Protein 6V47 (pdb70)

Solvent-accessible surface area: 60155 Å² total; per-residue (Å²): 43,53,0,4,0,0,25,22,8,60,162,25,108,81,90,2,54,5,4,21,55,51,107,10,57,0,9,40,22,61,52,7,3,13,62,138,103,86,26,13,0,0,12,26,137,65,92,53,7,15,21,0,18,65,1,22,0,2,0,16,0,0,10,4,0,90,8,47,90,7,109,64,67,47,34,1,10,0,0,4,3,64,58,131,31,134,24,20,36,12,0,7,26,70,8,70,54,43,45,7,0,17,10,56,1,31,28,0,43,61,9,59,69,30,76,18,5,65,16,119,40,9,50,69,8,51,31,61,47,14,77,14,57,11,0,70,104,49,110,65,77,14,13,2,71,1,4,14,14,0,21,36,86,115,39,81,4,44,83,6,134,56,69,18,92,1,117,79,56,105,46,0,0,0,0,0,0,0,0,10,0,11,66,84,127,48,0,56,59,36,0,91,60,83,101,5,30,0,1,0,0,3,59,84,34,29,80,91,13,70,12,59,39,15,63,5,23,141,39,81,46,33,18,1,9,1,22,0,21,32,23,32,2,96,52,153,20,15,0,14,0,21,0,18,0,0,0,0,0,0,66,53,0,4,12,8,37,38,111,31,143,12,37,20,0,92,14,97,60,99,61,90,123,46,69,13,133,3,0,0,47,56,0,54,2,122,22,168,100,27,4,0,2,16,51,59,28,13,18,26,100,19,17,10,40,0,70,24,127,45,3,103,0,0,18,0,5,73,14,65,146,94,2,9,60,133,8,7,16,100,38,7,154,131,12,34,0,0,3,46,16,119,8,122,100,33,105,21,71,31,33,11,156,133,24,11,75,62,0,66,85,27,7,68,22,2,31,68,6,3,28,93,144,6,22,35,84,14,78,15,29,82,29,61,31,36,129,91,42,58,12,20,47,80,5,3,110,28,4,2,44,3,3,2,33,0,1,4,8,10,5,48,29,10,3,13,15,0,0,19,54,0,5,75,32,2,54,58,26,1,102,93,8,15,70,86,1,93,78,32,1,61,56,1,13,70,56,40,26,51,0,5,4,46,11,39,8,118,0,59,68,128,2,1,78,58,1,50,87,34,84,11,78,35,138,105,28,84,102,78,0,99,93,71,80,99,146,158,44,44,0,2,0,0,26,24,6,58,161,26,107,86,88,2,52,6,5,18,56,57,106,10,54,0,10,42,22,57,54,8,3,11,62,139,103,87,27,7,0,0,11,23,126,64,96,51,8,15,26,0,19,64,1,21,0,2,0,15,0,0,10,4,0,91,7,48,92,5,104,62,64,48,34,2,11,0,0,3,5,65,60,131,32,133,24,21,34,15,1,8,26,75,7,64,47,46,41,5,0,19,16,58,1,34,28,0,44,61,9,61,64,27,74,18,4,63,18,124,38,8,51,69,7,52,39,60,49,14,79,16,56,11,1,71,104,49,110,66,76,15,13,2,70,1,4,14,16,0,23,39,85,116,39,79,4,44,85,6,134,54,70,19,97,1,114,73,57,100,42,0,0,0,0,0,0,1,0,7,0,10,66,86,130,49,0,62,58,37,0,92,62,84,100,4,30,0,5,3,5,3,65,72,38,44,87,81,14,68,11,49,30,11,51,3,21,141,44,81,46,37,19,2,7,0,22,0,23,26,21,33,1,97,54,155,18,13,0,11,0,16,0,20,0,0,0,0,0,0,65,54,0,4,11,6,38,41,109,32,144,11,40,18,0,96,14,97,60,106,60,90,123,46,66,10,129,3,0,0,45,57,0,52,1,122,25,164,97,29,6,0,3,16,49,62,31,11,19,27,100,18,17,9,39,0,69,30,127,44,4,102,0,0,18,0,5,76,14,69,141,87,2,10,66,131,8,8,14,99,38,6,148,130,14,36,0,0,3,43,17,119,8,126,104,33,107,21,68,30,34,10,156,125,22,10,71,67,0,66,82,28,7,69,19,2,31,67,4,4,28,91,135,6,20,36,84,14,80,13,37,88,24,63,31,39,132,94,39,60,9,18,48,79,2,2,111,26,3,1,42,5,3,1,36,0,0,4,8,9,6,47,27,10,4,14,14,0,0,22,50,0,4,80,32,2,61,58,23,1,100,94,6,15,71,80,1,92,80,35,1,68,57,1,13,72,55,39,25,53,1,5,3,48,10,38,8,118,0,54,71,130,2,1,76,57,1,58,86,37,84,12,77,35,140,107,27,80,103,75,0,106,97,70,79,112,143,154,44,55,0,4,0,0,26,25,8,57,163,23,108,82,89,1,60,6,3,18,55,60,107,11,54,0,10,41,23,62,56,8,3,15,65,140,98,86,24,12,0,0,12,23,138,66,93,53,8,14,29,0,18,63,2,22,0,2,0,16,0,0,9,4,0,89,8,51,92,6,104,62,65,50,34,2,9,0,0,3,4,75,68,124,33,129,25,22,34,15,1,9,28,78,7,76,46,42,38,5,0,14,18,60,0,34,27,0,42,60,8,63,69,27,77,18,3,65,15,126,39,7,53,68,8,49,33,60,47,15,72,15,56,15,0,75,103,49,107,68,80,15,12,2,69,0,4,12,15,0,20,38,85,115,40,80,4,44,84,4,130,53,67,20,98,1,117,76,55,100,43,0,0,0,0,0,0,1,0,12,0,10,66,84,129,49,0,58,59,36,0,93,61,84,110,5,30,0,2,2,4,3,68,71,42,40,89,76,14,74,14,48,34,6,60,6,26,137,46,90,46,37,21,2,15,1,25,0,23,28,22,33,1,87,55,156,17,14,0,10,0,13,0,19,0,0,0,0,0,0,67,54,0,3,12,6,38,40,107,33,143,11,43,19,0,97,14,113,54,102,60,94,124,44,70,12,138,2,0,0,48,56,0,53,2,125,27,164,99,29,3,0,3,18,51,64,35,15,16,27,101,21,20,8,39,0,64,27,129,50,3,104,0,0,20,0,6,73,13,67,146,94,2,9,64,127,7,8,16,101,38,5,153,133,12,36,0,0,3,43,18,110,7,128,100,34,104,21,71,31,35,11,155,132,26,10,72,68,0,64,83,24,7,68,20,2,31,69,8,4,30,94,147,7,22,36,88,15,87,18,27,88,21,65,33,39,140,96,42,63,9,22,44,71,7,1,108,29,2,1,41,4,3,1,38,0,1,4,7,8,5,43,29,9,3,14,14,0,0,20,52,0,5,75,32,1,56,59,24,1,104,91,6,16,72,81,0,94,83,34,1,70,59,1,14,66,56,39,23,49,0,5,3,46,11,39,7,114,0,55,69,132,3,1,76,54,1,54,87,37,86,11,74,40,140,106,28,88,102,76,0,106,92,69,79,99,140,143

Secondary structure (DSSP, 8-state):
-EEEEEEB--S---EE--SS-SSEE-S-EEE-EE-----SEEEETTB--EE-TTB-HHHHHHT-TT-GGGTT--B-S-EEE-SS-SBSSSSSEEETTHHHHHHHHHSEEEEEEEESS-TT-SSSSBSS---EEEEESSS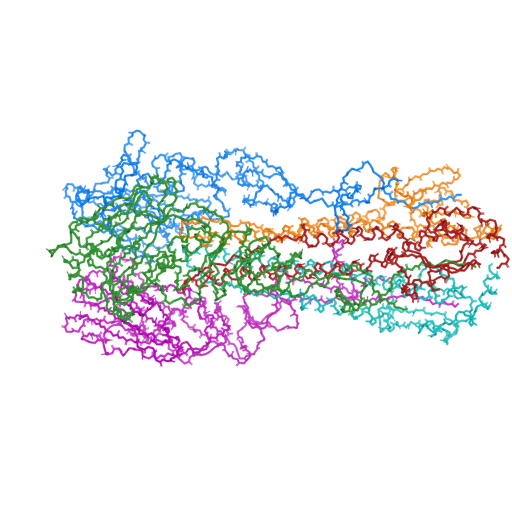SEE--TTEEE-B-BTTB---EEEEEE--SSS-EEEEEEEEE-SSHHHHHHHHSSS---EEEE-SS-EEEE------PPPBTTBS-EEEEEEEEE-TT-EEEEEESSSEEEE-EEEEEEEE----EEE-SPPEEEEEESEEETTEEE--S-SEE-S-S-EEES-PEE-S-S--EEE-S-----/--STT--BTT--S-SEEEEEE-SS-EEEEE-HHHHHHHHHHHHHHHHHHTTTSS-----------TT-HHHHHHHHHHHHHHHHHHHHHHHHHHHHHHHHHHHHHHHHHHHHHHHHHHHHGGGEEE-SSSEEEESS---HHHHHHHHTT---TTTTHHHHHHHHHT-/-EEEEEEB--S---EE--SS-SSEE-S-EEE-EE-----SEEEETTB--EE-TTB-HHHHHHT-TT-GGGTT--B-S-EEE-SS-SBSSSSSEEETTHHHHHHHHHSEEEEEEEESS-TT-SSSSBSS---EEEEESSSSEE--TTEEE-B-BTTB---EEEEEE--SSS-EEEEEEEEE-SSHHHHHHHHSSS---EEEEESS-EEEE------PPPBTTBS-EEEEEEEEE-TT-EEEEEESSSEEEE-EEEEEEEE-S--EEE-SPPEEEEEESEEETTEEE--S-SEE-S-S-EEES-PEE-S-S--EEE-S-----/--STT--BTT--S-SEEEEEE-SS-EEEEE-HHHHHHHHHHHHHHHHHHHTTS------------TT-HHHHHHHHHHHHHHHHHHHHHHHHHHHHHHHHHHHHHHHHHHHHHHHHHHHHGGGEEE-SSSEEEESS---HHHHHHHHTT---TTTTHHHHHHHHHT-/-EEEEEEB--S---EE--SS-SSEE-S-EEE-EE----SSEEEBTTB--EE-TTB-HHHHHHT-TT-GGGTT--B-S-EEE-SS-SBSSSSSEEETTHHHHHHHHHSEEEEEEEESS-TT-SSSSBSS---EEEEESSSSEE--TTEEE-B-BTTB---EEEEEE--SSS-EEEEEEEEE-SSHHHHHHHHSSS---EEEEESS-EEEE------PPPBTTBS-EEEEEEEEE-TT-EEEEEESSSEEEE-EEEEEEEESS--EEE-SPPEEEEE-SEEETTEEE--S-SEE-S-S-EEES-PEE-S-S--EEE-S-----/--STT--BTT--S-SEEEEEE-SS-EEEEE-HHHHHHHHHHHHHHHHHHHTTSS-----------TT-HHHHHHHHHHHHHHHHHHHHHHHHHHHHHHHHHHHHHHHHHHHHHHHHHHHHGGGEEE-SSSEEEESS---HHHHHHHHTT---TTTTHHHHHHHHHT-

Radius of gyration: 41.86 Å; Cα contacts (8 Å, |Δi|>4): 3440; chains: 6; bounding box: 70×100×125 Å

B-factor: mean 62.56, std 17.76, range [34.95, 169.98]

Nearest PDB structures (foldseek):
  6v47-assembly1_F  TM=1.006E+00  e=5.117E-29  Influenza A virus (A/duck/Memphis/546/1974(H11N9))
  3s11-assembly1_D  TM=9.609E-01  e=9.438E-19  Influenza A virus
  3ku3-assembly1_B  TM=9.686E-01  e=4.917E-18  Influenza A virus (A/Japan/305-/1957(H2N2))
  7a9d-assembly2_D  TM=9.488E-01  e=1.062E-18  Influenza A virus (A/duck/Alberta/60/1976(H12N5))
  3znk-assembly1_F  TM=9.563E-01  e=3.884E-18  Influenza A virus (A/Vietnam/1194/2004(H5N1))

Foldseek 3Di:
DDDDDDFDFAPFCDAADDPVDGRQTFRDWDWQAAADFDFFAEAAVQFFAEEQQQEDLQCLQLALLQSVVCVPVFFHQAYEYAQHRPGYQLQAEEEPPSVVVQVVVLFFGGKDKDWQDDLPPQPQWCQPPQWDLSRANDNHTHHRPQFTAIFHHPLAQDWTKDKGFQQVQFKKKWKKKFKQAQDQVVFCVGLVDRWKWKFKDKPPDTDIDIHHYHQCPDDSHGRIYMYMYIDIQHHRIMMMIIMSHRIRGGTMIIGRDDTDRYYYAHHPHYGDHDYAQKAASRGGDHDPRQEYQHHCRMDHNDHHYDPDHTHIGDDGGSRDD/DAPLVHDDPQADPFLEWDWDQAPVGTDTYHQPPLRVVLVVVVVVLVCVLVDVVLDDDDQDQDDDDPVCVVVNVVSVVVRVVVVVVSVCVNVVSCVVVVVVSVVSSVVSNVVLLVLLCVQQPQQWDPPVRSDTHGQDRQPPVNVVCSSVVVRHNVVCVVSRCVSVVVD/DDDDDDFDFAPFCDAADDPVGGRQTFRDWDWQAFADFDFFAEAAVQFFAEEQQQEDPQCLQQALLQSVVCPPVFFGQAYEYAQHRPGYQLQAAEEPPSVVVQVVVLFFGGKDKDWQDDLPPFPQWPQDPQWALSRANDNHTHHRPQFTAIFHHPLAQDWTKDKGFQQVQFKKKWKKKFKQAQAQVVFCVGLVDRWKWKWKDKPPDTDIDIHHHHQCDDDSHGRIHMYMYIDIQGHRIMMMIIMSHRIRGGTMIIGRDDTDRYYYAHHPHYRDHDYAQKAASRGGDHDPRQEYQHHCRMDHDDHHYDPDHTHTGDDGGSRDD/DAPLVHDDPQAPPFLAWDWDQAPVGIDTYHQPPLRVVLVVVVVCLVCVLVDVVLDDDDQDQDDDDPVCVVVNVVSVVVRVVVVVVSVCVNVVSCVVVVVVNVVSSVVSNVVLLVLLCVLQPQQWDPPVSSDTHGQDRQPPVNVVCSSNVVRHNVVCVVSRCVSVVVD/DDDDDDFDFAPFCDAADDPVGGRQTFRDWDWQAAADFDFFAEAAVQFFAEEQQQEDPQCLQQALLQSVVCPPVFFGQAYEYAQHRPGYQLQAEEEVPSVVVQVVVLFFGGKDKDFQDDLPPFPQWCQDPQWACSRANDNHTHHRPQFTATFHHPLAQDWTKDKGFQQVQFKKKWKKKFKQAQDQVVFCVGLVDRWKWKWKDKPPDTDIDTHHYHQDDDDSRGRIYMYMYIDIQHHRIMMMIIMSHRIRGGTMIIGRDGTDRYHYAHHPHYGDHDYAQKAASRGGDHDPRQEYQHHCRMDHDDHHYDPDHTHTGDDGGSHDD/DAPLVHDDPQLPPFLEWDWDQAPVGIDTYHQPPLRVVLVVVVVCLVCVLVDVVLDDDDQDQDDDDPVCVVVNVVSVVVRVVVVVVSVCVSVVSCVVVVVVSVVVSVVSNVVLLVLLCVQQPQQWDPPVRSDTHGLDRQPPVNVVCSSVVVRHNVVCVVSRCVSVVVD

Structure (mmCIF, N/CA/C/O backbone):
data_6V47
#
_entry.id   6V47
#
_cell.length_a   80.120
_cell.length_b   121.149
_cell.length_c   217.733
_cell.angle_alpha   90.000
_cell.angle_beta   90.000
_cell.angle_gamma   90.000
#
_symmetry.space_group_name_H-M   'P 21 21 21'
#
loop_
_entity.id
_entity.type
_entity.pdbx_description
1 polymer 'Hemagglutinin HA1 chain'
2 polymer 'Hemagglutinin HA2 chain'
3 branched 2-acetamido-2-deoxy-beta-D-glucopyranose-(1-4)-2-acetamido-2-deoxy-beta-D-glucopyranose
#
loop_
_atom_site.group_PDB
_atom_site.id
_atom_site.type_symbol
_atom_site.label_atom_id
_atom_site.label_alt_id
_atom_site.label_comp_id
_atom_site.label_asym_id
_atom_site.label_entity_id
_atom_site.label_seq_id
_atom_site.pdbx_PDB_ins_code
_atom_site.Cartn_x
_atom_site.Cartn_y
_atom_site.Cartn_z
_atom_site.occupancy
_atom_site.B_iso_or_equiv
_atom_site.auth_seq_id
_atom_site.auth_comp_id
_atom_site.auth_asym_id
_atom_site.auth_atom_id
_atom_site.pdbx_PDB_model_num
ATOM 1 N N . ASP A 1 1 ? -18.726 -15.605 24.043 1.00 58.81 1 ASP A N 1
ATOM 2 C CA . ASP A 1 1 ? -18.493 -15.947 22.580 1.00 60.51 1 ASP A CA 1
ATOM 3 C C . ASP A 1 1 ? -19.588 -15.216 21.790 1.00 61.35 1 ASP A C 1
ATOM 4 O O . ASP A 1 1 ? -20.748 -15.367 22.182 1.00 62.12 1 ASP A O 1
ATOM 9 N N . GLU A 1 2 ? -19.258 -14.425 20.763 1.00 62.90 2 GLU A N 1
ATOM 10 C CA . GLU A 1 2 ? -20.262 -13.567 20.074 1.00 65.54 2 GLU A CA 1
ATOM 11 C C . GLU A 1 2 ? -19.934 -13.345 18.594 1.00 63.21 2 GLU A C 1
ATOM 12 O O . GLU A 1 2 ? -18.763 -13.453 18.230 1.00 62.73 2 GLU A O 1
ATOM 18 N N . ILE A 1 3 ? -20.975 -13.079 17.793 1.00 62.24 3 ILE A N 1
ATOM 19 C CA . ILE A 1 3 ? -20.910 -12.725 16.338 1.00 61.72 3 ILE A CA 1
ATOM 20 C C . ILE A 1 3 ? -21.808 -11.518 16.038 1.00 59.76 3 ILE A C 1
ATOM 21 O O . ILE A 1 3 ? -22.970 -11.498 16.443 1.00 57.60 3 ILE A O 1
ATOM 26 N N . CYS A 1 4 ? -21.260 -10.535 15.343 1.00 60.48 4 CYS A N 1
ATOM 27 C CA . CYS A 1 4 ? -21.977 -9.305 14.923 1.00 62.46 4 CYS A CA 1
ATOM 28 C C . CYS A 1 4 ? -22.221 -9.319 13.415 1.00 59.80 4 CYS A C 1
ATOM 29 O O . CYS A 1 4 ? -21.500 -10.035 12.705 1.00 58.18 4 CYS A O 1
ATOM 32 N N . ILE A 1 5 ? -23.217 -8.572 12.950 1.00 58.84 5 ILE A N 1
ATOM 33 C CA . ILE A 1 5 ? -23.462 -8.362 11.493 1.00 57.06 5 ILE A CA 1
ATOM 34 C C . ILE A 1 5 ? -23.145 -6.909 11.172 1.00 56.55 5 ILE A C 1
ATOM 35 O O . ILE A 1 5 ? -23.496 -6.038 11.986 1.00 54.99 5 ILE A O 1
ATOM 40 N N . GLY A 1 6 ? -22.481 -6.666 10.047 1.00 57.81 6 GLY A N 1
ATOM 41 C CA . GLY A 1 6 ? -21.904 -5.336 9.751 1.00 59.56 6 GLY A CA 1
ATOM 42 C C . GLY A 1 6 ? -21.852 -5.031 8.273 1.00 58.72 6 GLY A C 1
ATOM 43 O O . GLY A 1 6 ? -22.226 -5.896 7.476 1.00 55.90 6 GLY A O 1
ATOM 44 N N . TYR A 1 7 ? -21.392 -3.823 7.948 1.00 62.08 7 TYR A N 1
ATOM 45 C CA . TYR A 1 7 ? -21.306 -3.292 6.568 1.00 63.43 7 TYR A CA 1
ATOM 46 C C . TYR A 1 7 ? -19.960 -2.595 6.370 1.00 65.19 7 TYR A C 1
ATOM 47 O O . TYR A 1 7 ? -19.143 -2.625 7.296 1.00 64.56 7 TYR A O 1
ATOM 56 N N . LEU A 1 8 ? -19.730 -2.030 5.182 1.00 68.14 8 LEU A N 1
ATOM 57 C CA . LEU A 1 8 ? -18.449 -1.375 4.819 1.00 69.24 8 LEU A CA 1
ATOM 58 C C . LEU A 1 8 ? -18.414 0.075 5.312 1.00 69.31 8 LEU A C 1
ATOM 59 O O . LEU A 1 8 ? -19.451 0.784 5.286 1.00 68.74 8 LEU A O 1
ATOM 64 N N . SER A 1 9 ? -17.245 0.445 5.823 1.00 70.51 9 SER A N 1
ATOM 65 C CA . SER A 1 9 ? -16.783 1.827 6.085 1.00 71.22 9 SER A CA 1
ATOM 66 C C . SER A 1 9 ? -15.534 1.984 5.215 1.00 73.11 9 SER A C 1
ATOM 67 O O . SER A 1 9 ? -14.980 0.940 4.779 1.00 71.10 9 SER A O 1
ATOM 70 N N . ASN A 1 10 ? -15.120 3.221 4.950 1.00 74.75 10 ASN A N 1
ATOM 71 C CA . ASN A 1 10 ? -14.304 3.510 3.754 1.00 73.38 10 ASN A CA 1
ATOM 72 C C . ASN A 1 10 ? -13.488 4.781 3.910 1.00 72.15 10 ASN A C 1
ATOM 73 O O . ASN A 1 10 ? -13.930 5.674 4.605 1.00 69.74 10 ASN A O 1
ATOM 78 N N . ASN A 1 11 ? -12.361 4.823 3.208 1.00 73.76 11 ASN A N 1
ATOM 79 C CA . ASN A 1 11 ? -11.552 6.036 2.922 1.00 76.28 11 ASN A CA 1
ATOM 80 C C . ASN A 1 11 ? -12.398 7.065 2.159 1.00 74.31 11 ASN A C 1
ATOM 81 O O . ASN A 1 11 ? -12.044 8.239 2.194 1.00 71.30 11 ASN A O 1
ATOM 86 N N . SER A 1 12 ? -13.463 6.626 1.483 1.00 74.90 12 SER A N 1
ATOM 87 C CA . SER A 1 12 ? -14.160 7.375 0.402 1.00 74.29 12 SER A CA 1
ATOM 88 C C . SER A 1 12 ? -14.706 8.717 0.897 1.00 72.99 12 SER A C 1
ATOM 89 O O . SER A 1 12 ? -15.337 8.783 1.962 1.00 71.43 12 SER A O 1
ATOM 92 N N . THR A 1 13 ? -14.507 9.723 0.059 1.00 71.87 13 THR A N 1
ATOM 93 C CA . THR A 1 13 ? -14.735 11.157 0.331 1.00 71.78 13 THR A CA 1
ATOM 94 C C . THR A 1 13 ? -15.864 11.643 -0.601 1.00 73.32 13 THR A C 1
ATOM 95 O O . THR A 1 13 ? -16.283 12.823 -0.514 1.00 73.13 13 THR A O 1
ATOM 99 N N . GLU A 1 14 ? -16.366 10.724 -1.432 1.00 74.16 14 GLU A N 1
ATOM 100 C CA . GLU A 1 14 ? -17.265 10.978 -2.587 1.00 72.61 14 GLU A CA 1
ATOM 101 C C . GLU A 1 14 ? -18.684 11.177 -2.074 1.00 69.27 14 GLU A C 1
ATOM 102 O O . GLU A 1 14 ? -19.151 10.336 -1.269 1.00 67.14 14 GLU A O 1
ATOM 108 N N . LYS A 1 15 ? -19.340 12.221 -2.566 1.00 68.27 15 LYS A N 1
ATOM 109 C CA . LYS A 1 15 ? -20.685 12.629 -2.106 1.00 68.30 15 LYS A CA 1
ATOM 110 C C . LYS A 1 15 ? -21.671 12.497 -3.270 1.00 64.01 15 LYS A C 1
ATOM 111 O O . LYS A 1 15 ? -21.271 12.534 -4.434 1.00 62.45 15 LYS A O 1
ATOM 117 N N . VAL A 1 16 ? -22.926 12.242 -2.932 1.00 64.14 16 VAL A N 1
ATOM 118 C CA . VAL A 1 16 ? -24.080 12.130 -3.870 1.00 63.73 16 VAL A CA 1
ATOM 119 C C . VAL A 1 16 ? -25.285 12.804 -3.217 1.00 64.91 16 VAL A C 1
ATOM 120 O O . VAL A 1 16 ? -25.233 13.074 -1.996 1.00 63.58 16 VAL A O 1
ATOM 124 N N . ASP A 1 17 ? -26.341 13.032 -3.991 1.00 66.72 17 ASP A N 1
ATOM 125 C CA . ASP A 1 17 ? -27.559 13.712 -3.488 1.00 68.68 17 ASP A CA 1
ATOM 126 C C . ASP A 1 17 ? -28.762 12.795 -3.678 1.00 67.22 17 ASP A C 1
ATOM 127 O O . ASP A 1 17 ? -28.715 11.881 -4.529 1.00 65.04 17 ASP A O 1
ATOM 132 N N . THR A 1 18 ? -29.757 13.035 -2.832 1.00 67.10 18 THR A N 1
ATOM 133 C CA . THR A 1 18 ? -31.123 12.477 -2.886 1.00 67.34 18 THR A CA 1
ATOM 134 C C . THR A 1 18 ? -32.087 13.650 -2.688 1.00 69.19 18 THR A C 1
ATOM 135 O O . THR A 1 18 ? -31.589 14.769 -2.564 1.00 72.66 18 THR A O 1
ATOM 139 N N . ILE A 1 19 ? -33.394 13.405 -2.597 1.00 69.95 19 ILE A N 1
ATOM 140 C CA . ILE A 1 19 ? -34.424 14.475 -2.548 1.00 70.44 19 ILE A CA 1
ATOM 141 C C . ILE A 1 19 ? -34.444 15.077 -1.143 1.00 70.12 19 ILE A C 1
ATOM 142 O O . ILE A 1 19 ? -34.941 16.212 -1.004 1.00 70.47 19 ILE A O 1
ATOM 147 N N . ILE A 1 20 ? -33.935 14.342 -0.149 1.00 68.89 20 ILE A N 1
ATOM 148 C CA . ILE A 1 20 ? -34.135 14.622 1.307 1.00 68.19 20 ILE A CA 1
ATOM 149 C C . ILE A 1 20 ? -32.788 14.978 1.951 1.00 66.89 20 ILE A C 1
ATOM 150 O O . ILE A 1 20 ? -32.772 15.327 3.133 1.00 69.11 20 ILE A O 1
ATOM 155 N N . GLU A 1 21 ? -31.707 14.958 1.186 1.00 66.88 21 GLU A N 1
ATOM 156 C CA . GLU A 1 21 ? -30.334 15.030 1.736 1.00 69.53 21 GLU A CA 1
ATOM 157 C C . GLU A 1 21 ? -29.397 15.354 0.576 1.00 70.15 21 GLU A C 1
ATOM 158 O O . GLU A 1 21 ? -29.510 14.709 -0.476 1.00 70.07 21 GLU A O 1
ATOM 164 N N . SER A 1 22 ? -28.502 16.318 0.768 1.00 70.96 22 SER A N 1
ATOM 165 C CA . SER A 1 22 ? -27.427 16.679 -0.182 1.00 70.44 22 SER A CA 1
ATOM 166 C C . SER A 1 22 ? -26.090 16.155 0.354 1.00 69.79 22 SER A C 1
ATOM 167 O O . SER A 1 22 ? -26.042 15.746 1.499 1.00 70.47 22 SER A O 1
ATOM 170 N N . ASN A 1 23 ? -25.057 16.134 -0.477 1.00 69.74 23 ASN A N 1
ATOM 171 C CA . ASN A 1 23 ? -23.645 15.926 -0.059 1.00 69.16 23 ASN A CA 1
ATOM 172 C C . ASN A 1 23 ? -23.581 14.814 0.997 1.00 66.64 23 ASN A C 1
ATOM 173 O O . ASN A 1 23 ? -23.026 15.056 2.069 1.00 67.75 23 ASN A O 1
ATOM 178 N N . VAL A 1 24 ? -24.148 13.647 0.687 1.00 63.94 24 VAL A N 1
ATOM 179 C CA . VAL A 1 24 ? -24.096 12.391 1.499 1.00 60.96 24 VAL A CA 1
ATOM 180 C C . VAL A 1 24 ? -22.862 11.582 1.077 1.00 61.23 24 VAL A C 1
ATOM 181 O O . VAL A 1 24 ? -22.933 10.989 0.001 1.00 61.97 24 VAL A O 1
ATOM 185 N N . THR A 1 25 ? -21.789 11.527 1.874 1.00 62.12 25 THR A N 1
ATOM 186 C CA . THR A 1 25 ? -20.568 10.706 1.595 1.00 61.46 25 THR A CA 1
ATOM 187 C C . THR A 1 25 ? -21.000 9.234 1.495 1.00 59.56 25 THR A C 1
ATOM 188 O O . THR A 1 25 ? -21.888 8.847 2.265 1.00 59.22 25 THR A O 1
ATOM 192 N N . VAL A 1 26 ? -20.468 8.470 0.535 1.00 58.26 26 VAL A N 1
ATOM 193 C CA . VAL A 1 26 ? -20.832 7.031 0.298 1.00 57.23 26 VAL A CA 1
ATOM 194 C C . VAL A 1 26 ? -19.557 6.256 -0.016 1.00 57.60 26 VAL A C 1
ATOM 195 O O . VAL A 1 26 ? -18.565 6.905 -0.393 1.00 60.00 26 VAL A O 1
ATOM 199 N N . THR A 1 27 ? -19.601 4.923 0.075 1.00 57.23 27 THR A N 1
ATOM 200 C CA . THR A 1 27 ? -18.406 4.048 -0.059 1.00 56.08 27 THR A CA 1
ATOM 201 C C . THR A 1 27 ? -17.941 3.994 -1.509 1.00 55.46 27 THR A C 1
ATOM 202 O O . THR A 1 27 ? -16.819 3.609 -1.744 1.00 55.53 27 THR A O 1
ATOM 206 N N . SER A 1 28 ? -18.782 4.352 -2.456 1.00 55.73 28 SER A N 1
ATOM 207 C CA . SER A 1 28 ? -18.407 4.367 -3.892 1.00 56.41 28 SER A CA 1
ATOM 208 C C . SER A 1 28 ? -19.566 4.962 -4.688 1.00 57.67 28 SER A C 1
ATOM 209 O O . SER A 1 28 ? -20.727 4.862 -4.244 1.00 58.53 28 SER A O 1
ATOM 212 N N . SER A 1 29 ? -19.234 5.591 -5.806 1.00 58.49 29 SER A N 1
ATOM 213 C CA . SER A 1 29 ? -20.183 6.300 -6.694 1.00 58.07 29 SER A CA 1
ATOM 214 C C . SER A 1 29 ? -19.514 6.432 -8.060 1.00 56.41 29 SER A C 1
ATOM 215 O O . SER A 1 29 ? -18.292 6.519 -8.107 1.00 54.77 29 SER A O 1
ATOM 218 N N . VAL A 1 30 ? -20.300 6.357 -9.124 1.00 56.09 30 VAL A N 1
ATOM 219 C CA . VAL A 1 30 ? -19.810 6.522 -10.527 1.00 55.40 30 VAL A CA 1
ATOM 220 C C . VAL A 1 30 ? -20.308 7.870 -11.021 1.00 55.88 30 VAL A C 1
ATOM 221 O O . VAL A 1 30 ? -21.437 8.284 -10.590 1.00 55.43 30 VAL A O 1
ATOM 225 N N . GLU A 1 31 ? -19.492 8.511 -11.861 1.00 56.38 31 GLU A N 1
ATOM 226 C CA . GLU A 1 31 ? -19.882 9.733 -12.602 1.00 57.41 31 GLU A CA 1
ATOM 227 C C . GLU A 1 31 ? -20.419 9.275 -13.967 1.00 56.60 31 GLU A C 1
ATOM 228 O O . GLU A 1 31 ? -19.724 8.540 -14.674 1.00 54.74 31 GLU A O 1
ATOM 234 N N . LEU A 1 32 ? -21.666 9.622 -14.281 1.00 57.37 32 LEU A N 1
ATOM 235 C CA . LEU A 1 32 ? -22.374 9.093 -15.474 1.00 57.31 32 LEU A CA 1
ATOM 236 C C . LEU A 1 32 ? -22.085 9.956 -16.705 1.00 58.30 32 LEU A C 1
ATOM 237 O O . LEU A 1 32 ? -22.152 9.417 -17.845 1.00 59.82 32 LEU A O 1
ATOM 242 N N . VAL A 1 33 ? -21.770 11.231 -16.465 1.00 58.23 33 VAL A N 1
ATOM 243 C CA . VAL A 1 33 ? -21.633 12.302 -17.491 1.00 58.17 33 VAL A CA 1
ATOM 244 C C . VAL A 1 33 ? -20.149 12.485 -17.846 1.00 58.06 33 VAL A C 1
ATOM 245 O O . VAL A 1 33 ? -19.275 12.372 -16.968 1.00 57.47 33 VAL A O 1
ATOM 249 N N . GLU A 1 34 ? -19.891 12.771 -19.114 1.00 56.91 34 GLU A N 1
ATOM 250 C CA . GLU A 1 34 ? -18.542 12.941 -19.676 1.00 55.92 34 GLU A CA 1
ATOM 251 C C . GLU A 1 34 ? -18.373 14.406 -20.071 1.00 57.89 34 GLU A C 1
ATOM 252 O O . GLU A 1 34 ? -19.297 14.964 -20.693 1.00 57.60 34 GLU A O 1
ATOM 258 N N . ASN A 1 35 ? -17.242 15.014 -19.725 1.00 61.05 35 ASN A N 1
ATOM 259 C CA . ASN A 1 35 ? -17.023 16.459 -19.985 1.00 62.72 35 ASN A CA 1
ATOM 260 C C . ASN A 1 35 ? -15.677 16.715 -20.649 1.00 64.52 35 ASN A C 1
ATOM 261 O O . ASN A 1 35 ? -15.443 17.880 -20.994 1.00 65.93 35 ASN A O 1
ATOM 266 N N . GLU A 1 36 ? -14.826 15.712 -20.849 1.00 65.46 36 GLU A N 1
ATOM 267 C CA . GLU A 1 36 ? -13.539 15.990 -21.522 1.00 69.04 36 GLU A CA 1
ATOM 268 C C . GLU A 1 36 ? -13.683 15.672 -23.021 1.00 68.19 36 GLU A C 1
ATOM 269 O O . GLU A 1 36 ? -14.376 14.713 -23.399 1.00 67.78 36 GLU A O 1
ATOM 275 N N . TYR A 1 37 ? -13.084 16.536 -23.838 1.00 67.17 37 TYR A N 1
ATOM 276 C CA . TYR A 1 37 ? -13.130 16.540 -25.316 1.00 66.73 37 TYR A CA 1
ATOM 277 C C . TYR A 1 37 ? -11.822 17.147 -25.786 1.00 67.02 37 TYR A C 1
ATOM 278 O O . TYR A 1 37 ? -11.184 17.824 -24.963 1.00 68.42 37 TYR A O 1
ATOM 287 N N . THR A 1 38 ? -11.459 16.972 -27.052 1.00 67.93 38 THR A N 1
ATOM 288 C CA . THR A 1 38 ? -10.070 17.248 -27.472 1.00 68.29 38 THR A CA 1
ATOM 289 C C . THR A 1 38 ? -9.998 18.517 -28.311 1.00 67.38 38 THR A C 1
ATOM 290 O O . THR A 1 38 ? -9.197 19.392 -27.953 1.00 71.38 38 THR A O 1
ATOM 294 N N . GLY A 1 39 ? -10.792 18.691 -29.349 1.00 64.60 39 GLY A N 1
ATOM 295 C CA . GLY A 1 39 ? -10.804 20.029 -29.980 1.00 63.10 39 GLY A CA 1
ATOM 296 C C . GLY A 1 39 ? -10.065 20.018 -31.293 1.00 61.32 39 GLY A C 1
ATOM 297 O O . GLY A 1 39 ? -9.241 20.908 -31.542 1.00 60.35 39 GLY A O 1
ATOM 298 N N . SER A 1 40 ? -10.387 19.007 -32.093 1.00 60.30 40 SER A N 1
ATOM 299 C CA . SER A 1 40 ? -10.113 18.920 -33.544 1.00 58.98 40 SER A CA 1
ATOM 300 C C . SER A 1 40 ? -11.193 18.037 -34.158 1.00 57.40 40 SER A C 1
ATOM 301 O O . SER A 1 40 ? -12.049 17.537 -33.402 1.00 55.87 40 SER A O 1
ATOM 304 N N . PHE A 1 41 ? -11.185 17.909 -35.478 1.00 56.24 41 PHE A N 1
ATOM 305 C CA . PHE A 1 41 ? -12.122 17.036 -36.203 1.00 56.24 41 PHE A CA 1
ATOM 306 C C . PHE A 1 41 ? -11.346 15.785 -36.577 1.00 57.85 41 PHE A C 1
ATOM 307 O O . PHE A 1 41 ? -10.268 15.926 -37.156 1.00 59.49 41 PHE A O 1
ATOM 315 N N . CYS A 1 42 ? -11.827 14.632 -36.131 1.00 59.67 42 CYS A N 1
ATOM 316 C CA . CYS A 1 42 ? -11.246 13.314 -36.467 1.00 62.99 42 CYS A CA 1
ATOM 317 C C . CYS A 1 42 ? -12.156 12.664 -37.505 1.00 61.63 42 CYS A C 1
ATOM 318 O O . CYS A 1 42 ? -13.153 13.289 -37.846 1.00 58.73 42 CYS A O 1
ATOM 321 N N . SER A 1 43 ? -11.799 11.466 -37.959 1.00 63.92 43 SER A N 1
ATOM 322 C CA . SER A 1 43 ? -12.586 10.628 -38.892 1.00 67.84 43 SER A CA 1
ATOM 323 C C . SER A 1 43 ? -13.550 9.771 -38.075 1.00 68.42 43 SER A C 1
ATOM 324 O O . SER A 1 43 ? -13.255 9.532 -36.914 1.00 71.85 43 SER A O 1
ATOM 327 N N . ILE A 1 44 ? -14.680 9.407 -38.663 1.00 69.03 44 ILE A N 1
ATOM 328 C CA . ILE A 1 44 ? -15.730 8.543 -38.073 1.00 71.60 44 ILE A CA 1
ATOM 329 C C . ILE A 1 44 ? -15.642 7.192 -38.799 1.00 76.00 44 ILE A C 1
ATOM 330 O O . ILE A 1 44 ? -16.052 7.115 -39.983 1.00 75.62 44 ILE A O 1
ATOM 335 N N . ASP A 1 45 ? -15.056 6.189 -38.125 1.00 78.17 45 ASP A N 1
ATOM 336 C CA . ASP A 1 45 ? -14.847 4.812 -38.647 1.00 77.64 45 ASP A CA 1
ATOM 337 C C . ASP A 1 45 ? -13.850 4.881 -39.798 1.00 75.58 45 ASP A C 1
ATOM 338 O O . ASP A 1 45 ? -14.103 4.235 -40.827 1.00 71.90 45 ASP A O 1
ATOM 343 N N . GLY A 1 46 ? -12.793 5.685 -39.636 1.00 76.60 46 GLY A N 1
ATOM 344 C CA . GLY A 1 46 ? -11.702 5.824 -40.622 1.00 75.01 46 GLY A CA 1
ATOM 345 C C . GLY A 1 46 ? -12.088 6.572 -41.902 1.00 70.31 46 GLY A C 1
ATOM 346 O O . GLY A 1 46 ? -11.230 6.641 -42.802 1.00 69.10 46 GLY A O 1
ATOM 347 N N . LYS A 1 47 ? -13.304 7.119 -42.011 1.00 65.70 47 LYS A N 1
ATOM 348 C CA . LYS A 1 47 ? -13.699 7.993 -43.149 1.00 62.67 47 LYS A CA 1
ATOM 349 C C . LYS A 1 47 ? -13.452 9.469 -42.757 1.00 57.63 47 LYS A C 1
ATOM 350 O O . LYS A 1 47 ? -14.079 9.974 -41.838 1.00 55.10 47 LYS A O 1
ATOM 356 N N . ALA A 1 48 ? -12.504 10.134 -43.408 1.00 53.69 48 ALA A N 1
ATOM 357 C CA . ALA A 1 48 ? -12.101 11.510 -43.057 1.00 51.21 48 ALA A CA 1
ATOM 358 C C . ALA A 1 48 ? -13.221 12.469 -43.416 1.00 49.09 48 ALA A C 1
ATOM 359 O O . ALA A 1 48 ? -13.976 12.214 -44.328 1.00 47.94 48 ALA A O 1
ATOM 361 N N . PRO A 1 49 ? -13.355 13.605 -42.713 1.00 48.34 49 PRO A N 1
ATOM 362 C CA . PRO A 1 49 ? -14.220 14.684 -43.159 1.00 48.16 49 PRO A CA 1
ATOM 363 C C . PRO A 1 49 ? -13.393 15.595 -44.067 1.00 49.10 49 PRO A C 1
ATOM 364 O O . PRO A 1 49 ? -12.167 15.355 -44.204 1.00 50.91 49 PRO A O 1
ATOM 368 N N . ILE A 1 50 ? -14.029 16.611 -44.650 1.00 48.50 50 ILE A N 1
ATOM 369 C CA . ILE A 1 50 ? -13.339 17.605 -45.522 1.00 47.89 50 ILE A CA 1
ATOM 370 C C . ILE A 1 50 ? -13.527 18.988 -44.902 1.00 46.26 50 ILE A C 1
ATOM 371 O O . ILE A 1 50 ? -14.527 19.219 -44.212 1.00 44.43 50 ILE A O 1
ATOM 376 N N . SER A 1 51 ? -12.515 19.814 -45.092 1.00 46.10 51 SER A N 1
ATOM 377 C CA . SER A 1 51 ? -12.549 21.267 -44.899 1.00 46.49 51 SER A CA 1
ATOM 378 C C . SER A 1 51 ? -12.978 21.896 -46.209 1.00 45.68 51 SER A C 1
ATOM 379 O O . SER A 1 51 ? -12.392 21.500 -47.236 1.00 44.63 51 SER A O 1
ATOM 382 N N . LEU A 1 52 ? -13.857 22.892 -46.152 1.00 45.35 52 LEU A N 1
ATOM 383 C CA . LEU A 1 52 ? -14.097 23.805 -47.299 1.00 45.74 52 LEU A CA 1
ATOM 384 C C . LEU A 1 52 ? -12.957 24.830 -47.419 1.00 46.99 52 LEU A C 1
ATOM 385 O O . LEU A 1 52 ? -13.015 25.702 -48.285 1.00 47.98 52 LEU A O 1
ATOM 390 N N . GLY A 1 53 ? -11.920 24.727 -46.591 1.00 49.38 53 GLY A N 1
ATOM 391 C CA . GLY A 1 53 ? -10.771 25.652 -46.621 1.00 50.68 53 GLY A CA 1
ATOM 392 C C . GLY A 1 53 ? -11.270 27.054 -46.358 1.00 52.09 53 GLY A C 1
ATOM 393 O O . GLY A 1 53 ? -11.863 27.265 -45.329 1.00 50.64 53 GLY A O 1
ATOM 394 N N . ASP A 1 54 ? -11.141 27.963 -47.313 1.00 56.19 54 ASP A N 1
ATOM 395 C CA . ASP A 1 54 ? -11.580 29.373 -47.150 1.00 58.24 54 ASP A CA 1
ATOM 396 C C . ASP A 1 54 ? -12.802 29.671 -48.017 1.00 57.16 54 ASP A C 1
ATOM 397 O O . ASP A 1 54 ? -12.912 30.843 -48.464 1.00 58.04 54 ASP A O 1
ATOM 402 N N . CYS A 1 55 ? -13.713 28.707 -48.210 1.00 55.90 55 CYS A N 1
ATOM 403 C CA . CYS A 1 55 ? -14.930 28.923 -49.038 1.00 58.22 55 CYS A CA 1
ATOM 404 C C . CYS A 1 55 ? -16.187 28.757 -48.226 1.00 53.68 55 CYS A C 1
ATOM 405 O O . CYS A 1 55 ? -16.180 27.892 -47.375 1.00 54.07 55 CYS A O 1
ATOM 408 N N . SER A 1 56 ? -17.202 29.543 -48.567 1.00 51.33 56 SER A N 1
ATOM 409 C CA . SER A 1 56 ? -18.589 29.302 -48.145 1.00 50.24 56 SER A CA 1
ATOM 410 C C . SER A 1 56 ? -19.072 28.071 -48.913 1.00 48.54 56 SER A C 1
ATOM 411 O O . SER A 1 56 ? -18.500 27.758 -49.984 1.00 45.21 56 SER A O 1
ATOM 414 N N . PHE A 1 57 ? -20.028 27.359 -48.306 1.00 47.34 57 PHE A N 1
ATOM 415 C CA . PHE A 1 57 ? -20.887 26.361 -48.963 1.00 46.63 57 PHE A CA 1
ATOM 416 C C . PHE A 1 57 ? -21.138 26.850 -50.397 1.00 47.30 57 PHE A C 1
ATOM 417 O O . PHE A 1 57 ? -20.686 26.204 -51.356 1.00 46.30 57 PHE A O 1
ATOM 425 N N . ALA A 1 58 ? -21.729 28.031 -50.535 1.00 47.37 58 ALA A N 1
ATOM 426 C CA . ALA A 1 58 ? -22.066 28.648 -51.843 1.00 47.46 58 ALA A CA 1
ATOM 427 C C . ALA A 1 58 ? -20.844 28.679 -52.766 1.00 47.61 58 ALA A C 1
ATOM 428 O O . ALA A 1 58 ? -20.958 28.234 -53.939 1.00 46.91 58 ALA A O 1
ATOM 430 N N . GLY A 1 59 ? -19.708 29.189 -52.269 1.00 47.55 59 GLY A N 1
ATOM 431 C CA . GLY A 1 59 ? -18.472 29.288 -53.076 1.00 46.67 59 GLY A CA 1
ATOM 432 C C . GLY A 1 59 ? -18.046 27.928 -53.586 1.00 45.71 59 GLY A C 1
ATOM 433 O O . GLY A 1 59 ? -17.656 27.798 -54.743 1.00 45.90 59 GLY A O 1
ATOM 434 N N . TRP A 1 60 ? -18.119 26.931 -52.723 1.00 45.47 60 TRP A N 1
ATOM 435 C CA . TRP A 1 60 ? -17.796 25.528 -53.066 1.00 45.05 60 TRP A CA 1
ATOM 436 C C . TRP A 1 60 ? -18.745 25.001 -54.149 1.00 45.42 60 TRP A C 1
ATOM 437 O O . TRP A 1 60 ? -18.238 24.455 -55.101 1.00 48.80 60 TRP A O 1
ATOM 448 N N . ILE A 1 61 ? -20.063 25.172 -54.020 1.00 43.71 61 ILE A N 1
ATOM 449 C CA . ILE A 1 61 ? -21.063 24.592 -54.951 1.00 42.82 61 ILE A CA 1
ATOM 450 C C . ILE A 1 61 ? -20.937 25.276 -56.314 1.00 42.35 61 ILE A C 1
ATOM 451 O O . ILE A 1 61 ? -21.054 24.583 -57.346 1.00 41.98 61 ILE A O 1
ATOM 456 N N . LEU A 1 62 ? -20.749 26.589 -56.332 1.00 41.97 62 LEU A N 1
ATOM 457 C CA . LEU A 1 62 ? -20.661 27.377 -57.591 1.00 41.87 62 LEU A CA 1
ATOM 458 C C . LEU A 1 62 ? -19.251 27.312 -58.180 1.00 41.52 62 LEU A C 1
ATOM 459 O O . LEU A 1 62 ? -19.097 27.707 -59.336 1.00 41.08 62 LEU A O 1
ATOM 464 N N . GLY A 1 63 ? -18.252 26.871 -57.413 1.00 41.58 63 GLY A N 1
ATOM 465 C CA . GLY A 1 63 ? -16.844 26.822 -57.866 1.00 42.13 63 GLY A CA 1
ATOM 466 C C . GLY A 1 63 ? -16.179 28.190 -57.915 1.00 42.04 63 GLY A C 1
ATOM 467 O O . GLY A 1 63 ? -15.523 28.496 -58.914 1.00 40.60 63 GLY A O 1
ATOM 468 N N . ASN A 1 64 ? -16.298 28.983 -56.848 1.00 42.70 64 ASN A N 1
ATOM 469 C CA . ASN A 1 64 ? -15.440 30.180 -56.655 1.00 43.51 64 ASN A CA 1
ATOM 470 C C . ASN A 1 64 ? -14.043 29.781 -57.094 1.00 44.76 64 ASN A C 1
ATOM 471 O O . ASN A 1 64 ? -13.539 28.763 -56.645 1.00 45.07 64 ASN A O 1
ATOM 476 N N . PRO A 1 65 ? -13.390 30.549 -57.986 1.00 46.48 65 PRO A N 1
ATOM 477 C CA . PRO A 1 65 ? -12.122 30.161 -58.592 1.00 47.85 65 PRO A CA 1
ATOM 478 C C . PRO A 1 65 ? -10.921 30.083 -57.642 1.00 48.80 65 PRO A C 1
ATOM 479 O O . PRO A 1 65 ? -9.884 29.574 -58.039 1.00 48.14 65 PRO A O 1
ATOM 483 N N . MET A 1 66 ? -11.070 30.587 -56.421 1.00 51.04 66 MET A N 1
ATOM 484 C CA . MET A 1 66 ? -9.993 30.496 -55.401 1.00 54.21 66 MET A CA 1
ATOM 485 C C . MET A 1 66 ? -10.158 29.270 -54.521 1.00 56.08 66 MET A C 1
ATOM 486 O O . MET A 1 66 ? -9.333 29.118 -53.629 1.00 59.72 66 MET A O 1
ATOM 491 N N . CYS A 1 67 ? -11.122 28.411 -54.852 1.00 56.86 67 CYS A N 1
ATOM 492 C CA . CYS A 1 67 ? -11.544 27.219 -54.088 1.00 59.48 67 CYS A CA 1
ATOM 493 C C . CYS A 1 67 ? -11.129 25.981 -54.879 1.00 59.95 67 CYS A C 1
ATOM 494 O O . CYS A 1 67 ? -11.889 25.013 -54.912 1.00 60.17 67 CYS A O 1
ATOM 497 N N . ASP A 1 68 ? -9.943 26.015 -55.483 1.00 60.28 68 ASP A N 1
ATOM 498 C CA . ASP A 1 68 ? -9.418 24.901 -56.310 1.00 61.28 68 ASP A CA 1
ATOM 499 C C . ASP A 1 68 ? -8.803 23.809 -55.427 1.00 62.17 68 ASP A C 1
ATOM 500 O O . ASP A 1 68 ? -8.776 22.652 -55.863 1.00 64.74 68 ASP A O 1
ATOM 505 N N . ASP A 1 69 ? -8.342 24.131 -54.220 1.00 62.76 69 ASP A N 1
ATOM 506 C CA . ASP A 1 69 ? -7.881 23.102 -53.248 1.00 62.54 69 ASP A CA 1
ATOM 507 C C . ASP A 1 69 ? -9.011 22.089 -53.050 1.00 60.29 69 ASP A C 1
ATOM 508 O O . ASP A 1 69 ? -8.713 20.981 -52.587 1.00 60.84 69 ASP A O 1
ATOM 513 N N . LEU A 1 70 ? -10.241 22.436 -53.423 1.00 59.97 70 LEU A N 1
ATOM 514 C CA . LEU A 1 70 ? -11.453 21.646 -53.077 1.00 60.07 70 LEU A CA 1
ATOM 515 C C . LEU A 1 70 ? -11.746 20.609 -54.162 1.00 58.56 70 LEU A C 1
ATOM 516 O O . LEU A 1 70 ? -12.515 19.717 -53.867 1.00 57.22 70 LEU A O 1
ATOM 521 N N . ILE A 1 71 ? -11.176 20.728 -55.363 1.00 60.42 71 ILE A N 1
ATOM 522 C CA . ILE A 1 71 ? -11.431 19.775 -56.491 1.00 61.09 71 ILE A CA 1
ATOM 523 C C . ILE A 1 71 ? -10.891 18.406 -56.096 1.00 59.04 71 ILE A C 1
ATOM 524 O O . ILE A 1 71 ? -9.747 18.354 -55.693 1.00 64.43 71 ILE A O 1
ATOM 529 N N . GLY A 1 72 ? -11.671 17.349 -56.161 1.00 56.20 72 GLY A N 1
ATOM 530 C CA . GLY A 1 72 ? -11.165 16.030 -55.721 1.00 57.75 72 GLY A CA 1
ATOM 531 C C . GLY A 1 72 ? -11.307 15.750 -54.224 1.00 56.10 72 GLY A C 1
ATOM 532 O O . GLY A 1 72 ? -10.905 14.656 -53.805 1.00 56.50 72 GLY A O 1
ATOM 533 N N . LYS A 1 73 ? -11.840 16.687 -53.444 1.00 55.43 73 LYS A N 1
ATOM 534 C CA . LYS A 1 73 ? -12.546 16.418 -52.162 1.00 55.64 73 LYS A CA 1
ATOM 535 C C . LYS A 1 73 ? -14.012 16.084 -52.475 1.00 54.81 73 LYS A C 1
ATOM 536 O O . LYS A 1 73 ? -14.854 17.020 -52.487 1.00 53.47 73 LYS A O 1
ATOM 542 N N . THR A 1 74 ? -14.290 14.795 -52.720 1.00 54.21 74 THR A N 1
ATOM 543 C CA . THR A 1 74 ? -15.556 14.292 -53.324 1.00 54.19 74 THR A CA 1
ATOM 544 C C . THR A 1 74 ? -16.286 13.314 -52.391 1.00 51.61 74 THR A C 1
ATOM 545 O O . THR A 1 74 ? -17.423 12.933 -52.727 1.00 49.69 74 THR A O 1
ATOM 549 N N . SER A 1 75 ? -15.682 12.886 -51.281 1.00 48.93 75 SER A N 1
ATOM 550 C CA . SER A 1 75 ? -16.371 12.054 -50.254 1.00 46.81 75 SER A CA 1
ATOM 551 C C . SER A 1 75 ? -15.868 12.411 -48.847 1.00 46.20 75 SER A C 1
ATOM 552 O O . SER A 1 75 ? -14.764 12.941 -48.688 1.00 46.44 75 SER A O 1
ATOM 555 N N . TRP A 1 76 ? -16.708 12.171 -47.851 1.00 46.27 76 TRP A N 1
ATOM 556 C CA . TRP A 1 76 ? -16.552 12.672 -46.465 1.00 45.48 76 TRP A CA 1
ATOM 557 C C . TRP A 1 76 ? -17.510 11.948 -45.512 1.00 46.35 76 TRP A C 1
ATOM 558 O O . TRP A 1 76 ? -18.573 11.463 -45.922 1.00 46.39 76 TRP A O 1
ATOM 569 N N . SER A 1 77 ? -17.123 11.898 -44.254 1.00 47.76 77 SER A N 1
ATOM 570 C CA . SER A 1 77 ? -17.996 11.582 -43.110 1.00 48.92 77 SER A CA 1
ATOM 571 C C . SER A 1 77 ? -18.819 12.833 -42.747 1.00 49.20 77 SER A C 1
ATOM 572 O O . SER A 1 77 ? -20.031 12.717 -42.452 1.00 49.55 77 SER A O 1
ATOM 575 N N . TYR A 1 78 ? -18.213 14.011 -42.821 1.00 49.58 78 TYR A N 1
ATOM 576 C CA . TYR A 1 78 ? -18.933 15.296 -42.606 1.00 49.71 78 TYR A CA 1
ATOM 577 C C . TYR A 1 78 ? -18.106 16.450 -43.160 1.00 48.38 78 TYR A C 1
ATOM 578 O O . TYR A 1 78 ? -17.006 16.224 -43.691 1.00 48.67 78 TYR A O 1
ATOM 587 N N . ILE A 1 79 ? -18.633 17.660 -43.061 1.00 47.80 79 ILE A N 1
ATOM 588 C CA . ILE A 1 79 ? -18.008 18.837 -43.716 1.00 48.43 79 ILE A CA 1
ATOM 589 C C . ILE A 1 79 ? -17.761 19.901 -42.662 1.00 49.30 79 ILE A C 1
ATOM 590 O O . ILE A 1 79 ? -18.674 20.164 -41.860 1.00 48.42 79 ILE A O 1
ATOM 595 N N . VAL A 1 80 ? -16.582 20.513 -42.701 1.00 51.12 80 VAL A N 1
ATOM 596 C CA . VAL A 1 80 ? -16.230 21.663 -41.833 1.00 51.96 80 VAL A CA 1
ATOM 597 C C . VAL A 1 80 ? -16.042 22.914 -42.685 1.00 53.39 80 VAL A C 1
ATOM 598 O O . VAL A 1 80 ? -15.173 22.919 -43.588 1.00 53.48 80 VAL A O 1
ATOM 602 N N . GLU A 1 81 ? -16.851 23.923 -42.391 1.00 55.47 81 GLU A N 1
ATOM 603 C CA . GLU A 1 81 ? -16.765 25.286 -42.953 1.00 57.34 81 GLU A CA 1
ATOM 604 C C . GLU A 1 81 ? -16.262 26.209 -41.849 1.00 58.86 81 GLU A C 1
ATOM 605 O O . GLU A 1 81 ? -16.617 25.956 -40.693 1.00 60.49 81 GLU A O 1
ATOM 611 N N . LYS A 1 82 ? -15.491 27.235 -42.200 1.00 61.00 82 LYS A N 1
ATOM 612 C CA . LYS A 1 82 ? -15.083 28.297 -41.257 1.00 62.50 82 LYS A CA 1
ATOM 613 C C . LYS A 1 82 ? -16.222 29.291 -41.121 1.00 64.51 82 LYS A C 1
ATOM 614 O O . LYS A 1 82 ? -17.016 29.419 -42.040 1.00 67.81 82 LYS A O 1
ATOM 620 N N . PRO A 1 83 ? -16.367 29.993 -39.968 1.00 68.13 83 PRO A N 1
ATOM 621 C CA . PRO A 1 83 ? -17.596 30.742 -39.671 1.00 67.60 83 PRO A CA 1
ATOM 622 C C . PRO A 1 83 ? -17.739 31.969 -40.576 1.00 67.15 83 PRO A C 1
ATOM 623 O O . PRO A 1 83 ? -18.880 32.337 -40.865 1.00 66.30 83 PRO A O 1
ATOM 627 N N . ASN A 1 84 ? -16.598 32.540 -40.995 1.00 65.79 84 ASN A N 1
ATOM 628 C CA . ASN A 1 84 ? -16.526 33.702 -41.924 1.00 65.75 84 ASN A CA 1
ATOM 629 C C . ASN A 1 84 ? -15.479 33.408 -42.989 1.00 63.54 84 ASN A C 1
ATOM 630 O O . ASN A 1 84 ? -14.395 33.984 -42.997 1.00 61.67 84 ASN A O 1
ATOM 635 N N . PRO A 1 85 ? -15.806 32.540 -43.972 1.00 61.33 85 PRO A N 1
ATOM 636 C CA . PRO A 1 85 ? -14.890 32.225 -45.060 1.00 60.53 85 PRO A CA 1
ATOM 637 C C . PRO A 1 85 ? -14.731 33.478 -45.926 1.00 60.10 85 PRO A C 1
ATOM 638 O O . PRO A 1 85 ? -15.634 34.269 -45.983 1.00 60.85 85 PRO A O 1
ATOM 642 N N . ILE A 1 86 ? -13.619 33.589 -46.631 1.00 58.63 86 ILE A N 1
ATOM 643 C CA . ILE A 1 86 ? -13.215 34.828 -47.353 1.00 57.62 86 ILE A CA 1
ATOM 644 C C . ILE A 1 86 ? -13.766 34.754 -48.796 1.00 55.36 86 ILE A C 1
ATOM 645 O O . ILE A 1 86 ? -14.009 35.818 -49.397 1.00 53.24 86 ILE A O 1
ATOM 650 N N . ASN A 1 87 ? -13.980 33.543 -49.318 1.00 51.01 87 ASN A N 1
ATOM 651 C CA . ASN A 1 87 ? -14.298 33.299 -50.742 1.00 48.61 87 ASN A CA 1
ATOM 652 C C . ASN A 1 87 ? -15.720 32.755 -50.847 1.00 48.62 87 ASN A C 1
ATOM 653 O O . ASN A 1 87 ? -15.898 31.538 -50.662 1.00 48.82 87 ASN A O 1
ATOM 658 N N . GLY A 1 88 ? -16.683 33.628 -51.127 1.00 47.65 88 GLY A N 1
ATOM 659 C CA . GLY A 1 88 ? -18.107 33.266 -51.200 1.00 46.48 88 GLY A CA 1
ATOM 660 C C . GLY A 1 88 ? -18.627 33.356 -52.619 1.00 45.58 88 GLY A C 1
ATOM 661 O O . GLY A 1 88 ? -18.010 32.761 -53.522 1.00 44.04 88 GLY A O 1
ATOM 662 N N . ILE A 1 89 ? -19.748 34.043 -52.779 1.00 44.64 89 ILE A N 1
ATOM 663 C CA . ILE A 1 89 ? -20.315 34.427 -54.090 1.00 44.52 89 ILE A CA 1
ATOM 664 C C . ILE A 1 89 ? -19.588 35.731 -54.464 1.00 46.76 89 ILE A C 1
ATOM 665 O O . ILE A 1 89 ? -20.126 36.840 -54.181 1.00 46.45 89 ILE A O 1
ATOM 670 N N . CYS A 1 90 ? -18.351 35.595 -54.953 1.00 49.48 90 CYS A N 1
ATOM 671 C CA . CYS A 1 90 ? -17.392 36.705 -55.251 1.00 51.18 90 CYS A CA 1
ATOM 672 C C . CYS A 1 90 ? -18.108 37.788 -56.090 1.00 48.08 90 CYS A C 1
ATOM 673 O O . CYS A 1 90 ? -18.144 38.941 -55.635 1.00 49.32 90 CYS A O 1
ATOM 676 N N . TYR A 1 91 ? -18.692 37.452 -57.239 1.00 44.44 91 TYR A N 1
ATOM 677 C CA . TYR A 1 91 ? -19.586 38.395 -57.948 1.00 43.91 91 TYR A CA 1
ATOM 678 C C . TYR A 1 91 ? -20.875 38.452 -57.129 1.00 43.70 91 TYR A C 1
ATOM 679 O O . TYR A 1 91 ? -21.497 37.424 -56.895 1.00 43.15 91 TYR A O 1
ATOM 688 N N . PRO A 1 92 ? -21.256 39.638 -56.610 1.00 42.59 92 PRO A N 1
ATOM 689 C CA . PRO A 1 92 ? -22.185 39.718 -55.504 1.00 42.92 92 PRO A CA 1
ATOM 690 C C . PRO A 1 92 ? -23.574 39.274 -55.969 1.00 42.51 92 PRO A C 1
ATOM 691 O O . PRO A 1 92 ? -23.999 39.598 -57.058 1.00 42.77 92 PRO A O 1
ATOM 695 N N . GLY A 1 93 ? -24.227 38.493 -55.128 1.00 41.89 93 GLY A N 1
ATOM 696 C CA . GLY A 1 93 ? -25.471 37.822 -55.506 1.00 41.88 93 GLY A CA 1
ATOM 697 C C . GLY A 1 93 ? -25.988 36.993 -54.375 1.00 41.94 93 GLY A C 1
ATOM 698 O O . GLY A 1 93 ? -25.661 37.308 -53.225 1.00 42.38 93 GLY A O 1
ATOM 699 N N . THR A 1 94 ? -26.786 35.998 -54.718 1.00 42.27 94 THR A N 1
ATOM 700 C CA . THR A 1 94 ? -27.468 35.072 -53.783 1.00 42.55 94 THR A CA 1
ATOM 701 C C . THR A 1 94 ? -27.555 33.738 -54.496 1.00 42.92 94 THR A C 1
ATOM 702 O O . THR A 1 94 ? -27.661 33.766 -55.742 1.00 43.27 94 THR A O 1
ATOM 706 N N . LEU A 1 95 ? -27.523 32.653 -53.745 1.00 43.54 95 LEU A N 1
ATOM 707 C CA . LEU A 1 95 ? -27.920 31.332 -54.269 1.00 45.17 95 LEU A CA 1
ATOM 708 C C . LEU A 1 95 ? -29.313 31.017 -53.707 1.00 47.18 95 LEU A C 1
ATOM 709 O O . LEU A 1 95 ? -29.369 30.773 -52.502 1.00 49.95 95 LEU A O 1
ATOM 714 N N . GLU A 1 96 ? -30.379 31.072 -54.520 1.00 50.02 96 GLU A N 1
ATOM 715 C CA . GLU A 1 96 ? -31.784 30.759 -54.118 1.00 52.74 96 GLU A CA 1
ATOM 716 C C . GLU A 1 96 ? -31.786 29.453 -53.302 1.00 50.68 96 GLU A C 1
ATOM 717 O O . GLU A 1 96 ? -31.141 28.494 -53.737 1.00 48.93 96 GLU A O 1
ATOM 723 N N . ASN A 1 97 ? -32.483 29.430 -52.169 1.00 50.32 97 ASN A N 1
ATOM 724 C CA . ASN A 1 97 ? -32.709 28.212 -51.351 1.00 50.06 97 ASN A CA 1
ATOM 725 C C . ASN A 1 97 ? -31.371 27.632 -50.911 1.00 50.41 97 ASN A C 1
ATOM 726 O O . ASN A 1 97 ? -31.267 26.404 -50.798 1.00 50.22 97 ASN A O 1
ATOM 731 N N . GLU A 1 98 ? -30.376 28.474 -50.646 1.00 50.81 98 GLU A N 1
ATOM 732 C CA . GLU A 1 98 ? -29.043 27.982 -50.223 1.00 50.48 98 GLU A CA 1
ATOM 733 C C . GLU A 1 98 ? -29.213 27.135 -48.964 1.00 51.33 98 GLU A C 1
ATOM 734 O O . GLU A 1 98 ? -28.435 26.198 -48.790 1.00 52.72 98 GLU A O 1
ATOM 740 N N . GLU A 1 99 ? -30.203 27.442 -48.131 1.00 52.22 99 GLU A N 1
ATOM 741 C CA . GLU A 1 99 ? -30.385 26.758 -46.828 1.00 53.26 99 GLU A CA 1
ATOM 742 C C . GLU A 1 99 ? -30.976 25.375 -47.087 1.00 51.36 99 GLU A C 1
ATOM 743 O O . GLU A 1 99 ? -30.538 24.418 -46.471 1.00 51.07 99 GLU A O 1
ATOM 749 N N . GLU A 1 100 ? -31.933 25.252 -47.988 1.00 51.03 100 GLU A N 1
ATOM 750 C CA . GLU A 1 100 ? -32.468 23.908 -48.298 1.00 50.58 100 GLU A CA 1
ATOM 751 C C . GLU A 1 100 ? -31.358 23.088 -48.949 1.00 49.69 100 GLU A C 1
ATOM 752 O O . GLU A 1 100 ? -31.295 21.897 -48.699 1.00 50.66 100 GLU A O 1
ATOM 758 N N . LEU A 1 101 ? -30.474 23.692 -49.725 1.00 49.89 101 LEU A N 1
ATOM 759 C CA . LEU A 1 101 ? -29.373 22.917 -50.358 1.00 51.88 101 LEU A CA 1
ATOM 760 C C . LEU A 1 101 ? -28.351 22.517 -49.293 1.00 51.95 101 LEU A C 1
ATOM 761 O O . LEU A 1 101 ? -27.684 21.501 -49.450 1.00 52.99 101 LEU A O 1
ATOM 766 N N . ARG A 1 102 ? -28.224 23.311 -48.249 1.00 52.47 102 ARG A N 1
ATOM 767 C CA . ARG A 1 102 ? -27.320 23.009 -47.121 1.00 53.08 102 ARG A CA 1
ATOM 768 C C . ARG A 1 102 ? -27.807 21.750 -46.409 1.00 52.57 102 ARG A C 1
ATOM 769 O O . ARG A 1 102 ? -26.974 20.933 -45.990 1.00 51.37 102 ARG A O 1
ATOM 777 N N . LEU A 1 103 ? -29.121 21.638 -46.231 1.00 54.06 103 LEU A N 1
ATOM 778 C CA . LEU A 1 103 ? -29.755 20.459 -45.598 1.00 55.01 103 LEU A CA 1
ATOM 779 C C . LEU A 1 103 ? -29.508 19.227 -46.471 1.00 54.91 103 LEU A C 1
ATOM 780 O O . LEU A 1 103 ? -29.185 18.188 -45.888 1.00 51.94 103 LEU A O 1
ATOM 785 N N . LYS A 1 104 ? -29.681 19.337 -47.802 1.00 56.70 104 LYS A N 1
ATOM 786 C CA . LYS A 1 104 ? -29.438 18.223 -48.774 1.00 56.69 104 LYS A CA 1
ATOM 787 C C . LYS A 1 104 ? -28.055 17.634 -48.456 1.00 55.00 104 LYS A C 1
ATOM 788 O O . LYS A 1 104 ? -27.923 16.390 -48.357 1.00 55.12 104 LYS A O 1
ATOM 794 N N . PHE A 1 105 ? -27.075 18.513 -48.246 1.00 52.60 105 PHE A N 1
ATOM 795 C CA . PHE A 1 105 ? -25.633 18.164 -48.154 1.00 51.36 105 PHE A CA 1
ATOM 796 C C . PHE A 1 105 ? -25.279 17.613 -46.767 1.00 52.17 105 PHE A C 1
ATOM 797 O O . PHE A 1 105 ? -24.242 16.942 -46.681 1.00 54.41 105 PHE A O 1
ATOM 805 N N . SER A 1 106 ? -26.118 17.874 -45.751 1.00 52.50 106 SER A N 1
ATOM 806 C CA . SER A 1 106 ? -26.170 17.126 -44.463 1.00 52.71 106 SER A CA 1
ATOM 807 C C . SER A 1 106 ? -26.464 15.649 -44.727 1.00 50.49 106 SER A C 1
ATOM 808 O O . SER A 1 106 ? -26.052 14.828 -43.884 1.00 52.36 106 SER A O 1
ATOM 811 N N . GLY A 1 107 ? -27.191 15.352 -45.814 1.00 47.92 107 GLY A N 1
ATOM 812 C CA . GLY A 1 107 ? -27.592 13.986 -46.200 1.00 47.58 107 GLY A CA 1
ATOM 813 C C . GLY A 1 107 ? -26.676 13.391 -47.268 1.00 46.69 107 GLY A C 1
ATOM 814 O O . GLY A 1 107 ? -26.797 12.190 -47.512 1.00 47.33 107 GLY A O 1
ATOM 815 N N . VAL A 1 108 ? -25.804 14.191 -47.892 1.00 44.80 108 VAL A N 1
ATOM 816 C CA . VAL A 1 108 ? -24.888 13.731 -48.972 1.00 44.80 108 VAL A CA 1
ATOM 817 C C . VAL A 1 108 ? -23.540 13.412 -48.352 1.00 44.49 108 VAL A C 1
ATOM 818 O O . VAL A 1 108 ? -23.054 14.219 -47.621 1.00 44.16 108 VAL A O 1
ATOM 822 N N . LEU A 1 109 ? -22.954 12.279 -48.721 1.00 45.94 109 LEU A N 1
ATOM 823 C CA . LEU A 1 109 ? -21.627 11.796 -48.259 1.00 45.45 109 LEU A CA 1
ATOM 824 C C . LEU A 1 109 ? -20.648 11.668 -49.415 1.00 45.25 109 LEU A C 1
ATOM 825 O O . LEU A 1 109 ? -19.447 11.518 -49.115 1.00 45.81 109 LEU A O 1
ATOM 830 N N . GLU A 1 110 ? -21.114 11.635 -50.660 1.00 44.82 110 GLU A N 1
ATOM 831 C CA . GLU A 1 110 ? -20.189 11.587 -51.814 1.00 45.43 110 GLU A CA 1
ATOM 832 C C . GLU A 1 110 ? -20.892 12.111 -53.061 1.00 45.02 110 GLU A C 1
ATOM 833 O O . GLU A 1 110 ? -22.031 11.699 -53.363 1.00 44.69 110 GLU A O 1
ATOM 839 N N . PHE A 1 111 ? -20.222 13.009 -53.763 1.00 44.82 111 PHE A N 1
ATOM 840 C CA . PHE A 1 111 ? -20.667 13.481 -55.086 1.00 44.24 111 PHE A CA 1
ATOM 841 C C . PHE A 1 111 ? -19.529 13.259 -56.075 1.00 43.84 111 PHE A C 1
ATOM 842 O O . PHE A 1 111 ? -18.392 12.901 -55.755 1.00 42.83 111 PHE A O 1
ATOM 850 N N . ASN A 1 112 ? -19.907 13.436 -57.311 1.00 44.24 112 ASN A N 1
ATOM 851 C CA . ASN A 1 112 ? -19.036 13.207 -58.465 1.00 45.65 112 ASN A CA 1
ATOM 852 C C . ASN A 1 112 ? -19.311 14.384 -59.396 1.00 46.06 112 ASN A C 1
ATOM 853 O O . ASN A 1 112 ? -20.471 14.495 -59.864 1.00 46.80 112 ASN A O 1
ATOM 858 N N . LYS A 1 113 ? -18.320 15.257 -59.576 1.00 45.88 113 LYS A N 1
ATOM 859 C CA . LYS A 1 113 ? -18.475 16.450 -60.434 1.00 46.90 113 LYS A CA 1
ATOM 860 C C . LYS A 1 113 ? -18.209 16.073 -61.902 1.00 46.39 113 LYS A C 1
ATOM 861 O O . LYS A 1 113 ? -17.182 15.474 -62.149 1.00 46.28 113 LYS A O 1
ATOM 867 N N . PHE A 1 114 ? -19.077 16.430 -62.845 1.00 45.36 114 PHE A N 1
ATOM 868 C CA . PHE A 1 114 ? -18.872 16.128 -64.285 1.00 45.51 114 PHE A CA 1
ATOM 869 C C . PHE A 1 114 ? -19.346 17.311 -65.131 1.00 46.80 114 PHE A C 1
ATOM 870 O O . PHE A 1 114 ? -20.115 18.171 -64.649 1.00 46.31 114 PHE A O 1
ATOM 878 N N . GLU A 1 115 ? -18.841 17.358 -66.367 1.00 49.36 115 GLU A N 1
ATOM 879 C CA . GLU A 1 115 ? -19.155 18.400 -67.382 1.00 50.85 115 GLU A CA 1
ATOM 880 C C . GLU A 1 115 ? -20.460 17.974 -68.074 1.00 50.95 115 GLU A C 1
ATOM 881 O O . GLU A 1 115 ? -20.453 16.951 -68.806 1.00 53.99 115 GLU A O 1
ATOM 887 N N . ALA A 1 116 ? -21.539 18.705 -67.804 1.00 49.08 116 ALA A N 1
ATOM 888 C CA . ALA A 1 116 ? -22.907 18.411 -68.273 1.00 48.26 116 ALA A CA 1
ATOM 889 C C . ALA A 1 116 ? -23.132 19.149 -69.580 1.00 48.10 116 ALA A C 1
ATOM 890 O O . ALA A 1 116 ? -23.943 18.649 -70.399 1.00 49.28 116 ALA A O 1
ATOM 892 N N . PHE A 1 117 ? -22.449 20.290 -69.733 1.00 47.30 117 PHE A N 1
ATOM 893 C CA . PHE A 1 117 ? -22.437 21.115 -70.963 1.00 47.17 117 PHE A CA 1
ATOM 894 C C . PHE A 1 117 ? -21.042 21.681 -71.197 1.00 47.19 117 PHE A C 1
ATOM 895 O O . PHE A 1 117 ? -20.558 22.485 -70.376 1.00 48.27 117 PHE A O 1
ATOM 903 N N . THR A 1 118 ? -20.449 21.326 -72.328 1.00 47.04 118 THR A N 1
ATOM 904 C CA . THR A 1 118 ? -19.136 21.863 -72.751 1.00 47.09 118 THR A CA 1
ATOM 905 C C . THR A 1 118 ? -19.261 23.391 -72.822 1.00 47.12 118 THR A C 1
ATOM 906 O O . THR A 1 118 ? -20.264 23.864 -73.312 1.00 45.08 118 THR A O 1
ATOM 910 N N . SER A 1 119 ? -18.277 24.120 -72.292 1.00 49.46 119 SER A N 1
ATOM 911 C CA . SER A 1 119 ? -18.217 25.603 -72.318 1.00 50.03 119 SER A CA 1
ATOM 912 C C . SER A 1 119 ? -18.332 26.102 -73.767 1.00 50.72 119 SER A C 1
ATOM 913 O O . SER A 1 119 ? -18.922 27.185 -73.997 1.00 51.55 119 SER A O 1
ATOM 916 N N . ASN A 1 120 ? -17.844 25.316 -74.738 1.00 51.32 120 ASN A N 1
ATOM 917 C CA . ASN A 1 120 ? -17.659 25.757 -76.158 1.00 50.46 120 ASN A CA 1
ATOM 918 C C . ASN A 1 120 ? -18.804 25.346 -77.055 1.00 48.53 120 ASN A C 1
ATOM 919 O O . ASN A 1 120 ? -18.788 25.751 -78.200 1.00 48.61 120 ASN A O 1
ATOM 924 N N . GLY A 1 121 ? -19.760 24.588 -76.545 1.00 47.76 121 GLY A N 1
ATOM 925 C CA . GLY A 1 121 ? -20.808 23.967 -77.372 1.00 47.04 121 GLY A CA 1
ATOM 926 C C . GLY A 1 121 ? -22.117 24.735 -77.382 1.00 46.38 121 GLY A C 1
ATOM 927 O O . GLY A 1 121 ? -23.109 24.124 -77.766 1.00 47.09 121 GLY A O 1
ATOM 928 N N . TRP A 1 122 ? -22.144 26.022 -77.009 1.00 45.53 122 TRP A N 1
ATOM 929 C CA . TRP A 1 122 ? -23.425 26.771 -76.837 1.00 44.94 122 TRP A CA 1
ATOM 930 C C . TRP A 1 122 ? -23.830 27.516 -78.125 1.00 45.62 122 TRP A C 1
ATOM 931 O O . TRP A 1 122 ? -24.990 27.988 -78.213 1.00 44.97 122 TRP A O 1
ATOM 942 N N . GLY A 1 123 ? -22.949 27.573 -79.123 1.00 47.06 123 GLY A N 1
ATOM 943 C CA . GLY A 1 123 ? -23.272 28.135 -80.443 1.00 47.84 123 GLY A CA 1
ATOM 944 C C . GLY A 1 123 ? -22.478 29.399 -80.679 1.00 49.11 123 GLY A C 1
ATOM 945 O O . GLY A 1 123 ? -21.354 29.531 -80.122 1.00 50.65 123 GLY A O 1
ATOM 946 N N . SER A 1 124 ? -23.009 30.302 -81.503 1.00 48.97 124 SER A N 1
ATOM 947 C CA . SER A 1 124 ? -22.306 31.552 -81.873 1.00 48.60 124 SER A CA 1
ATOM 948 C C . SER A 1 124 ? -22.358 32.523 -80.711 1.00 47.12 124 SER A C 1
ATOM 949 O O . SER A 1 124 ? -23.199 33.411 -80.716 1.00 46.62 124 SER A O 1
ATOM 952 N N . VAL A 1 125 ? -21.404 32.386 -79.809 1.00 46.63 125 VAL A N 1
ATOM 953 C CA . VAL A 1 125 ? -21.413 33.099 -78.510 1.00 45.68 125 VAL A CA 1
ATOM 954 C C . VAL A 1 125 ? -20.014 32.943 -77.934 1.00 44.13 125 VAL A C 1
ATOM 955 O O . VAL A 1 125 ? -19.419 31.944 -78.224 1.00 44.15 125 VAL A O 1
ATOM 959 N N . ASN A 1 126 ? -19.494 33.923 -77.218 1.00 43.83 126 ASN A N 1
ATOM 960 C CA . ASN A 1 126 ? -18.095 33.915 -76.704 1.00 43.85 126 ASN A CA 1
ATOM 961 C C . ASN A 1 126 ? -18.053 33.208 -75.336 1.00 45.34 126 ASN A C 1
ATOM 962 O O . ASN A 1 126 ? -18.475 33.807 -74.313 1.00 46.35 126 ASN A O 1
ATOM 967 N N . SER A 1 127 ? -17.503 31.997 -75.278 1.00 46.61 127 SER A N 1
ATOM 968 C CA . SER A 1 127 ? -17.361 31.217 -74.013 1.00 46.98 127 SER A CA 1
ATOM 969 C C . SER A 1 127 ? -16.124 31.682 -73.236 1.00 47.22 127 SER A C 1
ATOM 970 O O . SER A 1 127 ? -15.962 31.238 -72.066 1.00 48.65 127 SER A O 1
ATOM 973 N N . GLY A 1 128 ? -15.349 32.595 -73.830 1.00 46.82 128 GLY A N 1
ATOM 974 C CA . GLY A 1 128 ? -13.903 32.767 -73.601 1.00 47.22 128 GLY A CA 1
ATOM 975 C C . GLY A 1 128 ? -13.605 33.984 -72.751 1.00 47.86 128 GLY A C 1
ATOM 976 O O . GLY A 1 128 ? -12.791 33.853 -71.880 1.00 47.89 128 GLY A O 1
ATOM 977 N N . ALA A 1 129 ? -14.177 35.153 -73.047 1.00 49.94 129 ALA A N 1
ATOM 978 C CA . ALA A 1 129 ? -14.320 36.256 -72.072 1.00 51.78 129 ALA A CA 1
ATOM 979 C C . ALA A 1 129 ? -15.538 35.875 -71.245 1.00 55.62 129 ALA A C 1
ATOM 980 O O . ALA A 1 129 ? -16.403 35.070 -71.790 1.00 61.66 129 ALA A O 1
ATOM 982 N N . GLY A 1 130 ? -15.648 36.454 -70.054 1.00 52.43 130 GLY A N 1
ATOM 983 C CA . GLY A 1 130 ? -16.640 36.007 -69.064 1.00 51.50 130 GLY A CA 1
ATOM 984 C C . GLY A 1 130 ? -15.999 35.917 -67.692 1.00 50.31 130 GLY A C 1
ATOM 985 O O . GLY A 1 130 ? -16.247 34.946 -66.955 1.00 47.99 130 GLY A O 1
ATOM 986 N N . VAL A 1 131 ? -15.235 36.951 -67.392 1.00 50.26 131 VAL A N 1
ATOM 987 C CA . VAL A 1 131 ? -14.256 37.058 -66.287 1.00 50.58 131 VAL A CA 1
ATOM 988 C C . VAL A 1 131 ? -14.414 38.469 -65.713 1.00 50.09 131 VAL A C 1
ATOM 989 O O . VAL A 1 131 ? -14.815 39.378 -66.473 1.00 48.24 131 VAL A O 1
ATOM 993 N N . THR A 1 132 ? -14.113 38.643 -64.426 1.00 49.45 132 THR A N 1
ATOM 994 C CA . THR A 1 132 ? -14.335 39.921 -63.712 1.00 48.43 132 THR A CA 1
ATOM 995 C C . THR A 1 132 ? -13.401 40.048 -62.520 1.00 47.92 132 THR A C 1
ATOM 996 O O . THR A 1 132 ? -13.079 39.010 -61.926 1.00 46.91 132 THR A O 1
ATOM 1000 N N . ALA A 1 133 ? -13.049 41.292 -62.169 1.00 48.37 133 ALA A N 1
ATOM 1001 C CA . ALA A 1 133 ? -12.151 41.621 -61.042 1.00 48.07 133 ALA A CA 1
ATOM 1002 C C . ALA A 1 133 ? -12.757 41.132 -59.726 1.00 48.45 133 ALA A C 1
ATOM 1003 O O . ALA A 1 133 ? -12.008 40.899 -58.794 1.00 48.99 133 ALA A O 1
ATOM 1005 N N . ALA A 1 134 ? -14.070 40.951 -59.655 1.00 50.00 134 ALA A N 1
ATOM 1006 C CA . ALA A 1 134 ? -14.759 40.432 -58.449 1.00 50.92 134 ALA A CA 1
ATOM 1007 C C . ALA A 1 134 ? -14.293 39.024 -58.097 1.00 51.41 134 ALA A C 1
ATOM 1008 O O . ALA A 1 134 ? -14.150 38.719 -56.876 1.00 53.19 134 ALA A O 1
ATOM 1010 N N . CYS A 1 135 ? -14.093 38.200 -59.122 1.00 52.65 135 CYS A N 1
ATOM 1011 C CA . CYS A 1 135 ? -13.852 36.745 -59.003 1.00 55.46 135 CYS A CA 1
ATOM 1012 C C . CYS A 1 135 ? -12.438 36.400 -59.447 1.00 56.21 135 CYS A C 1
ATOM 1013 O O . CYS A 1 135 ? -12.310 35.740 -60.486 1.00 54.49 135 CYS A O 1
ATOM 1016 N N . LYS A 1 136 ? -11.435 36.839 -58.677 1.00 57.70 136 LYS A N 1
ATOM 1017 C CA . LYS A 1 136 ? -10.006 36.735 -59.053 1.00 58.40 136 LYS A CA 1
ATOM 1018 C C . LYS A 1 136 ? -9.617 35.273 -58.911 1.00 58.25 136 LYS A C 1
ATOM 1019 O O . LYS A 1 136 ? -10.274 34.580 -58.100 1.00 53.80 136 LYS A O 1
ATOM 1025 N N . PHE A 1 137 ? -8.680 34.823 -59.759 1.00 62.23 137 PHE A N 1
ATOM 1026 C CA . PHE A 1 137 ? -8.040 33.483 -59.659 1.00 65.38 137 PHE A CA 1
ATOM 1027 C C . PHE A 1 137 ? -6.765 33.648 -58.842 1.00 68.89 137 PHE A C 1
ATOM 1028 O O . PHE A 1 137 ? -6.769 33.326 -57.629 1.00 72.30 137 PHE A O 1
ATOM 1036 N N . GLY A 1 138 ? -5.712 34.158 -59.454 1.00 69.36 138 GLY A N 1
ATOM 1037 C CA . GLY A 1 138 ? -4.589 34.606 -58.630 1.00 70.97 138 GLY A CA 1
ATOM 1038 C C . GLY A 1 138 ? -4.768 36.074 -58.378 1.00 71.18 138 GLY A C 1
ATOM 1039 O O . GLY A 1 138 ? -5.689 36.456 -57.632 1.00 66.93 138 GLY A O 1
ATOM 1040 N N . SER A 1 139 ? -3.922 36.847 -59.046 1.00 74.82 139 SER A N 1
ATOM 1041 C CA . SER A 1 139 ? -4.039 38.308 -59.223 1.00 76.71 139 SER A CA 1
ATOM 1042 C C . SER A 1 139 ? -4.716 38.550 -60.579 1.00 77.30 139 SER A C 1
ATOM 1043 O O . SER A 1 139 ? -4.778 39.722 -61.011 1.00 82.39 139 SER A O 1
ATOM 1046 N N . SER A 1 140 ? -5.278 37.510 -61.209 1.00 69.41 140 SER A N 1
ATOM 1047 C CA . SER A 1 140 ? -5.902 37.681 -62.545 1.00 65.42 140 SER A CA 1
ATOM 1048 C C . SER A 1 140 ? -7.414 37.392 -62.517 1.00 60.47 140 SER A C 1
ATOM 1049 O O . SER A 1 140 ? -7.863 36.517 -61.721 1.00 59.98 140 SER A O 1
ATOM 1052 N N . ASN A 1 141 ? -8.148 38.109 -63.383 1.00 54.74 141 ASN A N 1
ATOM 1053 C CA . ASN A 1 141 ? -9.632 38.142 -63.481 1.00 50.83 141 ASN A CA 1
ATOM 1054 C C . ASN A 1 141 ? -10.161 36.759 -63.871 1.00 49.35 141 ASN A C 1
ATOM 1055 O O . ASN A 1 141 ? -9.707 36.222 -64.891 1.00 49.28 141 ASN A O 1
ATOM 1060 N N . SER A 1 142 ? -11.125 36.229 -63.132 1.00 47.22 142 SER A N 1
ATOM 1061 C CA . SER A 1 142 ? -11.708 34.893 -63.396 1.00 46.10 142 SER A CA 1
ATOM 1062 C C . SER A 1 142 ? -13.225 34.910 -63.196 1.00 45.49 142 SER A C 1
ATOM 1063 O O . SER A 1 142 ? -13.854 35.989 -63.318 1.00 45.24 142 SER A O 1
ATOM 1066 N N . PHE A 1 143 ? -13.786 33.730 -62.936 1.00 44.20 143 PHE A N 1
ATOM 1067 C CA . PHE A 1 143 ? -15.224 33.522 -62.685 1.00 42.65 143 PHE A CA 1
ATOM 1068 C C . PHE A 1 143 ? -15.464 32.121 -62.144 1.00 42.19 143 PHE A C 1
ATOM 1069 O O . PHE A 1 143 ? -14.604 31.267 -62.326 1.00 41.44 143 PHE A O 1
ATOM 1077 N N . PHE A 1 144 ? -16.621 31.917 -61.520 1.00 41.68 144 PHE A N 1
ATOM 1078 C CA . PHE A 1 144 ? -17.047 30.615 -60.986 1.00 41.88 144 PHE A CA 1
ATOM 1079 C C . PHE A 1 144 ? -16.810 29.553 -62.052 1.00 42.07 144 PHE A C 1
ATOM 1080 O O . PHE A 1 144 ? -17.303 29.705 -63.158 1.00 42.69 144 PHE A O 1
ATOM 1088 N N . ARG A 1 145 ? -16.113 28.481 -61.693 1.00 42.63 145 ARG A N 1
ATOM 1089 C CA . ARG A 1 145 ? -15.669 27.405 -62.616 1.00 42.97 145 ARG A CA 1
ATOM 1090 C C . ARG A 1 145 ? -16.809 26.477 -63.066 1.00 42.91 145 ARG A C 1
ATOM 1091 O O . ARG A 1 145 ? -16.653 25.870 -64.156 1.00 42.12 145 ARG A O 1
ATOM 1099 N N . ASN A 1 146 ? -17.884 26.367 -62.263 1.00 43.20 146 ASN A N 1
ATOM 1100 C CA . ASN A 1 146 ? -19.043 25.447 -62.481 1.00 42.43 146 ASN A CA 1
ATOM 1101 C C . ASN A 1 146 ? -20.066 26.075 -63.433 1.00 42.44 146 ASN A C 1
ATOM 1102 O O . ASN A 1 146 ? -20.998 25.351 -63.896 1.00 44.54 146 ASN A O 1
ATOM 1107 N N . MET A 1 147 ? -19.924 27.353 -63.755 1.00 41.88 147 MET A N 1
ATOM 1108 C CA . MET A 1 147 ? -20.783 27.984 -64.790 1.00 41.25 147 MET A CA 1
ATOM 1109 C C . MET A 1 147 ? -19.902 28.745 -65.770 1.00 40.62 147 MET A C 1
ATOM 1110 O O . MET A 1 147 ? -18.780 29.117 -65.416 1.00 40.69 147 MET A O 1
ATOM 1115 N N . VAL A 1 148 ? -20.424 29.072 -66.930 1.00 41.14 148 VAL A N 1
ATOM 1116 C CA . VAL A 1 148 ? -19.671 29.951 -67.877 1.00 41.80 148 VAL A CA 1
ATOM 1117 C C . VAL A 1 148 ? -20.540 31.155 -68.249 1.00 41.29 148 VAL A C 1
ATOM 1118 O O . VAL A 1 148 ? -21.748 30.993 -68.517 1.00 41.76 148 VAL A O 1
ATOM 1122 N N . TRP A 1 149 ? -19.922 32.327 -68.207 1.00 40.67 149 TRP A N 1
ATOM 1123 C CA . TRP A 1 149 ? -20.579 33.622 -68.466 1.00 40.86 149 TRP A CA 1
ATOM 1124 C C . TRP A 1 149 ? -20.481 33.902 -69.968 1.00 40.85 149 TRP A C 1
ATOM 1125 O O . TRP A 1 149 ? -19.469 34.421 -70.435 1.00 40.34 149 TRP A O 1
ATOM 1136 N N . LEU A 1 150 ? -21.505 33.535 -70.704 1.00 41.93 150 LEU A N 1
ATOM 1137 C CA . LEU A 1 150 ? -21.546 33.658 -72.185 1.00 43.09 150 LEU A CA 1
ATOM 1138 C C . LEU A 1 150 ? -21.820 35.115 -72.549 1.00 43.20 150 LEU A C 1
ATOM 1139 O O . LEU A 1 150 ? -22.670 35.721 -71.886 1.00 43.63 150 LEU A O 1
ATOM 1144 N N . ILE A 1 151 ? -21.127 35.621 -73.569 1.00 43.93 151 ILE A N 1
ATOM 1145 C CA . ILE A 1 151 ? -21.352 36.973 -74.150 1.00 45.00 151 ILE A CA 1
ATOM 1146 C C . ILE A 1 151 ? -21.456 36.872 -75.681 1.00 45.36 151 ILE A C 1
ATOM 1147 O O . ILE A 1 151 ? -21.249 35.780 -76.233 1.00 46.25 151 ILE A O 1
ATOM 1152 N N . HIS A 1 152 ? -21.819 37.968 -76.345 1.00 45.59 152 HIS A N 1
ATOM 1153 C CA . HIS A 1 152 ? -21.900 38.069 -77.830 1.00 46.08 152 HIS A CA 1
ATOM 1154 C C . HIS A 1 152 ? -20.608 37.518 -78.458 1.00 46.97 152 HIS A C 1
ATOM 1155 O O . HIS A 1 152 ? -19.529 37.573 -77.804 1.00 44.16 152 HIS A O 1
ATOM 1162 N N . GLN A 1 153 ? -20.748 36.951 -79.663 1.00 49.75 153 GLN A N 1
ATOM 1163 C CA . GLN A 1 153 ? -19.654 36.755 -80.635 1.00 52.35 153 GLN A CA 1
ATOM 1164 C C . GLN A 1 153 ? -19.911 37.777 -81.736 1.00 52.33 153 GLN A C 1
ATOM 1165 O O . GLN A 1 153 ? -21.063 37.840 -82.145 1.00 51.95 153 GLN A O 1
ATOM 1171 N N . SER A 1 154 ? -18.894 38.557 -82.126 1.00 51.90 154 SER A N 1
ATOM 1172 C CA . SER A 1 154 ? -18.923 39.487 -83.297 1.00 51.94 154 SER A CA 1
ATOM 1173 C C . SER A 1 154 ? -20.235 40.295 -83.302 1.00 51.64 154 SER A C 1
ATOM 1174 O O . SER A 1 154 ? -20.916 40.358 -84.341 1.00 51.28 154 SER A O 1
ATOM 1177 N N . GLY A 1 155 ? -20.630 40.825 -82.150 1.00 50.68 155 GLY A N 1
ATOM 1178 C CA . GLY A 1 155 ? -21.714 41.824 -82.065 1.00 51.07 155 GLY A CA 1
ATOM 1179 C C . GLY A 1 155 ? -23.128 41.229 -82.066 1.00 49.72 155 GLY A C 1
ATOM 1180 O O . GLY A 1 155 ? -24.100 41.989 -82.282 1.00 47.41 155 GLY A O 1
ATOM 1181 N N . THR A 1 156 ? -23.269 39.927 -81.813 1.00 49.30 156 THR A N 1
ATOM 1182 C CA . THR A 1 156 ? -24.577 39.212 -81.797 1.00 48.72 156 THR A CA 1
ATOM 1183 C C . THR A 1 156 ? -24.556 38.082 -80.774 1.00 48.38 156 THR A C 1
ATOM 1184 O O . THR A 1 156 ? -23.581 37.294 -80.747 1.00 50.00 156 THR A O 1
ATOM 1188 N N . TYR A 1 157 ? -25.617 37.997 -79.985 1.00 46.95 157 TYR A N 1
ATOM 1189 C CA . TYR A 1 157 ? -25.859 36.886 -79.037 1.00 46.66 157 TYR A CA 1
ATOM 1190 C C . TYR A 1 157 ? -27.138 36.194 -79.494 1.00 45.22 157 TYR A C 1
ATOM 1191 O O . TYR A 1 157 ? -28.239 36.680 -79.264 1.00 45.68 157 TYR A O 1
ATOM 1200 N N . PRO A 1 158 ? -27.047 35.041 -80.180 1.00 44.35 158 PRO A N 1
ATOM 1201 C CA . PRO A 1 158 ? -28.240 34.391 -80.703 1.00 43.79 158 PRO A CA 1
ATOM 1202 C C . PRO A 1 158 ? -29.040 33.782 -79.540 1.00 43.09 158 PRO A C 1
ATOM 1203 O O . PRO A 1 158 ? -28.577 33.760 -78.420 1.00 42.97 158 PRO A O 1
ATOM 1207 N N . VAL A 1 159 ? -30.232 33.288 -79.827 1.00 42.30 159 VAL A N 1
ATOM 1208 C CA . VAL A 1 159 ? -30.994 32.410 -78.902 1.00 41.72 159 VAL A CA 1
ATOM 1209 C C . VAL A 1 159 ? -30.287 31.039 -78.844 1.00 41.59 159 VAL A C 1
ATOM 1210 O O . VAL A 1 159 ? -30.313 30.298 -79.846 1.00 42.12 159 VAL A O 1
ATOM 1214 N N . ILE A 1 160 ? -29.693 30.697 -77.708 1.00 40.22 160 ILE A N 1
ATOM 1215 C CA . ILE A 1 160 ? -28.956 29.424 -77.521 1.00 39.50 160 ILE A CA 1
ATOM 1216 C C . ILE A 1 160 ? -29.885 28.487 -76.761 1.00 39.23 160 ILE A C 1
ATOM 1217 O O . ILE A 1 160 ? -30.699 28.963 -75.997 1.00 39.50 160 ILE A O 1
ATOM 1222 N N . ARG A 1 161 ? -29.753 27.196 -76.990 1.00 39.19 161 ARG A N 1
ATOM 1223 C CA . ARG A 1 161 ? -30.574 26.169 -76.350 1.00 39.29 161 ARG A CA 1
ATOM 1224 C C . ARG A 1 161 ? -29.791 24.867 -76.309 1.00 39.77 161 ARG A C 1
ATOM 1225 O O . ARG A 1 161 ? -29.372 24.444 -77.381 1.00 39.98 161 ARG A O 1
ATOM 1233 N N . ARG A 1 162 ? -29.665 24.243 -75.140 1.00 39.98 162 ARG A N 1
ATOM 1234 C CA . ARG A 1 162 ? -29.070 22.891 -75.001 1.00 40.64 162 ARG A CA 1
ATOM 1235 C C . ARG A 1 162 ? -29.867 22.133 -73.957 1.00 41.01 162 ARG A C 1
ATOM 1236 O O . ARG A 1 162 ? -30.457 22.777 -73.048 1.00 40.81 162 ARG A O 1
ATOM 1244 N N . THR A 1 163 ? -29.841 20.812 -74.070 1.00 41.02 163 THR A N 1
ATOM 1245 C CA . THR A 1 163 ? -30.527 19.934 -73.108 1.00 41.61 163 THR A CA 1
ATOM 1246 C C . THR A 1 163 ? -29.524 19.011 -72.431 1.00 41.99 163 THR A C 1
ATOM 1247 O O . THR A 1 163 ? -28.662 18.492 -73.134 1.00 41.82 163 THR A O 1
ATOM 1251 N N . PHE A 1 164 ? -29.693 18.805 -71.121 1.00 42.54 164 PHE A N 1
ATOM 1252 C CA . PHE A 1 164 ? -29.042 17.723 -70.356 1.00 43.17 164 PHE A CA 1
ATOM 1253 C C . PHE A 1 164 ? -30.055 16.620 -70.054 1.00 43.62 164 PHE A C 1
ATOM 1254 O O . PHE A 1 164 ? -30.998 16.845 -69.349 1.00 42.68 164 PHE A O 1
ATOM 1262 N N . ASN A 1 165 ? -29.802 15.452 -70.616 1.00 46.13 165 ASN A N 1
ATOM 1263 C CA . ASN A 1 165 ? -30.520 14.173 -70.410 1.00 48.75 165 ASN A CA 1
ATOM 1264 C C . ASN A 1 165 ? -29.777 13.463 -69.259 1.00 47.15 165 ASN A C 1
ATOM 1265 O O . ASN A 1 165 ? -28.653 13.022 -69.452 1.00 46.59 165 ASN A O 1
ATOM 1270 N N . ASN A 1 166 ? -30.353 13.432 -68.062 1.00 46.42 166 ASN A N 1
ATOM 1271 C CA . ASN A 1 166 ? -29.734 12.752 -66.895 1.00 46.73 166 ASN A CA 1
ATOM 1272 C C . ASN A 1 166 ? -29.859 11.233 -67.059 1.00 48.20 166 ASN A C 1
ATOM 1273 O O . ASN A 1 166 ? -30.919 10.663 -66.687 1.00 50.08 166 ASN A O 1
ATOM 1278 N N . THR A 1 167 ? -28.798 10.591 -67.541 1.00 48.78 167 THR A N 1
ATOM 1279 C CA . THR A 1 167 ? -28.763 9.138 -67.841 1.00 49.72 167 THR A CA 1
ATOM 1280 C C . THR A 1 167 ? -27.901 8.413 -66.811 1.00 48.83 167 THR A C 1
ATOM 1281 O O . THR A 1 167 ? -27.530 7.265 -67.082 1.00 48.21 167 THR A O 1
ATOM 1285 N N . LYS A 1 168 ? -27.619 9.071 -65.681 1.00 48.72 168 LYS A N 1
ATOM 1286 C CA . LYS A 1 168 ? -26.724 8.575 -64.608 1.00 48.32 168 LYS A CA 1
ATOM 1287 C C . LYS A 1 168 ? -27.494 7.632 -63.681 1.00 47.79 168 LYS A C 1
ATOM 1288 O O . LYS A 1 168 ? -26.862 7.042 -62.805 1.00 48.80 168 LYS A O 1
ATOM 1294 N N . GLY A 1 169 ? -28.812 7.532 -63.807 1.00 47.16 169 GLY A N 1
ATOM 1295 C CA . GLY A 1 169 ? -29.608 6.755 -62.842 1.00 47.13 169 GLY A CA 1
ATOM 1296 C C . GLY A 1 169 ? -29.464 7.277 -61.411 1.00 47.12 169 GLY A C 1
ATOM 1297 O O . GLY A 1 169 ? -29.842 6.533 -60.521 1.00 45.88 169 GLY A O 1
ATOM 1298 N N . ARG A 1 170 ? -29.050 8.543 -61.196 1.00 47.08 170 ARG A N 1
ATOM 1299 C CA . ARG A 1 170 ? -28.995 9.168 -59.840 1.00 46.40 170 ARG A CA 1
ATOM 1300 C C . ARG A 1 170 ? -29.197 10.690 -59.914 1.00 46.51 170 ARG A C 1
ATOM 1301 O O . ARG A 1 170 ? -29.080 11.275 -60.980 1.00 46.76 170 ARG A O 1
ATOM 1309 N N . ASP A 1 171 ? -29.562 11.292 -58.791 1.00 47.04 171 ASP A N 1
ATOM 1310 C CA . ASP A 1 171 ? -29.930 12.725 -58.712 1.00 47.35 171 ASP A CA 1
ATOM 1311 C C . ASP A 1 171 ? -28.675 13.512 -59.122 1.00 46.24 171 ASP A C 1
ATOM 1312 O O . ASP A 1 171 ? -27.572 13.173 -58.624 1.00 43.74 171 ASP A O 1
ATOM 1317 N N . VAL A 1 172 ? -28.831 14.449 -60.070 1.00 46.02 172 VAL A N 1
ATOM 1318 C CA . VAL A 1 172 ? -27.756 15.397 -60.481 1.00 46.49 172 VAL A CA 1
ATOM 1319 C C . VAL A 1 172 ? -28.108 16.796 -60.008 1.00 46.32 172 VAL A C 1
ATOM 1320 O O . VAL A 1 172 ? -29.201 17.274 -60.371 1.00 47.92 172 VAL A O 1
ATOM 1324 N N . LEU A 1 173 ? -27.207 17.439 -59.261 1.00 44.80 173 LEU A N 1
ATOM 1325 C CA . LEU A 1 173 ? -27.375 18.822 -58.761 1.00 42.91 173 LEU A CA 1
ATOM 1326 C C . LEU A 1 173 ? -26.890 19.761 -59.844 1.00 42.10 173 LEU A C 1
ATOM 1327 O O . LEU A 1 173 ? -25.723 19.727 -60.164 1.00 42.27 173 LEU A O 1
ATOM 1332 N N . MET A 1 174 ? -27.752 20.581 -60.391 1.00 42.32 174 MET A N 1
ATOM 1333 C CA . MET A 1 174 ? -27.294 21.507 -61.435 1.00 43.30 174 MET A CA 1
ATOM 1334 C C . MET A 1 174 ? -27.373 22.958 -60.943 1.00 43.87 174 MET A C 1
ATOM 1335 O O . MET A 1 174 ? -28.338 23.313 -60.229 1.00 43.91 174 MET A O 1
ATOM 1340 N N . VAL A 1 175 ? -26.375 23.755 -61.286 1.00 43.34 175 VAL A N 1
ATOM 1341 C CA . VAL A 1 175 ? -26.411 25.192 -60.941 1.00 43.57 175 VAL A CA 1
ATOM 1342 C C . VAL A 1 175 ? -26.190 25.997 -62.216 1.00 43.69 175 VAL A C 1
ATOM 1343 O O . VAL A 1 175 ? -25.514 25.451 -63.148 1.00 46.57 175 VAL A O 1
ATOM 1347 N N . TRP A 1 176 ? -26.735 27.211 -62.205 1.00 41.38 176 TRP A N 1
ATOM 1348 C CA . TRP A 1 176 ? -26.676 28.242 -63.253 1.00 40.68 176 TRP A CA 1
ATOM 1349 C C . TRP A 1 176 ? -27.026 29.564 -62.596 1.00 40.25 176 TRP A C 1
ATOM 1350 O O . TRP A 1 176 ? -27.376 29.549 -61.388 1.00 40.10 176 TRP A O 1
ATOM 1361 N N . GLY A 1 177 ? -26.989 30.643 -63.370 1.00 39.70 177 GLY A N 1
ATOM 1362 C CA . GLY A 1 177 ? -27.356 31.956 -62.841 1.00 39.82 177 GLY A CA 1
ATOM 1363 C C . GLY A 1 177 ? -27.976 32.843 -63.897 1.00 39.89 177 GLY A C 1
ATOM 1364 O O . GLY A 1 177 ? -27.971 32.461 -65.086 1.00 39.34 177 GLY A O 1
ATOM 1365 N N . VAL A 1 178 ? -28.458 33.994 -63.427 1.00 39.74 178 VAL A N 1
ATOM 1366 C CA . VAL A 1 178 ? -28.958 35.129 -64.241 1.00 40.22 178 VAL A CA 1
ATOM 1367 C C . VAL A 1 178 ? -28.172 36.365 -63.850 1.00 39.92 178 VAL A C 1
ATOM 1368 O O . VAL A 1 178 ? -27.989 36.616 -62.663 1.00 39.25 178 VAL A O 1
ATOM 1372 N N . HIS A 1 179 ? -27.741 37.121 -64.838 1.00 40.37 179 HIS A N 1
ATOM 1373 C CA . HIS A 1 179 ? -26.966 38.361 -64.615 1.00 40.75 179 HIS A CA 1
ATOM 1374 C C . HIS A 1 179 ? -27.970 39.475 -64.521 1.00 40.59 179 HIS A C 1
ATOM 1375 O O . HIS A 1 179 ? -28.847 39.501 -65.378 1.00 39.94 179 HIS A O 1
ATOM 1382 N N . HIS A 1 180 ? -27.850 40.288 -63.467 1.00 41.07 180 HIS A N 1
ATOM 1383 C CA . HIS A 1 180 ? -28.625 41.519 -63.215 1.00 40.76 180 HIS A CA 1
ATOM 1384 C C . HIS A 1 180 ? -27.718 42.720 -63.434 1.00 40.74 180 HIS A C 1
ATOM 1385 O O . HIS A 1 180 ? -27.229 43.307 -62.480 1.00 41.50 180 HIS A O 1
ATOM 1392 N N . PRO A 1 181 ? -27.443 43.133 -64.690 1.00 40.88 181 PRO A N 1
ATOM 1393 C CA . PRO A 1 181 ? -26.465 44.185 -64.949 1.00 41.62 181 PRO A CA 1
ATOM 1394 C C . PRO A 1 181 ? -26.828 45.494 -64.238 1.00 42.77 181 PRO A C 1
ATOM 1395 O O . PRO A 1 181 ? -27.973 45.690 -63.902 1.00 42.50 181 PRO A O 1
ATOM 1399 N N . ALA A 1 182 ? -25.851 46.379 -64.063 1.00 44.23 182 ALA A N 1
ATOM 1400 C CA . ALA A 1 182 ? -26.046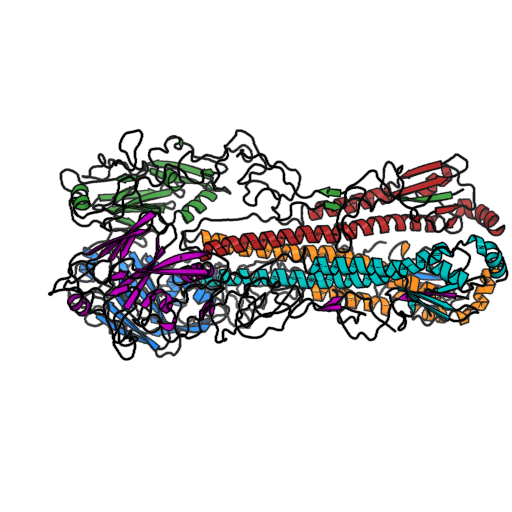 47.648 -63.346 1.00 45.50 182 ALA A CA 1
ATOM 1401 C C . ALA A 1 182 ? -26.694 48.671 -64.289 1.00 47.22 182 ALA A C 1
ATOM 1402 O O . ALA A 1 182 ? -27.434 49.542 -63.795 1.00 50.64 182 ALA A O 1
ATOM 1404 N N . THR A 1 183 ? -26.410 48.617 -65.589 1.00 47.26 183 THR A N 1
ATOM 1405 C CA . THR A 1 183 ? -26.938 49.595 -66.572 1.00 48.03 183 THR A CA 1
ATOM 1406 C C . THR A 1 183 ? -27.349 48.848 -67.832 1.00 48.35 183 THR A C 1
ATOM 1407 O O . THR A 1 183 ? -26.820 47.766 -68.090 1.00 49.39 183 THR A O 1
ATOM 1411 N N . LEU A 1 184 ? -28.265 49.432 -68.583 1.00 48.85 184 LEU A N 1
ATOM 1412 C CA . LEU A 1 184 ? -28.629 48.971 -69.941 1.00 48.35 184 LEU A CA 1
ATOM 1413 C C . LEU A 1 184 ? -27.353 48.773 -70.770 1.00 48.40 184 LEU A C 1
ATOM 1414 O O . LEU A 1 184 ? -27.272 47.781 -71.473 1.00 46.96 184 LEU A O 1
ATOM 1419 N N . LYS A 1 185 ? -26.386 49.683 -70.670 1.00 50.04 185 LYS A N 1
ATOM 1420 C CA . LYS A 1 185 ? -25.148 49.623 -71.466 1.00 52.59 185 LYS A CA 1
ATOM 1421 C C . LYS A 1 185 ? -24.377 48.340 -71.181 1.00 52.96 185 LYS A C 1
ATOM 1422 O O . LYS A 1 185 ? -23.959 47.717 -72.159 1.00 53.12 185 LYS A O 1
ATOM 1428 N N . GLU A 1 186 ? -24.181 47.974 -69.913 1.00 54.98 186 GLU A N 1
ATOM 1429 C CA . GLU A 1 186 ? -23.466 46.726 -69.516 1.00 55.66 186 GLU A CA 1
ATOM 1430 C C . GLU A 1 186 ? -24.222 45.566 -70.191 1.00 53.22 186 GLU A C 1
ATOM 1431 O O . GLU A 1 186 ? -23.558 44.621 -70.671 1.00 58.27 186 GLU A O 1
ATOM 1437 N N . HIS A 1 187 ? -25.545 45.672 -70.323 1.00 48.11 187 HIS A N 1
ATOM 1438 C CA . HIS A 1 187 ? -26.400 44.642 -70.953 1.00 45.63 187 HIS A CA 1
ATOM 1439 C C . HIS A 1 187 ? -26.107 44.600 -72.451 1.00 45.27 187 HIS A C 1
ATOM 1440 O O . HIS A 1 187 ? -25.729 43.518 -72.954 1.00 45.28 187 HIS A O 1
ATOM 1447 N N . GLN A 1 188 ? -26.258 45.747 -73.115 1.00 44.97 188 GLN A N 1
ATOM 1448 C CA . GLN A 1 188 ? -25.862 46.001 -74.528 1.00 44.47 188 GLN A CA 1
ATOM 1449 C C . GLN A 1 188 ? -24.438 45.509 -74.836 1.00 44.45 188 GLN A C 1
ATOM 1450 O O . GLN A 1 188 ? -24.304 44.787 -75.834 1.00 45.17 188 GLN A O 1
ATOM 1456 N N . ASP A 1 189 ? -23.415 45.875 -74.054 1.00 44.23 189 ASP A N 1
ATOM 1457 C CA . ASP A 1 189 ? -22.001 45.550 -74.394 1.00 45.12 189 ASP A CA 1
ATOM 1458 C C . ASP A 1 189 ? -21.796 44.037 -74.364 1.00 44.75 189 ASP A C 1
ATOM 1459 O O . ASP A 1 189 ? -20.978 43.555 -75.139 1.00 45.33 189 ASP A O 1
ATOM 1464 N N . LEU A 1 190 ? -22.507 43.330 -73.489 1.00 44.60 190 LEU A N 1
ATOM 1465 C CA . LEU A 1 190 ? -22.299 41.878 -73.233 1.00 45.09 190 LEU A CA 1
ATOM 1466 C C . LEU A 1 190 ? -23.275 41.036 -74.065 1.00 44.58 190 LEU A C 1
ATOM 1467 O O . LEU A 1 190 ? -22.859 39.969 -74.544 1.00 44.20 190 LEU A O 1
ATOM 1472 N N . TYR A 1 191 ? -24.523 41.467 -74.226 1.00 44.29 191 TYR A N 1
ATOM 1473 C CA . TYR A 1 191 ? -25.578 40.625 -74.850 1.00 44.55 191 TYR A CA 1
ATOM 1474 C C . TYR A 1 191 ? -26.143 41.297 -76.117 1.00 45.85 191 TYR A C 1
ATOM 1475 O O . TYR A 1 191 ? -27.141 40.807 -76.624 1.00 45.55 191 TYR A O 1
ATOM 1484 N N . LYS A 1 192 ? -25.460 42.314 -76.653 1.00 47.44 192 LYS A N 1
ATOM 1485 C CA . LYS A 1 192 ? -25.794 43.061 -77.906 1.00 48.71 192 LYS A CA 1
ATOM 1486 C C . LYS A 1 192 ? -27.303 42.971 -78.176 1.00 48.50 192 LYS A C 1
ATOM 1487 O O . LYS A 1 192 ? -27.720 42.443 -79.227 1.00 48.10 192 LYS A O 1
ATOM 1493 N N . LYS A 1 193 ? -28.069 43.495 -77.220 1.00 47.89 193 LYS A N 1
ATOM 1494 C CA . LYS A 1 193 ? -29.545 43.698 -77.282 1.00 48.73 193 LYS A CA 1
ATOM 1495 C C . LYS A 1 193 ? -29.950 44.317 -75.945 1.00 49.58 193 LYS A C 1
ATOM 1496 O O . LYS A 1 193 ? -29.079 44.370 -75.070 1.00 50.92 193 LYS A O 1
ATOM 1502 N N . ASP A 1 194 ? -31.194 44.783 -75.790 1.00 50.76 194 ASP A N 1
ATOM 1503 C CA . ASP A 1 194 ? -31.610 45.687 -74.660 1.00 51.06 194 ASP A CA 1
ATOM 1504 C C . ASP A 1 194 ? -32.164 44.905 -73.464 1.00 50.36 194 ASP A C 1
ATOM 1505 O O . ASP A 1 194 ? -32.223 45.419 -72.354 1.00 50.25 194 ASP A O 1
ATOM 1510 N N . ASN A 1 195 ? -32.583 43.685 -73.696 1.00 50.63 195 ASN A N 1
ATOM 1511 C CA . ASN A 1 195 ? -33.374 42.909 -72.722 1.00 50.75 195 ASN A CA 1
ATOM 1512 C C . ASN A 1 195 ? -33.294 41.437 -73.134 1.00 49.93 195 ASN A C 1
ATOM 1513 O O . ASN A 1 195 ? -33.440 41.138 -74.352 1.00 51.41 195 ASN A O 1
ATOM 1518 N N . SER A 1 196 ? -33.017 40.552 -72.180 1.00 47.22 196 SER A N 1
ATOM 1519 C CA . SER A 1 196 ? -32.789 39.111 -72.443 1.00 45.22 196 SER A CA 1
ATOM 1520 C C . SER A 1 196 ? -33.743 38.274 -71.613 1.00 43.39 196 SER A C 1
ATOM 1521 O O . SER A 1 196 ? -34.510 38.832 -70.845 1.00 42.31 196 SER A O 1
ATOM 1524 N N . TYR A 1 197 ? -33.689 36.965 -71.808 1.00 43.31 197 TYR A N 1
ATOM 1525 C CA . TYR A 1 197 ? -34.368 35.963 -70.947 1.00 42.84 197 TYR A CA 1
ATOM 1526 C C . TYR A 1 197 ? -33.452 34.753 -70.718 1.00 41.68 197 TYR A C 1
ATOM 1527 O O . TYR A 1 197 ? -32.566 34.431 -71.520 1.00 40.07 197 TYR A O 1
ATOM 1536 N N . VAL A 1 198 ? -33.686 34.089 -69.596 1.00 41.59 198 VAL A N 1
ATOM 1537 C CA . VAL A 1 198 ? -33.132 32.738 -69.310 1.00 41.57 198 VAL A CA 1
ATOM 1538 C C . VAL A 1 198 ? -34.314 31.825 -69.019 1.00 41.92 198 VAL A C 1
ATOM 1539 O O . VAL A 1 198 ? -35.066 32.116 -68.122 1.00 42.22 198 VAL A O 1
ATOM 1543 N N . ALA A 1 199 ? -34.488 30.786 -69.818 1.00 42.61 199 ALA A N 1
ATOM 1544 C CA . ALA A 1 199 ? -35.631 29.847 -69.747 1.00 42.52 199 ALA A CA 1
ATOM 1545 C C . ALA A 1 199 ? -35.080 28.449 -69.495 1.00 42.22 199 ALA A C 1
ATOM 1546 O O . ALA A 1 199 ? -34.262 27.963 -70.296 1.00 41.65 199 ALA A O 1
ATOM 1548 N N . VAL A 1 200 ? -35.517 27.879 -68.383 1.00 42.08 200 VAL A N 1
ATOM 1549 C CA . VAL A 1 200 ? -35.085 26.559 -67.875 1.00 41.75 200 VAL A CA 1
ATOM 1550 C C . VAL A 1 200 ? -36.343 25.726 -67.714 1.00 42.47 200 VAL A C 1
ATOM 1551 O O . VAL A 1 200 ? -37.228 26.147 -66.982 1.00 41.71 200 VAL A O 1
ATOM 1555 N N . GLY A 1 201 ? -36.398 24.600 -68.414 1.00 43.56 201 GLY A N 1
ATOM 1556 C CA . GLY A 1 201 ? -37.550 23.688 -68.447 1.00 44.99 201 GLY A CA 1
ATOM 1557 C C . GLY A 1 201 ? -37.123 22.222 -68.406 1.00 45.95 201 GLY A C 1
ATOM 1558 O O . GLY A 1 201 ? -36.181 21.877 -69.125 1.00 45.99 201 GLY A O 1
ATOM 1559 N N . SER A 1 202 ? -37.781 21.423 -67.553 1.00 46.53 202 SER A N 1
ATOM 1560 C CA . SER A 1 202 ? -37.642 19.949 -67.447 1.00 46.96 202 SER A CA 1
ATOM 1561 C C . SER A 1 202 ? -39.041 19.358 -67.340 1.00 47.61 202 SER A C 1
ATOM 1562 O O . SER A 1 202 ? -39.996 20.114 -67.522 1.00 48.58 202 SER A O 1
ATOM 1565 N N . GLU A 1 203 ? -39.170 18.064 -67.050 1.00 47.72 203 GLU A N 1
ATOM 1566 C CA . GLU A 1 203 ? -40.505 17.440 -66.879 1.00 47.99 203 GLU A CA 1
ATOM 1567 C C . GLU A 1 203 ? -41.157 18.035 -65.629 1.00 47.71 203 GLU A C 1
ATOM 1568 O O . GLU A 1 203 ? -42.409 18.018 -65.520 1.00 48.43 203 GLU A O 1
ATOM 1574 N N . SER A 1 204 ? -40.354 18.578 -64.712 1.00 46.97 204 SER A N 1
ATOM 1575 C CA . SER A 1 204 ? -40.820 19.052 -63.377 1.00 46.04 204 SER A CA 1
ATOM 1576 C C . SER A 1 204 ? -40.480 20.533 -63.135 1.00 45.48 204 SER A C 1
ATOM 1577 O O . SER A 1 204 ? -41.140 21.121 -62.268 1.00 45.53 204 SER A O 1
ATOM 1580 N N . TYR A 1 205 ? -39.478 21.089 -63.814 1.00 45.07 205 TYR A N 1
ATOM 1581 C CA . TYR A 1 205 ? -38.964 22.471 -63.602 1.00 44.25 205 TYR A CA 1
ATOM 1582 C C . TYR A 1 205 ? -39.564 23.323 -64.709 1.00 45.35 205 TYR A C 1
ATOM 1583 O O . TYR A 1 205 ? -39.817 22.759 -65.790 1.00 46.18 205 TYR A O 1
ATOM 1592 N N . ASN A 1 206 ? -39.796 24.606 -64.426 1.00 45.85 206 ASN A N 1
ATOM 1593 C CA . ASN A 1 206 ? -40.420 25.535 -65.400 1.00 45.54 206 ASN A CA 1
ATOM 1594 C C . ASN A 1 206 ? -40.230 26.977 -64.937 1.00 45.90 206 ASN A C 1
ATOM 1595 O O . ASN A 1 206 ? -40.971 27.425 -64.078 1.00 46.20 206 ASN A O 1
ATOM 1600 N N . ARG A 1 207 ? -39.242 27.686 -65.461 1.00 47.68 207 ARG A N 1
ATOM 1601 C CA . ARG A 1 207 ? -38.985 29.114 -65.085 1.00 48.27 207 ARG A CA 1
ATOM 1602 C C . ARG A 1 207 ? -38.440 29.901 -66.284 1.00 47.24 207 ARG A C 1
ATOM 1603 O O . ARG A 1 207 ? -37.685 29.312 -67.066 1.00 46.65 207 ARG A O 1
ATOM 1611 N N . ARG A 1 208 ? -38.922 31.136 -66.463 1.00 46.79 208 ARG A N 1
ATOM 1612 C CA . ARG A 1 208 ? -38.326 32.178 -67.337 1.00 46.06 208 ARG A CA 1
ATOM 1613 C C . ARG A 1 208 ? -37.857 33.252 -66.376 1.00 45.58 208 ARG A C 1
ATOM 1614 O O . ARG A 1 208 ? -38.704 33.749 -65.639 1.00 44.39 208 ARG A O 1
ATOM 1622 N N . PHE A 1 209 ? -36.576 33.633 -66.436 1.00 46.16 209 PHE A N 1
ATOM 1623 C CA . PHE A 1 209 ? -35.971 34.719 -65.635 1.00 44.49 209 PHE A CA 1
ATOM 1624 C C . PHE A 1 209 ? -35.605 35.844 -66.573 1.00 44.72 209 PHE A C 1
ATOM 1625 O O . PHE A 1 209 ? -35.277 35.575 -67.766 1.00 44.60 209 PHE A O 1
ATOM 1633 N N . THR A 1 210 ? -35.679 37.071 -66.059 1.00 45.21 210 THR A N 1
ATOM 1634 C CA . THR A 1 210 ? -35.267 38.268 -66.840 1.00 45.20 210 THR A CA 1
ATOM 1635 C C . THR A 1 210 ? -34.292 39.058 -66.001 1.00 43.77 210 THR A C 1
ATOM 1636 O O . THR A 1 210 ? -34.370 39.030 -64.790 1.00 43.20 210 THR A O 1
ATOM 1640 N N . PRO A 1 211 ? -33.309 39.713 -66.638 1.00 43.93 211 PRO A N 1
ATOM 1641 C CA . PRO A 1 211 ? -32.411 40.598 -65.912 1.00 43.70 211 PRO A CA 1
ATOM 1642 C C . PRO A 1 211 ? -33.291 41.699 -65.331 1.00 43.19 211 PRO A C 1
ATOM 1643 O O . PRO A 1 211 ? -34.339 41.948 -65.890 1.00 41.83 211 PRO A O 1
ATOM 1647 N N . GLU A 1 212 ? -32.860 42.225 -64.183 1.00 43.53 212 GLU A N 1
ATOM 1648 C CA . GLU A 1 212 ? -33.437 43.417 -63.522 1.00 43.81 212 GLU A CA 1
ATOM 1649 C C . GLU A 1 212 ? -32.319 44.451 -63.405 1.00 42.18 212 GLU A C 1
ATOM 1650 O O . GLU A 1 212 ? -31.416 44.263 -62.611 1.00 39.91 212 GLU A O 1
ATOM 1656 N N . ILE A 1 213 ? -32.355 45.469 -64.249 1.00 42.23 213 ILE A N 1
ATOM 1657 C CA . ILE A 1 213 ? -31.204 46.396 -64.441 1.00 42.71 213 ILE A CA 1
ATOM 1658 C C . ILE A 1 213 ? -31.422 47.550 -63.464 1.00 42.55 213 ILE A C 1
ATOM 1659 O O . ILE A 1 213 ? -32.552 48.038 -63.418 1.00 40.76 213 ILE A O 1
ATOM 1664 N N . SER A 1 214 ? -30.393 47.880 -62.662 1.00 43.42 214 SER A N 1
ATOM 1665 C CA . SER A 1 214 ? -30.351 49.020 -61.684 1.00 44.06 214 SER A CA 1
ATOM 1666 C C . SER A 1 214 ? -28.963 49.134 -61.031 1.00 43.97 214 SER A C 1
ATOM 1667 O O . SER A 1 214 ? -28.297 48.072 -60.851 1.00 44.33 214 SER A O 1
ATOM 1670 N N . THR A 1 215 ? -28.510 50.343 -60.666 1.00 43.64 215 THR A N 1
ATOM 1671 C CA . THR A 1 215 ? -27.253 50.481 -59.902 1.00 44.31 215 THR A CA 1
ATOM 1672 C C . THR A 1 215 ? -27.572 50.161 -58.446 1.00 45.36 215 THR A C 1
ATOM 1673 O O . THR A 1 215 ? -28.327 50.938 -57.839 1.00 46.87 215 THR A O 1
ATOM 1677 N N . ARG A 1 216 ? -26.998 49.068 -57.941 1.00 46.49 216 ARG A N 1
ATOM 1678 C CA . ARG A 1 216 ? -26.847 48.765 -56.492 1.00 47.99 216 ARG A CA 1
ATOM 1679 C C . ARG A 1 216 ? -25.511 49.313 -55.984 1.00 48.62 216 ARG A C 1
ATOM 1680 O O . ARG A 1 216 ? -24.577 49.535 -56.765 1.00 47.18 216 ARG A O 1
ATOM 1688 N N . PRO A 1 217 ? -25.362 49.532 -54.658 1.00 49.09 217 PRO A N 1
ATOM 1689 C CA . PRO A 1 217 ? -24.055 49.836 -54.082 1.00 49.80 217 PRO A CA 1
ATOM 1690 C C . PRO A 1 217 ? -23.024 48.774 -54.453 1.00 51.75 217 PRO A C 1
ATOM 1691 O O . PRO A 1 217 ? -23.388 47.632 -54.538 1.00 51.62 217 PRO A O 1
ATOM 1695 N N . LYS A 1 218 ? -21.771 49.175 -54.666 1.00 55.01 218 LYS A N 1
ATOM 1696 C CA . LYS A 1 218 ? -20.707 48.262 -55.147 1.00 54.56 218 LYS A CA 1
ATOM 1697 C C . LYS A 1 218 ? -20.344 47.249 -54.054 1.00 52.89 218 LYS A C 1
ATOM 1698 O O . LYS A 1 218 ? -20.262 47.633 -52.895 1.00 52.81 218 LYS A O 1
ATOM 1704 N N . VAL A 1 219 ? -20.184 45.980 -54.435 1.00 52.34 219 VAL A N 1
ATOM 1705 C CA . VAL A 1 219 ? -19.595 44.891 -53.602 1.00 51.29 219 VAL A CA 1
ATOM 1706 C C . VAL A 1 219 ? -18.575 44.183 -54.490 1.00 51.57 219 VAL A C 1
ATOM 1707 O O . VAL A 1 219 ? -18.973 43.803 -55.611 1.00 51.51 219 VAL A O 1
ATOM 1711 N N . ASN A 1 220 ? -17.321 44.085 -54.037 1.00 50.60 220 ASN A N 1
ATOM 1712 C CA . ASN A 1 220 ? -16.196 43.552 -54.845 1.00 51.91 220 ASN A CA 1
ATOM 1713 C C . ASN A 1 220 ? -16.109 44.386 -56.129 1.00 52.06 220 ASN A C 1
ATOM 1714 O O . ASN A 1 220 ? -15.781 43.852 -57.225 1.00 49.92 220 ASN A O 1
ATOM 1719 N N . GLY A 1 221 ? -16.415 45.673 -55.994 1.00 52.63 221 GLY A N 1
ATOM 1720 C CA . GLY A 1 221 ? -16.307 46.634 -57.105 1.00 52.29 221 GLY A CA 1
ATOM 1721 C C . GLY A 1 221 ? -17.436 46.514 -58.119 1.00 51.14 221 GLY A C 1
ATOM 1722 O O . GLY A 1 221 ? -17.317 47.159 -59.188 1.00 51.38 221 GLY A O 1
ATOM 1723 N N . GLN A 1 222 ? -18.517 45.791 -57.808 1.00 49.61 222 GLN A N 1
ATOM 1724 C CA . GLN A 1 222 ? -19.590 45.544 -58.808 1.00 49.04 222 GLN A CA 1
ATOM 1725 C C . GLN A 1 222 ? -20.903 46.156 -58.344 1.00 46.31 222 GLN A C 1
ATOM 1726 O O . GLN A 1 222 ? -21.345 45.835 -57.255 1.00 46.03 222 GLN A O 1
ATOM 1732 N N . ALA A 1 223 ? -21.483 46.981 -59.197 1.00 44.74 223 ALA A N 1
ATOM 1733 C CA . ALA A 1 223 ? -22.836 47.538 -59.034 1.00 45.27 223 ALA A CA 1
ATOM 1734 C C . ALA A 1 223 ? -23.914 46.545 -59.515 1.00 44.74 223 ALA A C 1
ATOM 1735 O O . ALA A 1 223 ? -25.107 46.785 -59.237 1.00 43.68 223 ALA A O 1
ATOM 1737 N N . GLY A 1 224 ? -23.538 45.535 -60.311 1.00 44.36 224 GLY A N 1
ATOM 1738 C CA . GLY A 1 224 ? -24.493 44.546 -60.836 1.00 42.69 224 GLY A CA 1
ATOM 1739 C C . GLY A 1 224 ? -24.668 43.451 -59.817 1.00 42.05 224 GLY A C 1
ATOM 1740 O O . GLY A 1 224 ? -23.873 43.385 -58.870 1.00 41.15 224 GLY A O 1
ATOM 1741 N N . ARG A 1 225 ? -25.671 42.606 -59.987 1.00 41.68 225 ARG A N 1
ATOM 1742 C CA . ARG A 1 225 ? -25.796 41.396 -59.166 1.00 41.43 225 ARG A CA 1
ATOM 1743 C C . ARG A 1 225 ? -25.924 40.182 -60.073 1.00 41.07 225 ARG A C 1
ATOM 1744 O O . ARG A 1 225 ? -26.139 40.355 -61.273 1.00 40.88 225 ARG A O 1
ATOM 1752 N N . MET A 1 226 ? -25.818 38.999 -59.489 1.00 41.26 226 MET A N 1
ATOM 1753 C CA . MET A 1 226 ? -26.205 37.722 -60.139 1.00 41.70 226 MET A CA 1
ATOM 1754 C C . MET A 1 226 ? -27.037 36.929 -59.144 1.00 41.12 226 MET A C 1
ATOM 1755 O O . MET A 1 226 ? -26.694 36.924 -57.983 1.00 40.90 226 MET A O 1
ATOM 1760 N N . THR A 1 227 ? -28.104 36.296 -59.597 1.00 41.19 227 THR A N 1
ATOM 1761 C CA . THR A 1 227 ? -28.894 35.361 -58.769 1.00 41.49 227 THR A CA 1
ATOM 1762 C C . THR A 1 227 ? -28.591 33.954 -59.273 1.00 41.13 227 THR A C 1
ATOM 1763 O O . THR A 1 227 ? -28.795 33.731 -60.478 1.00 41.13 227 THR A O 1
ATOM 1767 N N . PHE A 1 228 ? -28.082 33.077 -58.405 1.00 40.21 228 PHE A N 1
ATOM 1768 C CA . PHE A 1 228 ? -27.684 31.702 -58.780 1.00 39.65 228 PHE A CA 1
ATOM 1769 C C . PHE A 1 228 ? -28.795 30.783 -58.311 1.00 39.78 228 PHE A C 1
ATOM 1770 O O . PHE A 1 228 ? -29.273 30.942 -57.210 1.00 39.59 228 PHE A O 1
ATOM 1778 N N . TYR A 1 229 ? -29.206 29.878 -59.176 1.00 40.78 229 TYR A N 1
ATOM 1779 C CA . TYR A 1 229 ? -30.311 28.951 -58.910 1.00 41.47 229 TYR A CA 1
ATOM 1780 C C . TYR A 1 229 ? -29.657 27.576 -58.850 1.00 42.50 229 TYR A C 1
ATOM 1781 O O . TYR A 1 229 ? -28.551 27.433 -59.393 1.00 42.03 229 TYR A O 1
ATOM 1790 N N . TRP A 1 230 ? -30.289 26.651 -58.146 1.00 43.21 230 TRP A N 1
ATOM 1791 C CA . TRP A 1 230 ? -29.979 25.216 -58.259 1.00 43.43 230 TRP A CA 1
ATOM 1792 C C . TRP A 1 230 ? -31.292 24.439 -58.407 1.00 43.52 230 TRP A C 1
ATOM 1793 O O . TRP A 1 230 ? -32.343 24.985 -58.059 1.00 43.09 230 TRP A O 1
ATOM 1804 N N . THR A 1 231 ? -31.229 23.244 -58.996 1.00 43.41 231 THR A N 1
ATOM 1805 C CA . THR A 1 231 ? -32.326 22.252 -58.948 1.00 43.60 231 THR A CA 1
ATOM 1806 C C . THR A 1 231 ? -31.695 20.875 -59.028 1.00 44.10 231 THR A C 1
ATOM 1807 O O . THR A 1 231 ? -30.529 20.776 -59.441 1.00 44.95 231 THR A O 1
ATOM 1811 N N . ILE A 1 232 ? -32.462 19.876 -58.611 1.00 44.29 232 ILE A N 1
ATOM 1812 C CA . ILE A 1 232 ? -32.110 18.433 -58.686 1.00 43.62 232 ILE A CA 1
ATOM 1813 C C . ILE A 1 232 ? -32.738 17.908 -59.959 1.00 43.51 232 ILE A C 1
ATOM 1814 O O . ILE A 1 232 ? -33.985 17.925 -60.032 1.00 44.09 232 ILE A O 1
ATOM 1819 N N . VAL A 1 233 ? -31.932 17.472 -60.908 1.00 43.34 233 VAL A N 1
ATOM 1820 C CA . VAL A 1 233 ? -32.447 16.777 -62.110 1.00 43.82 233 VAL A CA 1
ATOM 1821 C C . VAL A 1 233 ? -32.516 15.300 -61.731 1.00 45.43 233 VAL A C 1
ATOM 1822 O O . VAL A 1 233 ? -31.457 14.681 -61.471 1.00 47.08 233 VAL A O 1
ATOM 1826 N N . LYS A 1 234 ? -33.719 14.766 -61.609 1.00 46.75 234 LYS A N 1
ATOM 1827 C CA . LYS A 1 234 ? -33.942 13.372 -61.149 1.00 47.70 234 LYS A CA 1
ATOM 1828 C C . LYS A 1 234 ? -33.620 12.452 -62.314 1.00 46.50 234 LYS A C 1
ATOM 1829 O O . LYS A 1 234 ? -33.570 12.896 -63.458 1.00 46.40 234 LYS A O 1
ATOM 1835 N N . PRO A 1 235 ? -33.279 11.170 -62.060 1.00 46.21 235 PRO A N 1
ATOM 1836 C CA . PRO A 1 235 ? -32.931 10.238 -63.138 1.00 45.76 235 PRO A CA 1
ATOM 1837 C C . PRO A 1 235 ? -34.037 10.152 -64.193 1.00 45.21 235 PRO A C 1
ATOM 1838 O O . PRO A 1 235 ? -35.194 10.045 -63.821 1.00 45.03 235 PRO A O 1
ATOM 1842 N N . GLU A 1 236 ? -33.625 10.268 -65.458 1.00 45.40 236 GLU A N 1
ATOM 1843 C CA . GLU A 1 236 ? -34.474 10.191 -66.667 1.00 45.85 236 GLU A CA 1
ATOM 1844 C C . GLU A 1 236 ? -35.080 11.551 -67.024 1.00 45.84 236 GLU A C 1
ATOM 1845 O O . GLU A 1 236 ? -35.725 11.626 -68.082 1.00 46.77 236 GLU A O 1
ATOM 1851 N N . GLU A 1 237 ? -34.879 12.594 -66.212 1.00 45.19 237 GLU A N 1
ATOM 1852 C CA . GLU A 1 237 ? -35.369 13.960 -66.535 1.00 44.94 237 GLU A CA 1
ATOM 1853 C C . GLU A 1 237 ? -34.416 14.587 -67.558 1.00 43.30 237 GLU A C 1
ATOM 1854 O O . GLU A 1 237 ? -33.227 14.327 -67.482 1.00 42.99 237 GLU A O 1
ATOM 1860 N N . ALA A 1 238 ? -34.953 15.307 -68.524 1.00 42.78 238 ALA A N 1
ATOM 1861 C CA . ALA A 1 238 ? -34.205 16.149 -69.478 1.00 42.30 238 ALA A CA 1
ATOM 1862 C C . ALA A 1 238 ? -34.469 17.585 -69.052 1.00 41.59 238 ALA A C 1
ATOM 1863 O O . ALA A 1 238 ? -35.627 17.879 -68.723 1.00 41.45 238 ALA A O 1
ATOM 1865 N N . ILE A 1 239 ? -33.445 18.422 -69.006 1.00 41.00 239 ILE A N 1
ATOM 1866 C CA . ILE A 1 239 ? -33.610 19.850 -68.624 1.00 40.49 239 ILE A CA 1
ATOM 1867 C C . ILE A 1 239 ? -32.975 20.719 -69.706 1.00 40.24 239 ILE A C 1
ATOM 1868 O O . ILE A 1 239 ? -31.828 20.492 -70.020 1.00 40.07 239 ILE A O 1
ATOM 1873 N N . THR A 1 240 ? -33.772 21.605 -70.298 1.00 40.76 240 THR A N 1
ATOM 1874 C CA . THR A 1 240 ? -33.410 22.476 -71.447 1.00 40.72 240 THR A CA 1
ATOM 1875 C C . THR A 1 240 ? -33.176 23.898 -70.924 1.00 39.70 240 THR A C 1
ATOM 1876 O O . THR A 1 240 ? -34.065 24.438 -70.251 1.00 38.56 240 THR A O 1
ATOM 1880 N N . PHE A 1 241 ? -32.007 24.450 -71.233 1.00 39.23 241 PHE A N 1
ATOM 1881 C CA . PHE A 1 241 ? -31.662 25.872 -71.040 1.00 38.95 241 PHE A CA 1
ATOM 1882 C C . PHE A 1 241 ? -31.698 26.584 -72.379 1.00 39.56 241 PHE A C 1
ATOM 1883 O O . PHE A 1 241 ? -31.030 26.120 -73.330 1.00 39.33 241 PHE A O 1
ATOM 1891 N N . GLU A 1 242 ? -32.519 27.627 -72.424 1.00 40.61 242 GLU A N 1
ATOM 1892 C CA . GLU A 1 242 ? -32.748 28.520 -73.581 1.00 41.60 242 GLU A CA 1
ATOM 1893 C C . GLU A 1 242 ? -32.410 29.901 -73.048 1.00 41.50 242 GLU A C 1
ATOM 1894 O O . GLU A 1 242 ? -32.756 30.199 -71.903 1.00 40.96 242 GLU A O 1
ATOM 1900 N N . SER A 1 243 ? -31.660 30.673 -73.804 1.00 42.39 243 SER A N 1
ATOM 1901 C CA . SER A 1 243 ? -31.315 32.053 -73.402 1.00 42.01 243 SER A CA 1
ATOM 1902 C C . SER A 1 243 ? -30.799 32.822 -74.607 1.00 42.15 243 SER A C 1
ATOM 1903 O O . SER A 1 243 ? -30.341 32.186 -75.563 1.00 41.72 243 SER A O 1
ATOM 1906 N N . ASN A 1 244 ? -30.972 34.140 -74.534 1.00 42.66 244 ASN A N 1
ATOM 1907 C CA . ASN A 1 244 ? -30.409 35.148 -75.463 1.00 42.84 244 ASN A CA 1
ATOM 1908 C C . ASN A 1 244 ? -29.650 36.218 -74.661 1.00 43.40 244 ASN A C 1
ATOM 1909 O O . ASN A 1 244 ? -29.414 37.324 -75.194 1.00 43.06 244 ASN A O 1
ATOM 1914 N N . GLY A 1 245 ? -29.298 35.912 -73.413 1.00 43.98 245 GLY A N 1
ATOM 1915 C CA . GLY A 1 245 ? -28.428 36.797 -72.632 1.00 44.63 245 GLY A CA 1
ATOM 1916 C C . GLY A 1 245 ? -28.555 36.659 -71.129 1.00 43.78 245 GLY A C 1
ATOM 1917 O O . GLY A 1 245 ? -29.371 35.859 -70.649 1.00 44.71 245 GLY A O 1
ATOM 1918 N N . ALA A 1 246 ? -27.722 37.398 -70.420 1.00 42.86 246 ALA A N 1
ATOM 1919 C CA . ALA A 1 246 ? -27.732 37.531 -68.950 1.00 43.54 246 ALA A CA 1
ATOM 1920 C C . ALA A 1 246 ? -27.648 36.142 -68.329 1.00 42.38 246 ALA A C 1
ATOM 1921 O O . ALA A 1 246 ? -28.155 35.967 -67.216 1.00 42.03 246 ALA A O 1
ATOM 1923 N N . PHE A 1 247 ? -27.029 35.206 -69.031 1.00 41.95 247 PHE A N 1
ATOM 1924 C CA . PHE A 1 247 ? -27.095 33.771 -68.691 1.00 41.76 247 PHE A CA 1
ATOM 1925 C C . PHE A 1 247 ? -25.744 33.344 -68.180 1.00 42.01 247 PHE A C 1
ATOM 1926 O O . PHE A 1 247 ? -24.788 33.444 -68.997 1.00 42.93 247 PHE A O 1
ATOM 1934 N N . LEU A 1 248 ? -25.678 32.931 -66.911 1.00 41.79 248 LEU A N 1
ATOM 1935 C CA . LEU A 1 248 ? -24.508 32.199 -66.369 1.00 41.71 248 LEU A CA 1
ATOM 1936 C C . LEU A 1 248 ? -24.788 30.706 -66.589 1.00 41.67 248 LEU A C 1
ATOM 1937 O O . LEU A 1 248 ? -25.469 30.104 -65.755 1.00 41.29 248 LEU A O 1
ATOM 1942 N N . ALA A 1 249 ? -24.282 30.165 -67.695 1.00 41.68 249 ALA A N 1
ATOM 1943 C CA . ALA A 1 249 ? -24.697 28.873 -68.280 1.00 41.87 249 ALA A CA 1
ATOM 1944 C C . ALA A 1 249 ? -24.095 27.754 -67.459 1.00 41.50 249 ALA A C 1
ATOM 1945 O O . ALA A 1 249 ? -22.968 27.868 -67.010 1.00 41.90 249 ALA A O 1
ATOM 1947 N N . PRO A 1 250 ? -24.828 26.660 -67.232 1.00 42.16 250 PRO A N 1
ATOM 1948 C CA . PRO A 1 250 ? -24.306 25.560 -66.438 1.00 42.98 250 PRO A CA 1
ATOM 1949 C C . PRO A 1 250 ? -23.143 24.942 -67.211 1.00 43.92 250 PRO A C 1
ATOM 1950 O O . PRO A 1 250 ? -23.212 24.932 -68.457 1.00 45.85 250 PRO A O 1
ATOM 1954 N N . ARG A 1 251 ? -22.093 24.525 -66.483 1.00 44.26 251 ARG A N 1
ATOM 1955 C CA . ARG A 1 251 ? -20.970 23.736 -67.042 1.00 46.05 251 ARG A CA 1
ATOM 1956 C C . ARG A 1 251 ? -20.811 22.431 -66.256 1.00 46.32 251 ARG A C 1
ATOM 1957 O O . ARG A 1 251 ? -21.097 21.348 -66.809 1.00 46.78 251 ARG A O 1
ATOM 1965 N N . TYR A 1 252 ? -20.368 22.537 -65.010 1.00 46.08 252 TYR A N 1
ATOM 1966 C CA . TYR A 1 252 ? -20.182 21.376 -64.123 1.00 45.83 252 TYR A CA 1
ATOM 1967 C C . TYR A 1 252 ? -21.443 21.245 -63.281 1.00 44.86 252 TYR A C 1
ATOM 1968 O O . TYR A 1 252 ? -22.133 22.284 -62.979 1.00 44.19 252 TYR A O 1
ATOM 1977 N N . ALA A 1 253 ? -21.761 19.982 -63.018 1.00 43.99 253 ALA A N 1
ATOM 1978 C CA . ALA A 1 253 ? -22.891 19.529 -62.190 1.00 44.45 253 ALA A CA 1
ATOM 1979 C C . ALA A 1 253 ? -22.395 18.431 -61.244 1.00 44.16 253 ALA A C 1
ATOM 1980 O O . ALA A 1 253 ? -21.260 17.952 -61.446 1.00 45.18 253 ALA A O 1
ATOM 1982 N N . PHE A 1 254 ? -23.212 18.039 -60.266 1.00 43.15 254 PHE A N 1
ATOM 1983 C CA . PHE A 1 254 ? -22.803 17.096 -59.202 1.00 43.31 254 PHE A CA 1
ATOM 1984 C C . PHE A 1 254 ? -23.769 15.926 -59.185 1.00 42.72 254 PHE A C 1
ATOM 1985 O O . PHE A 1 254 ? -24.944 16.133 -58.908 1.00 42.85 254 PHE A O 1
ATOM 1993 N N . GLU A 1 255 ? -23.268 14.736 -59.488 1.00 42.79 255 GLU A N 1
ATOM 1994 C CA . GLU A 1 255 ? -24.015 13.469 -59.259 1.00 43.77 255 GLU A CA 1
ATOM 1995 C C . GLU A 1 255 ? -24.040 13.190 -57.753 1.00 42.40 255 GLU A C 1
ATOM 1996 O O . GLU A 1 255 ? -22.953 13.066 -57.185 1.00 42.12 255 GLU A O 1
ATOM 2002 N N . LEU A 1 256 ? -25.212 13.147 -57.126 1.00 41.92 256 LEU A N 1
ATOM 2003 C CA . LEU A 1 256 ? -25.326 12.863 -55.668 1.00 42.17 256 LEU A CA 1
ATOM 2004 C C . LEU A 1 256 ? -25.233 11.349 -55.474 1.00 42.79 256 LEU A C 1
ATOM 2005 O O . LEU A 1 256 ? -26.261 10.698 -55.686 1.00 42.63 256 LEU A O 1
ATOM 2010 N N . VAL A 1 257 ? -24.026 10.854 -55.130 1.00 43.58 257 VAL A N 1
ATOM 2011 C CA . VAL A 1 257 ? -23.596 9.428 -55.261 1.00 44.67 257 VAL A CA 1
ATOM 2012 C C . VAL A 1 257 ? -23.979 8.605 -54.028 1.00 44.51 257 VAL A C 1
ATOM 2013 O O . VAL A 1 257 ? -24.614 7.554 -54.211 1.00 43.00 257 VAL A O 1
ATOM 2017 N N . SER A 1 258 ? -23.528 9.035 -52.841 1.00 45.69 258 SER A N 1
ATOM 2018 C CA . SER A 1 258 ? -23.862 8.412 -51.539 1.00 45.75 258 SER A CA 1
ATOM 2019 C C . SER A 1 258 ? -24.695 9.387 -50.738 1.00 45.09 258 SER A C 1
ATOM 2020 O O . SER A 1 258 ? -24.231 10.525 -50.593 1.00 45.39 258 SER A O 1
ATOM 2023 N N . LEU A 1 259 ? -25.832 8.903 -50.229 1.00 44.31 259 LEU A N 1
ATOM 2024 C CA . LEU A 1 259 ? -26.543 9.540 -49.102 1.00 43.37 259 LEU A CA 1
ATOM 2025 C C . LEU A 1 259 ? -26.210 8.788 -47.811 1.00 43.28 259 LEU A C 1
ATOM 2026 O O . LEU A 1 259 ? -25.727 7.677 -47.909 1.00 43.00 259 LEU A O 1
ATOM 2031 N N . GLY A 1 260 ? -26.459 9.412 -46.660 1.00 43.68 260 GLY A N 1
ATOM 2032 C CA . GLY A 1 260 ? -26.114 8.914 -45.317 1.00 44.11 260 GLY A CA 1
ATOM 2033 C C . GLY A 1 260 ? -26.150 10.040 -44.305 1.00 44.57 260 GLY A C 1
ATOM 2034 O O . GLY A 1 260 ? -26.349 11.172 -44.722 1.00 44.96 260 GLY A O 1
ATOM 2035 N N . ASN A 1 261 ? -25.952 9.766 -43.020 1.00 46.10 261 ASN A N 1
ATOM 2036 C CA . ASN A 1 261 ? -26.008 10.816 -41.978 1.00 47.10 261 ASN A CA 1
ATOM 2037 C C . ASN A 1 261 ? -24.682 11.577 -41.962 1.00 48.50 261 ASN A C 1
ATOM 2038 O O . ASN A 1 261 ? -23.635 11.006 -41.551 1.00 50.03 261 ASN A O 1
ATOM 2043 N N . GLY A 1 262 ? -24.719 12.803 -42.476 1.00 49.12 262 GLY A N 1
ATOM 2044 C CA . GLY A 1 262 ? -23.569 13.710 -42.472 1.00 48.70 262 GLY A CA 1
ATOM 2045 C C . GLY A 1 262 ? -23.863 14.863 -41.537 1.00 49.24 262 GLY A C 1
ATOM 2046 O O . GLY A 1 262 ? -24.885 14.816 -40.817 1.00 45.99 262 GLY A O 1
ATOM 2047 N N . LYS A 1 263 ? -22.952 15.837 -41.531 1.00 51.00 263 LYS A N 1
ATOM 2048 C CA . LYS A 1 263 ? -23.129 17.154 -40.871 1.00 51.42 263 LYS A CA 1
ATOM 2049 C C . LYS A 1 263 ? -22.330 18.186 -41.640 1.00 52.03 263 LYS A C 1
ATOM 2050 O O . LYS A 1 263 ? -21.455 17.784 -42.442 1.00 51.58 263 LYS A O 1
ATOM 2056 N N . LEU A 1 264 ? -22.666 19.448 -41.380 1.00 52.95 264 LEU A N 1
ATOM 2057 C CA . LEU A 1 264 ? -21.822 20.625 -41.685 1.00 52.93 264 LEU A CA 1
ATOM 2058 C C . LEU A 1 264 ? -21.581 21.378 -40.369 1.00 52.58 264 LEU A C 1
ATOM 2059 O O . LEU A 1 264 ? -22.499 21.968 -39.814 1.00 52.57 264 LEU A O 1
ATOM 2064 N N . PHE A 1 265 ? -20.372 21.327 -39.848 1.00 51.66 265 PHE A N 1
ATOM 2065 C CA . PHE A 1 265 ? -19.962 22.130 -38.682 1.00 50.61 265 PHE A CA 1
ATOM 2066 C C . PHE A 1 265 ? -19.523 23.486 -39.221 1.00 53.62 265 PHE A C 1
ATOM 2067 O O . PHE A 1 265 ? -18.897 23.480 -40.290 1.00 55.03 265 PHE A O 1
ATOM 2075 N N . ARG A 1 266 ? -19.892 24.582 -38.555 1.00 56.34 266 ARG A N 1
ATOM 2076 C CA . ARG A 1 266 ? -19.160 25.875 -38.645 1.00 57.32 266 ARG A CA 1
ATOM 2077 C C . ARG A 1 266 ? -18.155 25.963 -37.480 1.00 56.55 266 ARG A C 1
ATOM 2078 O O . ARG A 1 266 ? -18.621 26.101 -36.318 1.00 53.59 266 ARG A O 1
ATOM 2086 N N . SER A 1 267 ? -16.846 25.882 -37.748 1.00 56.77 267 SER A N 1
ATOM 2087 C CA . SER A 1 267 ? -15.787 26.126 -36.718 1.00 58.81 267 SER A CA 1
ATOM 2088 C C . SER A 1 267 ? -14.383 26.344 -37.318 1.00 58.78 267 SER A C 1
ATOM 2089 O O . SER A 1 267 ? -14.096 25.906 -38.441 1.00 59.46 267 SER A O 1
ATOM 2092 N N . ASP A 1 268 ? -13.514 27.010 -36.562 1.00 59.68 268 ASP A N 1
ATOM 2093 C CA . ASP A 1 268 ? -12.113 27.299 -36.973 1.00 59.94 268 ASP A CA 1
ATOM 2094 C C . ASP A 1 268 ? -11.207 26.138 -36.583 1.00 57.96 268 ASP A C 1
ATOM 2095 O O . ASP A 1 268 ? -10.019 26.233 -36.849 1.00 55.51 268 ASP A O 1
ATOM 2100 N N . LEU A 1 269 ? -11.714 25.078 -35.944 1.00 58.65 269 LEU A N 1
ATOM 2101 C CA . LEU A 1 269 ? -10.880 23.908 -35.550 1.00 59.18 269 LEU A CA 1
ATOM 2102 C C . LEU A 1 269 ? -10.375 23.167 -36.802 1.00 59.23 269 LEU A C 1
ATOM 2103 O O . LEU A 1 269 ? -10.982 23.250 -37.868 1.00 56.94 269 LEU A O 1
ATOM 2108 N N . ASN A 1 270 ? -9.279 22.443 -36.633 1.00 61.46 270 ASN A N 1
ATOM 2109 C CA . ASN A 1 270 ? -8.521 21.792 -37.720 1.00 62.07 270 ASN A CA 1
ATOM 2110 C C . ASN A 1 270 ? -8.919 20.323 -37.791 1.00 61.98 270 ASN A C 1
ATOM 2111 O O . ASN A 1 270 ? -9.131 19.686 -36.751 1.00 61.93 270 ASN A O 1
ATOM 2116 N N . ILE A 1 271 ? -8.921 19.791 -38.998 1.00 61.90 271 ILE A N 1
ATOM 2117 C CA . ILE A 1 271 ? -9.104 18.344 -39.277 1.00 61.01 271 ILE A CA 1
ATOM 2118 C C . ILE A 1 271 ? -7.734 17.722 -38.997 1.00 60.38 271 ILE A C 1
ATOM 2119 O O . ILE A 1 271 ? -6.763 18.204 -39.567 1.00 56.68 271 ILE A O 1
ATOM 2124 N N . GLU A 1 272 ? -7.651 16.757 -38.083 1.00 62.48 272 GLU A N 1
ATOM 2125 C CA . GLU A 1 272 ? -6.397 15.999 -37.807 1.00 64.55 272 GLU A CA 1
ATOM 2126 C C . GLU A 1 272 ? -6.612 14.573 -38.295 1.00 63.62 272 GLU A C 1
ATOM 2127 O O . GLU A 1 272 ? -7.762 14.240 -38.568 1.00 63.50 272 GLU A O 1
ATOM 2133 N N . SER A 1 273 ? -5.560 13.766 -38.365 1.00 65.81 273 SER A N 1
ATOM 2134 C CA . SER A 1 273 ? -5.635 12.334 -38.768 1.00 68.83 273 SER A CA 1
ATOM 2135 C C . SER A 1 273 ? -5.624 11.425 -37.514 1.00 67.55 273 SER A C 1
ATOM 2136 O O . SER A 1 273 ? -4.564 10.977 -37.069 1.00 66.47 273 SER A O 1
ATOM 2139 N N . CYS A 1 274 ? -6.821 11.193 -36.985 1.00 66.86 274 CYS A N 1
ATOM 2140 C CA . CYS A 1 274 ? -7.194 10.369 -35.808 1.00 68.75 274 CYS A CA 1
ATOM 2141 C C . CYS A 1 274 ? -8.579 9.786 -36.120 1.00 67.26 274 CYS A C 1
ATOM 2142 O O . CYS A 1 274 ? -9.210 10.292 -37.096 1.00 67.92 274 CYS A O 1
ATOM 2145 N N . SER A 1 275 ? -9.047 8.780 -35.365 1.00 63.44 275 SER A N 1
ATOM 2146 C CA . SER A 1 275 ? -10.444 8.281 -35.449 1.00 62.67 275 SER A CA 1
ATOM 2147 C C . SER A 1 275 ? -11.142 8.636 -34.138 1.00 60.42 275 SER A C 1
ATOM 2148 O O . SER A 1 275 ? -10.449 8.895 -33.154 1.00 61.59 275 SER A O 1
ATOM 2151 N N . THR A 1 276 ? -12.462 8.700 -34.160 1.00 58.47 276 THR A N 1
ATOM 2152 C CA . THR A 1 276 ? -13.299 8.946 -32.971 1.00 58.92 276 THR A CA 1
ATOM 2153 C C . THR A 1 276 ? -14.611 8.231 -33.216 1.00 56.99 276 THR A C 1
ATOM 2154 O O . THR A 1 276 ? -15.037 8.156 -34.354 1.00 56.39 276 THR A O 1
ATOM 2158 N N . LYS A 1 277 ? -15.174 7.666 -32.172 1.00 58.44 277 LYS A N 1
ATOM 2159 C CA . LYS A 1 277 ? -16.539 7.103 -32.187 1.00 59.09 277 LYS A CA 1
ATOM 2160 C C . LYS A 1 277 ? -17.516 8.282 -32.297 1.00 56.45 277 LYS A C 1
ATOM 2161 O O . LYS A 1 277 ? -18.596 8.107 -32.857 1.00 56.71 277 LYS A O 1
ATOM 2167 N N . CYS A 1 278 ? -17.101 9.472 -31.861 1.00 54.35 278 CYS A N 1
ATOM 2168 C CA . CYS A 1 278 ? -18.004 10.612 -31.596 1.00 54.41 278 CYS A CA 1
ATOM 2169 C C . CYS A 1 278 ? -17.261 11.939 -31.778 1.00 51.91 278 CYS A C 1
ATOM 2170 O O . CYS A 1 278 ? -16.195 12.098 -31.166 1.00 50.42 278 CYS A O 1
ATOM 2173 N N . GLN A 1 279 ? -17.871 12.860 -32.539 1.00 50.35 279 GLN A N 1
ATOM 2174 C CA . GLN A 1 279 ? -17.341 14.193 -32.923 1.00 48.58 279 GLN A CA 1
ATOM 2175 C C . GLN A 1 279 ? -18.377 15.275 -32.636 1.00 48.45 279 GLN A C 1
ATOM 2176 O O . GLN A 1 279 ? -19.502 15.177 -33.140 1.00 48.22 279 GLN A O 1
ATOM 2182 N N . SER A 1 280 ? -18.006 16.281 -31.854 1.00 48.50 280 SER A N 1
ATOM 2183 C CA . SER A 1 280 ? -18.877 17.437 -31.528 1.00 47.11 280 SER A CA 1
ATOM 2184 C C . SER A 1 280 ? -18.319 18.677 -32.226 1.00 47.26 280 SER A C 1
ATOM 2185 O O . SER A 1 280 ? -17.135 18.676 -32.584 1.00 47.46 280 SER A O 1
ATOM 2188 N N . GLU A 1 281 ? -19.126 19.721 -32.324 1.00 48.22 281 GLU A N 1
ATOM 2189 C CA . GLU A 1 281 ? -18.775 21.018 -32.958 1.00 49.69 281 GLU A CA 1
ATOM 2190 C C . GLU A 1 281 ? -17.463 21.595 -32.387 1.00 50.59 281 GLU A C 1
ATOM 2191 O O . GLU A 1 281 ? -16.806 22.394 -33.109 1.00 53.59 281 GLU A O 1
ATOM 2197 N N . ILE A 1 282 ? -17.112 21.293 -31.133 1.00 49.81 282 ILE A N 1
ATOM 2198 C CA . ILE A 1 282 ? -15.963 21.944 -30.438 1.00 50.15 282 ILE A CA 1
ATOM 2199 C C . ILE A 1 282 ? -14.858 20.916 -30.145 1.00 51.32 282 ILE A C 1
ATOM 2200 O O . ILE A 1 282 ? -13.806 21.314 -29.573 1.00 52.32 282 ILE A O 1
ATOM 2205 N N . GLY A 1 283 ? -15.046 19.657 -30.542 1.00 51.36 283 GLY A N 1
ATOM 2206 C CA . GLY A 1 283 ? -13.993 18.637 -30.431 1.00 51.26 283 GLY A CA 1
ATOM 2207 C C . GLY A 1 283 ? -14.561 17.239 -30.372 1.00 51.90 283 GLY A C 1
ATOM 2208 O O . GLY A 1 283 ? -15.820 17.092 -30.291 1.00 50.00 283 GLY A O 1
ATOM 2209 N N . TRP A 1 284 ? -13.660 16.250 -30.385 1.00 53.58 284 TRP A N 1
ATOM 2210 C CA . TRP A 1 284 ? -14.034 14.817 -30.306 1.00 55.62 284 TRP A CA 1
ATOM 2211 C C . TRP A 1 284 ? -14.077 14.339 -28.855 1.00 55.17 284 TRP A C 1
ATOM 2212 O O . TRP A 1 284 ? -13.334 14.867 -27.995 1.00 54.63 284 TRP A O 1
ATOM 2223 N N . ILE A 1 285 ? -14.948 13.358 -28.633 1.00 55.01 285 ILE A N 1
ATOM 2224 C CA . ILE A 1 285 ? -15.316 12.786 -27.312 1.00 55.30 285 ILE A CA 1
ATOM 2225 C C . ILE A 1 285 ? -14.929 11.319 -27.361 1.00 56.07 285 ILE A C 1
ATOM 2226 O O . ILE A 1 285 ? -15.392 10.642 -28.266 1.00 60.35 285 ILE A O 1
ATOM 2231 N N . ASN A 1 286 ? -14.092 10.865 -26.443 1.00 57.82 286 ASN A N 1
ATOM 2232 C CA . ASN A 1 286 ? -13.657 9.446 -26.334 1.00 58.20 286 ASN A CA 1
ATOM 2233 C C . ASN A 1 286 ? -14.045 8.937 -24.948 1.00 58.59 286 ASN A C 1
ATOM 2234 O O . ASN A 1 286 ? -13.299 9.216 -23.996 1.00 57.31 286 ASN A O 1
ATOM 2239 N N . THR A 1 287 ? -15.183 8.256 -24.843 1.00 58.28 287 THR A N 1
ATOM 2240 C CA . THR A 1 287 ? -15.768 7.893 -23.532 1.00 57.34 287 THR A CA 1
ATOM 2241 C C . THR A 1 287 ? -16.505 6.567 -23.651 1.00 56.82 287 THR A C 1
ATOM 2242 O O . THR A 1 287 ? -16.984 6.262 -24.740 1.00 53.13 287 THR A O 1
ATOM 2246 N N . ASN A 1 288 ? -16.512 5.807 -22.548 1.00 59.41 288 ASN A N 1
ATOM 2247 C CA . ASN A 1 288 ? -17.272 4.544 -22.346 1.00 60.32 288 ASN A CA 1
ATOM 2248 C C . ASN A 1 288 ? -18.637 4.930 -21.715 1.00 57.33 288 ASN A C 1
ATOM 2249 O O . ASN A 1 288 ? -19.539 4.076 -21.741 1.00 56.05 288 ASN A O 1
ATOM 2254 N N . ARG A 1 289 ? -18.815 6.178 -21.235 1.00 55.16 289 ARG A N 1
ATOM 2255 C CA . ARG A 1 289 ? -20.041 6.646 -20.512 1.00 54.59 289 ARG A CA 1
ATOM 2256 C C . ARG A 1 289 ? -21.155 6.955 -21.502 1.00 53.73 289 ARG A C 1
ATOM 2257 O O . ARG A 1 289 ? -20.825 7.212 -22.658 1.00 54.20 289 ARG A O 1
ATOM 2265 N N . SER A 1 290 ? -22.394 7.044 -21.015 1.00 53.22 290 SER A N 1
ATOM 2266 C CA . SER A 1 290 ? -23.634 7.097 -21.831 1.00 51.84 290 SER A CA 1
ATOM 2267 C C . SER A 1 290 ? -24.317 8.475 -21.795 1.00 51.11 290 SER A C 1
ATOM 2268 O O . SER A 1 290 ? -25.384 8.655 -22.441 1.00 50.34 290 SER A O 1
ATOM 2271 N N . PHE A 1 291 ? -23.761 9.409 -21.035 1.00 50.13 291 PHE A N 1
ATOM 2272 C CA . PHE A 1 291 ? -24.190 10.823 -21.049 1.00 49.29 291 PHE A CA 1
ATOM 2273 C C . PHE A 1 291 ? -22.928 11.649 -21.249 1.00 51.20 291 PHE A C 1
ATOM 2274 O O . PHE A 1 291 ? -21.827 11.168 -20.852 1.00 51.39 291 PHE A O 1
ATOM 2282 N N . HIS A 1 292 ? -23.076 12.808 -21.892 1.00 51.94 292 HIS A N 1
ATOM 2283 C CA . HIS A 1 292 ? -22.007 13.833 -21.976 1.00 52.74 292 HIS A CA 1
ATOM 2284 C C . HIS A 1 292 ? -22.646 15.211 -21.970 1.00 52.98 292 HIS A C 1
ATOM 2285 O O . HIS A 1 292 ? -23.872 15.314 -22.191 1.00 55.81 292 HIS A O 1
ATOM 2292 N N . SER A 1 293 ? -21.836 16.220 -21.698 1.00 53.30 293 SER A N 1
ATOM 2293 C CA . SER A 1 293 ? -22.268 17.637 -21.676 1.00 53.83 293 SER A CA 1
ATOM 2294 C C . SER A 1 293 ? -21.199 18.511 -22.329 1.00 52.96 293 SER A C 1
ATOM 2295 O O . SER A 1 293 ? -21.004 19.633 -21.875 1.00 53.16 293 SER A O 1
ATOM 2298 N N . VAL A 1 294 ? -20.562 17.990 -23.376 1.00 52.06 294 VAL A N 1
ATOM 2299 C CA . VAL A 1 294 ? -19.504 18.689 -24.151 1.00 52.41 294 VAL A CA 1
ATOM 2300 C C . VAL A 1 294 ? -20.153 19.752 -25.040 1.00 52.96 294 VAL A C 1
ATOM 2301 O O . VAL A 1 294 ? -19.814 20.934 -24.882 1.00 54.84 294 VAL A O 1
ATOM 2305 N N . HIS A 1 295 ? -21.029 19.319 -25.947 1.00 52.95 295 HIS A N 1
ATOM 2306 C CA . HIS A 1 295 ? -21.775 20.173 -26.912 1.00 53.38 295 HIS A CA 1
ATOM 2307 C C . HIS A 1 295 ? -22.854 19.326 -27.596 1.00 53.62 295 HIS A C 1
ATOM 2308 O O . HIS A 1 295 ? -22.561 18.155 -27.942 1.00 53.63 295 HIS A O 1
ATOM 2315 N N . ARG A 1 296 ? -24.045 19.897 -27.804 1.00 53.66 296 ARG A N 1
ATOM 2316 C CA . ARG A 1 296 ? -25.230 19.150 -28.298 1.00 52.43 296 ARG A CA 1
ATOM 2317 C C . ARG A 1 296 ? -25.077 18.753 -29.750 1.00 50.70 296 ARG A C 1
ATOM 2318 O O . ARG A 1 296 ? -25.686 17.770 -30.154 1.00 50.14 296 ARG A O 1
ATOM 2326 N N . ASN A 1 297 ? -24.311 19.523 -30.506 1.00 51.59 297 ASN A N 1
ATOM 2327 C CA . ASN A 1 297 ? -24.162 19.365 -31.969 1.00 51.00 297 ASN A CA 1
ATOM 2328 C C . ASN A 1 297 ? -23.080 18.305 -32.195 1.00 51.65 297 ASN A C 1
ATOM 2329 O O . ASN A 1 297 ? -21.852 18.631 -32.084 1.00 52.31 297 ASN A O 1
ATOM 2334 N N . THR A 1 298 ? -23.525 17.083 -32.487 1.00 51.38 298 THR A N 1
ATOM 2335 C CA . THR A 1 298 ? -22.719 15.841 -32.355 1.00 51.82 298 THR A CA 1
ATOM 2336 C C . THR A 1 298 ? -22.919 15.009 -33.631 1.00 51.77 298 THR A C 1
ATOM 2337 O O . THR A 1 298 ? -24.019 15.092 -34.224 1.00 54.53 298 THR A O 1
ATOM 2341 N N . ILE A 1 299 ? -21.911 14.259 -34.074 1.00 50.62 299 ILE A N 1
ATOM 2342 C CA . ILE A 1 299 ? -22.102 13.206 -35.118 1.00 50.44 299 ILE A CA 1
ATOM 2343 C C . ILE A 1 299 ? -21.279 11.972 -34.737 1.00 53.48 299 ILE A C 1
ATOM 2344 O O . ILE A 1 299 ? -20.168 12.159 -34.166 1.00 55.76 299 ILE A O 1
ATOM 2349 N N . GLY A 1 300 ? -21.787 10.780 -35.079 1.00 54.91 300 GLY A N 1
ATOM 2350 C CA . GLY A 1 300 ? -21.159 9.478 -34.774 1.00 57.41 300 GLY A CA 1
ATOM 2351 C C . GLY A 1 300 ? -21.983 8.704 -33.763 1.00 60.43 300 GLY A C 1
ATOM 2352 O O . GLY A 1 300 ? -23.141 9.089 -33.523 1.00 63.81 300 GLY A O 1
ATOM 2353 N N . ASP A 1 301 ? -21.415 7.658 -33.177 1.00 62.68 301 ASP A N 1
ATOM 2354 C CA . ASP A 1 301 ? -22.067 6.855 -32.116 1.00 65.22 301 ASP A CA 1
ATOM 2355 C C . ASP A 1 301 ? -21.828 7.557 -30.777 1.00 62.41 301 ASP A C 1
ATOM 2356 O O . ASP A 1 301 ? -20.705 7.408 -30.232 1.00 62.81 301 ASP A O 1
ATOM 2361 N N . CYS A 1 302 ? -22.800 8.330 -30.284 1.00 60.69 302 CYS A N 1
ATOM 2362 C CA . CYS A 1 302 ? -22.545 9.370 -29.237 1.00 61.22 302 CYS A CA 1
ATOM 2363 C C . CYS A 1 302 ? -23.378 9.140 -27.980 1.00 58.56 302 CYS A C 1
ATOM 2364 O O . CYS A 1 302 ? -24.497 8.635 -28.035 1.00 57.79 302 CYS A O 1
ATOM 2367 N N . PRO A 1 303 ? -22.846 9.534 -26.806 1.00 56.20 303 PRO A N 1
ATOM 2368 C CA . PRO A 1 303 ? -23.646 9.623 -25.591 1.00 55.61 303 PRO A CA 1
ATOM 2369 C C . PRO A 1 303 ? -24.739 10.687 -25.762 1.00 54.01 303 PRO A C 1
ATOM 2370 O O . PRO A 1 303 ? -24.537 11.564 -26.542 1.00 55.41 303 PRO A O 1
ATOM 2374 N N . LYS A 1 304 ? -25.857 10.548 -25.045 1.00 53.69 304 LYS A N 1
ATOM 2375 C CA . LYS A 1 304 ? -26.948 11.551 -24.916 1.00 53.58 304 LYS A CA 1
ATOM 2376 C C . LYS A 1 304 ? -26.340 12.821 -24.310 1.00 52.60 304 LYS A C 1
ATOM 2377 O O . LYS A 1 304 ? -25.730 12.760 -23.218 1.00 51.63 304 LYS A O 1
ATOM 2383 N N . TYR A 1 305 ? -26.453 13.944 -25.007 1.00 51.23 305 TYR A N 1
ATOM 2384 C CA . TYR A 1 305 ? -26.116 15.265 -24.432 1.00 50.18 305 TYR A CA 1
ATOM 2385 C C . TYR A 1 305 ? -27.127 15.586 -23.331 1.00 50.72 305 TYR A C 1
ATOM 2386 O O . TYR A 1 305 ? -28.327 15.254 -23.556 1.00 49.22 305 TYR A O 1
ATOM 2395 N N . VAL A 1 306 ? -26.672 16.224 -22.242 1.00 50.52 306 VAL A N 1
ATOM 2396 C CA . VAL A 1 306 ? -27.545 16.797 -21.181 1.00 52.23 306 VAL A CA 1
ATOM 2397 C C . VAL A 1 306 ? -26.965 18.133 -20.731 1.00 54.80 306 VAL A C 1
ATOM 2398 O O . VAL A 1 306 ? -25.768 18.305 -20.853 1.00 54.12 306 VAL A O 1
ATOM 2402 N N . ASN A 1 307 ? -27.828 19.030 -20.268 1.00 59.87 307 ASN A N 1
ATOM 2403 C CA . ASN A 1 307 ? -27.526 20.308 -19.572 1.00 62.73 307 ASN A CA 1
ATOM 2404 C C . ASN A 1 307 ? -26.665 20.100 -18.346 1.00 63.45 307 ASN A C 1
ATOM 2405 O O . ASN A 1 307 ? -25.887 20.983 -18.065 1.00 66.27 307 ASN A O 1
ATOM 2410 N N . VAL A 1 308 ? -26.955 19.062 -17.570 1.00 64.30 308 VAL A N 1
ATOM 2411 C CA . VAL A 1 308 ? -26.333 18.779 -16.249 1.00 64.16 308 VAL A CA 1
ATOM 2412 C C . VAL A 1 308 ? -24.872 18.384 -16.479 1.00 64.22 308 VAL A C 1
ATOM 2413 O O . VAL A 1 308 ? -24.630 17.502 -17.310 1.00 63.79 308 VAL A O 1
ATOM 2417 N N . LYS A 1 309 ? -23.932 19.025 -15.782 1.00 64.36 309 LYS A N 1
ATOM 2418 C CA . LYS A 1 309 ? -22.480 18.783 -15.951 1.00 64.10 309 LYS A CA 1
ATOM 2419 C C . LYS A 1 309 ? -22.086 17.540 -15.152 1.00 63.95 309 LYS A C 1
ATOM 2420 O O . LYS A 1 309 ? -21.095 16.914 -15.526 1.00 64.70 309 LYS A O 1
ATOM 2426 N N . SER A 1 310 ? -22.824 17.167 -14.102 1.00 63.66 310 SER A N 1
ATOM 2427 C CA . SER A 1 310 ? -22.491 15.973 -13.281 1.00 61.94 310 SER A CA 1
ATOM 2428 C C . SER A 1 310 ? -23.752 15.235 -12.810 1.00 59.81 310 SER A C 1
ATOM 2429 O O . SER A 1 310 ? -24.667 15.873 -12.282 1.00 58.33 310 SER A O 1
ATOM 2432 N N . LEU A 1 311 ? -23.757 13.915 -12.997 1.00 58.04 311 LEU A N 1
ATOM 2433 C CA . LEU A 1 311 ? -24.687 12.974 -12.324 1.00 57.63 311 LEU A CA 1
ATOM 2434 C C . LEU A 1 311 ? -23.867 11.950 -11.535 1.00 57.16 311 LEU A C 1
ATOM 2435 O O . LEU A 1 311 ? -23.333 10.993 -12.164 1.00 56.62 311 LEU A O 1
ATOM 2440 N N . LYS A 1 312 ? -23.737 12.188 -10.229 1.00 58.08 312 LYS A N 1
ATOM 2441 C CA . LYS A 1 312 ? -23.084 11.281 -9.258 1.00 61.20 312 LYS A CA 1
ATOM 2442 C C . LYS A 1 312 ? -24.156 10.284 -8.801 1.00 58.72 312 LYS A C 1
ATOM 2443 O O . LYS A 1 312 ? -25.095 10.685 -8.054 1.00 56.65 312 LYS A O 1
ATOM 2449 N N . LEU A 1 313 ? -24.029 9.041 -9.280 1.00 57.22 313 LEU A N 1
ATOM 2450 C CA . LEU A 1 313 ? -24.921 7.902 -8.962 1.00 55.99 313 LEU A CA 1
ATOM 2451 C C . LEU A 1 313 ? -24.247 7.013 -7.918 1.00 56.13 313 LEU A C 1
ATOM 2452 O O . LEU A 1 313 ? -23.160 6.463 -8.200 1.00 54.96 313 LEU A O 1
ATOM 2457 N N . ALA A 1 314 ? -24.886 6.871 -6.757 1.00 55.52 314 ALA A N 1
ATOM 2458 C CA . ALA A 1 314 ?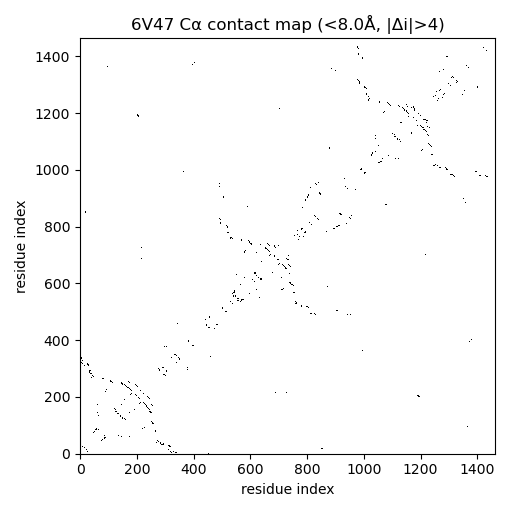 -24.419 6.017 -5.656 1.00 55.66 314 ALA A CA 1
ATOM 2459 C C . ALA A 1 314 ? -24.520 4.571 -6.115 1.00 54.76 314 ALA A C 1
ATOM 2460 O O . ALA A 1 314 ? -25.587 4.205 -6.685 1.00 53.47 314 ALA A O 1
ATOM 2462 N N . THR A 1 315 ? -23.426 3.840 -5.877 1.00 55.85 315 THR A N 1
ATOM 2463 C CA . THR A 1 315 ? -23.306 2.357 -5.915 1.00 56.92 315 THR A CA 1
ATOM 2464 C C . THR A 1 315 ? -23.194 1.783 -4.482 1.00 58.47 315 THR A C 1
ATOM 2465 O O . THR A 1 315 ? -23.873 0.765 -4.210 1.00 60.05 315 THR A O 1
ATOM 2469 N N . GLY A 1 316 ? -22.400 2.408 -3.605 1.00 59.36 316 GLY A N 1
ATOM 2470 C CA . GLY A 1 316 ? -22.005 1.871 -2.291 1.00 61.21 316 GLY A CA 1
ATOM 2471 C C . GLY A 1 316 ? -22.972 2.239 -1.179 1.00 62.24 316 GLY A C 1
ATOM 2472 O O . GLY A 1 316 ? -24.113 2.545 -1.477 1.00 64.79 316 GLY A O 1
ATOM 2473 N N . LEU A 1 317 ? -22.524 2.187 0.073 1.00 64.27 317 LEU A N 1
ATOM 2474 C CA . LEU A 1 317 ? -23.362 2.394 1.290 1.00 64.27 317 LEU A CA 1
ATOM 2475 C C . LEU A 1 317 ? -23.120 3.787 1.834 1.00 63.08 317 LEU A C 1
ATOM 2476 O O . LEU A 1 317 ? -22.251 4.450 1.304 1.00 59.27 317 LEU A O 1
ATOM 2481 N N . ARG A 1 318 ? -23.791 4.162 2.914 1.00 66.20 318 ARG A N 1
ATOM 2482 C CA . ARG A 1 318 ? -23.717 5.549 3.413 1.00 71.04 318 ARG A CA 1
ATOM 2483 C C . ARG A 1 318 ? -22.319 5.882 3.972 1.00 75.66 318 ARG A C 1
ATOM 2484 O O . ARG A 1 318 ? -21.928 7.039 3.835 1.00 77.16 318 ARG A O 1
ATOM 2492 N N . ASN A 1 319 ? -21.555 4.954 4.557 1.00 85.84 319 ASN A N 1
ATOM 2493 C CA . ASN A 1 319 ? -20.139 5.218 4.981 1.00 92.79 319 ASN A CA 1
ATOM 2494 C C . ASN A 1 319 ? -20.123 6.102 6.234 1.00 100.20 319 ASN A C 1
ATOM 2495 O O . ASN A 1 319 ? -20.142 7.354 6.086 1.00 98.30 319 ASN A O 1
ATOM 2500 N N . VAL A 1 320 ? -20.034 5.475 7.411 1.00 106.74 320 VAL A N 1
ATOM 2501 C CA . VAL A 1 320 ? -20.069 6.170 8.733 1.00 109.14 320 VAL A CA 1
ATOM 2502 C C . VAL A 1 320 ? -19.215 5.373 9.721 1.00 108.33 320 VAL A C 1
ATOM 2503 O O . VAL A 1 320 ? -19.518 4.209 9.982 1.00 111.05 320 VAL A O 1
ATOM 2507 N N . PRO A 1 321 ? -18.093 5.939 10.240 1.00 103.75 321 PRO A N 1
ATOM 2508 C CA . PRO A 1 321 ? -17.324 5.264 11.294 1.00 101.80 321 PRO A CA 1
ATOM 2509 C C . PRO A 1 321 ? -18.041 5.198 12.663 1.00 94.44 321 PRO A C 1
ATOM 2510 O O . PRO A 1 321 ? -17.898 4.330 13.552 1.00 81.92 321 PRO A O 1
ATOM 2514 N N . ALA B 2 7 ? -18.577 -5.177 18.607 1.00 69.00 7 ALA B N 1
ATOM 2515 C CA . ALA B 2 7 ? -18.813 -3.938 17.723 1.00 74.86 7 ALA B CA 1
ATOM 2516 C C . ALA B 2 7 ? -19.711 -4.225 16.484 1.00 75.95 7 ALA B C 1
ATOM 2517 O O . ALA B 2 7 ? -19.156 -4.579 15.418 1.00 75.62 7 ALA B O 1
ATOM 2519 N N . GLY B 2 8 ? -21.032 -3.986 16.546 1.00 74.68 8 GLY B N 1
ATOM 2520 C CA . GLY B 2 8 ? -21.994 -4.372 15.478 1.0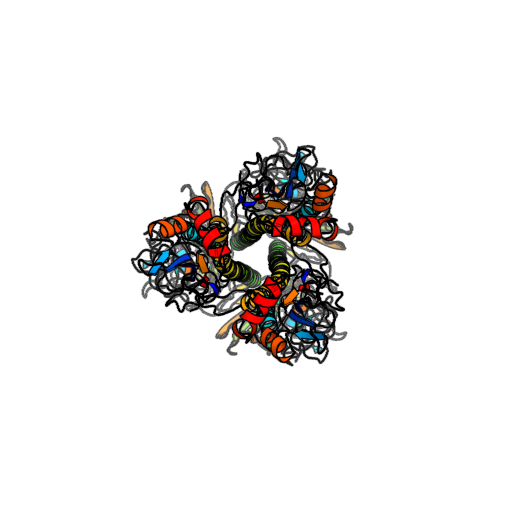0 73.48 8 GLY B CA 1
ATOM 2521 C C . GLY B 2 8 ? -22.316 -3.257 14.471 1.00 73.04 8 GLY B C 1
ATOM 2522 O O . GLY B 2 8 ? -21.559 -2.258 14.432 1.00 73.46 8 GLY B O 1
ATOM 2523 N N . PHE B 2 9 ? -23.394 -3.412 13.670 1.00 70.84 9 PHE B N 1
ATOM 2524 C CA . PHE B 2 9 ? -23.764 -2.541 12.505 1.00 71.05 9 PHE B CA 1
ATOM 2525 C C . PHE B 2 9 ? -24.555 -1.293 12.930 1.00 70.46 9 PHE B C 1
ATOM 2526 O O . PHE B 2 9 ? -24.601 -0.320 12.139 1.00 65.69 9 PHE B O 1
ATOM 2534 N N . ILE B 2 10 ? -25.179 -1.315 14.113 1.00 71.42 10 ILE B N 1
ATOM 2535 C CA . ILE B 2 10 ? -25.972 -0.183 14.675 1.00 70.85 10 ILE B CA 1
ATOM 2536 C C . ILE B 2 10 ? -25.025 0.995 14.939 1.00 74.40 10 ILE B C 1
ATOM 2537 O O . ILE B 2 10 ? -25.452 2.146 14.765 1.00 76.36 10 ILE B O 1
ATOM 2542 N N . GLU B 2 11 ? -23.788 0.702 15.360 1.00 80.26 11 GLU B N 1
ATOM 2543 C CA . GLU B 2 11 ? -22.783 1.703 15.814 1.00 86.48 11 GLU B CA 1
ATOM 2544 C C . GLU B 2 11 ? -21.913 2.101 14.616 1.00 80.16 11 GLU B C 1
ATOM 2545 O O . GLU B 2 11 ? -21.006 2.930 14.793 1.00 80.34 11 GLU B O 1
ATOM 2551 N N . GLY B 2 12 ? -22.183 1.542 13.434 1.00 75.55 12 GLY B N 1
ATOM 2552 C CA . GLY B 2 12 ? -21.509 1.937 12.181 1.00 74.77 12 GLY B CA 1
ATOM 2553 C C . GLY B 2 12 ? -20.789 0.803 11.451 1.00 73.18 12 GLY B C 1
ATOM 2554 O O . GLY B 2 12 ? -20.790 -0.391 11.926 1.00 70.14 12 GLY B O 1
ATOM 2555 N N . GLY B 2 13 ? -20.201 1.167 10.303 1.00 70.65 13 GLY B N 1
ATOM 2556 C CA . GLY B 2 13 ? -19.509 0.243 9.393 1.00 70.64 13 GLY B CA 1
ATOM 2557 C C . GLY B 2 13 ? -18.115 -0.091 9.891 1.00 70.16 13 GLY B C 1
ATOM 2558 O O . GLY B 2 13 ? -17.677 0.539 10.865 1.00 70.37 13 GLY B O 1
ATOM 2559 N N . TRP B 2 14 ? -17.439 -1.005 9.199 1.00 69.43 14 TRP B N 1
ATOM 2560 C CA . TRP B 2 14 ? -16.126 -1.581 9.579 1.00 70.54 14 TRP B CA 1
ATOM 2561 C C . TRP B 2 14 ? -15.085 -1.296 8.503 1.00 70.67 14 TRP B C 1
ATOM 2562 O O . TRP B 2 14 ? -15.119 -1.926 7.449 1.00 71.94 14 TRP B O 1
ATOM 2573 N N . PRO B 2 15 ? -14.115 -0.377 8.719 1.00 72.29 15 PRO B N 1
ATOM 2574 C CA . PRO B 2 15 ? -12.936 -0.334 7.863 1.00 74.07 15 PRO B CA 1
ATOM 2575 C C . PRO B 2 15 ? -12.322 -1.684 8.227 1.00 76.79 15 PRO B C 1
ATOM 2576 O O . PRO B 2 15 ? -12.282 -1.975 9.398 1.00 82.02 15 PRO B O 1
ATOM 2580 N N . GLY B 2 16 ? -11.997 -2.537 7.269 1.00 78.21 16 GLY B N 1
ATOM 2581 C CA . GLY B 2 16 ? -11.541 -3.899 7.624 1.00 79.41 16 GLY B CA 1
ATOM 2582 C C . GLY B 2 16 ? -12.462 -4.992 7.102 1.00 80.00 16 GLY B C 1
ATOM 2583 O O . GLY B 2 16 ? -12.024 -6.145 7.086 1.00 84.65 16 GLY B O 1
ATOM 2584 N N . LEU B 2 17 ? -13.681 -4.665 6.670 1.00 76.63 17 LEU B N 1
ATOM 2585 C CA . LEU B 2 17 ? -14.449 -5.560 5.768 1.00 73.74 17 LEU B CA 1
ATOM 2586 C C . LEU B 2 17 ? -13.767 -5.536 4.392 1.00 74.98 17 LEU B C 1
ATOM 2587 O O . LEU B 2 17 ? -13.829 -4.504 3.704 1.00 71.28 17 LEU B O 1
ATOM 2592 N N . ILE B 2 18 ? -13.076 -6.625 4.036 1.00 77.71 18 ILE B N 1
ATOM 2593 C CA . ILE B 2 18 ? -12.143 -6.668 2.871 1.00 81.82 18 ILE B CA 1
ATOM 2594 C C . ILE B 2 18 ? -12.984 -6.878 1.604 1.00 80.69 18 ILE B C 1
ATOM 2595 O O . ILE B 2 18 ? -13.120 -5.887 0.829 1.00 76.17 18 ILE B O 1
ATOM 2600 N N . ASN B 2 19 ? -13.559 -8.076 1.409 1.00 80.46 19 ASN B N 1
ATOM 2601 C CA . ASN B 2 19 ? -14.030 -8.531 0.068 1.00 81.18 19 ASN B CA 1
ATOM 2602 C C . ASN B 2 19 ? -15.568 -8.498 -0.028 1.00 74.48 19 ASN B C 1
ATOM 2603 O O . ASN B 2 19 ? -16.186 -9.438 -0.593 1.00 71.63 19 ASN B O 1
ATOM 2608 N N . GLY B 2 20 ? -16.182 -7.422 0.455 1.00 67.78 20 GLY B N 1
ATOM 2609 C CA . GLY B 2 20 ? -17.640 -7.357 0.562 1.00 62.29 20 GLY B CA 1
ATOM 2610 C C . GLY B 2 20 ? -18.142 -6.048 1.111 1.00 58.82 20 GLY B C 1
ATOM 2611 O O . GLY B 2 20 ? -17.369 -5.192 1.556 1.00 54.81 20 GLY B O 1
ATOM 2612 N N . TRP B 2 21 ? -19.457 -5.929 1.029 1.00 59.60 21 TRP B N 1
ATOM 2613 C CA . TRP B 2 21 ? -20.259 -4.786 1.522 1.00 59.44 21 TRP B CA 1
ATOM 2614 C C . TRP B 2 21 ? -20.871 -5.155 2.880 1.00 56.38 21 TRP B C 1
ATOM 2615 O O . TRP B 2 21 ? -21.033 -4.236 3.725 1.00 52.87 21 TRP B O 1
ATOM 2626 N N . TYR B 2 22 ? -21.226 -6.430 3.079 1.00 53.82 22 TYR B N 1
ATOM 2627 C CA . TYR B 2 22 ? -21.843 -6.887 4.345 1.00 52.88 22 TYR B CA 1
ATOM 2628 C C . TYR B 2 22 ? -21.142 -8.150 4.809 1.00 52.53 22 TYR B C 1
ATOM 2629 O O . TYR B 2 22 ? -20.796 -8.967 3.929 1.00 51.09 22 TYR B O 1
ATOM 2638 N N . GLY B 2 23 ? -21.036 -8.319 6.129 1.00 53.06 23 GLY B N 1
ATOM 2639 C CA . GLY B 2 23 ? -20.456 -9.532 6.724 1.00 54.93 23 GLY B CA 1
ATOM 2640 C C . GLY B 2 23 ? -20.615 -9.628 8.234 1.00 55.02 23 GLY B C 1
ATOM 2641 O O . GLY B 2 23 ? -21.540 -9.007 8.796 1.00 53.12 23 GLY B O 1
ATOM 2642 N N . PHE B 2 24 ? -19.729 -10.413 8.845 1.00 57.30 24 PHE B N 1
ATOM 2643 C CA . PHE B 2 24 ? -19.771 -10.815 10.267 1.00 60.13 24 PHE B CA 1
ATOM 2644 C C . PHE B 2 24 ? -18.419 -10.543 10.938 1.00 62.57 24 PHE B C 1
ATOM 2645 O O . PHE B 2 24 ? -17.374 -10.848 10.309 1.00 64.79 24 PHE B O 1
ATOM 2653 N N . GLN B 2 25 ? -18.454 -9.977 12.151 1.00 63.95 25 GLN B N 1
ATOM 2654 C CA . GLN B 2 25 ? -17.321 -9.896 13.121 1.00 65.88 25 GLN B CA 1
ATOM 2655 C C . GLN B 2 25 ? -17.626 -10.880 14.255 1.00 63.80 25 GLN B C 1
ATOM 2656 O O . GLN B 2 25 ? -18.725 -10.794 14.822 1.00 65.75 25 GLN B O 1
ATOM 2662 N N . HIS B 2 26 ? -16.722 -11.807 14.559 1.00 62.74 26 HIS B N 1
ATOM 2663 C CA . HIS B 2 26 ? -16.899 -12.791 15.662 1.00 61.48 26 HIS B CA 1
ATOM 2664 C C . HIS B 2 26 ? -15.748 -12.670 16.668 1.00 62.87 26 HIS B C 1
ATOM 2665 O O . HIS B 2 26 ? -14.626 -12.242 16.263 1.00 62.16 26 HIS B O 1
ATOM 2672 N N . ARG B 2 27 ? -16.026 -13.022 17.930 1.00 61.53 27 ARG B N 1
ATOM 2673 C CA . ARG B 2 27 ? -14.988 -13.278 18.956 1.00 63.89 27 ARG B CA 1
ATOM 2674 C C . ARG B 2 27 ? -15.363 -14.574 19.669 1.00 64.19 27 ARG B C 1
ATOM 2675 O O . ARG B 2 27 ? -16.465 -14.641 20.229 1.00 62.05 27 ARG B O 1
ATOM 2683 N N . ASN B 2 28 ? -14.479 -15.570 19.599 1.00 65.70 28 ASN B N 1
ATOM 2684 C CA . ASN B 2 28 ? -14.602 -16.853 20.322 1.00 65.74 28 ASN B CA 1
ATOM 2685 C C . ASN B 2 28 ? -13.312 -17.045 21.117 1.00 67.55 28 ASN B C 1
ATOM 2686 O O . ASN B 2 28 ? -12.576 -16.059 21.351 1.00 65.20 28 ASN B O 1
ATOM 2691 N N . GLU B 2 29 ? -13.073 -18.285 21.527 1.00 69.72 29 GLU B N 1
ATOM 2692 C CA . GLU B 2 29 ? -11.905 -18.656 22.327 1.00 71.14 29 GLU B CA 1
ATOM 2693 C C . GLU B 2 29 ? -10.662 -18.731 21.419 1.00 67.86 29 GLU B C 1
ATOM 2694 O O . GLU B 2 29 ? -9.618 -18.322 21.880 1.00 66.00 29 GLU B O 1
ATOM 2700 N N . GLU B 2 30 ? -10.762 -19.177 20.163 1.00 68.94 30 GLU B N 1
ATOM 2701 C CA . GLU B 2 30 ? -9.599 -19.275 19.216 1.00 69.37 30 GLU B CA 1
ATOM 2702 C C . GLU B 2 30 ? -9.156 -17.887 18.712 1.00 69.63 30 GLU B C 1
ATOM 2703 O O . GLU B 2 30 ? -8.094 -17.827 18.072 1.00 70.13 30 GLU B O 1
ATOM 2709 N N . GLY B 2 31 ? -9.903 -16.815 18.985 1.00 70.62 31 GLY B N 1
ATOM 2710 C CA . GLY B 2 31 ? -9.526 -15.453 18.559 1.00 71.50 31 GLY B CA 1
ATOM 2711 C C . GLY B 2 31 ? -10.678 -14.711 17.915 1.00 72.74 31 GLY B C 1
ATOM 2712 O O . GLY B 2 31 ? -11.843 -15.020 18.223 1.00 72.02 31 GLY B O 1
ATOM 2713 N N . THR B 2 32 ? -10.353 -13.747 17.056 1.00 77.46 32 THR B N 1
ATOM 2714 C CA . THR B 2 32 ? -11.283 -12.721 16.498 1.00 78.29 32 THR B CA 1
ATOM 2715 C C . THR B 2 32 ? -11.111 -12.689 14.971 1.00 81.61 32 THR B C 1
ATOM 2716 O O . THR B 2 32 ? -10.019 -13.033 14.475 1.00 86.91 32 THR B O 1
ATOM 2720 N N . GLY B 2 33 ? -12.152 -12.297 14.235 1.00 82.36 33 GLY B N 1
ATOM 2721 C CA . GLY B 2 33 ? -12.082 -12.172 12.770 1.00 80.94 33 GLY B CA 1
ATOM 2722 C C . GLY B 2 33 ? -13.207 -11.327 12.195 1.00 79.28 33 GLY B C 1
ATOM 2723 O O . GLY B 2 33 ? -14.308 -11.278 12.776 1.00 75.75 33 GLY B O 1
ATOM 2724 N N . ILE B 2 34 ? -12.937 -10.711 11.047 1.00 78.40 34 ILE B N 1
ATOM 2725 C CA . ILE B 2 34 ? -13.968 -10.132 10.144 1.00 76.27 34 ILE B CA 1
ATOM 2726 C C . ILE B 2 34 ? -13.946 -10.978 8.873 1.00 71.66 34 ILE B C 1
ATOM 2727 O O . ILE B 2 34 ? -12.848 -11.369 8.436 1.00 71.45 34 ILE B O 1
ATOM 2732 N N . ALA B 2 35 ? -15.122 -11.293 8.339 1.00 70.23 35 ALA B N 1
ATOM 2733 C CA . ALA B 2 35 ? -15.301 -12.033 7.071 1.00 70.92 35 ALA B CA 1
ATOM 2734 C C . ALA B 2 35 ? -16.538 -11.514 6.338 1.00 70.42 35 ALA B C 1
ATOM 2735 O O . ALA B 2 35 ? -17.589 -11.424 6.930 1.00 68.96 35 ALA B O 1
ATOM 2737 N N . ALA B 2 36 ? -16.394 -11.189 5.065 1.00 74.70 36 ALA B N 1
ATOM 2738 C CA . ALA B 2 36 ? -17.510 -10.736 4.205 1.00 75.75 36 ALA B CA 1
ATOM 2739 C C . ALA B 2 36 ? -18.488 -11.891 3.974 1.00 71.85 36 ALA B C 1
ATOM 2740 O O . ALA B 2 36 ? -18.028 -13.043 4.031 1.00 70.86 36 ALA B O 1
ATOM 2742 N N . ASP B 2 37 ? -19.771 -11.572 3.750 1.00 71.02 37 ASP B N 1
ATOM 2743 C CA . ASP B 2 37 ? -20.829 -12.530 3.311 1.00 73.63 37 ASP B CA 1
ATOM 2744 C C . ASP B 2 37 ? -20.914 -12.557 1.784 1.00 76.69 37 ASP B C 1
ATOM 2745 O O . ASP B 2 37 ? -21.487 -11.617 1.211 1.00 70.08 37 ASP B O 1
ATOM 2750 N N . LYS B 2 38 ? -20.381 -13.632 1.182 1.00 83.31 38 LYS B N 1
ATOM 2751 C CA . LYS B 2 38 ? -20.264 -13.857 -0.286 1.00 85.60 38 LYS B CA 1
ATOM 2752 C C . LYS B 2 38 ? -21.642 -13.592 -0.919 1.00 83.67 38 LYS B C 1
ATOM 2753 O O . LYS B 2 38 ? -21.716 -12.732 -1.837 1.00 81.03 38 LYS B O 1
ATOM 2759 N N . GLU B 2 39 ? -22.697 -14.224 -0.391 1.00 84.24 39 GLU B N 1
ATOM 2760 C CA . GLU B 2 39 ? -24.005 -14.378 -1.092 1.00 82.12 39 GLU B CA 1
ATOM 2761 C C . GLU B 2 39 ? -24.821 -13.078 -1.041 1.00 76.42 39 GLU B C 1
ATOM 2762 O O . GLU B 2 39 ? -25.336 -12.690 -2.089 1.00 79.35 39 GLU B O 1
ATOM 2768 N N . SER B 2 40 ? -24.972 -12.441 0.114 1.00 69.93 40 SER B N 1
ATOM 2769 C CA . SER B 2 40 ? -25.736 -11.172 0.259 1.00 67.09 40 SER B CA 1
ATOM 2770 C C . SER B 2 40 ? -25.020 -10.012 -0.449 1.00 63.09 40 SER B C 1
ATOM 2771 O O . SER B 2 40 ? -25.719 -9.099 -0.892 1.00 62.86 40 SER B O 1
ATOM 2774 N N . THR B 2 41 ? -23.691 -10.046 -0.541 1.00 60.54 41 THR B N 1
ATOM 2775 C CA . THR B 2 41 ? -22.852 -9.035 -1.233 1.00 58.63 41 THR B CA 1
ATOM 2776 C C . THR B 2 41 ? -23.064 -9.186 -2.734 1.00 60.17 41 THR B C 1
ATOM 2777 O O . THR B 2 41 ? -23.310 -8.147 -3.402 1.00 64.06 41 THR B O 1
ATOM 2781 N N . GLN B 2 42 ? -22.970 -10.406 -3.270 1.00 58.69 42 GLN B N 1
ATOM 2782 C CA . GLN B 2 42 ? -23.085 -10.613 -4.746 1.00 58.10 42 GLN B CA 1
ATOM 2783 C C . GLN B 2 42 ? -24.476 -10.153 -5.202 1.00 53.87 42 GLN B C 1
ATOM 2784 O O . GLN B 2 42 ? -24.556 -9.423 -6.181 1.00 52.96 42 GLN B O 1
ATOM 2790 N N . THR B 2 43 ? -25.528 -10.556 -4.496 1.00 51.50 43 THR B N 1
ATOM 2791 C CA . THR B 2 43 ? -26.945 -10.200 -4.799 1.00 50.30 43 THR B CA 1
ATOM 2792 C C . THR B 2 43 ? -27.095 -8.676 -4.874 1.00 49.74 43 THR B C 1
ATOM 2793 O O . THR B 2 43 ? -27.598 -8.197 -5.871 1.00 49.12 43 THR B O 1
ATOM 2797 N N . ALA B 2 44 ? -26.669 -7.937 -3.855 1.00 51.67 44 ALA B N 1
ATOM 2798 C CA . ALA B 2 44 ? -26.605 -6.456 -3.863 1.00 53.45 44 ALA B CA 1
ATOM 2799 C C . ALA B 2 44 ? -25.847 -5.972 -5.110 1.00 55.10 44 ALA B C 1
ATOM 2800 O O . ALA B 2 44 ? -26.345 -5.038 -5.760 1.00 57.50 44 ALA B O 1
ATOM 2802 N N . ILE B 2 45 ? -24.714 -6.585 -5.470 1.00 55.96 45 ILE B N 1
ATOM 2803 C CA . ILE B 2 45 ? -23.919 -6.163 -6.666 1.00 56.18 45 ILE B CA 1
ATOM 2804 C C . ILE B 2 45 ? -24.730 -6.429 -7.950 1.00 55.94 45 ILE B C 1
ATOM 2805 O O . ILE B 2 45 ? -24.750 -5.532 -8.813 1.00 56.46 45 ILE B O 1
ATOM 2810 N N . ASP B 2 46 ? -25.359 -7.604 -8.104 1.00 56.93 46 ASP B N 1
ATOM 2811 C CA . ASP B 2 46 ? -26.259 -7.913 -9.260 1.00 57.81 46 ASP B CA 1
ATOM 2812 C C . ASP B 2 46 ? -27.335 -6.820 -9.347 1.00 55.26 46 ASP B C 1
ATOM 2813 O O . ASP B 2 46 ? -27.579 -6.310 -10.457 1.00 56.75 46 ASP B O 1
ATOM 2818 N N . GLN B 2 47 ? -27.927 -6.457 -8.215 1.00 52.61 47 GLN B N 1
ATOM 2819 C CA . GLN B 2 47 ? -29.033 -5.478 -8.148 1.00 53.58 47 GLN B CA 1
ATOM 2820 C C . GLN B 2 47 ? -28.538 -4.083 -8.568 1.00 54.68 47 GLN B C 1
ATOM 2821 O O . GLN B 2 47 ? -29.194 -3.454 -9.421 1.00 53.46 47 GLN B O 1
ATOM 2827 N N . ILE B 2 48 ? -27.448 -3.587 -7.975 1.00 56.09 48 ILE B N 1
ATOM 2828 C CA . ILE B 2 48 ? -26.869 -2.255 -8.317 1.00 55.30 48 ILE B CA 1
ATOM 2829 C C . ILE B 2 48 ? -26.360 -2.287 -9.766 1.00 57.47 48 ILE B C 1
ATOM 2830 O O . ILE B 2 48 ? -26.542 -1.295 -10.460 1.00 61.72 48 ILE B O 1
ATOM 2835 N N . THR B 2 49 ? -25.765 -3.382 -10.239 1.00 57.64 49 THR B N 1
ATOM 2836 C CA . THR B 2 49 ? -25.326 -3.520 -11.657 1.00 56.59 49 THR B CA 1
ATOM 2837 C C . THR B 2 49 ? -26.539 -3.429 -12.583 1.00 56.29 49 THR B C 1
ATOM 2838 O O . THR B 2 49 ? -26.389 -2.884 -13.677 1.00 58.83 49 THR B O 1
ATOM 2842 N N . SER B 2 50 ? -27.680 -3.993 -12.200 1.00 57.12 50 SER B N 1
ATOM 2843 C CA . SER B 2 50 ? -28.929 -3.887 -12.989 1.00 57.89 50 SER B CA 1
ATOM 2844 C C . SER B 2 50 ? -29.345 -2.428 -13.044 1.00 56.85 50 SER B C 1
ATOM 2845 O O . SER B 2 50 ? -29.715 -1.974 -14.132 1.00 57.06 50 SER B O 1
ATOM 2848 N N . LYS B 2 51 ? -29.260 -1.743 -11.903 1.00 56.30 51 LYS B N 1
ATOM 2849 C CA . LYS B 2 51 ? -29.722 -0.339 -11.728 1.00 55.92 51 LYS B CA 1
ATOM 2850 C C . LYS B 2 51 ? -28.893 0.600 -12.620 1.00 56.78 51 LYS B C 1
ATOM 2851 O O . LYS B 2 51 ? -29.474 1.432 -13.321 1.00 55.03 51 LYS B O 1
ATOM 2857 N N . VAL B 2 52 ? -27.570 0.491 -12.563 1.00 56.07 52 VAL B N 1
ATOM 2858 C CA . VAL B 2 52 ? -26.648 1.281 -13.416 1.00 55.71 52 VAL B CA 1
ATOM 2859 C C . VAL B 2 52 ? -26.982 0.972 -14.890 1.00 57.65 52 VAL B C 1
ATOM 2860 O O . VAL B 2 52 ? -27.331 1.921 -15.623 1.00 60.29 52 VAL B O 1
ATOM 2864 N N . ASN B 2 53 ? -26.920 -0.302 -15.303 1.00 56.72 53 ASN B N 1
ATOM 2865 C CA . ASN B 2 53 ? -27.111 -0.745 -16.709 1.00 56.83 53 ASN B CA 1
ATOM 2866 C C . ASN B 2 53 ? -28.472 -0.287 -17.232 1.00 55.77 53 ASN B C 1
ATOM 2867 O O . ASN B 2 53 ? -28.518 -0.020 -18.416 1.00 56.98 53 ASN B O 1
ATOM 2872 N N . ASN B 2 54 ? -29.519 -0.213 -16.402 1.00 54.68 54 ASN B N 1
ATOM 2873 C CA . ASN B 2 54 ? -30.853 0.314 -16.800 1.00 55.05 54 ASN B CA 1
ATOM 2874 C C . ASN B 2 54 ? -30.747 1.834 -17.020 1.00 54.89 54 ASN B C 1
ATOM 2875 O O . ASN B 2 54 ? -31.322 2.324 -17.960 1.00 57.29 54 ASN B O 1
ATOM 2880 N N . ILE B 2 55 ? -30.036 2.574 -16.187 1.00 54.31 55 ILE B N 1
ATOM 2881 C CA . ILE B 2 55 ? -29.996 4.060 -16.235 1.00 51.76 55 ILE B CA 1
ATOM 2882 C C . ILE B 2 55 ? -29.152 4.516 -17.423 1.00 52.09 55 ILE B C 1
ATOM 2883 O O . ILE B 2 55 ? -29.562 5.523 -18.052 1.00 51.38 55 ILE B O 1
ATOM 2888 N N . VAL B 2 56 ? -28.036 3.840 -17.730 1.00 54.00 56 VAL B N 1
ATOM 2889 C CA . VAL B 2 56 ? -27.068 4.305 -18.777 1.00 55.58 56 VAL B CA 1
ATOM 2890 C C . VAL B 2 56 ? -27.363 3.692 -20.164 1.00 59.38 56 VAL B C 1
ATOM 2891 O O . VAL B 2 56 ? -26.641 4.037 -21.123 1.00 62.94 56 VAL B O 1
ATOM 2895 N N . ASP B 2 57 ? -28.357 2.816 -20.306 1.00 62.84 57 ASP B N 1
ATOM 2896 C CA . ASP B 2 57 ? -28.591 2.041 -21.554 1.00 65.18 57 ASP B CA 1
ATOM 2897 C C . ASP B 2 57 ? -29.903 1.281 -21.351 1.00 67.48 57 ASP B C 1
ATOM 2898 O O . ASP B 2 57 ? -30.026 0.674 -20.319 1.00 71.18 57 ASP B O 1
ATOM 2903 N N . ARG B 2 58 ? -30.870 1.365 -22.263 1.00 72.59 58 ARG B N 1
ATOM 2904 C CA . ARG B 2 58 ? -32.191 0.660 -22.183 1.00 73.78 58 ARG B CA 1
ATOM 2905 C C . ARG B 2 58 ? -33.233 1.612 -21.607 1.00 67.87 58 ARG B C 1
ATOM 2906 O O . ARG B 2 58 ? -34.286 1.742 -22.205 1.00 65.29 58 ARG B O 1
ATOM 2914 N N . MET B 2 59 ? -32.927 2.272 -20.504 1.00 65.51 59 MET B N 1
ATOM 2915 C CA . MET B 2 59 ? -33.742 3.400 -19.985 1.00 64.36 59 MET B CA 1
ATOM 2916 C C . MET B 2 59 ? -33.095 4.701 -20.412 1.00 60.60 59 MET B C 1
ATOM 2917 O O . MET B 2 59 ? -33.475 5.732 -19.865 1.00 63.41 59 MET B O 1
ATOM 2922 N N . ASN B 2 60 ? -32.137 4.645 -21.325 1.00 58.07 60 ASN B N 1
ATOM 2923 C CA . ASN B 2 60 ? -31.416 5.863 -21.746 1.00 61.37 60 ASN B CA 1
ATOM 2924 C C . ASN B 2 60 ? -31.849 6.187 -23.171 1.00 63.89 60 ASN B C 1
ATOM 2925 O O . ASN B 2 60 ? -30.992 6.122 -24.076 1.00 68.28 60 ASN B O 1
ATOM 2930 N N . THR B 2 61 ? -33.132 6.503 -23.356 1.00 63.74 61 THR B N 1
ATOM 2931 C CA . THR B 2 61 ? -33.699 6.601 -24.717 1.00 64.55 61 THR B CA 1
ATOM 2932 C C . THR B 2 61 ? -32.972 7.791 -25.367 1.00 62.87 61 THR B C 1
ATOM 2933 O O . THR B 2 61 ? -32.720 8.818 -24.695 1.00 61.99 61 THR B O 1
ATOM 2937 N N . ASN B 2 62 ? -32.556 7.580 -26.611 1.00 63.13 62 ASN B N 1
ATOM 2938 C CA . ASN B 2 62 ? -31.620 8.449 -27.351 1.00 63.31 62 ASN B CA 1
ATOM 2939 C C . ASN B 2 62 ? -32.357 9.620 -28.006 1.00 60.58 62 ASN B C 1
ATOM 2940 O O . ASN B 2 62 ? -33.465 9.450 -28.552 1.00 58.42 62 ASN B O 1
ATOM 2945 N N . PHE B 2 63 ? -31.711 10.777 -27.969 1.00 59.89 63 PHE B N 1
ATOM 2946 C CA . PHE B 2 63 ? -32.178 12.023 -28.606 1.00 61.83 63 PHE B CA 1
ATOM 2947 C C . PHE B 2 63 ? -30.964 12.775 -29.139 1.00 62.65 63 PHE B C 1
ATOM 2948 O O . PHE B 2 63 ? -30.129 13.153 -28.311 1.00 63.70 63 PHE B O 1
ATOM 2956 N N . GLU B 2 64 ? -30.883 12.996 -30.456 1.00 64.72 64 GLU B N 1
ATOM 2957 C CA . GLU B 2 64 ? -29.809 13.824 -31.078 1.00 66.77 64 GLU B CA 1
ATOM 2958 C C . GLU B 2 64 ? -30.461 15.076 -31.678 1.00 62.28 64 GLU B C 1
ATOM 2959 O O . GLU B 2 64 ? -31.486 14.933 -32.393 1.00 57.75 64 GLU B O 1
ATOM 2965 N N . SER B 2 65 ? -29.881 16.243 -31.357 1.00 60.63 65 SER B N 1
ATOM 2966 C CA . SER B 2 65 ? -30.248 17.608 -31.821 1.00 61.96 65 SER B CA 1
ATOM 2967 C C . SER B 2 65 ? -30.174 17.688 -33.337 1.00 60.98 65 SER B C 1
ATOM 2968 O O . SER B 2 65 ? -29.128 17.298 -33.886 1.00 61.91 65 SER B O 1
ATOM 2971 N N . VAL B 2 66 ? -31.222 18.197 -33.967 1.00 60.12 66 VAL B N 1
ATOM 2972 C CA . VAL B 2 66 ? -31.229 18.569 -35.414 1.00 63.03 66 VAL B CA 1
ATOM 2973 C C . VAL B 2 66 ? -31.263 20.107 -35.465 1.00 62.40 66 VAL B C 1
ATOM 2974 O O . VAL B 2 66 ? -32.309 20.669 -35.121 1.00 63.46 66 VAL B O 1
ATOM 2976 N N . GLN B 2 67 ? -30.157 20.764 -35.815 1.00 62.43 67 GLN B N 1
ATOM 2977 C CA . GLN B 2 67 ? -30.175 22.217 -36.142 1.00 63.37 67 GLN B CA 1
ATOM 2978 C C . GLN B 2 67 ? -29.796 22.450 -37.605 1.00 62.89 67 GLN B C 1
ATOM 2979 O O . GLN B 2 67 ? -28.700 22.038 -37.999 1.00 64.78 67 GLN B O 1
ATOM 2985 N N . HIS B 2 68 ? -30.685 23.087 -38.371 1.00 60.91 68 HIS B N 1
ATOM 2986 C CA . HIS B 2 68 ? -30.443 23.523 -39.774 1.00 59.31 68 HIS B CA 1
ATOM 2987 C C . HIS B 2 68 ? -30.271 25.042 -39.797 1.00 57.18 68 HIS B C 1
ATOM 2988 O O . HIS B 2 68 ? -30.379 25.645 -38.731 1.00 56.01 68 HIS B O 1
ATOM 2995 N N . GLU B 2 69 ? -30.018 25.624 -40.969 1.00 54.86 69 GLU B N 1
ATOM 2996 C CA . GLU B 2 69 ? -29.786 27.075 -41.121 1.00 55.52 69 GLU B CA 1
ATOM 2997 C C . GLU B 2 69 ? -31.065 27.717 -41.641 1.00 53.57 69 GLU B C 1
ATOM 2998 O O . GLU B 2 69 ? -31.837 27.030 -42.303 1.00 55.89 69 GLU B O 1
ATOM 3004 N N . PHE B 2 70 ? -31.262 29.001 -41.358 1.00 51.34 70 PHE B N 1
ATOM 3005 C CA . PHE B 2 70 ? -32.446 29.788 -41.756 1.00 48.64 70 PHE B CA 1
ATOM 3006 C C . PHE B 2 70 ? -31.999 31.194 -42.163 1.00 48.25 70 PHE B C 1
ATOM 3007 O O . PHE B 2 70 ? -30.980 31.677 -41.695 1.00 48.67 70 PHE B O 1
ATOM 3015 N N . SER B 2 71 ? -32.733 31.823 -43.084 1.00 47.91 71 SER B N 1
ATOM 3016 C CA . SER B 2 71 ? -32.464 33.190 -43.605 1.00 47.31 71 SER B CA 1
ATOM 3017 C C . SER B 2 71 ? -32.913 34.228 -42.580 1.00 47.98 71 SER B C 1
ATOM 3018 O O . SER B 2 71 ? -33.535 33.833 -41.597 1.00 48.79 71 SER B O 1
ATOM 3021 N N . GLU B 2 72 ? -32.682 35.507 -42.839 1.00 50.17 72 GLU B N 1
ATOM 3022 C CA . GLU B 2 72 ? -33.155 36.613 -41.968 1.00 52.70 72 GLU B CA 1
ATOM 3023 C C . GLU B 2 72 ? -34.692 36.724 -41.919 1.00 51.68 72 GLU B C 1
ATOM 3024 O O . GLU B 2 72 ? -35.179 37.383 -40.996 1.00 53.27 72 GLU B O 1
ATOM 3030 N N . ILE B 2 73 ? -35.456 36.138 -42.843 1.00 50.01 73 ILE B N 1
ATOM 3031 C CA . ILE B 2 73 ? -36.951 36.231 -42.814 1.00 49.27 73 ILE B CA 1
ATOM 3032 C C . ILE B 2 73 ? -37.541 34.843 -42.546 1.00 47.94 73 ILE B C 1
ATOM 3033 O O . ILE B 2 73 ? -38.756 34.638 -42.830 1.00 45.64 73 ILE B O 1
ATOM 3038 N N . GLU B 2 74 ? -36.718 33.942 -41.986 1.00 47.60 74 GLU B N 1
ATOM 3039 C CA . GLU B 2 74 ? -37.144 32.605 -41.493 1.00 46.80 74 GLU B CA 1
ATOM 3040 C C . GLU B 2 74 ? -36.891 32.514 -39.981 1.00 45.29 74 GLU B C 1
ATOM 3041 O O . GLU B 2 74 ? -36.676 31.393 -39.440 1.00 43.31 74 GLU B O 1
ATOM 3047 N N . GLU B 2 75 ? -36.967 33.665 -39.322 1.00 46.16 75 GLU B N 1
ATOM 3048 C CA . GLU B 2 75 ? -36.611 33.811 -37.888 1.00 47.54 75 GLU B CA 1
ATOM 3049 C C . GLU B 2 75 ? -37.629 33.009 -37.049 1.00 46.47 75 GLU B C 1
ATOM 3050 O O . GLU B 2 75 ? -37.210 32.380 -36.093 1.00 45.15 75 GLU B O 1
ATOM 3056 N N . ARG B 2 76 ? -38.903 32.972 -37.440 1.00 45.85 76 ARG B N 1
ATOM 3057 C CA . ARG B 2 76 ? -39.954 32.217 -36.721 1.00 45.77 76 ARG B CA 1
ATOM 3058 C C . ARG B 2 76 ? -39.590 30.745 -36.708 1.00 46.40 76 ARG B C 1
ATOM 3059 O O . ARG B 2 76 ? -39.630 30.152 -35.624 1.00 47.74 76 ARG B O 1
ATOM 3067 N N . ILE B 2 77 ? -39.248 30.192 -37.864 1.00 46.68 77 ILE B N 1
ATOM 3068 C CA . ILE B 2 77 ? -38.974 28.740 -37.961 1.00 47.61 77 ILE B CA 1
ATOM 3069 C C . ILE B 2 77 ? -37.623 28.474 -37.278 1.00 47.79 77 ILE B C 1
ATOM 3070 O O . ILE B 2 77 ? -37.498 27.404 -36.645 1.00 47.07 77 ILE B O 1
ATOM 3075 N N . ASN B 2 78 ? -36.663 29.415 -37.353 1.00 47.53 78 ASN B N 1
ATOM 3076 C CA . ASN B 2 78 ? -35.331 29.274 -36.700 1.00 46.57 78 ASN B CA 1
ATOM 3077 C C . ASN B 2 78 ? -35.555 29.162 -35.195 1.00 46.86 78 ASN B C 1
ATOM 3078 O O . ASN B 2 78 ? -35.149 28.171 -34.620 1.00 46.60 78 ASN B O 1
ATOM 3083 N N . GLN B 2 79 ? -36.230 30.145 -34.605 1.00 48.43 79 GLN B N 1
ATOM 3084 C CA . GLN B 2 79 ? -36.517 30.219 -33.152 1.00 49.67 79 GLN B CA 1
ATOM 3085 C C . GLN B 2 79 ? -37.342 28.994 -32.730 1.00 48.94 79 GLN B C 1
ATOM 3086 O O . GLN B 2 79 ? -37.099 28.513 -31.647 1.00 51.27 79 GLN B O 1
ATOM 3092 N N . LEU B 2 80 ? -38.264 28.490 -33.544 1.00 48.13 80 LEU B N 1
ATOM 3093 C CA . LEU B 2 80 ? -39.081 27.292 -33.223 1.00 47.08 80 LEU B CA 1
ATOM 3094 C C . LEU B 2 80 ? -38.171 26.073 -33.212 1.00 47.90 80 LEU B C 1
ATOM 3095 O O . LEU B 2 80 ? -38.279 25.292 -32.255 1.00 46.51 80 LEU B O 1
ATOM 3100 N N . SER B 2 81 ? -37.334 25.876 -34.237 1.00 48.87 81 SER B N 1
ATOM 3101 C CA . SER B 2 81 ? -36.458 24.674 -34.289 1.00 49.36 81 SER B CA 1
ATOM 3102 C C . SER B 2 81 ? -35.528 24.685 -33.062 1.00 49.12 81 SER B C 1
ATOM 3103 O O . SER B 2 81 ? -35.408 23.648 -32.439 1.00 48.68 81 SER B O 1
ATOM 3106 N N . LYS B 2 82 ? -35.010 25.839 -32.662 1.00 50.62 82 LYS B N 1
ATOM 3107 C CA . LYS B 2 82 ? -34.104 25.982 -31.489 1.00 53.25 82 LYS B CA 1
ATOM 3108 C C . LYS B 2 82 ? -34.862 25.805 -30.162 1.00 50.31 82 LYS B C 1
ATOM 3109 O O . LYS B 2 82 ? -34.273 25.314 -29.222 1.00 50.09 82 LYS B O 1
ATOM 3115 N N . HIS B 2 83 ? -36.114 26.238 -30.072 1.00 49.22 83 HIS B N 1
ATOM 3116 C CA . HIS B 2 83 ? -36.995 26.068 -28.889 1.00 48.14 83 HIS B CA 1
ATOM 3117 C C . HIS B 2 83 ? -37.308 24.580 -28.691 1.00 47.05 83 HIS B C 1
ATOM 3118 O O . HIS B 2 83 ? -37.303 24.127 -27.579 1.00 46.13 83 HIS B O 1
ATOM 3125 N N . VAL B 2 84 ? -37.568 23.840 -29.764 1.00 48.32 84 VAL B N 1
ATOM 3126 C CA . VAL B 2 84 ? -37.818 22.368 -29.709 1.00 48.99 84 VAL B CA 1
ATOM 3127 C C . VAL B 2 84 ? -36.574 21.686 -29.133 1.00 48.85 84 VAL B C 1
ATOM 3128 O O . VAL B 2 84 ? -36.692 20.921 -28.170 1.00 47.03 84 VAL B O 1
ATOM 3132 N N . ASP B 2 85 ? -35.419 21.991 -29.704 1.00 49.96 85 ASP B N 1
ATOM 3133 C CA . ASP B 2 85 ? -34.120 21.421 -29.292 1.00 52.46 85 ASP B CA 1
ATOM 3134 C C . ASP B 2 85 ? -33.841 21.742 -27.819 1.00 53.20 85 ASP B C 1
ATOM 3135 O O . ASP B 2 85 ? -33.513 20.815 -27.084 1.00 53.41 85 ASP B O 1
ATOM 3140 N N . ASP B 2 86 ? -33.971 23.010 -27.415 1.00 53.91 86 ASP B N 1
ATOM 3141 C CA . ASP B 2 86 ? -33.717 23.476 -26.026 1.00 55.21 86 ASP B CA 1
ATOM 3142 C C . ASP B 2 86 ? -34.626 22.739 -25.030 1.00 53.50 86 ASP B C 1
ATOM 3143 O O . ASP B 2 86 ? -34.081 22.198 -24.053 1.00 52.81 86 ASP B O 1
ATOM 3148 N N . SER B 2 87 ? -35.946 22.744 -25.251 1.00 51.26 87 SER B N 1
ATOM 3149 C CA . SER B 2 87 ? -36.932 22.226 -24.276 1.00 51.30 87 SER B CA 1
ATOM 3150 C C . SER B 2 87 ? -36.857 20.699 -24.203 1.00 50.41 87 SER B C 1
ATOM 3151 O O . SER B 2 87 ? -37.056 20.158 -23.091 1.00 52.17 87 SER B O 1
ATOM 3154 N N . VAL B 2 88 ? -36.512 20.028 -25.299 1.00 48.00 88 VAL B N 1
ATOM 3155 C CA . VAL B 2 88 ? -36.358 18.547 -25.295 1.00 46.59 88 VAL B CA 1
ATOM 3156 C C . VAL B 2 88 ? -35.042 18.155 -24.609 1.00 45.67 88 VAL B C 1
ATOM 3157 O O . VAL B 2 88 ? -35.030 17.161 -23.859 1.00 44.24 88 VAL B O 1
ATOM 3161 N N . ILE B 2 89 ? -33.958 18.881 -24.818 1.00 45.10 89 ILE B N 1
ATOM 3162 C CA . ILE B 2 89 ? -32.768 18.632 -23.970 1.00 46.77 89 ILE B CA 1
ATOM 3163 C C . ILE B 2 89 ? -33.132 18.880 -22.490 1.00 47.79 89 ILE B C 1
ATOM 3164 O O . ILE B 2 89 ? -32.854 18.014 -21.675 1.00 47.53 89 ILE B O 1
ATOM 3169 N N . ASP B 2 90 ? -33.748 20.010 -22.150 1.00 48.68 90 ASP B N 1
ATOM 3170 C CA . ASP B 2 90 ? -34.217 20.317 -20.775 1.00 50.29 90 ASP B CA 1
ATOM 3171 C C . ASP B 2 90 ? -34.946 19.097 -20.186 1.00 49.39 90 ASP B C 1
ATOM 3172 O O . ASP B 2 90 ? -34.730 18.816 -18.957 1.00 50.92 90 ASP B O 1
ATOM 3177 N N . ILE B 2 91 ? -35.790 18.428 -20.986 1.00 48.57 91 ILE B N 1
ATOM 3178 C CA . ILE B 2 91 ? -36.673 17.307 -20.533 1.00 49.19 91 ILE B CA 1
ATOM 3179 C C . ILE B 2 91 ? -35.816 16.067 -20.272 1.00 50.30 91 ILE B C 1
ATOM 3180 O O . ILE B 2 91 ? -35.962 15.464 -19.177 1.00 53.03 91 ILE B O 1
ATOM 3185 N N . TRP B 2 92 ? -34.958 15.673 -21.212 1.00 49.73 92 TRP B N 1
ATOM 3186 C CA . TRP B 2 92 ? -34.055 14.511 -20.980 1.00 49.04 92 TRP B CA 1
ATOM 3187 C C . TRP B 2 92 ? -33.080 14.782 -19.818 1.00 48.38 92 TRP B C 1
ATOM 3188 O O . TRP B 2 92 ? -32.777 13.822 -19.102 1.00 51.90 92 TRP B O 1
ATOM 3199 N N . SER B 2 93 ? -32.673 16.027 -19.603 1.00 48.13 93 SER B N 1
ATOM 3200 C CA . SER B 2 93 ? -31.762 16.489 -18.518 1.00 48.51 93 SER B CA 1
ATOM 3201 C C . SER B 2 93 ? -32.470 16.400 -17.154 1.00 48.55 93 SER B C 1
ATOM 3202 O O . SER B 2 93 ? -31.812 15.892 -16.226 1.00 45.81 93 SER B O 1
ATOM 3205 N N . TYR B 2 94 ? -33.735 16.846 -17.030 1.00 48.67 94 TYR B N 1
ATOM 3206 C CA . TYR B 2 94 ? -34.566 16.615 -15.817 1.00 49.45 94 TYR B CA 1
ATOM 3207 C C . TYR B 2 94 ? -34.644 15.111 -15.577 1.00 48.63 94 TYR B C 1
ATOM 3208 O O . TYR B 2 94 ? -34.300 14.648 -14.497 1.00 52.20 94 TYR B O 1
ATOM 3217 N N . ASN B 2 95 ? -35.035 14.350 -16.589 1.00 47.65 95 ASN B N 1
ATOM 3218 C CA . ASN B 2 95 ? -35.270 12.888 -16.475 1.00 46.85 95 ASN B CA 1
ATOM 3219 C C . ASN B 2 95 ? -34.027 12.201 -15.928 1.00 46.25 95 ASN B C 1
ATOM 3220 O O . ASN B 2 95 ? -34.191 11.351 -15.061 1.00 46.31 95 ASN B O 1
ATOM 3225 N N . ALA B 2 96 ? -32.844 12.571 -16.390 1.00 46.06 96 ALA B N 1
ATOM 3226 C CA . ALA B 2 96 ? -31.602 11.914 -15.944 1.00 48.01 96 ALA B CA 1
ATOM 3227 C C . ALA B 2 96 ? -31.334 12.304 -14.493 1.00 51.00 96 ALA B C 1
ATOM 3228 O O . ALA B 2 96 ? -31.149 11.385 -13.684 1.00 53.75 96 ALA B O 1
ATOM 3230 N N . GLN B 2 97 ? -31.346 13.604 -14.164 1.00 52.72 97 GLN B N 1
ATOM 3231 C CA . GLN B 2 97 ? -30.995 14.067 -12.801 1.00 53.08 97 GLN B CA 1
ATOM 3232 C C . GLN B 2 97 ? -32.004 13.527 -11.792 1.00 50.51 97 GLN B C 1
ATOM 3233 O O . GLN B 2 97 ? -31.542 13.123 -10.726 1.00 48.28 97 GLN B O 1
ATOM 3239 N N . LEU B 2 98 ? -33.308 13.539 -12.110 1.00 49.67 98 LEU B N 1
ATOM 3240 C CA . LEU B 2 98 ? -34.397 13.045 -11.226 1.00 49.26 98 LEU B CA 1
ATOM 3241 C C . LEU B 2 98 ? -34.153 11.559 -10.967 1.00 49.43 98 LEU B C 1
ATOM 3242 O O . LEU B 2 98 ? -33.996 11.172 -9.802 1.00 49.76 98 LEU B O 1
ATOM 3247 N N . LEU B 2 99 ? -34.083 10.761 -12.025 1.00 48.55 99 LEU B N 1
ATOM 3248 C CA . LEU B 2 99 ? -33.872 9.306 -11.907 1.00 48.37 99 LEU B CA 1
ATOM 3249 C C . LEU B 2 99 ? -32.654 9.025 -11.019 1.00 49.35 99 LEU B C 1
ATOM 3250 O O . LEU B 2 99 ? -32.756 8.115 -10.174 1.00 52.33 99 LEU B O 1
ATOM 3255 N N . VAL B 2 100 ? -31.552 9.751 -11.183 1.00 48.75 100 VAL B N 1
ATOM 3256 C CA . VAL B 2 100 ? -30.339 9.581 -10.334 1.00 49.78 100 VAL B CA 1
ATOM 3257 C C . VAL B 2 100 ? -30.672 9.923 -8.879 1.00 52.37 100 VAL B C 1
ATOM 3258 O O . VAL B 2 100 ? -30.318 9.110 -7.990 1.00 55.98 100 VAL B O 1
ATOM 3262 N N . LEU B 2 101 ? -31.326 11.060 -8.636 1.00 52.98 101 LEU B N 1
ATOM 3263 C CA . LEU B 2 101 ? -31.725 11.509 -7.279 1.00 55.23 101 LEU B CA 1
ATOM 3264 C C . LEU B 2 101 ? -32.632 10.477 -6.615 1.00 57.18 101 LEU B C 1
ATOM 3265 O O . LEU B 2 101 ? -32.421 10.191 -5.429 1.00 57.98 101 LEU B O 1
ATOM 3270 N N . LEU B 2 102 ? -33.637 9.970 -7.327 1.00 59.59 102 LEU B N 1
ATOM 3271 C CA . LEU B 2 102 ? -34.613 9.017 -6.732 1.00 60.16 102 LEU B CA 1
ATOM 3272 C C . LEU B 2 102 ? -33.918 7.673 -6.502 1.00 59.49 102 LEU B C 1
ATOM 3273 O O . LEU B 2 102 ? -34.219 7.033 -5.474 1.00 59.08 102 LEU B O 1
ATOM 3278 N N . GLU B 2 103 ? -33.020 7.275 -7.402 1.00 57.30 103 GLU B N 1
ATOM 3279 C CA . GLU B 2 103 ? -32.356 5.955 -7.313 1.00 55.09 103 GLU B CA 1
ATOM 3280 C C . GLU B 2 103 ? -31.190 6.026 -6.341 1.00 51.16 103 GLU B C 1
ATOM 3281 O O . GLU B 2 103 ? -30.903 5.003 -5.782 1.00 51.00 103 GLU B O 1
ATOM 3287 N N . ASN B 2 104 ? -30.580 7.181 -6.123 1.00 49.84 104 ASN B N 1
ATOM 3288 C CA . ASN B 2 104 ? -29.578 7.342 -5.037 1.00 49.74 104 ASN B CA 1
ATOM 3289 C C . ASN B 2 104 ? -30.243 7.020 -3.690 1.00 50.91 104 ASN B C 1
ATOM 3290 O O . ASN B 2 104 ? -29.688 6.175 -2.944 1.00 52.73 104 ASN B O 1
ATOM 3295 N N . GLU B 2 105 ? -31.391 7.638 -3.389 1.00 51.33 105 GLU B N 1
ATOM 3296 C CA . GLU B 2 105 ? -32.158 7.391 -2.141 1.00 51.48 105 GLU B CA 1
ATOM 3297 C C . GLU B 2 105 ? -32.446 5.896 -1.999 1.00 51.42 105 GLU B C 1
ATOM 3298 O O . GLU B 2 105 ? -32.296 5.376 -0.886 1.00 51.25 105 GLU B O 1
ATOM 3304 N N . LYS B 2 106 ? -32.814 5.228 -3.093 1.00 51.23 106 LYS B N 1
ATOM 3305 C CA . LYS B 2 106 ? -33.207 3.792 -3.096 1.00 50.68 106 LYS B CA 1
ATOM 3306 C C . LYS B 2 106 ? -31.975 2.904 -2.899 1.00 50.05 106 LYS B C 1
ATOM 3307 O O . LYS B 2 106 ? -32.110 1.897 -2.204 1.00 50.64 106 LYS B O 1
ATOM 3313 N N . THR B 2 107 ? -30.832 3.252 -3.480 1.00 49.45 107 THR B N 1
ATOM 3314 C CA . THR B 2 107 ? -29.557 2.514 -3.310 1.00 50.05 107 THR B CA 1
ATOM 3315 C C . THR B 2 107 ? -29.170 2.514 -1.816 1.00 50.46 107 THR B C 1
ATOM 3316 O O . THR B 2 107 ? -28.875 1.427 -1.282 1.00 48.52 107 THR B O 1
ATOM 3320 N N . LEU B 2 108 ? -29.165 3.693 -1.173 1.00 50.80 108 LEU B N 1
ATOM 3321 C CA . LEU B 2 108 ? -28.803 3.866 0.256 1.00 51.18 108 LEU B CA 1
ATOM 3322 C C . LEU B 2 108 ? -29.738 3.036 1.139 1.00 53.32 108 LEU B C 1
ATOM 3323 O O . LEU B 2 108 ? -29.250 2.459 2.125 1.00 53.38 108 LEU B O 1
ATOM 3328 N N . ASP B 2 109 ? -31.031 2.988 0.795 1.00 55.88 109 ASP B N 1
ATOM 3329 C CA . ASP B 2 109 ? -32.080 2.267 1.567 1.00 57.22 109 ASP B CA 1
ATOM 3330 C C . ASP B 2 109 ? -31.969 0.755 1.330 1.00 56.27 109 ASP B C 1
ATOM 3331 O O . ASP B 2 109 ? -32.361 0.008 2.222 1.00 57.20 109 ASP B O 1
ATOM 3336 N N . LEU B 2 110 ? -31.457 0.334 0.174 1.00 56.80 110 LEU B N 1
ATOM 3337 C CA . LEU B 2 110 ? -31.247 -1.092 -0.208 1.00 58.24 110 LEU B CA 1
ATOM 3338 C C . LEU B 2 110 ? -30.109 -1.688 0.625 1.00 58.35 110 LEU B C 1
ATOM 3339 O O . LEU B 2 110 ? -30.264 -2.798 1.136 1.00 58.47 110 LEU B O 1
ATOM 3344 N N . HIS B 2 111 ? -28.983 -0.989 0.716 1.00 60.11 111 HIS B N 1
ATOM 3345 C CA . HIS B 2 111 ? -27.826 -1.390 1.556 1.00 61.30 111 HIS B CA 1
ATOM 3346 C C . HIS B 2 111 ? -28.267 -1.507 3.025 1.00 64.22 111 HIS B C 1
ATOM 3347 O O . HIS B 2 111 ? -28.074 -2.584 3.597 1.00 63.82 111 HIS B O 1
ATOM 3354 N N . ASP B 2 112 ? -28.866 -0.452 3.591 1.00 68.55 112 ASP B N 1
ATOM 3355 C CA . ASP B 2 112 ? -29.476 -0.448 4.954 1.00 69.58 112 ASP B CA 1
ATOM 3356 C C . ASP B 2 112 ? -30.380 -1.676 5.110 1.00 69.38 112 ASP B C 1
ATOM 3357 O O . ASP B 2 112 ? -30.260 -2.395 6.106 1.00 69.71 112 ASP B O 1
ATOM 3362 N N . SER B 2 113 ? -31.233 -1.935 4.131 1.00 68.89 113 SER B N 1
ATOM 3363 C CA . SER B 2 113 ? -32.271 -3.000 4.174 1.00 68.05 113 SER B CA 1
ATOM 3364 C C . SER B 2 113 ? -31.636 -4.393 3.996 1.00 63.72 113 SER B C 1
ATOM 3365 O O . SER B 2 113 ? -32.149 -5.353 4.584 1.00 63.14 113 SER B O 1
ATOM 3368 N N . ASN B 2 114 ? -30.549 -4.495 3.231 1.00 61.73 114 ASN B N 1
ATOM 3369 C CA . ASN B 2 114 ? -29.828 -5.770 2.970 1.00 62.56 114 ASN B CA 1
ATOM 3370 C C . ASN B 2 114 ? -29.139 -6.201 4.277 1.00 61.86 114 ASN B C 1
ATOM 3371 O O . ASN B 2 114 ? -29.333 -7.360 4.678 1.00 59.61 114 ASN B O 1
ATOM 3376 N N . VAL B 2 115 ? -28.391 -5.304 4.939 1.00 63.76 115 VAL B N 1
ATOM 3377 C CA . VAL B 2 115 ? -27.672 -5.611 6.224 1.00 64.55 115 VAL B CA 1
ATOM 3378 C C . VAL B 2 115 ? -28.688 -6.055 7.296 1.00 62.61 115 VAL B C 1
ATOM 3379 O O . VAL B 2 115 ? -28.413 -7.041 7.964 1.00 59.21 115 VAL B O 1
ATOM 3383 N N . ARG B 2 116 ? -29.858 -5.425 7.397 1.00 63.88 116 ARG B N 1
ATOM 3384 C CA . ARG B 2 116 ? -30.851 -5.752 8.451 1.00 65.96 116 ARG B CA 1
ATOM 3385 C C . ARG B 2 116 ? -31.515 -7.097 8.140 1.00 66.85 116 ARG B C 1
ATOM 3386 O O . ARG B 2 116 ? -32.134 -7.676 9.051 1.00 69.38 116 ARG B O 1
ATOM 3394 N N . ASN B 2 117 ? -31.386 -7.589 6.908 1.00 67.64 117 ASN B N 1
ATOM 3395 C CA . ASN B 2 117 ? -31.991 -8.877 6.473 1.00 67.71 117 ASN B CA 1
ATOM 3396 C C . ASN B 2 117 ? -31.046 -10.020 6.805 1.00 64.66 117 ASN B C 1
ATOM 3397 O O . ASN B 2 117 ? -31.541 -11.085 7.140 1.00 64.65 117 ASN B O 1
ATOM 3402 N N . LEU B 2 118 ? -29.748 -9.797 6.657 1.00 62.07 118 LEU B N 1
ATOM 3403 C CA . LEU B 2 118 ? -28.709 -10.718 7.159 1.00 62.17 118 LEU B CA 1
ATOM 3404 C C . LEU B 2 118 ? -28.893 -10.861 8.671 1.00 61.77 118 LEU B C 1
ATOM 3405 O O . LEU B 2 118 ? -29.066 -11.996 9.141 1.00 59.01 118 LEU B O 1
ATOM 3410 N N . HIS B 2 119 ? -28.934 -9.744 9.396 1.00 63.22 119 HIS B N 1
ATOM 3411 C CA . HIS B 2 119 ? -29.095 -9.711 10.875 1.00 64.86 119 HIS B CA 1
ATOM 3412 C C . HIS B 2 119 ? -30.299 -10.567 11.258 1.00 65.74 119 HIS B C 1
ATOM 3413 O O . HIS B 2 119 ? -30.239 -11.192 12.313 1.00 66.17 119 HIS B O 1
ATOM 3420 N N . GLU B 2 120 ? -31.343 -10.619 10.434 1.00 66.28 120 GLU B N 1
ATOM 3421 C CA . GLU B 2 120 ? -32.567 -11.358 10.809 1.00 69.32 120 GLU B CA 1
ATOM 3422 C C . GLU B 2 120 ? -32.528 -12.787 10.275 1.00 67.82 120 GLU B C 1
ATOM 3423 O O . GLU B 2 120 ? -33.128 -13.655 10.938 1.00 71.73 120 GLU B O 1
ATOM 3429 N N . LYS B 2 121 ? -31.817 -13.048 9.182 1.00 64.59 121 LYS B N 1
ATOM 3430 C CA . LYS B 2 121 ? -31.617 -14.428 8.677 1.00 65.74 121 LYS B CA 1
ATOM 3431 C C . LYS B 2 121 ? -30.751 -15.196 9.687 1.00 62.20 121 LYS B C 1
ATOM 3432 O O . LYS B 2 121 ? -30.939 -16.419 9.811 1.00 59.85 121 LYS B O 1
ATOM 3438 N N . VAL B 2 122 ? -29.843 -14.489 10.369 1.00 60.10 122 VAL B N 1
ATOM 3439 C CA . VAL B 2 122 ? -28.940 -15.036 11.415 1.00 60.61 122 VAL B CA 1
ATOM 3440 C C . VAL B 2 122 ? -29.742 -15.173 12.707 1.00 61.69 122 VAL B C 1
ATOM 3441 O O . VAL B 2 122 ? -29.622 -16.245 13.333 1.00 65.52 122 VAL B O 1
ATOM 3445 N N . ARG B 2 123 ? -30.563 -14.196 13.090 1.00 62.28 123 ARG B N 1
ATOM 3446 C CA . ARG B 2 123 ? -31.409 -14.335 14.318 1.00 67.43 123 ARG B CA 1
ATOM 3447 C C . ARG B 2 123 ? -32.289 -15.588 14.209 1.00 68.12 123 ARG B C 1
ATOM 3448 O O . ARG B 2 123 ? -32.508 -16.261 15.259 1.00 68.53 123 ARG B O 1
ATOM 3456 N N . ARG B 2 124 ? -32.802 -15.876 13.013 1.00 69.08 124 ARG B N 1
ATOM 3457 C CA . ARG B 2 124 ? -33.777 -16.980 12.826 1.00 73.18 124 ARG B CA 1
ATOM 3458 C C . ARG B 2 124 ? -33.057 -18.326 12.858 1.00 71.47 124 ARG B C 1
ATOM 3459 O O . ARG B 2 124 ? -33.666 -19.286 13.340 1.00 70.50 124 ARG B O 1
ATOM 3467 N N . MET B 2 125 ? -31.832 -18.385 12.335 1.00 70.11 125 MET B N 1
ATOM 3468 C CA . MET B 2 125 ? -30.959 -19.579 12.409 1.00 69.60 125 MET B CA 1
ATOM 3469 C C . MET B 2 125 ? -30.613 -19.867 13.874 1.00 68.47 125 MET B C 1
ATOM 3470 O O . MET B 2 125 ? -30.702 -21.063 14.265 1.00 67.56 125 MET B O 1
ATOM 3475 N N . LEU B 2 126 ? -30.242 -18.815 14.631 1.00 66.02 126 LEU B N 1
ATOM 3476 C CA . LEU B 2 126 ? -29.699 -18.883 16.020 1.00 62.80 126 LEU B CA 1
ATOM 3477 C C . LEU B 2 126 ? -30.829 -19.170 16.998 1.00 64.19 126 LEU B C 1
ATOM 3478 O O . LEU B 2 126 ? -30.558 -19.813 18.034 1.00 66.62 126 LEU B O 1
ATOM 3483 N N . LYS B 2 127 ? -32.029 -18.665 16.705 1.00 67.11 127 LYS B N 1
ATOM 3484 C CA . LYS B 2 127 ? -33.259 -18.989 17.466 1.00 68.93 127 LYS B CA 1
ATOM 3485 C C . LYS B 2 127 ? -32.968 -18.734 18.956 1.00 66.88 127 LYS B C 1
ATOM 3486 O O . LYS B 2 127 ? -32.673 -17.601 19.313 1.00 64.72 127 LYS B O 1
ATOM 3492 N N . ASP B 2 128 ? -32.999 -19.759 19.805 1.00 66.46 128 ASP B N 1
ATOM 3493 C CA . ASP B 2 128 ? -33.020 -19.588 21.277 1.00 64.61 128 ASP B CA 1
ATOM 3494 C C . ASP B 2 128 ? -31.608 -19.730 21.849 1.00 61.98 128 ASP B C 1
ATOM 3495 O O . ASP B 2 128 ? -31.468 -19.648 23.068 1.00 61.65 128 ASP B O 1
ATOM 3500 N N . ASN B 2 129 ? -30.587 -19.841 21.003 1.00 59.32 129 ASN B N 1
ATOM 3501 C CA . ASN B 2 129 ? -29.210 -20.217 21.398 1.00 57.35 129 ASN B CA 1
ATOM 3502 C C . ASN B 2 129 ? -28.348 -18.964 21.569 1.00 56.15 129 ASN B C 1
ATOM 3503 O O . ASN B 2 129 ? -27.226 -19.093 22.060 1.00 56.67 129 ASN B O 1
ATOM 3508 N N . ALA B 2 130 ? -28.830 -17.788 21.203 1.00 55.97 130 ALA B N 1
ATOM 3509 C CA . ALA B 2 130 ? -28.027 -16.548 21.322 1.00 55.39 130 ALA B CA 1
ATOM 3510 C C . ALA B 2 130 ? -28.917 -15.415 21.804 1.00 55.55 130 ALA B C 1
ATOM 3511 O O . ALA B 2 130 ? -30.101 -15.431 21.479 1.00 54.59 130 ALA B O 1
ATOM 3513 N N . LYS B 2 131 ? -28.364 -14.512 22.608 1.00 57.10 131 LYS B N 1
ATOM 3514 C CA . LYS B 2 131 ? -29.060 -13.282 23.065 1.00 58.35 131 LYS B CA 1
ATOM 3515 C C . LYS B 2 131 ? -28.824 -12.244 21.982 1.00 57.37 131 LYS B C 1
ATOM 3516 O O . LYS B 2 131 ? -27.642 -12.041 21.610 1.00 52.44 131 LYS B O 1
ATOM 3522 N N . ASP B 2 132 ? -29.912 -11.664 21.485 1.00 60.82 132 ASP B N 1
ATOM 3523 C CA . ASP B 2 132 ? -29.844 -10.473 20.609 1.00 65.71 132 ASP B CA 1
ATOM 3524 C C . ASP B 2 132 ? -29.432 -9.289 21.481 1.00 65.47 132 ASP B C 1
ATOM 3525 O O . ASP B 2 132 ? -30.273 -8.824 22.245 1.00 62.82 132 ASP B O 1
ATOM 3530 N N . GLU B 2 133 ? -28.172 -8.851 21.392 1.00 68.53 133 GLU B N 1
ATOM 3531 C CA . GLU B 2 133 ? -27.612 -7.768 22.246 1.00 71.17 133 GLU B CA 1
ATOM 3532 C C . GLU B 2 133 ? -28.215 -6.422 21.811 1.00 71.83 133 GLU B C 1
ATOM 3533 O O . GLU B 2 133 ? -28.054 -5.458 22.567 1.00 75.75 133 GLU B O 1
ATOM 3539 N N . GLY B 2 134 ? -28.895 -6.359 20.656 1.00 72.41 134 GLY B N 1
ATOM 3540 C CA . GLY B 2 134 ? -29.621 -5.176 20.163 1.00 71.57 134 GLY B CA 1
ATOM 3541 C C . GLY B 2 134 ? -28.738 -4.302 19.297 1.00 73.10 134 GLY B C 1
ATOM 3542 O O . GLY B 2 134 ? -29.296 -3.684 18.386 1.00 76.07 134 GLY B O 1
ATOM 3543 N N . ASN B 2 135 ? -27.415 -4.288 19.540 1.00 72.86 135 ASN B N 1
ATOM 3544 C CA . ASN B 2 135 ? -26.410 -3.503 18.764 1.00 73.91 135 ASN B CA 1
ATOM 3545 C C . ASN B 2 135 ? -26.040 -4.219 17.443 1.00 72.51 135 ASN B C 1
ATOM 3546 O O . ASN B 2 135 ? -24.999 -3.849 16.818 1.00 71.34 135 ASN B O 1
ATOM 3551 N N . GLY B 2 136 ? -26.845 -5.199 17.004 1.00 67.86 136 GLY B N 1
ATOM 3552 C CA . GLY B 2 136 ? -26.580 -5.988 15.786 1.00 62.93 136 GLY B CA 1
ATOM 3553 C C . GLY B 2 136 ? -25.652 -7.163 16.045 1.00 62.50 136 GLY B C 1
ATOM 3554 O O . GLY B 2 136 ? -25.136 -7.730 15.064 1.00 56.69 136 GLY B O 1
ATOM 3555 N N . CYS B 2 137 ? -25.442 -7.531 17.315 1.00 66.56 137 CYS B N 1
ATOM 3556 C CA . CYS B 2 137 ? -24.567 -8.660 17.738 1.00 68.00 137 CYS B CA 1
ATOM 3557 C C . CYS B 2 137 ? -25.390 -9.748 18.423 1.00 67.48 137 CYS B C 1
ATOM 3558 O O . CYS B 2 137 ? -26.620 -9.598 18.568 1.00 71.64 137 CYS B O 1
ATOM 3561 N N . PHE B 2 138 ? -24.710 -10.811 18.824 1.00 65.09 138 PHE B N 1
ATOM 3562 C CA . PHE B 2 138 ? -25.319 -12.026 19.400 1.00 64.44 138 PHE B CA 1
ATOM 3563 C C . PHE B 2 138 ? -24.344 -12.683 20.379 1.00 63.08 138 PHE B C 1
ATOM 3564 O O . PHE B 2 138 ? -23.354 -13.218 19.903 1.00 63.37 138 PHE B O 1
ATOM 3572 N N . THR B 2 139 ? -24.592 -12.614 21.683 1.00 61.38 139 THR B N 1
ATOM 3573 C CA . THR B 2 139 ? -23.848 -13.434 22.670 1.00 62.08 139 THR B CA 1
ATOM 3574 C C . THR B 2 139 ? -24.455 -14.838 22.579 1.00 61.90 139 THR B C 1
ATOM 3575 O O . THR B 2 139 ? -25.694 -14.942 22.690 1.00 63.93 139 THR B O 1
ATOM 3579 N N . PHE B 2 140 ? -23.657 -15.851 22.247 1.00 58.30 140 PHE B N 1
ATOM 3580 C CA . PHE B 2 140 ? -24.112 -17.263 22.217 1.00 57.30 140 PHE B CA 1
ATOM 3581 C C . PHE B 2 140 ? -24.244 -17.779 23.646 1.00 56.67 140 PHE B C 1
ATOM 3582 O O . PHE B 2 140 ? -23.647 -17.212 24.550 1.00 57.70 140 PHE B O 1
ATOM 3590 N N . TYR B 2 141 ? -25.014 -18.841 23.833 1.00 55.19 141 TYR B N 1
ATOM 3591 C CA . TYR B 2 141 ? -25.224 -19.497 25.136 1.00 55.07 141 TYR B CA 1
ATOM 3592 C C . TYR B 2 141 ? -24.409 -20.786 25.177 1.00 56.88 141 TYR B C 1
ATOM 3593 O O . TYR B 2 141 ? -24.549 -21.544 26.143 1.00 59.34 141 TYR B O 1
ATOM 3602 N N . HIS B 2 142 ? -23.541 -20.986 24.189 1.00 58.18 142 HIS B N 1
ATOM 3603 C CA . HIS B 2 142 ? -22.647 -22.163 24.077 1.00 59.66 142 HIS B CA 1
ATOM 3604 C C . HIS B 2 142 ? -21.286 -21.719 23.540 1.00 61.25 142 HIS B C 1
ATOM 3605 O O . HIS B 2 142 ? -21.215 -20.576 23.015 1.00 58.67 142 HIS B O 1
ATOM 3612 N N . LYS B 2 143 ? -20.259 -22.579 23.671 1.00 64.61 143 LYS B N 1
ATOM 3613 C CA . LYS B 2 143 ? -18.954 -22.366 22.996 1.00 68.63 143 LYS B CA 1
ATOM 3614 C C . LYS B 2 143 ? -19.251 -22.468 21.493 1.00 69.87 143 LYS B C 1
ATOM 3615 O O . LYS B 2 143 ? -19.963 -23.412 21.089 1.00 67.04 143 LYS B O 1
ATOM 3621 N N . CYS B 2 144 ? -18.825 -21.460 20.727 1.00 71.30 144 CYS B N 1
ATOM 3622 C CA . CYS B 2 144 ? -18.912 -21.416 19.251 1.00 74.32 144 CYS B CA 1
ATOM 3623 C C . CYS B 2 144 ? -17.477 -21.328 18.722 1.00 74.04 144 CYS B C 1
ATOM 3624 O O . CYS B 2 144 ? -16.959 -20.206 18.584 1.00 69.17 144 CYS B O 1
ATOM 3627 N N . ASP B 2 145 ? -16.853 -22.495 18.535 1.00 75.00 145 ASP B N 1
ATOM 3628 C CA . ASP B 2 145 ? -15.517 -22.671 17.909 1.00 75.97 145 ASP B CA 1
ATOM 3629 C C . ASP B 2 145 ? -15.603 -22.260 16.432 1.00 76.04 145 ASP B C 1
ATOM 3630 O O . ASP B 2 145 ? -16.717 -22.149 15.903 1.00 77.23 145 ASP B O 1
ATOM 3635 N N . ASN B 2 146 ? -14.457 -22.069 15.780 1.00 74.31 146 ASN B N 1
ATOM 3636 C CA . ASN B 2 146 ? -14.350 -21.635 14.364 1.00 70.33 146 ASN B CA 1
ATOM 3637 C C . ASN B 2 146 ? -15.196 -22.561 13.480 1.00 68.72 146 ASN B C 1
ATOM 3638 O O . ASN B 2 146 ? -15.715 -22.088 12.488 1.00 67.85 146 ASN B O 1
ATOM 3643 N N . GLU B 2 147 ? -15.379 -23.828 13.824 1.00 72.57 147 GLU B N 1
ATOM 3644 C CA . GLU B 2 147 ? -16.247 -24.747 13.032 1.00 76.53 147 GLU B CA 1
ATOM 3645 C C . GLU B 2 147 ? -17.713 -24.291 13.189 1.00 74.61 147 GLU B C 1
ATOM 3646 O O . GLU B 2 147 ? -18.456 -24.314 12.212 1.00 72.47 147 GLU B O 1
ATOM 3652 N N . CYS B 2 148 ? -18.112 -23.858 14.379 1.00 76.22 148 CYS B N 1
ATOM 3653 C CA . CYS B 2 148 ? -19.472 -23.332 14.681 1.00 77.34 148 CYS B CA 1
ATOM 3654 C C . CYS B 2 148 ? -19.676 -21.985 13.968 1.00 73.75 148 CYS B C 1
ATOM 3655 O O . CYS B 2 148 ? -20.718 -21.802 13.325 1.00 71.79 148 CYS B O 1
ATOM 3658 N N . ILE B 2 149 ? -18.704 -21.076 14.051 1.00 69.61 149 ILE B N 1
ATOM 3659 C CA . ILE B 2 149 ? -18.787 -19.717 13.436 1.00 66.23 149 ILE B CA 1
ATOM 3660 C C . ILE B 2 149 ? -18.984 -19.878 11.923 1.00 66.01 149 ILE B C 1
ATOM 3661 O O . ILE B 2 149 ? -19.964 -19.336 11.410 1.00 65.19 149 ILE B O 1
ATOM 3666 N N . GLU B 2 150 ? -18.107 -20.626 11.244 1.00 69.21 150 GLU B N 1
ATOM 3667 C CA . GLU B 2 150 ? -18.168 -20.821 9.774 1.00 73.32 150 GLU B CA 1
ATOM 3668 C C . GLU B 2 150 ? -19.536 -21.405 9.395 1.00 72.29 150 GLU B C 1
ATOM 3669 O O . GLU B 2 150 ? -20.013 -21.117 8.282 1.00 71.25 150 GLU B O 1
ATOM 3675 N N . LYS B 2 151 ? -20.181 -22.157 10.284 1.00 71.41 151 LYS B N 1
ATOM 3676 C CA . LYS B 2 151 ? -21.536 -22.694 9.992 1.00 73.44 151 LYS B CA 1
ATOM 3677 C C . LYS B 2 151 ? -22.573 -21.562 10.081 1.00 72.54 151 LYS B C 1
ATOM 3678 O O . LYS B 2 151 ? -23.574 -21.624 9.338 1.00 73.50 151 LYS B O 1
ATOM 3684 N N . VAL B 2 152 ? -22.360 -20.567 10.947 1.00 71.40 152 VAL B N 1
ATOM 3685 C CA . VAL B 2 152 ? -23.258 -19.375 11.074 1.00 69.88 152 VAL B CA 1
ATOM 3686 C C . VAL B 2 152 ? -23.090 -18.537 9.806 1.00 70.74 152 VAL B C 1
ATOM 3687 O O . VAL B 2 152 ? -24.116 -18.089 9.259 1.00 71.20 152 VAL B O 1
ATOM 3691 N N . ARG B 2 153 ? -21.850 -18.370 9.351 1.00 71.49 153 ARG B N 1
ATOM 3692 C CA . ARG B 2 153 ? -21.502 -17.532 8.175 1.00 72.30 153 ARG B CA 1
ATOM 3693 C C . ARG B 2 153 ? -22.071 -18.145 6.887 1.00 75.46 153 ARG B C 1
ATOM 3694 O O . ARG B 2 153 ? -22.650 -17.383 6.090 1.00 84.02 153 ARG B O 1
ATOM 3702 N N . ASN B 2 154 ? -21.953 -19.456 6.685 1.00 75.32 154 ASN B N 1
ATOM 3703 C CA . ASN B 2 154 ? -22.420 -20.103 5.426 1.00 80.41 154 ASN B CA 1
ATOM 3704 C C . ASN B 2 154 ? -23.869 -20.603 5.596 1.00 81.88 154 ASN B C 1
ATOM 3705 O O . ASN B 2 154 ? -24.342 -21.340 4.703 1.00 91.60 154 ASN B O 1
ATOM 3710 N N . GLY B 2 155 ? -24.551 -20.219 6.680 1.00 76.84 155 GLY B N 1
ATOM 3711 C CA . GLY B 2 155 ? -25.976 -20.526 6.915 1.00 72.01 155 GLY B CA 1
ATOM 3712 C C . GLY B 2 155 ? -26.290 -22.015 7.065 1.00 72.13 155 GLY B C 1
ATOM 3713 O O . GLY B 2 155 ? -27.420 -22.352 6.816 1.00 71.56 155 GLY B O 1
ATOM 3714 N N . THR B 2 156 ? -25.358 -22.876 7.490 1.00 76.11 156 THR B N 1
ATOM 3715 C CA . THR B 2 156 ? -25.595 -24.328 7.763 1.00 77.63 156 THR B CA 1
ATOM 3716 C C . THR B 2 156 ? -25.759 -24.605 9.269 1.00 76.13 156 THR B C 1
ATOM 3717 O O . THR B 2 156 ? -25.865 -25.797 9.617 1.00 74.42 156 THR B O 1
ATOM 3721 N N . TYR B 2 157 ? -25.763 -23.574 10.134 1.00 75.29 157 TYR B N 1
ATOM 3722 C CA . TYR B 2 157 ? -25.884 -23.676 11.623 1.00 73.02 157 TYR B CA 1
ATOM 3723 C C . TYR B 2 157 ? -27.240 -24.296 11.980 1.00 74.40 157 TYR B C 1
ATOM 3724 O O . TYR B 2 157 ? -28.291 -23.598 11.871 1.00 74.04 157 TYR B O 1
ATOM 3733 N N . ASP B 2 158 ? -27.226 -25.574 12.370 1.00 74.98 158 ASP B N 1
ATOM 3734 C CA . ASP B 2 158 ? -28.414 -26.275 12.927 1.00 76.86 158 ASP B CA 1
ATOM 3735 C C . ASP B 2 158 ? -28.479 -25.954 14.425 1.00 75.29 158 ASP B C 1
ATOM 3736 O O . ASP B 2 158 ? -27.502 -26.268 15.126 1.00 75.87 158 ASP B O 1
ATOM 3741 N N . HIS B 2 159 ? -29.592 -25.370 14.887 1.00 73.48 159 HIS B N 1
ATOM 3742 C CA . HIS B 2 159 ? -29.780 -24.896 16.280 1.00 72.63 159 HIS B CA 1
ATOM 3743 C C . HIS B 2 159 ? -29.995 -26.085 17.228 1.00 74.46 159 HIS B C 1
ATOM 3744 O O . HIS B 2 159 ? -29.865 -25.897 18.463 1.00 75.40 159 HIS B O 1
ATOM 3751 N N . LYS B 2 160 ? -30.298 -27.265 16.690 1.00 75.59 160 LYS B N 1
ATOM 3752 C CA . LYS B 2 160 ? -30.462 -28.493 17.511 1.00 77.57 160 LYS B CA 1
ATOM 3753 C C . LYS B 2 160 ? -29.099 -28.967 18.029 1.00 75.62 160 LYS B C 1
ATOM 3754 O O . LYS B 2 160 ? -29.061 -29.480 19.152 1.00 76.49 160 LYS B O 1
ATOM 3760 N N . GLU B 2 161 ? -28.022 -28.797 17.251 1.00 75.06 161 GLU B N 1
ATOM 3761 C CA . GLU B 2 161 ? -26.647 -29.247 17.617 1.00 72.81 161 GLU B CA 1
ATOM 3762 C C . GLU B 2 161 ? -26.257 -28.618 18.961 1.00 69.69 161 GLU B C 1
ATOM 3763 O O . GLU B 2 161 ? -25.494 -29.271 19.676 1.00 70.66 161 GLU B O 1
ATOM 3769 N N . PHE B 2 162 ? -26.763 -27.423 19.298 1.00 67.61 162 PHE B N 1
ATOM 3770 C CA . PHE B 2 162 ? -26.356 -26.653 20.507 1.00 67.31 162 PHE B CA 1
ATOM 3771 C C . PHE B 2 162 ? -27.567 -26.328 21.393 1.00 68.01 162 PHE B C 1
ATOM 3772 O O . PHE B 2 162 ? -27.443 -25.453 22.259 1.00 68.62 162 PHE B O 1
ATOM 3780 N N . GLU B 2 163 ? -28.688 -27.023 21.215 1.00 69.69 163 GLU B N 1
ATOM 3781 C CA . GLU B 2 163 ? -29.992 -26.633 21.816 1.00 72.12 163 GLU B CA 1
ATOM 3782 C C . GLU B 2 163 ? -29.973 -26.816 23.337 1.00 73.45 163 GLU B C 1
ATOM 3783 O O . GLU B 2 163 ? -30.427 -25.899 24.036 1.00 73.49 163 GLU B O 1
ATOM 3789 N N . GLU B 2 164 ? -29.512 -27.978 23.808 1.00 74.63 164 GLU B N 1
ATOM 3790 C CA . GLU B 2 164 ? -29.518 -28.357 25.241 1.00 76.51 164 GLU B CA 1
ATOM 3791 C C . GLU B 2 164 ? -28.471 -27.517 25.976 1.00 73.42 164 GLU B C 1
ATOM 3792 O O . GLU B 2 164 ? -28.828 -26.893 26.996 1.00 71.04 164 GLU B O 1
ATOM 3798 N N . GLU B 2 165 ? -27.224 -27.508 25.491 1.00 71.51 165 GLU B N 1
ATOM 3799 C CA . GLU B 2 165 ? -26.116 -26.735 26.122 1.00 67.80 165 GLU B CA 1
ATOM 3800 C C . GLU B 2 165 ? -26.612 -25.304 26.373 1.00 69.09 165 GLU B C 1
ATOM 3801 O O . GLU B 2 165 ? -26.371 -24.805 27.497 1.00 67.86 165 GLU B O 1
ATOM 3807 N N . SER B 2 166 ? -27.280 -24.701 25.366 1.00 68.74 166 SER B N 1
ATOM 3808 C CA . SER B 2 166 ? -27.804 -23.308 25.373 1.00 68.41 166 SER B CA 1
ATOM 3809 C C . SER B 2 166 ? -28.896 -23.149 26.437 1.00 67.79 166 SER B C 1
ATOM 3810 O O . SER B 2 166 ? -28.757 -22.286 27.325 1.00 67.89 166 SER B O 1
ATOM 3813 N N . ARG B 2 167 ? -29.939 -23.968 26.357 1.00 68.79 167 ARG B N 1
ATOM 3814 C CA . ARG B 2 167 ? -31.055 -23.946 27.335 1.00 74.67 167 ARG B CA 1
ATOM 3815 C C . ARG B 2 167 ? -30.486 -24.058 28.767 1.00 74.19 167 ARG B C 1
ATOM 3816 O O . ARG B 2 167 ? -30.972 -23.314 29.644 1.00 72.12 167 ARG B O 1
ATOM 3824 N N . LEU B 2 168 ? -29.459 -24.896 28.992 1.00 71.78 168 LEU B N 1
ATOM 3825 C CA . LEU B 2 168 ? -28.850 -25.116 30.332 1.00 71.03 168 LEU B CA 1
ATOM 3826 C C . LEU B 2 168 ? -28.126 -23.843 30.812 1.00 69.61 168 LEU B C 1
ATOM 3827 O O . LEU B 2 168 ? -28.361 -23.455 31.970 1.00 73.66 168 LEU B O 1
ATOM 3832 N N . ASN B 2 169 ? -27.308 -23.193 29.982 1.00 67.99 169 ASN B N 1
ATOM 3833 C CA . ASN B 2 169 ? -26.558 -21.959 30.364 1.00 66.75 169 ASN B CA 1
ATOM 3834 C C . ASN B 2 169 ? -27.556 -20.810 30.585 1.00 67.69 169 ASN B C 1
ATOM 3835 O O . ASN B 2 169 ? -27.346 -20.013 31.525 1.00 66.49 169 ASN B O 1
ATOM 3840 N N . ARG B 2 170 ? -28.596 -20.725 29.751 1.00 69.97 170 ARG B N 1
ATOM 3841 C CA . ARG B 2 170 ? -29.619 -19.637 29.795 1.00 75.92 170 ARG B CA 1
ATOM 3842 C C . ARG B 2 170 ? -30.523 -19.814 31.020 1.00 77.04 170 ARG B C 1
ATOM 3843 O O . ARG B 2 170 ? -30.720 -18.823 31.756 1.00 79.66 170 ARG B O 1
ATOM 3851 N N . GLN B 2 171 ? -31.086 -21.010 31.201 1.00 80.32 171 GLN B N 1
ATOM 3852 C CA . GLN B 2 171 ? -31.882 -21.364 32.410 1.00 84.90 171 GLN B CA 1
ATOM 3853 C C . GLN B 2 171 ? -31.154 -20.791 33.641 1.00 83.59 171 GLN B C 1
ATOM 3854 O O . GLN B 2 171 ? -31.773 -20.029 34.400 1.00 81.39 171 GLN B O 1
ATOM 3860 N N . GLU B 2 172 ? -29.850 -21.068 33.778 1.00 85.12 172 GLU B N 1
ATOM 3861 C CA . GLU B 2 172 ? -29.029 -20.685 34.962 1.00 83.15 172 GLU B CA 1
ATOM 3862 C C . GLU B 2 172 ? -28.837 -19.155 35.028 1.00 82.46 172 GLU B C 1
ATOM 3863 O O . GLU B 2 172 ? -28.191 -18.714 35.968 1.00 87.17 172 GLU B O 1
ATOM 3869 N N . ILE B 2 173 ? -29.405 -18.366 34.110 1.00 80.67 173 ILE B N 1
ATOM 3870 C CA . ILE B 2 173 ? -29.466 -16.870 34.202 1.00 79.33 173 ILE B CA 1
ATOM 3871 C C . ILE B 2 173 ? -30.931 -16.406 34.364 1.00 83.49 173 ILE B C 1
ATOM 3872 O O . ILE B 2 173 ? -31.757 -16.770 35.227 1.00 83.03 173 ILE B O 1
ATOM 3877 N N . ASP C 1 1 ? -44.634 2.327 36.305 1.00 93.01 1 ASP C N 1
ATOM 3878 C CA . ASP C 1 1 ? -44.070 3.590 35.723 1.00 93.78 1 ASP C CA 1
ATOM 3879 C C . ASP C 1 1 ? -43.762 3.301 34.250 1.00 91.72 1 ASP C C 1
ATOM 3880 O O . ASP C 1 1 ? -43.198 2.221 33.999 1.00 93.64 1 ASP C O 1
ATOM 3885 N N . GLU C 1 2 ? -44.115 4.191 33.312 1.00 88.86 2 GLU C N 1
ATOM 3886 C CA . GLU C 1 2 ? -44.061 3.866 31.861 1.00 86.31 2 GLU C CA 1
ATOM 3887 C C . GLU C 1 2 ? -43.756 5.094 30.991 1.00 83.17 2 GLU C C 1
ATOM 3888 O O . GLU C 1 2 ? -44.046 6.205 31.425 1.00 83.22 2 GLU C O 1
ATOM 3894 N N . ILE C 1 3 ? -43.199 4.865 29.790 1.00 81.55 3 ILE C N 1
ATOM 3895 C CA . ILE C 1 3 ? -42.935 5.877 28.703 1.00 79.22 3 ILE C CA 1
ATOM 3896 C C . ILE C 1 3 ? -43.372 5.309 27.351 1.00 77.51 3 ILE C C 1
ATOM 3897 O O . ILE C 1 3 ? -43.009 4.152 27.043 1.00 77.95 3 ILE C O 1
ATOM 3902 N N . CYS C 1 4 ? -44.141 6.070 26.586 1.00 77.16 4 CYS C N 1
ATOM 3903 C CA . CYS C 1 4 ? -44.559 5.673 25.219 1.00 80.41 4 CYS C CA 1
ATOM 3904 C C . CYS C 1 4 ? -43.883 6.565 24.180 1.00 80.72 4 CYS C C 1
ATOM 3905 O O . CYS C 1 4 ? -43.469 7.678 24.508 1.00 81.87 4 CYS C O 1
ATOM 3908 N N . ILE C 1 5 ? -43.833 6.106 22.937 1.00 79.67 5 ILE C N 1
ATOM 3909 C CA . ILE C 1 5 ? -43.340 6.894 21.776 1.00 76.99 5 ILE C CA 1
ATOM 3910 C C . ILE C 1 5 ? -44.522 7.150 20.856 1.00 73.90 5 ILE C C 1
ATOM 3911 O O . ILE C 1 5 ? -45.355 6.238 20.713 1.00 71.05 5 ILE C O 1
ATOM 3916 N N . GLY C 1 6 ? -44.606 8.348 20.286 1.00 72.49 6 GLY C N 1
ATOM 3917 C CA . GLY C 1 6 ? -45.804 8.766 19.537 1.00 71.93 6 GLY C CA 1
ATOM 3918 C C . GLY C 1 6 ? -45.495 9.764 18.444 1.00 70.53 6 GLY C C 1
ATOM 3919 O O . GLY C 1 6 ? -44.307 10.133 18.250 1.00 67.96 6 GLY C O 1
ATOM 3920 N N . TYR C 1 7 ? -46.554 10.222 17.787 1.00 70.35 7 TYR C N 1
ATOM 3921 C CA . TYR C 1 7 ? -46.491 11.250 16.724 1.00 71.26 7 TYR C CA 1
ATOM 3922 C C . TYR C 1 7 ? -47.641 12.234 16.924 1.00 70.81 7 TYR C C 1
ATOM 3923 O O . TYR C 1 7 ? -48.420 12.088 17.880 1.00 70.46 7 TYR C O 1
ATOM 3932 N N . LEU C 1 8 ? -47.704 13.238 16.049 1.00 72.30 8 LEU C N 1
ATOM 3933 C CA . LEU C 1 8 ? -48.716 14.324 16.087 1.00 72.07 8 LEU C CA 1
ATOM 3934 C C . LEU C 1 8 ? -50.005 13.867 15.385 1.00 72.40 8 LEU C C 1
ATOM 3935 O O . LEU C 1 8 ? -49.962 13.128 14.359 1.00 70.24 8 LEU C O 1
ATOM 3940 N N . SER C 1 9 ? -51.117 14.244 16.004 1.00 75.22 9 SER C N 1
ATOM 3941 C CA . SER C 1 9 ? -52.495 14.217 15.464 1.00 76.10 9 SER C CA 1
ATOM 3942 C C . SER C 1 9 ? -52.949 15.676 15.486 1.00 76.47 9 SER C C 1
ATOM 3943 O O . SER C 1 9 ? -52.290 16.465 16.179 1.00 74.72 9 SER C O 1
ATOM 3946 N N . ASN C 1 10 ? -53.999 16.035 14.754 1.00 76.20 10 ASN C N 1
ATOM 3947 C CA . ASN C 1 10 ? -54.152 17.425 14.287 1.00 75.66 10 ASN C CA 1
ATOM 3948 C C . ASN C 1 10 ? -55.607 17.782 14.018 1.00 77.25 10 ASN C C 1
ATOM 3949 O O . ASN C 1 10 ? -56.389 16.884 13.666 1.00 73.01 10 ASN C O 1
ATOM 3954 N N . ASN C 1 11 ? -55.919 19.072 14.151 1.00 81.70 11 ASN C N 1
ATOM 3955 C CA . ASN C 1 11 ? -57.188 19.676 13.669 1.00 85.19 11 ASN C CA 1
ATOM 3956 C C . ASN C 1 11 ? -57.233 19.583 12.137 1.00 87.26 11 ASN C C 1
ATOM 3957 O O . ASN C 1 11 ? -58.338 19.699 11.595 1.00 91.63 11 ASN C O 1
ATOM 3962 N N . SER C 1 12 ? -56.096 19.342 11.463 1.00 86.74 12 SER C N 1
ATOM 3963 C CA . SER C 1 12 ? -55.925 19.514 9.993 1.00 82.58 12 SER C CA 1
ATOM 3964 C C . SER C 1 12 ? -56.886 18.619 9.211 1.00 82.82 12 SER C C 1
ATOM 3965 O O . SER C 1 12 ? -57.012 17.414 9.520 1.00 80.16 12 SER C O 1
ATOM 3968 N N . THR C 1 13 ? -57.478 19.214 8.181 1.00 84.75 13 THR C N 1
ATOM 3969 C CA . THR C 1 13 ? -58.590 18.663 7.375 1.00 83.06 13 THR C CA 1
ATOM 3970 C C . THR C 1 13 ? -58.069 18.475 5.941 1.00 81.32 13 THR C C 1
ATOM 3971 O O . THR C 1 13 ? -58.834 17.958 5.071 1.00 81.72 13 THR C O 1
ATOM 3975 N N . GLU C 1 14 ? -56.787 18.810 5.735 1.00 80.71 14 GLU C N 1
ATOM 3976 C CA . GLU C 1 14 ? -56.097 18.907 4.419 1.00 76.96 14 GLU C CA 1
ATOM 3977 C C . GLU C 1 14 ? -55.775 17.517 3.902 1.00 72.17 14 GLU C C 1
ATOM 3978 O O . GLU C 1 14 ? -55.226 16.725 4.675 1.00 68.77 14 GLU C O 1
ATOM 3984 N N . LYS C 1 15 ? -56.087 17.272 2.633 1.00 70.28 15 LYS C N 1
ATOM 3985 C CA . LYS C 1 15 ? -55.930 15.949 1.988 1.00 69.08 15 LYS C CA 1
ATOM 3986 C C . LYS C 1 15 ? -54.881 16.065 0.873 1.00 63.57 15 LYS C C 1
ATOM 3987 O O . LYS C 1 15 ? -54.663 17.172 0.335 1.00 65.14 15 LYS C O 1
ATOM 3993 N N . VAL C 1 16 ? -54.202 14.959 0.605 1.00 58.89 16 VAL C N 1
ATOM 3994 C CA . VAL C 1 16 ? -53.223 14.792 -0.501 1.00 58.50 16 VAL C CA 1
ATOM 3995 C C . VAL C 1 16 ? -53.414 13.403 -1.111 1.00 59.54 16 VAL C C 1
ATOM 3996 O O . VAL C 1 16 ? -54.116 12.571 -0.500 1.00 60.88 16 VAL C O 1
ATOM 4000 N N . ASP C 1 17 ? -52.774 13.159 -2.257 1.00 59.52 17 ASP C N 1
ATOM 4001 C CA . ASP C 1 17 ? -52.872 11.866 -2.962 1.00 59.07 17 ASP C CA 1
ATOM 4002 C C . ASP C 1 17 ? -51.480 11.238 -3.072 1.00 59.07 17 ASP C C 1
ATOM 4003 O O . ASP C 1 17 ? -50.455 11.938 -2.929 1.00 57.09 17 ASP C O 1
ATOM 4008 N N . THR C 1 18 ? -51.496 9.921 -3.217 1.00 59.70 18 THR C N 1
ATOM 4009 C CA . THR C 1 18 ? -50.378 9.050 -3.628 1.00 60.55 18 THR C CA 1
ATOM 4010 C C . THR C 1 18 ? -50.925 8.150 -4.745 1.00 63.52 18 THR C C 1
ATOM 4011 O O . THR C 1 18 ? -52.096 8.284 -5.071 1.00 66.80 18 THR C O 1
ATOM 4015 N N . ILE C 1 19 ? -50.145 7.214 -5.263 1.00 66.33 19 ILE C N 1
ATOM 4016 C CA . ILE C 1 19 ? -50.531 6.379 -6.435 1.00 67.86 19 ILE C CA 1
ATOM 4017 C C . ILE C 1 19 ? -51.488 5.287 -5.977 1.00 67.63 19 ILE C C 1
ATOM 4018 O O . ILE C 1 19 ? -52.197 4.755 -6.838 1.00 66.76 19 ILE C O 1
ATOM 4023 N N . ILE C 1 20 ? -51.519 4.983 -4.674 1.00 69.89 20 ILE C N 1
ATOM 4024 C CA . ILE C 1 20 ? -52.233 3.799 -4.102 1.00 67.55 20 ILE C CA 1
ATOM 4025 C C . ILE C 1 20 ? -53.403 4.268 -3.215 1.00 66.02 20 ILE C C 1
ATOM 4026 O O . ILE C 1 20 ? -54.168 3.417 -2.769 1.00 67.38 20 ILE C O 1
ATOM 4031 N N . GLU C 1 21 ? -53.572 5.571 -3.020 1.00 63.74 21 GLU C N 1
ATOM 4032 C CA . GLU C 1 21 ? -54.487 6.125 -1.996 1.00 65.58 21 GLU C CA 1
ATOM 4033 C C . GLU C 1 21 ? -54.795 7.576 -2.359 1.00 63.15 21 GLU C C 1
ATOM 4034 O O . GLU C 1 21 ? -53.856 8.289 -2.674 1.00 61.88 21 GLU C O 1
ATOM 4040 N N . SER C 1 22 ? -56.066 7.971 -2.342 1.00 65.79 22 SER C N 1
ATOM 4041 C CA . SER C 1 22 ? -56.534 9.351 -2.641 1.00 66.11 22 SER C CA 1
ATOM 4042 C C . SER C 1 22 ? -57.017 10.001 -1.347 1.00 67.81 22 SER C C 1
ATOM 4043 O O . SER C 1 22 ? -57.234 9.277 -0.384 1.00 68.48 22 SER C O 1
ATOM 4046 N N . ASN C 1 23 ? -57.176 11.322 -1.338 1.00 73.64 23 ASN C N 1
ATOM 4047 C CA . ASN C 1 23 ? -57.855 12.076 -0.249 1.00 79.72 23 ASN C CA 1
ATOM 4048 C C . ASN C 1 23 ? -57.439 11.493 1.115 1.00 74.29 23 ASN C C 1
ATOM 4049 O O . ASN C 1 23 ? -58.316 11.132 1.916 1.00 74.00 23 ASN C O 1
ATOM 4054 N N . VAL C 1 24 ? -56.129 11.421 1.348 1.00 67.69 24 VAL C N 1
ATOM 4055 C CA . VAL C 1 24 ? -55.482 11.031 2.626 1.00 64.71 24 VAL C CA 1
ATOM 4056 C C . VAL C 1 24 ? -55.272 12.292 3.469 1.00 64.63 24 VAL C C 1
ATOM 4057 O O . VAL C 1 24 ? -54.368 13.043 3.133 1.00 64.70 24 VAL C O 1
ATOM 4061 N N . THR C 1 25 ? -56.056 12.518 4.529 1.00 65.22 25 THR C N 1
ATOM 4062 C CA . THR C 1 25 ? -55.899 13.668 5.465 1.00 66.73 25 THR C CA 1
ATOM 4063 C C . THR C 1 25 ? -54.484 13.596 6.074 1.00 65.89 25 THR C C 1
ATOM 4064 O O . THR C 1 25 ? -54.041 12.491 6.359 1.00 62.91 25 THR C O 1
ATOM 4068 N N . VAL C 1 26 ? -53.779 14.724 6.207 1.00 66.21 26 VAL C N 1
ATOM 4069 C CA . VAL C 1 26 ? -52.389 14.811 6.754 1.00 64.25 26 VAL C CA 1
ATOM 4070 C C . VAL C 1 26 ? -52.300 16.044 7.655 1.00 61.67 26 VAL C C 1
ATOM 4071 O O . VAL C 1 26 ? -53.141 16.957 7.504 1.00 59.14 26 VAL C O 1
ATOM 4075 N N . THR C 1 27 ? -51.264 16.095 8.499 1.00 60.10 27 THR C N 1
ATOM 4076 C CA . THR C 1 27 ? -51.109 17.137 9.548 1.00 59.41 27 THR C CA 1
ATOM 4077 C C . THR C 1 27 ? -50.739 18.474 8.915 1.00 59.38 27 THR C C 1
ATOM 4078 O O . THR C 1 27 ? -50.876 19.484 9.582 1.00 63.13 27 THR C O 1
ATOM 4082 N N . SER C 1 28 ? -50.265 18.490 7.684 1.00 58.74 28 SER C N 1
ATOM 4083 C CA . SER C 1 28 ? -49.913 19.741 6.971 1.00 58.81 28 SER C CA 1
ATOM 4084 C C . SER C 1 28 ? -49.515 19.405 5.534 1.00 60.10 28 SER C C 1
ATOM 4085 O O . SER C 1 28 ? -49.043 18.268 5.281 1.00 61.83 28 SER C O 1
ATOM 4088 N N . SER C 1 29 ? -49.722 20.359 4.633 1.00 61.01 29 SER C N 1
ATOM 4089 C CA . SER C 1 29 ? -49.475 20.214 3.179 1.00 61.55 29 SER C CA 1
ATOM 4090 C C . SER C 1 29 ? -49.373 21.613 2.595 1.00 62.07 29 SER C C 1
ATOM 4091 O O . SER C 1 29 ? -50.054 22.517 3.107 1.00 68.60 29 SER C O 1
ATOM 4094 N N . VAL C 1 30 ? -48.525 21.790 1.597 1.00 61.89 30 VAL C N 1
ATOM 4095 C CA . VAL C 1 30 ? -48.389 23.070 0.846 1.00 61.74 30 VAL C CA 1
ATOM 4096 C C . VAL C 1 30 ? -49.078 22.891 -0.506 1.00 60.36 30 VAL C C 1
ATOM 4097 O O . VAL C 1 30 ? -49.052 21.745 -1.065 1.00 58.87 30 VAL C O 1
ATOM 4101 N N . GLU C 1 31 ? -49.687 23.974 -0.989 1.00 59.81 31 GLU C N 1
ATOM 4102 C CA . GLU C 1 31 ? -50.188 24.102 -2.379 1.00 58.99 31 GLU C CA 1
ATOM 4103 C C . GLU C 1 31 ? -49.047 24.721 -3.198 1.00 56.43 31 GLU C C 1
ATOM 4104 O O . GLU C 1 31 ? -48.537 25.807 -2.821 1.00 53.08 31 GLU C O 1
ATOM 4110 N N . LEU C 1 32 ? -48.591 24.011 -4.229 1.00 55.75 32 LEU C N 1
ATOM 4111 C CA . LEU C 1 32 ? -47.385 24.404 -4.993 1.00 56.01 32 LEU C CA 1
ATOM 4112 C C . LEU C 1 32 ? -47.755 25.392 -6.100 1.00 56.25 32 LEU C C 1
ATOM 4113 O O . LEU C 1 32 ? -46.854 26.176 -6.483 1.00 53.74 32 LEU C O 1
ATOM 4118 N N . VAL C 1 33 ? -49.009 25.309 -6.571 1.00 56.98 33 VAL C N 1
ATOM 4119 C CA . VAL C 1 33 ? -49.537 25.994 -7.785 1.00 59.24 33 VAL C CA 1
ATOM 4120 C C . VAL C 1 33 ? -50.281 27.274 -7.382 1.00 58.37 33 VAL C C 1
ATOM 4121 O O . VAL C 1 33 ? -51.011 27.271 -6.383 1.00 58.71 33 VAL C O 1
ATOM 4125 N N . GLU C 1 34 ? -50.123 28.315 -8.187 1.00 56.80 34 GLU C N 1
ATOM 4126 C CA . GLU C 1 34 ? -50.710 29.651 -7.964 1.00 57.50 34 GLU C CA 1
ATOM 4127 C C . GLU C 1 34 ? -51.769 29.902 -9.045 1.00 56.69 34 GLU C C 1
ATOM 4128 O O . GLU C 1 34 ? -51.496 29.607 -10.215 1.00 56.76 34 GLU C O 1
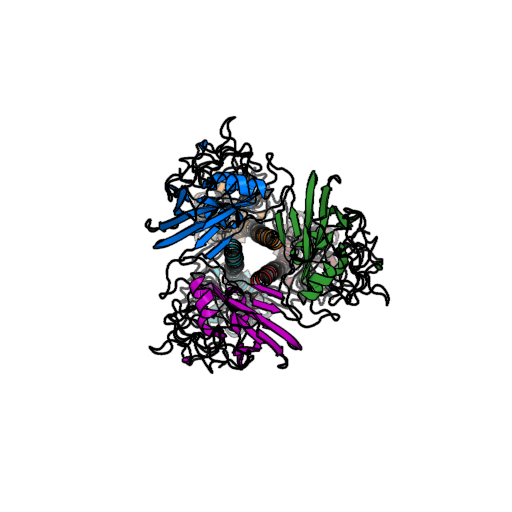ATOM 4134 N N . ASN C 1 35 ? -52.937 30.412 -8.677 1.00 55.32 35 ASN C N 1
ATOM 4135 C CA . ASN C 1 35 ? -54.063 30.570 -9.633 1.00 54.35 35 ASN C CA 1
ATOM 4136 C C . ASN C 1 35 ? -54.690 31.952 -9.533 1.00 55.61 35 ASN C C 1
ATOM 4137 O O . ASN C 1 35 ? -55.570 32.227 -10.341 1.00 56.48 35 ASN C O 1
ATOM 4142 N N . GLU C 1 36 ? -54.260 32.814 -8.616 1.00 59.80 36 GLU C N 1
ATOM 4143 C CA . GLU C 1 36 ? -54.908 34.149 -8.507 1.00 63.15 36 GLU C CA 1
ATOM 4144 C C . GLU C 1 36 ? -54.036 35.164 -9.261 1.00 61.30 36 GLU C C 1
ATOM 4145 O O . GLU C 1 36 ? -52.786 35.015 -9.265 1.00 60.03 36 GLU C O 1
ATOM 4151 N N . TYR C 1 37 ? -54.696 36.077 -9.975 1.00 59.81 37 TYR C N 1
ATOM 4152 C CA . TYR C 1 37 ? -54.082 37.068 -10.899 1.00 59.66 37 TYR C CA 1
ATOM 4153 C C . TYR C 1 37 ? -55.006 38.278 -10.947 1.00 58.57 37 TYR C C 1
ATOM 4154 O O . TYR C 1 37 ? -56.175 38.112 -10.598 1.00 57.29 37 TYR C O 1
ATOM 4163 N N . THR C 1 38 ? -54.529 39.424 -11.421 1.00 59.57 38 THR C N 1
ATOM 4164 C CA . THR C 1 38 ? -55.242 40.695 -11.159 1.00 60.79 38 THR C CA 1
ATOM 4165 C C . THR C 1 38 ? -55.943 41.220 -12.413 1.00 58.13 38 THR C C 1
ATOM 4166 O O . THR C 1 38 ? -57.166 41.461 -12.331 1.00 62.03 38 THR C O 1
ATOM 4170 N N . GLY C 1 39 ? -55.304 41.302 -13.559 1.00 53.99 39 GLY C N 1
ATOM 4171 C CA . GLY C 1 39 ? -56.117 41.518 -14.775 1.00 53.53 39 GLY C CA 1
ATOM 4172 C C . GLY C 1 39 ? -55.992 42.948 -15.260 1.00 54.42 39 GLY C C 1
ATOM 4173 O O . GLY C 1 39 ? -56.996 43.614 -15.548 1.00 52.03 39 GLY C O 1
ATOM 4174 N N . SER C 1 40 ? -54.743 43.375 -15.321 1.00 56.49 40 SER C N 1
ATOM 4175 C CA . SER C 1 40 ? -54.241 44.590 -15.980 1.00 57.02 40 SER C CA 1
ATOM 4176 C C . SER C 1 40 ? -52.763 44.334 -16.308 1.00 58.31 40 SER C C 1
ATOM 4177 O O . SER C 1 40 ? -52.235 43.217 -15.992 1.00 55.72 40 SER C O 1
ATOM 4180 N N . PHE C 1 41 ? -52.148 45.293 -16.994 1.00 56.28 41 PHE C N 1
ATOM 4181 C CA . PHE C 1 41 ? -50.734 45.211 -17.384 1.00 55.96 41 PHE C CA 1
ATOM 4182 C C . PHE C 1 41 ? -50.017 46.157 -16.449 1.00 55.81 41 PHE C C 1
ATOM 4183 O O . PHE C 1 41 ? -50.428 47.305 -16.350 1.00 55.87 41 PHE C O 1
ATOM 4191 N N . CYS C 1 42 ? -49.040 45.635 -15.729 1.00 57.10 42 CYS C N 1
ATOM 4192 C CA . CYS C 1 42 ? -48.163 46.408 -14.831 1.00 59.52 42 CYS C CA 1
ATOM 4193 C C . CYS C 1 42 ? -46.818 46.536 -15.522 1.00 55.61 42 CYS C C 1
ATOM 4194 O O . CYS C 1 42 ? -46.687 46.041 -16.626 1.00 49.86 42 CYS C O 1
ATOM 4197 N N . SER C 1 43 ? -45.883 47.202 -14.853 1.00 57.70 43 SER C N 1
ATOM 4198 C CA . SER C 1 43 ? -44.476 47.362 -15.275 1.00 58.54 43 SER C CA 1
ATOM 4199 C C . SER C 1 43 ? -43.680 46.186 -14.733 1.00 57.14 43 SER C C 1
ATOM 4200 O O . SER C 1 43 ? -44.097 45.623 -13.737 1.00 56.76 43 SER C O 1
ATOM 4203 N N . ILE C 1 44 ? -42.617 45.811 -15.434 1.00 60.06 44 ILE C N 1
ATOM 4204 C CA . ILE C 1 44 ? -41.691 44.707 -15.062 1.00 62.86 44 ILE C CA 1
ATOM 4205 C C . ILE C 1 44 ? -40.396 45.354 -14.578 1.00 66.48 44 ILE C C 1
ATOM 4206 O O . ILE C 1 44 ? -39.632 45.874 -15.422 1.00 63.69 44 ILE C O 1
ATOM 4211 N N . ASP C 1 45 ? -40.249 45.424 -13.245 1.00 72.04 45 ASP C N 1
ATOM 4212 C CA . ASP C 1 45 ? -39.093 46.031 -12.540 1.00 77.04 45 ASP C CA 1
ATOM 4213 C C . ASP C 1 45 ? -39.127 47.532 -12.828 1.00 74.20 45 ASP C C 1
ATOM 4214 O O . ASP C 1 45 ? -38.084 48.116 -13.163 1.00 75.34 45 ASP C O 1
ATOM 4219 N N . GLY C 1 46 ? -40.316 48.120 -12.748 1.00 71.42 46 GLY C N 1
ATOM 4220 C CA . GLY C 1 46 ? -40.512 49.575 -12.899 1.00 71.89 46 GLY C CA 1
ATOM 4221 C C . GLY C 1 46 ? -40.423 50.081 -14.331 1.00 68.18 46 GLY C C 1
ATOM 4222 O O . GLY C 1 46 ? -40.571 51.310 -14.475 1.00 65.34 46 GLY C O 1
ATOM 4223 N N . LYS C 1 47 ? -40.209 49.223 -15.346 1.00 66.77 47 LYS C N 1
ATOM 4224 C CA . LYS C 1 47 ? -40.220 49.657 -16.780 1.00 63.97 47 LYS C CA 1
ATOM 4225 C C . LYS C 1 47 ? -41.638 49.459 -17.359 1.00 58.52 47 LYS C C 1
ATOM 4226 O O . LYS C 1 47 ? -42.098 48.336 -17.428 1.00 54.64 47 LYS C O 1
ATOM 4232 N N . ALA C 1 48 ? -42.350 50.533 -17.691 1.00 55.86 48 ALA C N 1
ATOM 4233 C CA . ALA C 1 48 ? -43.748 50.469 -18.160 1.00 54.65 48 ALA C CA 1
ATOM 4234 C C . ALA C 1 48 ? -43.776 49.827 -19.542 1.00 53.92 48 ALA C C 1
ATOM 4235 O O . ALA C 1 48 ? -42.831 49.932 -20.317 1.00 55.44 48 ALA C O 1
ATOM 4237 N N . PRO C 1 49 ? -44.882 49.161 -19.902 1.00 50.42 49 PRO C N 1
ATOM 4238 C CA . PRO C 1 49 ? -45.107 48.757 -21.271 1.00 50.46 49 PRO C CA 1
ATOM 4239 C C . PRO C 1 49 ? -45.809 49.903 -22.005 1.00 51.65 49 PRO C C 1
ATOM 4240 O O . PRO C 1 49 ? -46.110 50.902 -21.373 1.00 54.83 49 PRO C O 1
ATOM 4244 N N . ILE C 1 50 ? -46.060 49.729 -23.305 1.00 51.60 50 ILE C N 1
ATOM 4245 C CA . ILE C 1 50 ? -46.826 50.699 -24.130 1.00 50.44 50 ILE C CA 1
ATOM 4246 C C . ILE C 1 50 ? -48.069 49.994 -24.668 1.00 48.69 50 ILE C C 1
ATOM 4247 O O . ILE C 1 50 ? -48.047 48.780 -24.891 1.00 48.02 50 ILE C O 1
ATOM 4252 N N . SER C 1 51 ? -49.140 50.760 -24.782 1.00 48.26 51 SER C N 1
ATOM 4253 C CA . SER C 1 51 ? -50.364 50.401 -25.529 1.00 48.15 51 SER C CA 1
ATOM 4254 C C . SER C 1 51 ? -50.185 50.899 -26.957 1.00 48.28 51 SER C C 1
ATOM 4255 O O . SER C 1 51 ? -49.703 52.026 -27.102 1.00 49.14 51 SER C O 1
ATOM 4258 N N . LEU C 1 52 ? -50.582 50.117 -27.953 1.00 47.21 52 LEU C N 1
ATOM 4259 C CA . LEU C 1 52 ? -50.720 50.627 -29.337 1.00 48.38 52 LEU C CA 1
ATOM 4260 C C . LEU C 1 52 ? -52.035 51.407 -29.476 1.00 50.18 52 LEU C C 1
ATOM 4261 O O . LEU C 1 52 ? -52.362 51.816 -30.608 1.00 54.50 52 LEU C O 1
ATOM 4266 N N . GLY C 1 53 ? -52.735 51.683 -28.380 1.00 50.27 53 GLY C N 1
ATOM 4267 C CA . GLY C 1 53 ? -54.020 52.400 -28.434 1.00 52.53 53 GLY C CA 1
ATOM 4268 C C . GLY C 1 53 ? -54.984 51.709 -29.382 1.00 53.12 53 GLY C C 1
ATOM 4269 O O . GLY C 1 53 ? -55.282 50.588 -29.127 1.00 51.59 53 GLY C O 1
ATOM 4270 N N . ASP C 1 54 ? -55.377 52.341 -30.481 1.00 57.22 54 ASP C N 1
ATOM 4271 C CA . ASP C 1 54 ? -56.329 51.751 -31.454 1.00 62.23 54 ASP C CA 1
ATOM 4272 C C . ASP C 1 54 ? -55.637 51.378 -32.771 1.00 61.96 54 ASP C C 1
ATOM 4273 O O . ASP C 1 54 ? -56.316 51.492 -33.822 1.00 60.49 54 ASP C O 1
ATOM 4278 N N . CYS C 1 55 ? -54.365 50.959 -32.748 1.00 62.73 55 CYS C N 1
ATOM 4279 C CA . CYS C 1 55 ? -53.618 50.613 -33.992 1.00 62.38 55 CYS C CA 1
ATOM 4280 C C . CYS C 1 55 ? -53.158 49.181 -33.982 1.00 57.92 55 CYS C C 1
ATOM 4281 O O . CYS C 1 55 ? -52.837 48.675 -32.899 1.00 59.74 55 CYS C O 1
ATOM 4284 N N . SER C 1 56 ? -53.104 48.602 -35.175 1.00 54.31 56 SER C N 1
ATOM 4285 C CA . SER C 1 56 ? -52.402 47.330 -35.409 1.00 52.45 56 SER C CA 1
ATOM 4286 C C . SER C 1 56 ? -50.895 47.628 -35.314 1.00 50.52 56 SER C C 1
ATOM 4287 O O . SER C 1 56 ? -50.493 48.804 -35.471 1.00 50.59 56 SER C O 1
ATOM 4290 N N . PHE C 1 57 ? -50.118 46.609 -34.968 1.00 47.60 57 PHE C N 1
ATOM 4291 C CA . PHE C 1 57 ? -48.659 46.541 -35.179 1.00 45.76 57 PHE C CA 1
ATOM 4292 C C . PHE C 1 57 ? -48.366 47.285 -36.481 1.00 47.36 57 PHE C C 1
ATOM 4293 O O . PHE C 1 57 ? -47.705 48.344 -36.461 1.00 47.62 57 PHE C O 1
ATOM 4301 N N . ALA C 1 58 ? -48.938 46.804 -37.589 1.00 47.85 58 ALA C N 1
ATOM 4302 C CA . ALA C 1 58 ? -48.665 47.352 -38.936 1.00 48.12 58 ALA C CA 1
ATOM 4303 C C . ALA C 1 58 ? -48.971 48.855 -38.958 1.00 48.54 58 ALA C C 1
ATOM 4304 O O . ALA C 1 58 ? -48.141 49.599 -39.481 1.00 52.28 58 ALA C O 1
ATOM 4306 N N . GLY C 1 59 ? -50.111 49.292 -38.429 1.00 47.80 59 GLY C N 1
ATOM 4307 C CA . GLY C 1 59 ? -50.500 50.711 -38.420 1.00 48.06 59 GLY C CA 1
ATOM 4308 C C . GLY C 1 59 ? -49.482 51.552 -37.677 1.00 48.57 59 GLY C C 1
ATOM 4309 O O . GLY C 1 59 ? -49.123 52.644 -38.135 1.00 48.55 59 GLY C O 1
ATOM 4310 N N . TRP C 1 60 ? -49.007 51.048 -36.556 1.00 47.39 60 TRP C N 1
ATOM 4311 C CA . TRP C 1 60 ? -47.932 51.694 -35.781 1.00 45.83 60 TRP C CA 1
ATOM 4312 C C . TRP C 1 60 ? -46.641 51.790 -36.594 1.00 45.32 60 TRP C C 1
ATOM 4313 O O . TRP C 1 60 ? -46.081 52.876 -36.636 1.00 46.93 60 TRP C O 1
ATOM 4324 N N . ILE C 1 61 ? -46.186 50.715 -37.230 1.00 45.25 61 ILE C N 1
ATOM 4325 C CA . ILE C 1 61 ? -44.874 50.669 -37.944 1.00 44.76 61 ILE C CA 1
ATOM 4326 C C . ILE C 1 61 ? -44.944 51.582 -39.173 1.00 43.28 61 ILE C C 1
ATOM 4327 O O . ILE C 1 61 ? -43.940 52.259 -39.465 1.00 42.64 61 ILE C O 1
ATOM 4332 N N . LEU C 1 62 ? -46.060 51.569 -39.890 1.00 40.53 62 LEU C N 1
ATOM 4333 C CA . LEU C 1 62 ? -46.236 52.365 -41.130 1.00 40.30 62 LEU C CA 1
ATOM 4334 C C . LEU C 1 62 ? -46.625 53.808 -40.810 1.00 38.89 62 LEU C C 1
ATOM 4335 O O . LEU C 1 62 ? -46.564 54.634 -41.715 1.00 37.87 62 LEU C O 1
ATOM 4340 N N . GLY C 1 63 ? -47.041 54.099 -39.588 1.00 39.32 63 GLY C N 1
ATOM 4341 C CA . GLY C 1 63 ? -47.514 55.445 -39.194 1.00 40.05 63 GLY C CA 1
ATOM 4342 C C . GLY C 1 63 ? -48.910 55.761 -39.736 1.00 39.99 63 GLY C C 1
ATOM 4343 O O . GLY C 1 63 ? -49.098 56.855 -40.261 1.00 41.10 63 GLY C O 1
ATOM 4344 N N . ASN C 1 64 ? -49.882 54.859 -39.592 1.00 39.47 64 ASN C N 1
ATOM 4345 C CA . ASN C 1 64 ? -51.302 55.211 -39.794 1.00 40.07 64 ASN C CA 1
ATOM 4346 C C . ASN C 1 64 ? -51.509 56.578 -39.164 1.00 41.06 64 ASN C C 1
ATOM 4347 O O . ASN C 1 64 ? -51.127 56.789 -38.034 1.00 40.63 64 ASN C O 1
ATOM 4352 N N . PRO C 1 65 ? -52.089 57.562 -39.878 1.00 43.40 65 PRO C N 1
ATOM 4353 C CA . PRO C 1 65 ? -52.140 58.948 -39.416 1.00 44.68 65 PRO C CA 1
ATOM 4354 C C . PRO C 1 65 ? -53.042 59.195 -38.206 1.00 45.95 65 PRO C C 1
ATOM 4355 O O . PRO C 1 65 ? -52.976 60.270 -37.656 1.00 46.80 65 PRO C O 1
ATOM 4359 N N . MET C 1 66 ? -53.865 58.216 -37.838 1.00 47.60 66 MET C N 1
ATOM 4360 C CA . MET C 1 66 ? -54.696 58.326 -36.619 1.00 49.98 66 MET C CA 1
ATOM 4361 C C . MET C 1 66 ? -54.022 57.688 -35.415 1.00 50.50 66 MET C C 1
ATOM 4362 O O . MET C 1 66 ? -54.663 57.663 -34.380 1.00 49.31 66 MET C O 1
ATOM 4367 N N . CYS C 1 67 ? -52.752 57.311 -35.557 1.00 53.23 67 CYS C N 1
ATOM 4368 C CA . CYS C 1 67 ? -51.914 56.624 -34.552 1.00 55.66 67 CYS C CA 1
ATOM 4369 C C . CYS C 1 67 ? -50.841 57.595 -34.055 1.00 55.73 67 CYS C C 1
ATOM 4370 O O . CYS C 1 67 ? -49.720 57.163 -33.818 1.00 57.79 67 CYS C O 1
ATOM 4373 N N . ASP C 1 68 ? -51.180 58.873 -33.909 1.00 56.37 68 ASP C N 1
ATOM 4374 C CA . ASP C 1 68 ? -50.216 59.920 -33.470 1.00 56.69 68 ASP C CA 1
ATOM 4375 C C . ASP C 1 68 ? -50.040 59.917 -31.935 1.00 55.22 68 ASP C C 1
ATOM 4376 O O . ASP C 1 68 ? -48.977 60.340 -31.476 1.00 54.45 68 ASP C O 1
ATOM 4381 N N . ASP C 1 69 ? -51.011 59.434 -31.152 1.00 54.28 69 ASP C N 1
ATOM 4382 C CA . ASP C 1 69 ? -50.842 59.231 -29.686 1.00 53.12 69 ASP C CA 1
ATOM 4383 C C . ASP C 1 69 ? -49.583 58.366 -29.468 1.00 51.49 69 ASP C C 1
ATOM 4384 O O . ASP C 1 69 ? -49.110 58.280 -28.328 1.00 49.49 69 ASP C O 1
ATOM 4389 N N . LEU C 1 70 ? -49.093 57.683 -30.507 1.00 49.16 70 LEU C N 1
ATOM 4390 C CA . LEU C 1 70 ? -48.055 56.636 -30.357 1.00 49.54 70 LEU C CA 1
ATOM 4391 C C . LEU C 1 70 ? -46.662 57.215 -30.586 1.00 50.34 70 LEU C C 1
ATOM 4392 O O . LEU C 1 70 ? -45.683 56.516 -30.324 1.00 50.12 70 LEU C O 1
ATOM 4397 N N . ILE C 1 71 ? -46.554 58.427 -31.120 1.00 54.48 71 ILE C N 1
ATOM 4398 C CA . ILE C 1 71 ? -45.243 59.056 -31.466 1.00 56.01 71 ILE C CA 1
ATOM 4399 C C . ILE C 1 71 ? -44.552 59.365 -30.153 1.00 56.75 71 ILE C C 1
ATOM 4400 O O . ILE C 1 71 ? -45.194 59.985 -29.311 1.00 61.80 71 ILE C O 1
ATOM 4405 N N . GLY C 1 72 ? -43.313 58.950 -29.947 1.00 55.88 72 GLY C N 1
ATOM 4406 C CA . GLY C 1 72 ? -42.661 59.228 -28.645 1.00 55.97 72 GLY C CA 1
ATOM 4407 C C . GLY C 1 72 ? -42.955 58.186 -27.575 1.00 54.68 72 GLY C C 1
ATOM 4408 O O . GLY C 1 72 ? -42.442 58.371 -26.476 1.00 56.78 72 GLY C O 1
ATOM 4409 N N . LYS C 1 73 ? -43.722 57.131 -27.885 1.00 53.65 73 LYS C N 1
ATOM 4410 C CA . LYS C 1 73 ? -43.657 55.813 -27.203 1.00 54.23 73 LYS C CA 1
ATOM 4411 C C . LYS C 1 73 ? -42.529 54.992 -27.836 1.00 54.24 73 LYS C C 1
ATOM 4412 O O . LYS C 1 73 ? -42.808 54.273 -28.824 1.00 57.07 73 LYS C O 1
ATOM 4418 N N . THR C 1 74 ? -41.311 55.132 -27.310 1.00 54.51 74 THR C N 1
ATOM 4419 C CA . THR C 1 74 ? -40.043 54.707 -27.954 1.00 55.99 74 THR C CA 1
ATOM 4420 C C . THR C 1 74 ? -39.292 53.667 -27.119 1.00 57.32 74 THR C C 1
ATOM 4421 O O . THR C 1 74 ? -38.311 53.124 -27.650 1.00 60.58 74 THR C O 1
ATOM 4425 N N . SER C 1 75 ? -39.699 53.396 -25.878 1.00 56.54 75 SER C N 1
ATOM 4426 C CA . SER C 1 75 ? -39.138 52.288 -25.060 1.00 54.32 75 SER C CA 1
ATOM 4427 C C . SER C 1 75 ? -40.232 51.648 -24.195 1.00 52.83 75 SER C C 1
ATOM 4428 O O . SER C 1 75 ? -41.256 52.314 -23.900 1.00 50.97 75 SER C O 1
ATOM 4431 N N . TRP C 1 76 ? -40.022 50.376 -23.841 1.00 51.43 76 TRP C N 1
ATOM 4432 C CA . TRP C 1 76 ? -41.051 49.504 -23.228 1.00 51.89 76 TRP C CA 1
ATOM 4433 C C . TRP C 1 76 ? -40.419 48.241 -22.648 1.00 53.22 76 TRP C C 1
ATOM 4434 O O . TRP C 1 76 ? -39.359 47.821 -23.114 1.00 55.61 76 TRP C O 1
ATOM 4445 N N . SER C 1 77 ? -41.075 47.674 -21.650 1.00 53.97 77 SER C N 1
ATOM 4446 C CA . SER C 1 77 ? -40.856 46.293 -21.171 1.00 54.76 77 SER C CA 1
ATOM 4447 C C . SER C 1 77 ? -41.578 45.328 -22.129 1.00 53.34 77 SER C C 1
ATOM 4448 O O . SER C 1 77 ? -41.011 44.250 -22.427 1.00 53.71 77 SER C O 1
ATOM 4451 N N . TYR C 1 78 ? -42.770 45.708 -22.593 1.00 49.66 78 TYR C N 1
ATOM 4452 C CA . TYR C 1 78 ? -43.518 44.931 -23.596 1.00 49.79 78 TYR C CA 1
ATOM 4453 C C . TYR C 1 78 ? -44.598 45.789 -24.251 1.00 49.05 78 TYR C C 1
ATOM 4454 O O . TYR C 1 78 ? -44.734 46.961 -23.912 1.00 48.80 78 TYR C O 1
ATOM 4463 N N . ILE C 1 79 ? -45.319 45.218 -25.201 1.00 46.72 79 ILE C N 1
ATOM 4464 C CA . ILE C 1 79 ? -46.280 45.983 -26.026 1.00 47.89 79 ILE C CA 1
ATOM 4465 C C . ILE C 1 79 ? -47.644 45.320 -25.904 1.00 48.40 79 ILE C C 1
ATOM 4466 O O . ILE C 1 79 ? -47.728 44.096 -26.024 1.00 47.27 79 ILE C O 1
ATOM 4471 N N . VAL C 1 80 ? -48.683 46.130 -25.744 1.00 50.57 80 VAL C N 1
ATOM 4472 C CA . VAL C 1 80 ? -50.095 45.664 -25.723 1.00 51.40 80 VAL C CA 1
ATOM 4473 C C . VAL C 1 80 ? -50.824 46.209 -26.947 1.00 54.57 80 VAL C C 1
ATOM 4474 O O . VAL C 1 80 ? -50.860 47.421 -27.114 1.00 54.29 80 VAL C O 1
ATOM 4478 N N . GLU C 1 81 ? -51.345 45.300 -27.763 1.00 58.35 81 GLU C N 1
ATOM 4479 C CA . GLU C 1 81 ? -52.213 45.556 -28.931 1.00 62.18 81 GLU C CA 1
ATOM 4480 C C . GLU C 1 81 ? -53.609 45.084 -28.546 1.00 60.35 81 GLU C C 1
ATOM 4481 O O . GLU C 1 81 ? -53.686 44.080 -27.844 1.00 59.83 81 GLU C O 1
ATOM 4487 N N . LYS C 1 82 ? -54.656 45.747 -29.016 1.00 59.80 82 LYS C N 1
ATOM 4488 C CA . LYS C 1 82 ? -56.045 45.257 -28.846 1.00 62.87 82 LYS C CA 1
ATOM 4489 C C . LYS C 1 82 ? -56.350 44.265 -29.961 1.00 66.68 82 LYS C C 1
ATOM 4490 O O . LYS C 1 82 ? -55.713 44.322 -31.011 1.00 67.18 82 LYS C O 1
ATOM 4496 N N . PRO C 1 83 ? -57.288 43.305 -29.752 1.00 69.22 83 PRO C N 1
ATOM 4497 C CA . PRO C 1 83 ? -57.399 42.137 -30.632 1.00 67.78 83 PRO C CA 1
ATOM 4498 C C . PRO C 1 83 ? -57.934 42.519 -32.015 1.00 66.57 83 PRO C C 1
ATOM 4499 O O . PRO C 1 83 ? -57.567 41.831 -32.973 1.00 63.93 83 PRO C O 1
ATOM 4503 N N . ASN C 1 84 ? -58.771 43.570 -32.072 1.00 65.20 84 ASN C N 1
ATOM 4504 C CA . ASN C 1 84 ? -59.377 44.077 -33.339 1.00 64.54 84 ASN C CA 1
ATOM 4505 C C . ASN C 1 84 ? -59.227 45.588 -33.436 1.00 59.18 84 ASN C C 1
ATOM 4506 O O . ASN C 1 84 ? -60.227 46.291 -33.364 1.00 55.49 84 ASN C O 1
ATOM 4511 N N . PRO C 1 85 ? -57.996 46.116 -33.632 1.00 55.49 85 PRO C N 1
ATOM 4512 C CA . PRO C 1 85 ? -57.751 47.551 -33.653 1.00 55.20 85 PRO C CA 1
ATOM 4513 C C . PRO C 1 85 ? -58.453 48.154 -34.871 1.00 55.23 85 PRO C C 1
ATOM 4514 O O . PRO C 1 85 ? -58.557 47.474 -35.862 1.00 53.82 85 PRO C O 1
ATOM 4518 N N . ILE C 1 86 ? -58.833 49.423 -34.779 1.00 55.16 86 ILE C N 1
ATOM 4519 C CA . ILE C 1 86 ? -59.716 50.116 -35.750 1.00 55.52 86 ILE C CA 1
ATOM 4520 C C . ILE C 1 86 ? -58.844 50.736 -36.844 1.00 55.83 86 ILE C C 1
ATOM 4521 O O . ILE C 1 86 ? -59.331 50.843 -37.973 1.00 59.33 86 ILE C O 1
ATOM 4526 N N . ASN C 1 87 ? -57.591 51.068 -36.533 1.00 53.62 87 ASN C N 1
ATOM 4527 C CA . ASN C 1 87 ? -56.661 51.776 -37.437 1.00 52.25 87 ASN C CA 1
ATOM 4528 C C . ASN C 1 87 ? -55.537 50.822 -37.840 1.00 52.12 87 ASN C C 1
ATOM 4529 O O . ASN C 1 87 ? -54.573 50.705 -37.044 1.00 52.99 87 ASN C O 1
ATOM 4534 N N . GLY C 1 88 ? -55.654 50.189 -39.021 1.00 48.96 88 GLY C N 1
ATOM 4535 C CA . GLY C 1 88 ? -54.657 49.222 -39.508 1.00 47.37 88 GLY C CA 1
ATOM 4536 C C . GLY C 1 88 ? -53.845 49.756 -40.668 1.00 46.33 88 GLY C C 1
ATOM 4537 O O . GLY C 1 88 ? -53.298 50.869 -40.557 1.00 46.24 88 GLY C O 1
ATOM 4538 N N . ILE C 1 89 ? -53.760 48.964 -41.739 1.00 44.76 89 ILE C N 1
ATOM 4539 C CA . ILE C 1 89 ? -53.260 49.406 -43.060 1.00 43.43 89 ILE C CA 1
ATOM 4540 C C . ILE C 1 89 ? -54.478 50.022 -43.753 1.00 45.76 89 ILE C C 1
ATOM 4541 O O . ILE C 1 89 ? -55.165 49.311 -44.512 1.00 45.08 89 ILE C O 1
ATOM 4546 N N . CYS C 1 90 ? -54.792 51.276 -43.386 1.00 50.57 90 CYS C N 1
ATOM 4547 C CA . CYS C 1 90 ? -56.016 52.046 -43.782 1.00 52.33 90 CYS C CA 1
ATOM 4548 C C . CYS C 1 90 ? -56.204 51.931 -45.301 1.00 51.18 90 CYS C C 1
ATOM 4549 O O . CYS C 1 90 ? -57.283 51.442 -45.704 1.00 54.73 90 CYS C O 1
ATOM 4552 N N . TYR C 1 91 ? -55.210 52.302 -46.116 1.00 49.53 91 TYR C N 1
ATOM 4553 C CA . TYR C 1 91 ? -55.232 52.017 -47.580 1.00 49.81 91 TYR C CA 1
ATOM 4554 C C . TYR C 1 91 ? -55.016 50.520 -47.725 1.00 47.06 91 TYR C C 1
ATOM 4555 O O . TYR C 1 91 ? -54.019 49.998 -47.244 1.00 46.38 91 TYR C O 1
ATOM 4564 N N . PRO C 1 92 ? -55.978 49.793 -48.309 1.00 45.91 92 PRO C N 1
ATOM 4565 C CA . PRO C 1 92 ? -56.049 48.352 -48.137 1.00 46.18 92 PRO C CA 1
ATOM 4566 C C . PRO C 1 92 ? -54.849 47.708 -48.845 1.00 46.49 92 PRO C C 1
ATOM 4567 O O . PRO C 1 92 ? -54.444 48.100 -49.923 1.00 45.85 92 PRO C O 1
ATOM 4571 N N . GLY C 1 93 ? -54.278 46.713 -48.179 1.00 46.25 93 GLY C N 1
ATOM 4572 C CA . GLY C 1 93 ? -53.017 46.084 -48.600 1.00 45.20 93 GLY C CA 1
ATOM 4573 C C . GLY C 1 93 ? -52.478 45.279 -47.449 1.00 43.67 93 GLY C C 1
ATOM 4574 O O . GLY C 1 93 ? -53.284 44.873 -46.620 1.00 43.23 93 GLY C O 1
ATOM 4575 N N . THR C 1 94 ? -51.176 45.026 -47.449 1.00 42.99 94 THR C N 1
ATOM 4576 C CA . THR C 1 94 ? -50.498 44.035 -46.588 1.00 42.75 94 THR C CA 1
ATOM 4577 C C . THR C 1 94 ? -49.098 44.571 -46.353 1.00 42.71 94 THR C C 1
ATOM 4578 O O . THR C 1 94 ? -48.583 45.252 -47.238 1.00 42.06 94 THR C O 1
ATOM 4582 N N . LEU C 1 95 ? -48.513 44.235 -45.218 1.00 43.08 95 LEU C N 1
ATOM 4583 C CA . LEU C 1 95 ? -47.077 44.426 -44.944 1.00 43.56 95 LEU C CA 1
ATOM 4584 C C . LEU C 1 95 ? -46.382 43.068 -45.082 1.00 44.68 95 LEU C C 1
ATOM 4585 O O . LEU C 1 95 ? -46.638 42.258 -44.206 1.00 46.94 95 LEU C O 1
ATOM 4590 N N . GLU C 1 96 ? -45.616 42.818 -46.156 1.00 46.65 96 GLU C N 1
ATOM 4591 C CA . GLU C 1 96 ? -44.858 41.563 -46.412 1.00 49.52 96 GLU C CA 1
ATOM 4592 C C . GLU C 1 96 ? -44.139 41.163 -45.115 1.00 49.76 96 GLU C C 1
ATOM 4593 O O . GLU C 1 96 ? -43.507 42.035 -44.489 1.00 46.90 96 GLU C O 1
ATOM 4599 N N . ASN C 1 97 ? -44.232 39.874 -44.750 1.00 50.14 97 ASN C N 1
ATOM 4600 C CA . ASN C 1 97 ? -43.503 39.258 -43.623 1.00 51.02 97 ASN C CA 1
ATOM 4601 C C . ASN C 1 97 ? -43.871 40.006 -42.339 1.00 54.10 97 ASN C C 1
ATOM 4602 O O . ASN C 1 97 ? -42.988 40.191 -41.463 1.00 60.54 97 ASN C O 1
ATOM 4607 N N . GLU C 1 98 ? -45.125 40.445 -42.188 1.00 54.90 98 GLU C N 1
ATOM 4608 C CA . GLU C 1 98 ? -45.535 41.210 -40.973 1.00 53.44 98 GLU C CA 1
ATOM 4609 C C . GLU C 1 98 ? -45.259 40.359 -39.745 1.00 50.75 98 GLU C C 1
ATOM 4610 O O . GLU C 1 98 ? -44.936 40.935 -38.713 1.00 49.67 98 GLU C O 1
ATOM 4616 N N . GLU C 1 99 ? -45.374 39.036 -39.868 1.00 50.45 99 GLU C N 1
ATOM 4617 C CA . GLU C 1 99 ? -45.216 38.100 -38.727 1.00 48.42 99 GLU C CA 1
ATOM 4618 C C . GLU C 1 99 ? -43.736 38.027 -38.361 1.00 46.85 99 GLU C C 1
ATOM 4619 O O . GLU C 1 99 ? -43.431 38.032 -37.190 1.00 46.66 99 GLU C O 1
ATOM 4625 N N . GLU C 1 100 ? -42.840 37.967 -39.331 1.00 47.58 100 GLU C N 1
ATOM 4626 C CA . GLU C 1 100 ? -41.398 37.940 -39.009 1.00 48.58 100 GLU C CA 1
ATOM 4627 C C . GLU C 1 100 ? -41.060 39.264 -38.320 1.00 45.85 100 GLU C C 1
ATOM 4628 O O . GLU C 1 100 ? -40.242 39.264 -37.393 1.00 44.48 100 GLU C O 1
ATOM 4634 N N . LEU C 1 101 ? -41.663 40.372 -38.739 1.00 45.17 101 LEU C N 1
ATOM 4635 C CA . LEU C 1 101 ? -41.332 41.696 -38.138 1.00 45.94 101 LEU C CA 1
ATOM 4636 C C . LEU C 1 101 ? -41.903 41.762 -36.719 1.00 46.95 101 LEU C C 1
ATOM 4637 O O . LEU C 1 101 ? -41.359 42.465 -35.878 1.00 45.43 101 LEU C O 1
ATOM 4642 N N . ARG C 1 102 ? -43.007 41.070 -36.489 1.00 49.79 102 ARG C N 1
ATOM 4643 C CA . ARG C 1 102 ? -43.648 41.011 -35.169 1.00 52.25 102 ARG C CA 1
ATOM 4644 C C . ARG C 1 102 ? -42.712 40.316 -34.182 1.00 51.10 102 ARG C C 1
ATOM 4645 O O . ARG C 1 102 ? -42.617 40.746 -33.033 1.00 47.82 102 ARG C O 1
ATOM 4653 N N . LEU C 1 103 ? -42.070 39.248 -34.635 1.00 52.69 103 LEU C N 1
ATOM 4654 C CA . LEU C 1 103 ? -41.084 38.484 -33.833 1.00 53.63 103 LEU C CA 1
ATOM 4655 C C . LEU C 1 103 ? -39.875 39.370 -33.510 1.00 51.94 103 LEU C C 1
ATOM 4656 O O . LEU C 1 103 ? -39.451 39.324 -32.352 1.00 52.02 103 LEU C O 1
ATOM 4661 N N . LYS C 1 104 ? -39.343 40.119 -34.490 1.00 52.00 104 LYS C N 1
ATOM 4662 C CA . LYS C 1 104 ? -38.205 41.073 -34.304 1.00 53.47 104 LYS C CA 1
ATOM 4663 C C . LYS C 1 104 ? -38.534 41.930 -33.072 1.00 53.18 104 LYS C C 1
ATOM 4664 O O . LYS C 1 104 ? -37.641 42.083 -32.169 1.00 50.25 104 LYS C O 1
ATOM 4670 N N . PHE C 1 105 ? -39.783 42.426 -33.012 1.00 51.22 105 PHE C N 1
ATOM 4671 C CA . PHE C 1 105 ? -40.227 43.475 -32.058 1.00 50.62 105 PHE C CA 1
ATOM 4672 C C . PHE C 1 105 ? -40.518 42.879 -30.676 1.00 49.70 105 PHE C C 1
ATOM 4673 O O . PHE C 1 105 ? -40.523 43.655 -29.699 1.00 49.04 105 PHE C O 1
ATOM 4681 N N . SER C 1 106 ? -40.738 41.564 -30.602 1.00 51.92 106 SER C N 1
ATOM 4682 C CA . SER C 1 106 ? -40.638 40.737 -29.361 1.00 52.59 106 SER C CA 1
ATOM 4683 C C . SER C 1 106 ? -39.238 40.867 -28.761 1.00 51.57 106 SER C C 1
ATOM 4684 O O . SER C 1 106 ? -39.131 40.706 -27.549 1.00 52.45 106 SER C O 1
ATOM 4687 N N . GLY C 1 107 ? -38.216 41.110 -29.588 1.00 51.04 107 GLY C N 1
ATOM 4688 C CA . GLY C 1 107 ? -36.802 41.188 -29.167 1.00 50.51 107 GLY C CA 1
ATOM 4689 C C . GLY C 1 107 ? -36.311 42.618 -29.076 1.00 50.06 107 GLY C C 1
ATOM 4690 O O . GLY C 1 107 ? -35.184 42.813 -28.607 1.00 47.08 107 GLY C O 1
ATOM 4691 N N . VAL C 1 108 ? -37.107 43.586 -29.543 1.00 50.45 108 VAL C N 1
ATOM 4692 C CA . VAL C 1 108 ? -36.769 45.036 -29.467 1.00 51.57 108 VAL C CA 1
ATOM 4693 C C . VAL C 1 108 ? -37.413 45.623 -28.217 1.00 50.59 108 VAL C C 1
ATOM 4694 O O . VAL C 1 108 ? -38.597 45.387 -28.031 1.00 51.81 108 VAL C O 1
ATOM 4698 N N . LEU C 1 109 ? -36.672 46.423 -27.459 1.00 51.33 109 LEU C N 1
ATOM 4699 C CA . LEU C 1 109 ? -37.181 47.144 -26.254 1.00 52.28 109 LEU C CA 1
ATOM 4700 C C . LEU C 1 109 ? -37.127 48.660 -26.436 1.00 52.04 109 LEU C C 1
ATOM 4701 O O . LEU C 1 109 ? -37.737 49.352 -25.610 1.00 51.16 109 LEU C O 1
ATOM 4706 N N . GLU C 1 110 ? -36.339 49.168 -27.378 1.00 51.74 110 GLU C N 1
ATOM 4707 C CA . GLU C 1 110 ? -36.295 50.629 -27.623 1.00 51.37 110 GLU C CA 1
ATOM 4708 C C . GLU C 1 110 ? -35.866 50.905 -29.068 1.00 49.47 110 GLU C C 1
ATOM 4709 O O . GLU C 1 110 ? -34.862 50.344 -29.532 1.00 48.98 110 GLU C O 1
ATOM 4715 N N . PHE C 1 111 ? -36.619 51.755 -29.749 1.00 48.19 111 PHE C N 1
ATOM 4716 C CA . PHE C 1 111 ? -36.246 52.301 -31.072 1.00 48.24 111 PHE C CA 1
ATOM 4717 C C . PHE C 1 111 ? -36.256 53.826 -30.992 1.00 49.97 111 PHE C C 1
ATOM 4718 O O . PHE C 1 111 ? -36.628 54.461 -30.001 1.00 49.80 111 PHE C O 1
ATOM 4726 N N . ASN C 1 112 ? -35.769 54.409 -32.061 1.00 53.34 112 ASN C N 1
ATOM 4727 C CA . ASN C 1 112 ? -35.625 55.866 -32.222 1.00 54.58 112 ASN C CA 1
ATOM 4728 C C . ASN C 1 112 ? -36.001 56.125 -33.672 1.00 53.69 112 ASN C C 1
ATOM 4729 O O . ASN C 1 112 ? -35.327 55.595 -34.555 1.00 53.65 112 ASN C O 1
ATOM 4734 N N . LYS C 1 113 ? -37.105 56.822 -33.902 1.00 55.54 113 LYS C N 1
ATOM 4735 C CA . LYS C 1 113 ? -37.619 57.129 -35.263 1.00 54.37 113 LYS C CA 1
ATOM 4736 C C . LYS C 1 113 ? -36.899 58.351 -35.824 1.00 52.46 113 LYS C C 1
ATOM 4737 O O . LYS C 1 113 ? -36.871 59.349 -35.124 1.00 55.72 113 LYS C O 1
ATOM 4743 N N . PHE C 1 114 ? -36.366 58.294 -37.042 1.00 51.28 114 PHE C N 1
ATOM 4744 C CA . PHE C 1 114 ? -35.687 59.452 -37.687 1.00 50.79 114 PHE C CA 1
ATOM 4745 C C . PHE C 1 114 ? -36.047 59.530 -39.179 1.00 51.64 114 PHE C C 1
ATOM 4746 O O . PHE C 1 114 ? -36.527 58.538 -39.753 1.00 49.27 114 PHE C O 1
ATOM 4754 N N . GLU C 1 115 ? -35.816 60.705 -39.771 1.00 53.56 115 GLU C N 1
ATOM 4755 C CA . GLU C 1 115 ? -36.040 61.004 -41.210 1.00 54.53 115 GLU C CA 1
ATOM 4756 C C . GLU C 1 115 ? -34.807 60.552 -42.003 1.00 54.42 115 GLU C C 1
ATOM 4757 O O . GLU C 1 115 ? -33.724 61.135 -41.843 1.00 56.40 115 GLU C O 1
ATOM 4763 N N . ALA C 1 116 ? -34.974 59.495 -42.792 1.00 55.03 116 ALA C N 1
ATOM 4764 C CA . ALA C 1 116 ? -33.919 58.834 -43.592 1.00 54.86 116 ALA C CA 1
ATOM 4765 C C . ALA C 1 116 ? -33.883 59.460 -44.976 1.00 54.59 116 ALA C C 1
ATOM 4766 O O . ALA C 1 116 ? -32.797 59.509 -45.590 1.00 59.80 116 ALA C O 1
ATOM 4768 N N . PHE C 1 117 ? -35.044 59.934 -45.426 1.00 52.86 117 PHE C N 1
ATOM 4769 C CA . PHE C 1 117 ? -35.236 60.660 -46.698 1.00 51.55 117 PHE C CA 1
ATOM 4770 C C . PHE C 1 117 ? -36.241 61.787 -46.519 1.00 51.37 117 PHE C C 1
ATOM 4771 O O . PHE C 1 117 ? -37.428 61.495 -46.275 1.00 51.53 117 PHE C O 1
ATOM 4779 N N . THR C 1 118 ? -35.803 63.026 -46.726 1.00 52.59 118 THR C N 1
ATOM 4780 C CA . THR C 1 118 ? -36.693 64.216 -46.704 1.00 53.97 118 THR C CA 1
ATOM 4781 C C . THR C 1 118 ? -37.841 63.969 -47.689 1.00 51.65 118 THR C C 1
ATOM 4782 O O . THR C 1 118 ? -37.562 63.486 -48.781 1.00 50.34 118 THR C O 1
ATOM 4786 N N . SER C 1 119 ? -39.079 64.253 -47.286 1.00 51.81 119 SER C N 1
ATOM 4787 C CA . SER C 1 119 ? -40.294 64.183 -48.141 1.00 54.92 119 SER C CA 1
ATOM 4788 C C . SER C 1 119 ? -40.100 64.976 -49.444 1.00 58.07 119 SER C C 1
ATOM 4789 O O . SER C 1 119 ? -40.592 64.505 -50.480 1.00 60.34 119 SER C O 1
ATOM 4792 N N . ASN C 1 120 ? -39.313 66.055 -49.393 1.00 62.78 120 ASN C N 1
ATOM 4793 C CA . ASN C 1 120 ? -39.181 67.140 -50.404 1.00 65.60 120 ASN C CA 1
ATOM 4794 C C . ASN C 1 120 ? -38.044 66.848 -51.381 1.00 62.89 120 ASN C C 1
ATOM 4795 O O . ASN C 1 120 ? -37.895 67.588 -52.324 1.00 64.71 120 ASN C O 1
ATOM 4800 N N . GLY C 1 121 ? -37.183 65.880 -51.089 1.00 60.85 121 GLY C N 1
ATOM 4801 C CA . GLY C 1 121 ? -35.852 65.778 -51.710 1.00 56.42 121 GLY C CA 1
ATOM 4802 C C . GLY C 1 121 ? -35.801 64.729 -52.797 1.00 54.04 121 GLY C C 1
ATOM 4803 O O . GLY C 1 121 ? -34.710 64.296 -53.117 1.00 53.19 121 GLY C O 1
ATOM 4804 N N . TRP C 1 122 ? -36.937 64.342 -53.378 1.00 53.06 122 TRP C N 1
ATOM 4805 C CA . TRP C 1 122 ? -37.015 63.200 -54.329 1.00 51.96 122 TRP C CA 1
ATOM 4806 C C . TRP C 1 122 ? -36.882 63.654 -55.786 1.00 51.96 122 TRP C C 1
ATOM 4807 O O . TRP C 1 122 ? -36.759 62.761 -56.663 1.00 51.67 122 TRP C O 1
ATOM 4818 N N . GLY C 1 123 ? -36.885 64.966 -56.060 1.00 52.28 123 GLY C N 1
ATOM 4819 C CA . GLY C 1 123 ? -36.651 65.514 -57.416 1.00 52.25 123 GLY C CA 1
ATOM 4820 C C . GLY C 1 123 ? -37.915 66.109 -58.002 1.00 51.39 123 GLY C C 1
ATOM 4821 O O . GLY C 1 123 ? -38.773 66.462 -57.235 1.00 51.94 123 GLY C O 1
ATOM 4822 N N . SER C 1 124 ? -38.021 66.222 -59.318 1.00 51.96 124 SER C N 1
ATOM 4823 C CA . SER C 1 124 ? -39.217 66.763 -60.007 1.00 53.11 124 SER C CA 1
ATOM 4824 C C . SER C 1 124 ? -40.391 65.794 -59.878 1.00 53.25 124 SER C C 1
ATOM 4825 O O . SER C 1 124 ? -40.683 65.071 -60.834 1.00 57.31 124 SER C O 1
ATOM 4828 N N . VAL C 1 125 ? -41.111 65.883 -58.777 1.00 50.56 125 VAL C N 1
ATOM 4829 C CA . VAL C 1 125 ? -42.151 64.905 -58.403 1.00 48.75 125 VAL C CA 1
ATOM 4830 C C . VAL C 1 125 ? -42.942 65.551 -57.273 1.00 48.04 125 VAL C C 1
ATOM 4831 O O . VAL C 1 125 ? -42.347 66.324 -56.561 1.00 48.95 125 VAL C O 1
ATOM 4835 N N . ASN C 1 126 ? -44.236 65.311 -57.158 1.00 48.45 126 ASN C N 1
ATOM 4836 C CA . ASN C 1 126 ? -45.108 66.025 -56.193 1.00 47.98 126 ASN C CA 1
ATOM 4837 C C . ASN C 1 126 ? -45.117 65.265 -54.864 1.00 48.14 126 ASN C C 1
ATOM 4838 O O . ASN C 1 126 ? -45.800 64.219 -54.788 1.00 48.70 126 ASN C O 1
ATOM 4843 N N . SER C 1 127 ? -44.446 65.788 -53.823 1.00 49.44 127 SER C N 1
ATOM 4844 C CA . SER C 1 127 ? -44.443 65.183 -52.461 1.00 49.48 127 SER C CA 1
ATOM 4845 C C . SER C 1 127 ? -45.733 65.547 -51.706 1.00 48.26 127 SER C C 1
ATOM 4846 O O . SER C 1 127 ? -45.962 64.987 -50.643 1.00 46.19 127 SER C O 1
ATOM 4849 N N . GLY C 1 128 ? -46.565 66.378 -52.324 1.00 50.87 128 GLY C N 1
ATOM 4850 C CA . GLY C 1 128 ? -47.499 67.342 -51.710 1.00 53.79 128 GLY C CA 1
ATOM 4851 C C . GLY C 1 128 ? -48.937 66.880 -51.754 1.00 53.56 128 GLY C C 1
ATOM 4852 O O . GLY C 1 128 ? -49.551 66.956 -50.729 1.00 59.81 128 GLY C O 1
ATOM 4853 N N . ALA C 1 129 ? -49.485 66.497 -52.895 1.00 53.06 129 ALA C N 1
ATOM 4854 C CA . ALA C 1 129 ? -50.667 65.594 -52.939 1.00 53.82 129 ALA C CA 1
ATOM 4855 C C . ALA C 1 129 ? -50.094 64.200 -52.787 1.00 52.93 129 ALA C C 1
ATOM 4856 O O . ALA C 1 129 ? -48.868 64.044 -53.120 1.00 57.79 129 ALA C O 1
ATOM 4858 N N . GLY C 1 130 ? -50.903 63.250 -52.332 1.00 48.41 130 GLY C N 1
ATOM 4859 C CA . GLY C 1 130 ? -50.381 61.962 -51.818 1.00 46.52 130 GLY C CA 1
ATOM 4860 C C . GLY C 1 130 ? -51.130 61.559 -50.572 1.00 45.42 130 GLY C C 1
ATOM 4861 O O . GLY C 1 130 ? -50.508 61.045 -49.612 1.00 42.72 130 GLY C O 1
ATOM 4862 N N . VAL C 1 131 ? -52.440 61.819 -50.623 1.00 45.82 131 VAL C N 1
ATOM 4863 C CA . VAL C 1 131 ? -53.416 61.775 -49.508 1.00 46.77 131 VAL C CA 1
ATOM 4864 C C . VAL C 1 131 ? -54.674 61.101 -50.061 1.00 48.84 131 VAL C C 1
ATOM 4865 O O . VAL C 1 131 ? -54.860 61.191 -51.290 1.00 51.72 131 VAL C O 1
ATOM 4869 N N . THR C 1 132 ? -55.500 60.470 -49.225 1.00 50.08 132 THR C N 1
ATOM 4870 C CA . THR C 1 132 ? -56.686 59.691 -49.667 1.00 50.76 132 THR C CA 1
ATOM 4871 C C . THR C 1 132 ? -57.703 59.537 -48.528 1.00 50.43 132 THR C C 1
ATOM 4872 O O . THR C 1 132 ? -57.286 59.462 -47.356 1.00 47.74 132 THR C O 1
ATOM 4876 N N . ALA C 1 133 ? -58.979 59.432 -48.891 1.00 50.49 133 ALA C N 1
ATOM 4877 C CA . ALA C 1 133 ? -60.115 59.233 -47.976 1.00 51.15 133 ALA C CA 1
ATOM 4878 C C . ALA C 1 133 ? -59.950 57.948 -47.161 1.00 52.73 133 ALA C C 1
ATOM 4879 O O . ALA C 1 133 ? -60.514 57.886 -46.061 1.00 54.62 133 ALA C O 1
ATOM 4881 N N . ALA C 1 134 ? -59.181 56.971 -47.629 1.00 54.56 134 ALA C N 1
ATOM 4882 C CA . ALA C 1 134 ? -58.927 55.717 -46.879 1.00 55.32 134 ALA C CA 1
ATOM 4883 C C . ALA C 1 134 ? -58.205 56.007 -45.558 1.00 55.65 134 ALA C C 1
ATOM 4884 O O . ALA C 1 134 ? -58.505 55.340 -44.538 1.00 60.87 134 ALA C O 1
ATOM 4886 N N . CYS C 1 135 ? -57.260 56.943 -45.601 1.00 55.94 135 CYS C N 1
ATOM 4887 C CA . CYS C 1 135 ? -56.260 57.200 -44.534 1.00 56.54 135 CYS C CA 1
ATOM 4888 C C . CYS C 1 135 ? -56.476 58.586 -43.934 1.00 55.64 135 CYS C C 1
ATOM 4889 O O . CYS C 1 135 ? -55.615 59.456 -44.127 1.00 54.09 135 CYS C O 1
ATOM 4892 N N . LYS C 1 136 ? -57.615 58.793 -43.275 1.00 55.76 136 LYS C N 1
ATOM 4893 C CA . LYS C 1 136 ? -58.037 60.124 -42.759 1.00 54.48 136 LYS C CA 1
ATOM 4894 C C . LYS C 1 136 ? -57.144 60.426 -41.553 1.00 51.81 136 LYS C C 1
ATOM 4895 O O . LYS C 1 136 ? -56.671 59.459 -40.931 1.00 47.64 136 LYS C O 1
ATOM 4901 N N . PHE C 1 137 ? -56.869 61.711 -41.321 1.00 52.00 137 PHE C N 1
ATOM 4902 C CA . PHE C 1 137 ? -56.181 62.237 -40.114 1.00 53.26 137 PHE C CA 1
ATOM 4903 C C . PHE C 1 137 ? -57.267 62.616 -39.120 1.00 55.64 137 PHE C C 1
ATOM 4904 O O . PHE C 1 137 ? -57.502 61.840 -38.154 1.00 59.81 137 PHE C O 1
ATOM 4912 N N . GLY C 1 138 ? -57.922 63.751 -39.326 1.00 56.25 138 GLY C N 1
ATOM 4913 C CA . GLY C 1 138 ? -59.141 63.983 -38.540 1.00 56.77 138 GLY C CA 1
ATOM 4914 C C . GLY C 1 138 ? -60.306 63.507 -39.358 1.00 55.10 138 GLY C C 1
ATOM 4915 O O . GLY C 1 138 ? -60.469 62.292 -39.542 1.00 51.58 138 GLY C O 1
ATOM 4916 N N . SER C 1 139 ? -61.013 64.496 -39.879 1.00 55.87 139 SER C N 1
ATOM 4917 C CA . SER C 1 139 ? -62.029 64.402 -40.937 1.00 57.55 139 SER C CA 1
ATOM 4918 C C . SER C 1 139 ? -61.336 64.704 -42.274 1.00 57.74 139 SER C C 1
ATOM 4919 O O . SER C 1 139 ? -62.017 64.801 -43.302 1.00 57.53 139 SER C O 1
ATOM 4922 N N . SER C 1 140 ? -60.010 64.861 -42.271 1.00 57.55 140 SER C N 1
ATOM 4923 C CA . SER C 1 140 ? -59.289 65.341 -43.471 1.00 57.22 140 SER C CA 1
ATOM 4924 C C . SER C 1 140 ? -58.333 64.252 -43.980 1.00 56.02 140 SER C C 1
ATOM 4925 O O . SER C 1 140 ? -57.733 63.510 -43.180 1.00 56.02 140 SER C O 1
ATOM 4928 N N . ASN C 1 141 ? -58.254 64.180 -45.315 1.00 54.03 141 ASN C N 1
ATOM 4929 C CA . ASN C 1 141 ? -57.583 63.138 -46.121 1.00 50.46 141 ASN C CA 1
ATOM 4930 C C . ASN C 1 141 ? -56.085 63.202 -45.840 1.00 48.51 141 ASN C C 1
ATOM 4931 O O . ASN C 1 141 ? -55.478 64.265 -45.970 1.00 46.65 141 ASN C O 1
ATOM 4936 N N . SER C 1 142 ? -55.491 62.068 -45.508 1.00 48.56 142 SER C N 1
ATOM 4937 C CA . SER C 1 142 ? -54.066 61.968 -45.132 1.00 47.51 142 SER C CA 1
ATOM 4938 C C . SER C 1 142 ? -53.456 60.711 -45.742 1.00 47.64 142 SER C C 1
ATOM 4939 O O . SER C 1 142 ? -53.985 60.211 -46.785 1.00 46.77 142 SER C O 1
ATOM 4942 N N . PHE C 1 143 ? -52.374 60.242 -45.114 1.00 46.48 143 PHE C N 1
ATOM 4943 C CA . PHE C 1 143 ? -51.641 59.035 -45.547 1.00 46.27 143 PHE C CA 1
ATOM 4944 C C . PHE C 1 143 ? -50.665 58.616 -44.463 1.00 45.94 143 PHE C C 1
ATOM 4945 O O . PHE C 1 143 ? -50.310 59.468 -43.644 1.00 46.06 143 PHE C O 1
ATOM 4953 N N . PHE C 1 144 ? -50.204 57.373 -44.517 1.00 44.15 144 PHE C N 1
ATOM 4954 C CA . PHE C 1 144 ? -49.167 56.862 -43.603 1.00 44.56 144 PHE C CA 1
ATOM 4955 C C . PHE C 1 144 ? -48.028 57.880 -43.509 1.00 45.06 144 PHE C C 1
ATOM 4956 O O . PHE C 1 144 ? -47.496 58.276 -44.523 1.00 47.00 144 PHE C O 1
ATOM 4964 N N . ARG C 1 145 ? -47.642 58.238 -42.305 1.00 46.75 145 ARG C N 1
ATOM 4965 C CA . ARG C 1 145 ? -46.664 59.308 -41.989 1.00 50.84 145 ARG C CA 1
ATOM 4966 C C . ARG C 1 145 ? -45.217 58.895 -42.275 1.00 50.65 145 ARG C C 1
ATOM 4967 O O . ARG C 1 145 ? -44.385 59.817 -42.516 1.00 51.44 145 ARG C O 1
ATOM 4975 N N . ASN C 1 146 ? -44.928 57.590 -42.221 1.00 49.57 146 ASN C N 1
ATOM 4976 C CA . ASN C 1 146 ? -43.561 57.015 -42.346 1.00 48.73 146 ASN C CA 1
ATOM 4977 C C . ASN C 1 146 ? -43.179 56.841 -43.823 1.00 49.53 146 ASN C C 1
ATOM 4978 O O . ASN C 1 146 ? -41.979 56.552 -44.111 1.00 53.45 146 ASN C O 1
ATOM 4983 N N . MET C 1 147 ? -44.121 57.026 -44.742 1.00 47.28 147 MET C N 1
ATOM 4984 C CA . MET C 1 147 ? -43.807 56.975 -46.181 1.00 47.05 147 MET C CA 1
ATOM 4985 C C . MET C 1 147 ? -44.498 58.137 -46.882 1.00 46.49 147 MET C C 1
ATOM 4986 O O . MET C 1 147 ? -45.469 58.679 -46.350 1.00 47.35 147 MET C O 1
ATOM 4991 N N . VAL C 1 148 ? -44.042 58.486 -48.069 1.00 45.93 148 VAL C N 1
ATOM 4992 C CA . VAL C 1 148 ? -44.704 59.561 -48.844 1.00 45.97 148 VAL C CA 1
ATOM 4993 C C . VAL C 1 148 ? -45.029 59.022 -50.244 1.00 45.65 148 VAL C C 1
ATOM 4994 O O . VAL C 1 148 ? -44.204 58.373 -50.871 1.00 44.87 148 VAL C O 1
ATOM 4998 N N . TRP C 1 149 ? -46.261 59.273 -50.658 1.00 44.89 149 TRP C N 1
ATOM 4999 C CA . TRP C 1 149 ? -46.882 58.820 -51.903 1.00 43.58 149 TRP C CA 1
ATOM 5000 C C . TRP C 1 149 ? -46.570 59.851 -52.985 1.00 43.31 149 TRP C C 1
ATOM 5001 O O . TRP C 1 149 ? -47.320 60.854 -53.117 1.00 43.23 149 TRP C O 1
ATOM 5012 N N . LEU C 1 150 ? -45.494 59.618 -53.727 1.00 41.85 150 LEU C N 1
ATOM 5013 C CA . LEU C 1 150 ? -45.023 60.555 -54.761 1.00 42.32 150 LEU C CA 1
ATOM 5014 C C . LEU C 1 150 ? -45.898 60.395 -56.004 1.00 42.48 150 LEU C C 1
ATOM 5015 O O . LEU C 1 150 ? -46.203 59.248 -56.342 1.00 43.08 150 LEU C O 1
ATOM 5020 N N . ILE C 1 151 ? -46.225 61.510 -56.668 1.00 42.26 151 ILE C N 1
ATOM 5021 C CA . ILE C 1 151 ? -46.912 61.557 -57.989 1.00 43.21 151 ILE C CA 1
ATOM 5022 C C . ILE C 1 151 ? -46.175 62.511 -58.936 1.00 43.37 151 ILE C C 1
ATOM 5023 O O . ILE C 1 151 ? -45.219 63.150 -58.513 1.00 44.25 151 ILE C O 1
ATOM 5028 N N . HIS C 1 152 ? -46.578 62.566 -60.203 1.00 44.18 152 HIS C N 1
ATOM 5029 C CA . HIS C 1 152 ? -46.023 63.486 -61.232 1.00 45.31 152 HIS C CA 1
ATOM 5030 C C . HIS C 1 152 ? -45.957 64.920 -60.690 1.00 47.13 152 HIS C C 1
ATOM 5031 O O . HIS C 1 152 ? -46.797 65.276 -59.815 1.00 48.37 152 HIS C O 1
ATOM 5038 N N . GLN C 1 153 ? -44.970 65.692 -61.167 1.00 49.57 153 GLN C N 1
ATOM 5039 C CA . GLN C 1 153 ? -44.972 67.179 -61.160 1.00 49.59 153 GLN C CA 1
ATOM 5040 C C . GLN C 1 153 ? -45.158 67.589 -62.613 1.00 51.25 153 GLN C C 1
ATOM 5041 O O . GLN C 1 153 ? -44.470 67.008 -63.465 1.00 49.87 153 GLN C O 1
ATOM 5047 N N . SER C 1 154 ? -46.098 68.501 -62.864 1.00 53.47 154 SER C N 1
ATOM 5048 C CA . SER C 1 154 ? -46.329 69.173 -64.173 1.00 53.08 154 SER C CA 1
ATOM 5049 C C . SER C 1 154 ? -46.307 68.121 -65.296 1.00 53.98 154 SER C C 1
ATOM 5050 O O . SER C 1 154 ? -45.641 68.306 -66.327 1.00 53.31 154 SER C O 1
ATOM 5053 N N . GLY C 1 155 ? -47.007 67.010 -65.088 1.00 54.63 155 GLY C N 1
ATOM 5054 C CA . GLY C 1 155 ? -47.338 66.060 -66.167 1.00 54.84 155 GLY C CA 1
ATOM 5055 C C . GLY C 1 155 ? -46.220 65.075 -66.480 1.00 54.85 155 GLY C C 1
ATOM 5056 O O . GLY C 1 155 ? -46.304 64.413 -67.524 1.00 56.04 155 GLY C O 1
ATOM 5057 N N . THR C 1 156 ? -45.234 64.921 -65.593 1.00 54.61 156 THR C N 1
ATOM 5058 C CA . THR C 1 156 ? -44.086 63.975 -65.759 1.00 53.97 156 THR C CA 1
ATOM 5059 C C . THR C 1 156 ? -43.634 63.446 -64.399 1.00 51.58 156 THR C C 1
ATOM 5060 O O . THR C 1 156 ? -43.500 64.257 -63.452 1.00 51.04 156 THR C O 1
ATOM 5064 N N . TYR C 1 157 ? -43.368 62.138 -64.333 1.00 50.13 157 TYR C N 1
ATOM 5065 C CA . TYR C 1 157 ? -42.748 61.471 -63.152 1.00 49.15 157 TYR C CA 1
ATOM 5066 C C . TYR C 1 157 ? -41.392 60.920 -63.583 1.00 48.37 157 TYR C C 1
ATOM 5067 O O . TYR C 1 157 ? -41.296 59.888 -64.234 1.00 48.44 157 TYR C O 1
ATOM 5076 N N . PRO C 1 158 ? -40.281 61.617 -63.268 1.00 48.52 158 PRO C N 1
ATOM 5077 C CA . PRO C 1 158 ? -38.980 61.217 -63.786 1.00 48.47 158 PRO C CA 1
ATOM 5078 C C . PRO C 1 158 ? -38.516 59.955 -63.035 1.00 48.25 158 PRO C C 1
ATOM 5079 O O . PRO C 1 158 ? -39.174 59.491 -62.105 1.00 46.04 158 PRO C O 1
ATOM 5083 N N . VAL C 1 159 ? -37.371 59.413 -63.444 1.00 49.31 159 VAL C N 1
ATOM 5084 C CA . VAL C 1 159 ? -36.668 58.346 -62.681 1.00 49.11 159 VAL C CA 1
ATOM 5085 C C . VAL C 1 159 ? -36.026 58.968 -61.447 1.00 48.52 159 VAL C C 1
ATOM 5086 O O . VAL C 1 159 ? -35.080 59.727 -61.602 1.00 48.86 159 VAL C O 1
ATOM 5090 N N . ILE C 1 160 ? -36.535 58.648 -60.264 1.00 48.97 160 ILE C N 1
ATOM 5091 C CA . ILE C 1 160 ? -36.030 59.219 -58.988 1.00 48.63 160 ILE C CA 1
ATOM 5092 C C . ILE C 1 160 ? -35.163 58.151 -58.328 1.00 49.05 160 ILE C C 1
ATOM 5093 O O . ILE C 1 160 ? -35.437 56.973 -58.486 1.00 49.12 160 ILE C O 1
ATOM 5098 N N . ARG C 1 161 ? -34.127 58.564 -57.633 1.00 49.92 161 ARG C N 1
ATOM 5099 C CA . ARG C 1 161 ? -33.161 57.638 -57.009 1.00 51.08 161 ARG C CA 1
ATOM 5100 C C . ARG C 1 161 ? -32.500 58.362 -55.843 1.00 51.16 161 ARG C C 1
ATOM 5101 O O . ARG C 1 161 ? -31.889 59.414 -56.107 1.00 54.69 161 ARG C O 1
ATOM 5109 N N . ARG C 1 162 ? -32.553 57.785 -54.642 1.00 48.04 162 ARG C N 1
ATOM 5110 C CA . ARG C 1 162 ? -31.824 58.291 -53.464 1.00 46.53 162 ARG C CA 1
ATOM 5111 C C . ARG C 1 162 ? -31.249 57.102 -52.721 1.00 45.75 162 ARG C C 1
ATOM 5112 O O . ARG C 1 162 ? -31.804 56.021 -52.804 1.00 45.06 162 ARG C O 1
ATOM 5120 N N . THR C 1 163 ? -30.205 57.340 -51.952 1.00 46.10 163 THR C N 1
ATOM 5121 C CA . THR C 1 163 ? -29.543 56.321 -51.113 1.00 45.18 163 THR C CA 1
ATOM 5122 C C . THR C 1 163 ? -29.539 56.768 -49.649 1.00 44.27 163 THR C C 1
ATOM 5123 O O . THR C 1 163 ? -29.272 57.940 -49.402 1.00 43.39 163 THR C O 1
ATOM 5127 N N . PHE C 1 164 ? -29.767 55.818 -48.733 1.00 43.79 164 PHE C N 1
ATOM 5128 C CA . PHE C 1 164 ? -29.551 55.967 -47.280 1.00 42.95 164 PHE C CA 1
ATOM 5129 C C . PHE C 1 164 ? -28.292 55.220 -46.861 1.00 43.43 164 PHE C C 1
ATOM 5130 O O . PHE C 1 164 ? -28.254 54.027 -46.987 1.00 44.06 164 PHE C O 1
ATOM 5138 N N . ASN C 1 165 ? -27.304 55.960 -46.370 1.00 44.67 165 ASN C N 1
ATOM 5139 C CA . ASN C 1 165 ? -26.010 55.488 -45.809 1.00 45.85 165 ASN C CA 1
ATOM 5140 C C . ASN C 1 165 ? -26.259 55.313 -44.290 1.00 45.94 165 ASN C C 1
ATOM 5141 O O . ASN C 1 165 ? -26.468 56.317 -43.601 1.00 46.33 165 ASN C O 1
ATOM 5146 N N . ASN C 1 166 ? -26.371 54.090 -43.795 1.00 45.87 166 ASN C N 1
ATOM 5147 C CA . ASN C 1 166 ? -26.656 53.811 -42.358 1.00 46.26 166 ASN C CA 1
ATOM 5148 C C . ASN C 1 166 ? -25.392 54.045 -41.532 1.00 48.71 166 ASN C C 1
ATOM 5149 O O . ASN C 1 166 ? -24.574 53.094 -41.391 1.00 47.77 166 ASN C O 1
ATOM 5154 N N . THR C 1 167 ? -25.277 55.235 -40.933 1.00 52.62 167 THR C N 1
ATOM 5155 C CA . THR C 1 167 ? -24.083 55.692 -40.164 1.00 55.51 167 THR C CA 1
ATOM 5156 C C . THR C 1 167 ? -24.398 55.701 -38.665 1.00 57.20 167 THR C C 1
ATOM 5157 O O . THR C 1 167 ? -23.651 56.367 -37.921 1.00 56.71 167 THR C O 1
ATOM 5161 N N . LYS C 1 168 ? -25.474 55.016 -38.263 1.00 58.12 168 LYS C N 1
ATOM 5162 C CA . LYS C 1 168 ? -26.018 55.029 -36.882 1.00 59.19 168 LYS C CA 1
ATOM 5163 C C . LYS C 1 168 ? -25.278 54.034 -35.989 1.00 58.69 168 LYS C C 1
ATOM 5164 O O . LYS C 1 168 ? -25.616 53.961 -34.826 1.00 57.56 168 LYS C O 1
ATOM 5170 N N . GLY C 1 169 ? -24.384 53.224 -36.542 1.00 61.06 169 GLY C N 1
ATOM 5171 C CA . GLY C 1 169 ? -23.811 52.057 -35.840 1.00 60.41 169 GLY C CA 1
ATOM 5172 C C . GLY C 1 169 ? -24.859 51.110 -35.271 1.00 58.02 169 GLY C C 1
ATOM 5173 O O . GLY C 1 169 ? -24.496 50.387 -34.352 1.00 58.98 169 GLY C O 1
ATOM 5174 N N . ARG C 1 170 ? -26.096 51.069 -35.786 1.00 57.31 170 ARG C N 1
ATOM 5175 C CA . ARG C 1 170 ? -27.114 50.068 -35.364 1.00 56.23 170 ARG C CA 1
ATOM 5176 C C . ARG C 1 170 ? -28.124 49.778 -36.471 1.00 54.43 170 ARG C C 1
ATOM 5177 O O . ARG C 1 170 ? -28.308 50.653 -37.365 1.00 53.94 170 ARG C O 1
ATOM 5185 N N . ASP C 1 171 ? -28.792 48.625 -36.346 1.00 52.82 171 ASP C N 1
ATOM 5186 C CA . ASP C 1 171 ? -29.829 48.126 -37.280 1.00 52.89 171 ASP C CA 1
ATOM 5187 C C . ASP C 1 171 ? -30.862 49.261 -37.450 1.00 52.65 171 ASP C C 1
ATOM 5188 O O . ASP C 1 171 ? -31.319 49.798 -36.425 1.00 55.52 171 ASP C O 1
ATOM 5193 N N . VAL C 1 172 ? -31.152 49.662 -38.693 1.00 49.36 172 VAL C N 1
ATOM 5194 C CA . VAL C 1 172 ? -32.268 50.586 -39.033 1.00 47.01 172 VAL C CA 1
ATOM 5195 C C . VAL C 1 172 ? -33.363 49.809 -39.751 1.00 45.13 172 VAL C C 1
ATOM 5196 O O . VAL C 1 172 ? -33.053 49.189 -40.782 1.00 45.35 172 VAL C O 1
ATOM 5200 N N . LEU C 1 173 ? -34.589 49.881 -39.250 1.00 43.92 173 LEU C N 1
ATOM 5201 C CA . LEU C 1 173 ? -35.776 49.240 -39.864 1.00 43.37 173 LEU C CA 1
ATOM 5202 C C . LEU C 1 173 ? -36.323 50.219 -40.887 1.00 43.57 173 LEU C C 1
ATOM 5203 O O . LEU C 1 173 ? -36.739 51.282 -40.502 1.00 41.82 173 LEU C O 1
ATOM 5208 N N . MET C 1 174 ? -36.334 49.862 -42.156 1.00 46.05 174 MET C N 1
ATOM 5209 C CA . MET C 1 174 ? -36.860 50.784 -43.183 1.00 46.74 174 MET C CA 1
ATOM 5210 C C . MET C 1 174 ? -38.122 50.225 -43.818 1.00 44.18 174 MET C C 1
ATOM 5211 O O . MET C 1 174 ? -38.198 49.038 -44.040 1.00 42.95 174 MET C O 1
ATOM 5216 N N . VAL C 1 175 ? -39.089 51.089 -44.059 1.00 44.42 175 VAL C N 1
ATOM 5217 C CA . VAL C 1 175 ? -40.351 50.664 -44.713 1.00 45.46 175 VAL C CA 1
ATOM 5218 C C . VAL C 1 175 ? -40.589 51.568 -45.908 1.00 46.72 175 VAL C C 1
ATOM 5219 O O . VAL C 1 175 ? -40.096 52.725 -45.863 1.00 51.65 175 VAL C O 1
ATOM 5223 N N . TRP C 1 176 ? -41.281 51.000 -46.891 1.00 45.38 176 TRP C N 1
ATOM 5224 C CA . TRP C 1 176 ? -41.712 51.603 -48.171 1.00 44.75 176 TRP C CA 1
ATOM 5225 C C . TRP C 1 176 ? -42.848 50.745 -48.711 1.00 42.50 176 TRP C C 1
ATOM 5226 O O . TRP C 1 176 ? -43.142 49.720 -48.080 1.00 41.32 176 TRP C O 1
ATOM 5237 N N . GLY C 1 177 ? -43.422 51.136 -49.840 1.00 40.85 177 GLY C N 1
ATOM 5238 C CA . GLY C 1 177 ? -44.490 50.354 -50.475 1.00 40.70 177 GLY C CA 1
ATOM 5239 C C . GLY C 1 177 ? -44.518 50.494 -51.968 1.00 40.17 177 GLY C C 1
ATOM 5240 O O . GLY C 1 177 ? -43.767 51.327 -52.492 1.00 42.70 177 GLY C O 1
ATOM 5241 N N . VAL C 1 178 ? -45.367 49.700 -52.599 1.00 39.50 178 VAL C N 1
ATOM 5242 C CA . VAL C 1 178 ? -45.700 49.764 -54.042 1.00 40.26 178 VAL C CA 1
ATOM 5243 C C . VAL C 1 178 ? -47.205 49.935 -54.177 1.00 40.22 178 VAL C C 1
ATOM 5244 O O . VAL C 1 178 ? -47.954 49.184 -53.533 1.00 39.54 178 VAL C O 1
ATOM 5248 N N . HIS C 1 179 ? -47.606 50.852 -55.032 1.00 40.97 179 HIS C N 1
ATOM 5249 C CA . HIS C 1 179 ? -49.026 51.125 -55.302 1.00 41.85 179 HIS C CA 1
ATOM 5250 C C . HIS C 1 179 ? -49.471 50.168 -56.381 1.00 42.67 179 HIS C C 1
ATOM 5251 O O . HIS C 1 179 ? -48.734 50.085 -57.369 1.00 43.80 179 HIS C O 1
ATOM 5258 N N . HIS C 1 180 ? -50.603 49.491 -56.160 1.00 41.83 180 HIS C N 1
ATOM 5259 C CA . HIS C 1 180 ? -51.284 48.619 -57.132 1.00 41.43 180 HIS C CA 1
ATOM 5260 C C . HIS C 1 180 ? -52.565 49.308 -57.587 1.00 42.14 180 HIS C C 1
ATOM 5261 O O . HIS C 1 180 ? -53.645 48.961 -57.122 1.00 42.60 180 HIS C O 1
ATOM 5268 N N . PRO C 1 181 ? -52.524 50.276 -58.525 1.00 43.15 181 PRO C N 1
ATOM 5269 C CA . PRO C 1 181 ? -53.721 51.012 -58.917 1.00 45.13 181 PRO C CA 1
ATOM 5270 C C . PRO C 1 181 ? -54.843 50.096 -59.429 1.00 47.09 181 PRO C C 1
ATOM 5271 O O . PRO C 1 181 ? -54.565 49.030 -59.830 1.00 48.62 181 PRO C O 1
ATOM 5275 N N . ALA C 1 182 ? -56.076 50.573 -59.463 1.00 48.63 182 ALA C N 1
ATOM 5276 C CA . ALA C 1 182 ? -57.239 49.775 -59.910 1.00 50.13 182 ALA C CA 1
ATOM 5277 C C . ALA C 1 182 ? -57.325 49.784 -61.439 1.00 51.49 182 ALA C C 1
ATOM 5278 O O . ALA C 1 182 ? -57.816 48.791 -61.989 1.00 52.21 182 ALA C O 1
ATOM 5280 N N . THR C 1 183 ? -56.908 50.865 -62.100 1.00 52.92 183 THR C N 1
ATOM 5281 C CA . THR C 1 183 ? -57.037 51.005 -63.579 1.00 54.67 183 THR C CA 1
ATOM 5282 C C . THR C 1 183 ? -55.770 51.638 -64.145 1.00 55.69 183 THR C C 1
ATOM 5283 O O . THR C 1 183 ? -55.062 52.324 -63.411 1.00 54.63 183 THR C O 1
ATOM 5287 N N . LEU C 1 184 ? -55.512 51.382 -65.416 1.00 58.41 184 LEU C N 1
ATOM 5288 C CA . LEU C 1 184 ? -54.426 52.036 -66.159 1.00 61.07 184 LEU C CA 1
ATOM 5289 C C . LEU C 1 184 ? -54.553 53.554 -65.990 1.00 65.27 184 LEU C C 1
ATOM 5290 O O . LEU C 1 184 ? -53.515 54.207 -65.790 1.00 70.26 184 LEU C O 1
ATOM 5295 N N . LYS C 1 185 ? -55.773 54.098 -66.046 1.00 67.95 185 LYS C N 1
ATOM 5296 C CA . LYS C 1 185 ? -55.995 55.562 -65.959 1.00 69.94 185 LYS C CA 1
ATOM 5297 C C . LYS C 1 185 ? -55.452 56.092 -64.638 1.00 69.32 185 LYS C C 1
ATOM 5298 O O . LYS C 1 185 ? -54.761 57.124 -64.704 1.00 71.29 185 LYS C O 1
ATOM 5304 N N . GLU C 1 186 ? -55.791 55.462 -63.500 1.00 67.82 186 GLU C N 1
ATOM 5305 C CA . GLU C 1 186 ? -55.337 55.900 -62.151 1.00 66.10 186 GLU C CA 1
ATOM 5306 C C . GLU C 1 186 ? -53.806 55.912 -62.207 1.00 62.57 186 GLU C C 1
ATOM 5307 O O . GLU C 1 186 ? -53.203 56.827 -61.615 1.00 66.79 186 GLU C O 1
ATOM 5313 N N . HIS C 1 187 ? -53.198 54.983 -62.954 1.00 56.76 187 HIS C N 1
ATOM 5314 C CA . HIS C 1 187 ? -51.728 54.861 -63.090 1.00 52.77 187 HIS C CA 1
ATOM 5315 C C . HIS C 1 187 ? -51.210 56.066 -63.867 1.00 52.51 187 HIS C C 1
ATOM 5316 O O . HIS C 1 187 ? -50.359 56.794 -63.333 1.00 52.91 187 HIS C O 1
ATOM 5323 N N . GLN C 1 188 ? -51.733 56.257 -65.075 1.00 53.53 188 GLN C N 1
ATOM 5324 C CA . GLN C 1 188 ? -51.525 57.448 -65.945 1.00 53.38 188 GLN C CA 1
ATOM 5325 C C . GLN C 1 188 ? -51.721 58.778 -65.184 1.00 52.35 188 GLN C C 1
ATOM 5326 O O . GLN C 1 188 ? -50.839 59.616 -65.299 1.00 53.16 188 GLN C O 1
ATOM 5332 N N . ASP C 1 189 ? -52.820 58.990 -64.464 1.00 51.50 189 ASP C N 1
ATOM 5333 C CA . ASP C 1 189 ? -53.117 60.302 -63.819 1.00 51.87 189 ASP C CA 1
ATOM 5334 C C . ASP C 1 189 ? -52.090 60.606 -62.727 1.00 49.56 189 ASP C C 1
ATOM 5335 O O . ASP C 1 189 ? -51.829 61.783 -62.524 1.00 50.89 189 ASP C O 1
ATOM 5340 N N . LEU C 1 190 ? -51.551 59.581 -62.069 1.00 47.17 190 LEU C N 1
ATOM 5341 C CA . LEU C 1 190 ? -50.628 59.714 -60.909 1.00 46.16 190 LEU C CA 1
ATOM 5342 C C . LEU C 1 190 ? -49.163 59.633 -61.367 1.00 46.27 190 LEU C C 1
ATOM 5343 O O . LEU C 1 190 ? -48.329 60.372 -60.820 1.00 46.28 190 LEU C O 1
ATOM 5348 N N . TYR C 1 191 ? -48.826 58.770 -62.324 1.00 46.73 191 TYR C N 1
ATOM 5349 C CA . TYR C 1 191 ? -47.415 58.483 -62.682 1.00 46.08 191 TYR C CA 1
ATOM 5350 C C . TYR C 1 191 ? -47.150 58.775 -64.163 1.00 46.63 191 TYR C C 1
ATOM 5351 O O . TYR C 1 191 ? -46.047 58.422 -64.641 1.00 45.73 191 TYR C O 1
ATOM 5360 N N . LYS C 1 192 ? -48.043 59.516 -64.816 1.00 47.75 192 LYS C N 1
ATOM 5361 C CA . LYS C 1 192 ? -47.903 60.043 -66.206 1.00 49.99 192 LYS C CA 1
ATOM 5362 C C . LYS C 1 192 ? -46.994 59.084 -67.002 1.00 49.46 192 LYS C C 1
ATOM 5363 O O . LYS C 1 192 ? -45.986 59.517 -67.551 1.00 49.50 192 LYS C O 1
ATOM 5369 N N . LYS C 1 193 ? -47.405 57.821 -67.067 1.00 48.75 193 LYS C N 1
ATOM 5370 C CA . LYS C 1 193 ? -46.859 56.735 -67.916 1.00 49.78 193 LYS C CA 1
ATOM 5371 C C . LYS C 1 193 ? -47.676 55.477 -67.633 1.00 50.61 193 LYS C C 1
ATOM 5372 O O . LYS C 1 193 ? -48.432 55.540 -66.647 1.00 50.37 193 LYS C O 1
ATOM 5378 N N . ASP C 1 194 ? -47.520 54.392 -68.410 1.00 52.17 194 ASP C N 1
ATOM 5379 C CA . ASP C 1 194 ? -48.441 53.208 -68.408 1.00 53.50 194 ASP C CA 1
ATOM 5380 C C . ASP C 1 194 ? -48.071 52.113 -67.389 1.00 52.83 194 ASP C C 1
ATOM 5381 O O . ASP C 1 194 ? -48.909 51.252 -67.052 1.00 51.37 194 ASP C O 1
ATOM 5386 N N . ASN C 1 195 ? -46.822 52.102 -66.954 1.00 52.85 195 ASN C N 1
ATOM 5387 C CA . ASN C 1 195 ? -46.233 50.971 -66.212 1.00 51.74 195 ASN C CA 1
ATOM 5388 C C . ASN C 1 195 ? -44.932 51.464 -65.570 1.00 50.58 195 ASN C C 1
ATOM 5389 O O . ASN C 1 195 ? -44.119 52.106 -66.243 1.00 50.10 195 ASN C O 1
ATOM 5394 N N . SER C 1 196 ? -44.767 51.208 -64.279 1.00 50.07 196 SER C N 1
ATOM 5395 C CA . SER C 1 196 ? -43.660 51.754 -63.459 1.00 50.34 196 SER C CA 1
ATOM 5396 C C . SER C 1 196 ? -42.898 50.614 -62.792 1.00 50.06 196 SER C C 1
ATOM 5397 O O . SER C 1 196 ? -43.302 49.465 -62.917 1.00 50.91 196 SER C O 1
ATOM 5400 N N . TYR C 1 197 ? -41.804 50.945 -62.121 1.00 49.38 197 TYR C N 1
ATOM 5401 C CA . TYR C 1 197 ? -41.029 49.995 -61.280 1.00 49.13 197 TYR C CA 1
ATOM 5402 C C . TYR C 1 197 ? -40.607 50.677 -59.966 1.00 48.78 197 TYR C C 1
ATOM 5403 O O . TYR C 1 197 ? -40.483 51.908 -59.878 1.00 49.10 197 TYR C O 1
ATOM 5412 N N . VAL C 1 198 ? -40.378 49.868 -58.944 1.00 48.01 198 VAL C N 1
ATOM 5413 C CA . VAL C 1 198 ? -39.627 50.284 -57.731 1.00 48.21 198 VAL C CA 1
ATOM 5414 C C . VAL C 1 198 ? -38.463 49.314 -57.555 1.00 47.94 198 VAL C C 1
ATOM 5415 O O . VAL C 1 198 ? -38.706 48.139 -57.490 1.00 47.60 198 VAL C O 1
ATOM 5419 N N . ALA C 1 199 ? -37.237 49.828 -57.517 1.00 47.61 199 ALA C N 1
ATOM 5420 C CA . ALA C 1 199 ? -35.983 49.055 -57.428 1.00 47.51 199 ALA C CA 1
ATOM 5421 C C . ALA C 1 199 ? -35.253 49.474 -56.175 1.00 47.15 199 ALA C C 1
ATOM 5422 O O . ALA C 1 199 ? -34.903 50.651 -56.046 1.00 47.81 199 ALA C O 1
ATOM 5424 N N . VAL C 1 200 ? -35.058 48.511 -55.290 1.00 46.79 200 VAL C N 1
ATOM 5425 C CA . VAL C 1 200 ? -34.462 48.697 -53.946 1.00 46.36 200 VAL C CA 1
ATOM 5426 C C . VAL C 1 200 ? -33.255 47.781 -53.859 1.00 46.35 200 VAL C C 1
ATOM 5427 O O . VAL C 1 200 ? -33.439 46.613 -54.112 1.00 47.75 200 VAL C O 1
ATOM 5431 N N . GLY C 1 201 ? -32.105 48.318 -53.481 1.00 46.15 201 GLY C N 1
ATOM 5432 C CA . GLY C 1 201 ? -30.816 47.613 -53.508 1.00 46.92 201 GLY C CA 1
ATOM 5433 C C . GLY C 1 201 ? -29.867 48.127 -52.446 1.00 47.09 201 GLY C C 1
ATOM 5434 O O . GLY C 1 201 ? -29.738 49.329 -52.302 1.00 48.36 201 GLY C O 1
ATOM 5435 N N . SER C 1 202 ? -29.238 47.221 -51.716 1.00 47.58 202 SER C N 1
ATOM 5436 C CA . SER C 1 202 ? -28.178 47.471 -50.715 1.00 48.88 202 SER C CA 1
ATOM 5437 C C . SER C 1 202 ? -27.029 46.496 -50.983 1.00 50.55 202 SER C C 1
ATOM 5438 O O . SER C 1 202 ? -27.042 45.827 -52.008 1.00 52.97 202 SER C O 1
ATOM 5441 N N . GLU C 1 203 ? -26.054 46.404 -50.093 1.00 51.40 203 GLU C N 1
ATOM 5442 C CA . GLU C 1 203 ? -24.950 45.425 -50.276 1.00 52.62 203 GLU C CA 1
ATOM 5443 C C . GLU C 1 203 ? -25.513 44.017 -50.115 1.00 51.28 203 GLU C C 1
ATOM 5444 O O . GLU C 1 203 ? -24.840 43.096 -50.570 1.00 51.93 203 GLU C O 1
ATOM 5450 N N . SER C 1 204 ? -26.677 43.864 -49.482 1.00 49.41 204 SER C N 1
ATOM 5451 C CA . SER C 1 204 ? -27.280 42.538 -49.185 1.00 48.83 204 SER C CA 1
ATOM 5452 C C . SER C 1 204 ? -28.687 42.393 -49.770 1.00 49.07 204 SER C C 1
ATOM 5453 O O . SER C 1 204 ? -29.037 41.218 -49.986 1.00 49.42 204 SER C O 1
ATOM 5456 N N . TYR C 1 205 ? -29.439 43.490 -50.000 1.00 48.39 205 TYR C N 1
ATOM 5457 C CA . TYR C 1 205 ? -30.841 43.461 -50.496 1.00 48.36 205 TYR C CA 1
ATOM 5458 C C . TYR C 1 205 ? -30.810 43.720 -51.997 1.00 49.48 205 TYR C C 1
ATOM 5459 O O . TYR C 1 205 ? -29.839 44.326 -52.439 1.00 49.43 205 TYR C O 1
ATOM 5468 N N . ASN C 1 206 ? -31.822 43.235 -52.716 1.00 50.92 206 ASN C N 1
ATOM 5469 C CA . ASN C 1 206 ? -31.970 43.376 -54.182 1.00 52.87 206 ASN C CA 1
ATOM 5470 C C . ASN C 1 206 ? -33.393 42.964 -54.601 1.00 54.58 206 ASN C C 1
ATOM 5471 O O . ASN C 1 206 ? -33.686 41.782 -54.626 1.00 59.97 206 ASN C O 1
ATOM 5476 N N . ARG C 1 207 ? -34.277 43.910 -54.901 1.00 56.15 207 ARG C N 1
ATOM 5477 C CA . ARG C 1 207 ? -35.646 43.609 -55.413 1.00 57.53 207 ARG C CA 1
ATOM 5478 C C . ARG C 1 207 ? -36.123 44.681 -56.396 1.00 56.12 207 ARG C C 1
ATOM 5479 O O . ARG C 1 207 ? -35.860 45.866 -56.094 1.00 58.72 207 ARG C O 1
ATOM 5487 N N . ARG C 1 208 ? -36.737 44.267 -57.517 1.00 53.64 208 ARG C N 1
ATOM 5488 C CA . ARG C 1 208 ? -37.583 45.109 -58.408 1.00 52.73 208 ARG C CA 1
ATOM 5489 C C . ARG C 1 208 ? -39.016 44.746 -57.990 1.00 49.26 208 ARG C C 1
ATOM 5490 O O . ARG C 1 208 ? -39.191 43.678 -57.515 1.00 47.27 208 ARG C O 1
ATOM 5498 N N . PHE C 1 209 ? -39.916 45.713 -57.924 1.00 48.30 209 PHE C N 1
ATOM 5499 C CA . PHE C 1 209 ? -41.381 45.536 -57.758 1.00 48.32 209 PHE C CA 1
ATOM 5500 C C . PHE C 1 209 ? -42.116 46.289 -58.863 1.00 49.25 209 PHE C C 1
ATOM 5501 O O . PHE C 1 209 ? -41.555 47.312 -59.357 1.00 50.10 209 PHE C O 1
ATOM 5509 N N . THR C 1 210 ? -43.295 45.814 -59.242 1.00 47.98 210 THR C N 1
ATOM 5510 C CA . THR C 1 210 ? -44.096 46.473 -60.287 1.00 49.86 210 THR C CA 1
ATOM 5511 C C . THR C 1 210 ? -45.518 46.573 -59.787 1.00 48.79 210 THR C C 1
ATOM 5512 O O . THR C 1 210 ? -45.981 45.698 -59.076 1.00 47.40 210 THR C O 1
ATOM 5516 N N . PRO C 1 211 ? -46.239 47.634 -60.174 1.00 50.18 211 PRO C N 1
ATOM 5517 C CA . PRO C 1 211 ? -47.665 47.708 -59.930 1.00 51.83 211 PRO C CA 1
ATOM 5518 C C . PRO C 1 211 ? -48.297 46.506 -60.632 1.00 53.02 211 PRO C C 1
ATOM 5519 O O . PRO C 1 211 ? -47.749 46.040 -61.626 1.00 55.49 211 PRO C O 1
ATOM 5523 N N . GLU C 1 212 ? -49.403 46.044 -60.058 1.00 52.15 212 GLU C N 1
ATOM 5524 C CA . GLU C 1 212 ? -50.320 45.071 -60.665 1.00 53.47 212 GLU C CA 1
ATOM 5525 C C . GLU C 1 212 ? -51.680 45.738 -60.767 1.00 51.75 212 GLU C C 1
ATOM 5526 O O . GLU C 1 212 ? -52.333 45.854 -59.736 1.00 50.10 212 GLU C O 1
ATOM 5532 N N . ILE C 1 213 ? -52.051 46.148 -61.972 1.00 50.82 213 ILE C N 1
ATOM 5533 C CA . ILE C 1 213 ? -53.244 46.999 -62.182 1.00 51.08 213 ILE C CA 1
ATOM 5534 C C . ILE C 1 213 ? -54.413 46.047 -62.357 1.00 53.54 213 ILE C C 1
ATOM 5535 O O . ILE C 1 213 ? -54.278 45.187 -63.218 1.00 57.54 213 ILE C O 1
ATOM 5540 N N . SER C 1 214 ? -55.462 46.151 -61.525 1.00 54.40 214 SER C N 1
ATOM 5541 C CA . SER C 1 214 ? -56.705 45.319 -61.573 1.00 56.55 214 SER C CA 1
ATOM 5542 C C . SER C 1 214 ? -57.762 45.850 -60.590 1.00 57.93 214 SER C C 1
ATOM 5543 O O . SER C 1 214 ? -57.377 46.402 -59.534 1.00 57.75 214 SER C O 1
ATOM 5546 N N . THR C 1 215 ? -59.051 45.713 -60.905 1.00 58.67 215 THR C N 1
ATOM 5547 C CA . THR C 1 215 ? -60.113 46.196 -59.984 1.00 59.12 215 THR C CA 1
ATOM 5548 C C . THR C 1 215 ? -60.338 45.095 -58.964 1.00 56.94 215 THR C C 1
ATOM 5549 O O . THR C 1 215 ? -60.788 44.029 -59.382 1.00 60.71 215 THR C O 1
ATOM 5553 N N . ARG C 1 216 ? -59.984 45.353 -57.706 1.00 54.58 216 ARG C N 1
ATOM 5554 C CA . ARG C 1 216 ? -60.399 44.561 -56.514 1.00 53.36 216 ARG C CA 1
ATOM 5555 C C . ARG C 1 216 ? -61.673 45.139 -55.902 1.00 54.19 216 ARG C C 1
ATOM 5556 O O . ARG C 1 216 ? -61.993 46.310 -56.104 1.00 56.54 216 ARG C O 1
ATOM 5564 N N . PRO C 1 217 ? -62.462 44.340 -55.152 1.00 53.90 217 PRO C N 1
ATOM 5565 C CA . PRO C 1 217 ? -63.563 44.884 -54.363 1.00 53.19 217 PRO C CA 1
ATOM 5566 C C . PRO C 1 217 ? -63.072 46.011 -53.449 1.00 52.99 217 PRO C C 1
ATOM 5567 O O . PRO C 1 217 ? -61.980 45.917 -52.953 1.00 50.92 217 PRO C O 1
ATOM 5571 N N . LYS C 1 218 ? -63.895 47.035 -53.229 1.00 54.85 218 LYS C N 1
ATOM 5572 C CA . LYS C 1 218 ? -63.485 48.249 -52.482 1.00 53.75 218 LYS C CA 1
ATOM 5573 C C . LYS C 1 218 ? -63.297 47.913 -50.989 1.00 52.19 218 LYS C C 1
ATOM 5574 O O . LYS C 1 218 ? -64.072 47.089 -50.413 1.00 49.92 218 LYS C O 1
ATOM 5580 N N . VAL C 1 219 ? -62.265 48.496 -50.387 1.00 52.36 219 VAL C N 1
ATOM 5581 C CA . VAL C 1 219 ? -62.037 48.516 -48.907 1.00 53.48 219 VAL C CA 1
ATOM 5582 C C . VAL C 1 219 ? -61.623 49.942 -48.552 1.00 51.18 219 VAL C C 1
ATOM 5583 O O . VAL C 1 219 ? -60.705 50.420 -49.184 1.00 50.26 219 VAL C O 1
ATOM 5587 N N . ASN C 1 220 ? -62.324 50.582 -47.623 1.00 51.79 220 ASN C N 1
ATOM 5588 C CA . ASN C 1 220 ? -62.153 52.016 -47.283 1.00 54.12 220 ASN C CA 1
ATOM 5589 C C . ASN C 1 220 ? -62.324 52.827 -48.576 1.00 54.60 220 ASN C C 1
ATOM 5590 O O . ASN C 1 220 ? -61.640 53.870 -48.782 1.00 53.37 220 ASN C O 1
ATOM 5595 N N . GLY C 1 221 ? -63.216 52.348 -49.432 1.00 53.57 221 GLY C N 1
ATOM 5596 C CA . GLY C 1 221 ? -63.573 53.029 -50.677 1.00 52.86 221 GLY C CA 1
ATOM 5597 C C . GLY C 1 221 ? -62.537 52.865 -51.766 1.00 52.47 221 GLY C C 1
ATOM 5598 O O . GLY C 1 221 ? -62.676 53.567 -52.796 1.00 56.91 221 GLY C O 1
ATOM 5599 N N . GLN C 1 222 ? -61.565 51.965 -51.623 1.00 49.79 222 GLN C N 1
ATOM 5600 C CA . GLN C 1 222 ? -60.452 51.858 -52.609 1.00 48.36 222 GLN C CA 1
ATOM 5601 C C . GLN C 1 222 ? -60.489 50.501 -53.318 1.00 47.87 222 GLN C C 1
ATOM 5602 O O . GLN C 1 222 ? -60.461 49.475 -52.644 1.00 50.54 222 GLN C O 1
ATOM 5608 N N . ALA C 1 223 ? -60.537 50.515 -54.638 1.00 47.55 223 ALA C N 1
ATOM 5609 C CA . ALA C 1 223 ? -60.370 49.335 -55.513 1.00 48.35 223 ALA C CA 1
ATOM 5610 C C . ALA C 1 223 ? -58.884 48.992 -55.739 1.00 47.97 223 ALA C C 1
ATOM 5611 O O . ALA C 1 223 ? -58.582 47.902 -56.264 1.00 48.12 223 ALA C O 1
ATOM 5613 N N . GLY C 1 224 ? -57.980 49.924 -55.458 1.00 47.53 224 GLY C N 1
ATOM 5614 C CA . GLY C 1 224 ? -56.536 49.707 -55.593 1.00 46.68 224 GLY C CA 1
ATOM 5615 C C . GLY C 1 224 ? -56.010 49.042 -54.333 1.00 45.57 224 GLY C C 1
ATOM 5616 O O . GLY C 1 224 ? -56.715 48.974 -53.334 1.00 44.22 224 GLY C O 1
ATOM 5617 N N . ARG C 1 225 ? -54.787 48.550 -54.370 1.00 44.77 225 ARG C N 1
ATOM 5618 C CA . ARG C 1 225 ? -54.126 48.004 -53.175 1.00 43.12 225 ARG C CA 1
ATOM 5619 C C . ARG C 1 225 ? -52.754 48.658 -53.054 1.00 42.90 225 ARG C C 1
ATOM 5620 O O . ARG C 1 225 ? -52.294 49.289 -54.015 1.00 42.85 225 ARG C O 1
ATOM 5628 N N . MET C 1 226 ? -52.107 48.455 -51.924 1.00 42.65 226 MET C N 1
ATOM 5629 C CA . MET C 1 226 ? -50.669 48.739 -51.748 1.00 43.12 226 MET C CA 1
ATOM 5630 C C . MET C 1 226 ? -50.057 47.553 -51.009 1.00 43.05 226 MET C C 1
ATOM 5631 O O . MET C 1 226 ? -50.670 47.060 -50.079 1.00 43.20 226 MET C O 1
ATOM 5636 N N . THR C 1 227 ? -48.864 47.149 -51.394 1.00 44.31 227 THR C N 1
ATOM 5637 C CA . THR C 1 227 ? -48.082 46.133 -50.666 1.00 45.67 227 THR C CA 1
ATOM 5638 C C . THR C 1 227 ? -46.911 46.863 -50.024 1.00 45.93 227 THR C C 1
ATOM 5639 O O . THR C 1 227 ? -46.198 47.527 -50.753 1.00 46.48 227 THR C O 1
ATOM 5643 N N . PHE C 1 228 ? -46.764 46.773 -48.705 1.00 46.09 228 PHE C N 1
ATOM 5644 C CA . PHE C 1 228 ? -45.732 47.496 -47.928 1.00 44.86 228 PHE C CA 1
ATOM 5645 C C . PHE C 1 228 ? -44.650 46.504 -47.580 1.00 44.65 228 PHE C C 1
ATOM 5646 O O . PHE C 1 228 ? -44.989 45.433 -47.198 1.00 45.28 228 PHE C O 1
ATOM 5654 N N . TYR C 1 229 ? -43.398 46.874 -47.745 1.00 45.27 229 TYR C N 1
ATOM 5655 C CA . TYR C 1 229 ? -42.236 45.985 -47.558 1.00 45.40 229 TYR C CA 1
ATOM 5656 C C . TYR C 1 229 ? -41.450 46.573 -46.411 1.00 45.94 229 TYR C C 1
ATOM 5657 O O . TYR C 1 229 ? -41.644 47.746 -46.142 1.00 47.61 229 TYR C O 1
ATOM 5666 N N . TRP C 1 230 ? -40.654 45.757 -45.736 1.00 46.57 230 TRP C N 1
ATOM 5667 C CA . TRP C 1 230 ? -39.665 46.245 -44.754 1.00 46.40 230 TRP C CA 1
ATOM 5668 C C . TRP C 1 230 ? -38.364 45.482 -44.958 1.00 46.92 230 TRP C C 1
ATOM 5669 O O . TRP C 1 230 ? -38.413 44.425 -45.556 1.00 48.32 230 TRP C O 1
ATOM 5680 N N . THR C 1 231 ? -37.240 46.054 -44.550 1.00 47.51 231 THR C N 1
ATOM 5681 C CA . THR C 1 231 ? -35.942 45.346 -44.433 1.00 48.45 231 THR C CA 1
ATOM 5682 C C . THR C 1 231 ? -35.138 46.042 -43.347 1.00 49.47 231 THR C C 1
ATOM 5683 O O . THR C 1 231 ? -35.467 47.177 -43.004 1.00 50.94 231 THR C O 1
ATOM 5687 N N . ILE C 1 232 ? -34.137 45.339 -42.835 1.00 50.30 232 ILE C N 1
ATOM 5688 C CA . ILE C 1 232 ? -33.155 45.854 -41.850 1.00 49.61 232 ILE C CA 1
ATOM 5689 C C . ILE C 1 232 ? -31.930 46.310 -42.626 1.00 49.20 232 ILE C C 1
ATOM 5690 O O . ILE C 1 232 ? -31.308 45.491 -43.266 1.00 52.04 232 ILE C O 1
ATOM 5695 N N . VAL C 1 233 ? -31.604 47.577 -42.555 1.00 48.56 233 VAL C N 1
ATOM 5696 C CA . VAL C 1 233 ? -30.315 48.077 -43.087 1.00 50.65 233 VAL C CA 1
ATOM 5697 C C . VAL C 1 233 ? -29.293 47.926 -41.963 1.00 52.36 233 VAL C C 1
ATOM 5698 O O . VAL C 1 233 ? -29.461 48.577 -40.911 1.00 52.56 233 VAL C O 1
ATOM 5702 N N . LYS C 1 234 ? -28.320 47.047 -42.139 1.00 54.96 234 LYS C N 1
ATOM 5703 C CA . LYS C 1 234 ? -27.293 46.777 -41.099 1.00 59.20 234 LYS C CA 1
ATOM 5704 C C . LYS C 1 234 ? -26.306 47.938 -41.096 1.00 57.57 234 LYS C C 1
ATOM 5705 O O . LYS C 1 234 ? -26.228 48.677 -42.057 1.00 55.79 234 LYS C O 1
ATOM 5711 N N . PRO C 1 235 ? -25.596 48.192 -39.982 1.00 59.37 235 PRO C N 1
ATOM 5712 C CA . PRO C 1 235 ? -24.655 49.308 -39.913 1.00 59.37 235 PRO C CA 1
ATOM 5713 C C . PRO C 1 235 ? -23.576 49.245 -41.000 1.00 59.31 235 PRO C C 1
ATOM 5714 O O . PRO C 1 235 ? -22.988 48.203 -41.187 1.00 58.01 235 PRO C O 1
ATOM 5718 N N . GLU C 1 236 ? -23.383 50.381 -41.678 1.00 60.13 236 GLU C N 1
ATOM 5719 C CA . GLU C 1 236 ? -22.416 50.585 -42.785 1.00 64.26 236 GLU C CA 1
ATOM 5720 C C . GLU C 1 236 ? -22.977 50.105 -44.143 1.00 62.23 236 GLU C C 1
ATOM 5721 O O . GLU C 1 236 ? -22.271 50.264 -45.148 1.00 60.70 236 GLU C O 1
ATOM 5727 N N . GLU C 1 237 ? -24.193 49.547 -44.192 1.00 59.57 237 GLU C N 1
ATOM 5728 C CA . GLU C 1 237 ? -24.903 49.259 -45.469 1.00 58.34 237 GLU C CA 1
ATOM 5729 C C . GLU C 1 237 ? -25.490 50.571 -46.011 1.00 56.25 237 GLU C C 1
ATOM 5730 O O . GLU C 1 237 ? -25.873 51.418 -45.221 1.00 55.35 237 GLU C O 1
ATOM 5736 N N . ALA C 1 238 ? -25.434 50.771 -47.329 1.00 53.85 238 ALA C N 1
ATOM 5737 C CA . ALA C 1 238 ? -26.124 51.827 -48.085 1.00 50.86 238 ALA C CA 1
ATOM 5738 C C . ALA C 1 238 ? -27.307 51.155 -48.765 1.00 49.19 238 ALA C C 1
ATOM 5739 O O . ALA C 1 238 ? -27.139 50.023 -49.164 1.00 49.71 238 ALA C O 1
ATOM 5741 N N . ILE C 1 239 ? -28.466 51.795 -48.865 1.00 47.13 239 ILE C N 1
ATOM 5742 C CA . ILE C 1 239 ? -29.637 51.191 -49.561 1.00 46.10 239 ILE C CA 1
ATOM 5743 C C . ILE C 1 239 ? -30.210 52.224 -50.525 1.00 45.12 239 ILE C C 1
ATOM 5744 O O . ILE C 1 239 ? -30.511 53.312 -50.047 1.00 43.70 239 ILE C O 1
ATOM 5749 N N . THR C 1 240 ? -30.287 51.885 -51.821 1.00 44.05 240 THR C N 1
ATOM 5750 C CA . THR C 1 240 ? -30.728 52.779 -52.912 1.00 43.86 240 THR C CA 1
ATOM 5751 C C . THR C 1 240 ? -32.153 52.427 -53.308 1.00 42.85 240 THR C C 1
ATOM 5752 O O . THR C 1 240 ? -32.402 51.266 -53.577 1.00 43.44 240 THR C O 1
ATOM 5756 N N . PHE C 1 241 ? -33.039 53.416 -53.332 1.00 41.70 241 PHE C N 1
ATOM 5757 C CA . PHE C 1 241 ? -34.379 53.360 -53.958 1.00 40.55 241 PHE C CA 1
ATOM 5758 C C . PHE C 1 241 ? -34.342 54.098 -55.290 1.00 40.58 241 PHE C C 1
ATOM 5759 O O . PHE C 1 241 ? -33.995 55.272 -55.291 1.00 40.01 241 PHE C O 1
ATOM 5767 N N . GLU C 1 242 ? -34.682 53.379 -56.360 1.00 40.98 242 GLU C N 1
ATOM 5768 C CA . GLU C 1 242 ? -34.909 53.896 -57.721 1.00 42.20 242 GLU C CA 1
ATOM 5769 C C . GLU C 1 242 ? -36.372 53.613 -58.023 1.00 41.86 242 GLU C C 1
ATOM 5770 O O . GLU C 1 242 ? -36.868 52.582 -57.552 1.00 41.02 242 GLU C O 1
ATOM 5776 N N . SER C 1 243 ? -37.049 54.532 -58.685 1.00 41.92 243 SER C N 1
ATOM 5777 C CA . SER C 1 243 ? -38.443 54.325 -59.107 1.00 42.17 243 SER C CA 1
ATOM 5778 C C . SER C 1 243 ? -38.799 55.372 -60.162 1.00 43.27 243 SER C C 1
ATOM 5779 O O . SER C 1 243 ? -38.113 56.450 -60.204 1.00 43.85 243 SER C O 1
ATOM 5782 N N . ASN C 1 244 ? -39.802 55.034 -60.976 1.00 43.10 244 ASN C N 1
ATOM 5783 C CA . ASN C 1 244 ? -40.459 55.949 -61.937 1.00 43.78 244 ASN C CA 1
ATOM 5784 C C . ASN C 1 244 ? -41.981 55.853 -61.741 1.00 43.09 244 ASN C C 1
ATOM 5785 O O . ASN C 1 244 ? -42.719 56.249 -62.670 1.00 42.38 244 ASN C O 1
ATOM 5790 N N . GLY C 1 245 ? -42.437 55.340 -60.591 1.00 42.46 245 GLY C N 1
ATOM 5791 C CA . GLY C 1 245 ? -43.870 55.385 -60.233 1.00 41.67 245 GLY C CA 1
ATOM 5792 C C . GLY C 1 245 ? -44.294 54.365 -59.205 1.00 41.03 245 GLY C C 1
ATOM 5793 O O . GLY C 1 245 ? -43.481 53.544 -58.774 1.00 41.26 245 GLY C O 1
ATOM 5794 N N . ALA C 1 246 ? -45.567 54.412 -58.838 1.00 41.70 246 ALA C N 1
ATOM 5795 C CA . ALA C 1 246 ? -46.241 53.422 -57.962 1.00 41.97 246 ALA C CA 1
ATOM 5796 C C . ALA C 1 246 ? -45.438 53.242 -56.680 1.00 41.33 246 ALA C C 1
ATOM 5797 O O . ALA C 1 246 ? -45.507 52.186 -56.092 1.00 40.94 246 ALA C O 1
ATOM 5799 N N . PHE C 1 247 ? -44.758 54.292 -56.254 1.00 42.31 247 PHE C N 1
ATOM 5800 C CA . PHE C 1 247 ? -43.745 54.205 -55.180 1.00 42.89 247 PHE C CA 1
ATOM 5801 C C . PHE C 1 247 ? -44.278 54.908 -53.947 1.00 42.03 247 PHE C C 1
ATOM 5802 O O . PHE C 1 247 ? -44.520 56.111 -54.078 1.00 41.66 247 PHE C O 1
ATOM 5810 N N . LEU C 1 248 ? -44.475 54.173 -52.851 1.00 41.41 248 LEU C N 1
ATOM 5811 C CA . LEU C 1 248 ? -44.686 54.766 -51.505 1.00 40.65 248 LEU C CA 1
ATOM 5812 C C . LEU C 1 248 ? -43.304 54.876 -50.867 1.00 40.18 248 LEU C C 1
ATOM 5813 O O . LEU C 1 248 ? -42.855 53.910 -50.298 1.00 39.70 248 LEU C O 1
ATOM 5818 N N . ALA C 1 249 ? -42.676 56.042 -50.985 1.00 40.48 249 ALA C N 1
ATOM 5819 C CA . ALA C 1 249 ? -41.234 56.270 -50.779 1.00 40.84 249 ALA C CA 1
ATOM 5820 C C . ALA C 1 249 ? -40.984 56.306 -49.288 1.00 40.90 249 ALA C C 1
ATOM 5821 O O . ALA C 1 249 ? -41.795 56.840 -48.551 1.00 41.48 249 ALA C O 1
ATOM 5823 N N . PRO C 1 250 ? -39.854 55.757 -48.817 1.00 40.97 250 PRO C N 1
ATOM 5824 C CA . PRO C 1 250 ? -39.537 55.784 -47.411 1.00 41.22 250 PRO C CA 1
ATOM 5825 C C . PRO C 1 250 ? -39.325 57.243 -46.999 1.00 43.23 250 PRO C C 1
ATOM 5826 O O . PRO C 1 250 ? -38.860 58.029 -47.819 1.00 42.89 250 PRO C O 1
ATOM 5830 N N . ARG C 1 251 ? -39.758 57.561 -45.767 1.00 45.24 251 ARG C N 1
ATOM 5831 C CA . ARG C 1 251 ? -39.472 58.845 -45.089 1.00 46.09 251 ARG C CA 1
ATOM 5832 C C . ARG C 1 251 ? -38.841 58.554 -43.731 1.00 46.02 251 ARG C C 1
ATOM 5833 O O . ARG C 1 251 ? -37.654 58.872 -43.542 1.00 44.94 251 ARG C O 1
ATOM 5841 N N . TYR C 1 252 ? -39.636 58.025 -42.806 1.00 45.49 252 TYR C N 1
ATOM 5842 C CA . TYR C 1 252 ? -39.172 57.743 -41.441 1.00 45.20 252 TYR C CA 1
ATOM 5843 C C . TYR C 1 252 ? -38.805 56.268 -41.376 1.00 45.04 252 TYR C C 1
ATOM 5844 O O . TYR C 1 252 ? -39.541 55.416 -41.939 1.00 44.44 252 TYR C O 1
ATOM 5853 N N . ALA C 1 253 ? -37.705 56.015 -40.656 1.00 44.71 253 ALA C N 1
ATOM 5854 C CA . ALA C 1 253 ? -37.165 54.691 -40.331 1.00 44.75 253 ALA C CA 1
ATOM 5855 C C . ALA C 1 253 ? -36.947 54.576 -38.819 1.00 45.43 253 ALA C C 1
ATOM 5856 O O . ALA C 1 253 ? -37.068 55.602 -38.123 1.00 44.73 253 ALA C O 1
ATOM 5858 N N . PHE C 1 254 ? -36.628 53.378 -38.335 1.00 46.01 254 PHE C N 1
ATOM 5859 C CA . PHE C 1 254 ? -36.499 53.094 -36.889 1.00 48.72 254 PHE C CA 1
ATOM 5860 C C . PHE C 1 254 ? -35.115 52.510 -36.612 1.00 50.04 254 PHE C C 1
ATOM 5861 O O . PHE C 1 254 ? -34.790 51.446 -37.133 1.00 50.64 254 PHE C O 1
ATOM 5869 N N . GLU C 1 255 ? -34.320 53.227 -35.835 1.00 51.85 255 GLU C N 1
ATOM 5870 C CA . GLU C 1 255 ? -33.028 52.747 -35.313 1.00 54.85 255 GLU C CA 1
ATOM 5871 C C . GLU C 1 255 ? -33.333 51.773 -34.166 1.00 56.28 255 GLU C C 1
ATOM 5872 O O . GLU C 1 255 ? -33.979 52.193 -33.187 1.00 55.21 255 GLU C O 1
ATOM 5878 N N . LEU C 1 256 ? -32.944 50.502 -34.293 1.00 56.90 256 LEU C N 1
ATOM 5879 C CA . LEU C 1 256 ? -33.225 49.464 -33.259 1.00 55.16 256 LEU C CA 1
ATOM 5880 C C . LEU C 1 256 ? -32.163 49.602 -32.172 1.00 54.71 256 LEU C C 1
ATOM 5881 O O . LEU C 1 256 ? -31.074 49.099 -32.381 1.00 58.93 256 LEU C O 1
ATOM 5886 N N . VAL C 1 257 ? -32.510 50.276 -31.072 1.00 52.83 257 VAL C N 1
ATOM 5887 C CA . VAL C 1 257 ? -31.573 50.826 -30.048 1.00 52.10 257 VAL C CA 1
ATOM 5888 C C . VAL C 1 257 ? -31.238 49.783 -28.977 1.00 51.78 257 VAL C C 1
ATOM 5889 O O . VAL C 1 257 ? -30.035 49.604 -28.715 1.00 52.08 257 VAL C O 1
ATOM 5893 N N . SER C 1 258 ? -32.245 49.217 -28.306 1.00 52.17 258 SER C N 1
ATOM 5894 C CA . SER C 1 258 ? -32.073 48.179 -27.252 1.00 54.82 258 SER C CA 1
ATOM 5895 C C . SER C 1 258 ? -32.771 46.913 -27.692 1.00 54.38 258 SER C C 1
ATOM 5896 O O . SER C 1 258 ? -33.977 47.005 -28.076 1.00 53.38 258 SER C O 1
ATOM 5899 N N . LEU C 1 259 ? -32.040 45.795 -27.621 1.00 52.24 259 LEU C N 1
ATOM 5900 C CA . LEU C 1 259 ? -32.634 44.451 -27.768 1.00 52.42 259 LEU C CA 1
ATOM 5901 C C . LEU C 1 259 ? -32.761 43.836 -26.364 1.00 52.09 259 LEU C C 1
ATOM 5902 O O . LEU C 1 259 ? -32.214 44.399 -25.434 1.00 52.39 259 LEU C O 1
ATOM 5907 N N . GLY C 1 260 ? -33.544 42.770 -26.204 1.00 53.69 260 GLY C N 1
ATOM 5908 C CA . GLY C 1 260 ? -33.862 42.156 -24.900 1.00 56.53 260 GLY C CA 1
ATOM 5909 C C . GLY C 1 260 ? -35.144 41.350 -24.976 1.00 57.03 260 GLY C C 1
ATOM 5910 O O . GLY C 1 260 ? -35.742 41.352 -26.044 1.00 53.09 260 GLY C O 1
ATOM 5911 N N . ASN C 1 261 ? -35.544 40.679 -23.890 1.00 58.81 261 ASN C N 1
ATOM 5912 C CA . ASN C 1 261 ? -36.729 39.780 -23.925 1.00 60.22 261 ASN C CA 1
ATOM 5913 C C . ASN C 1 261 ? -37.982 40.636 -23.730 1.00 58.25 261 ASN C C 1
ATOM 5914 O O . ASN C 1 261 ? -38.199 41.149 -22.621 1.00 57.86 261 ASN C O 1
ATOM 5919 N N . GLY C 1 262 ? -38.740 40.845 -24.805 1.00 54.31 262 GLY C N 1
ATOM 5920 C CA . GLY C 1 262 ? -39.994 41.604 -24.781 1.00 52.83 262 GLY C CA 1
ATOM 5921 C C . GLY C 1 262 ? -41.145 40.671 -25.071 1.00 53.11 262 GLY C C 1
ATOM 5922 O O . GLY C 1 262 ? -40.912 39.437 -25.109 1.00 51.53 262 GLY C O 1
ATOM 5923 N N . LYS C 1 263 ? -42.346 41.233 -25.231 1.00 53.28 263 LYS C N 1
ATOM 5924 C CA . LYS C 1 263 ? -43.530 40.521 -25.774 1.00 52.25 263 LYS C CA 1
ATOM 5925 C C . LYS C 1 263 ? -44.443 41.524 -26.460 1.00 50.70 263 LYS C C 1
ATOM 5926 O O . LYS C 1 263 ? -44.255 42.732 -26.268 1.00 50.08 263 LYS C O 1
ATOM 5932 N N . LEU C 1 264 ? -45.376 40.986 -27.236 1.00 50.40 264 LEU C N 1
ATOM 5933 C CA . LEU C 1 264 ? -46.594 41.667 -27.721 1.00 50.03 264 LEU C CA 1
ATOM 5934 C C . LEU C 1 264 ? -47.778 40.842 -27.234 1.00 50.19 264 LEU C C 1
ATOM 5935 O O . LEU C 1 264 ? -47.999 39.757 -27.752 1.00 54.51 264 LEU C O 1
ATOM 5940 N N . PHE C 1 265 ? -48.512 41.340 -26.268 1.00 50.82 265 PHE C N 1
ATOM 5941 C CA . PHE C 1 265 ? -49.799 40.743 -25.863 1.00 52.84 265 PHE C CA 1
ATOM 5942 C C . PHE C 1 265 ? -50.866 41.282 -26.809 1.00 53.76 265 PHE C C 1
ATOM 5943 O O . PHE C 1 265 ? -50.770 42.452 -27.145 1.00 52.94 265 PHE C O 1
ATOM 5951 N N . ARG C 1 266 ? -51.795 40.440 -27.246 1.00 59.65 266 ARG C N 1
ATOM 5952 C CA . ARG C 1 266 ? -53.112 40.867 -27.798 1.00 63.06 266 ARG C CA 1
ATOM 5953 C C . ARG C 1 266 ? -54.141 40.780 -26.664 1.00 61.27 266 ARG C C 1
ATOM 5954 O O . ARG C 1 266 ? -54.480 39.638 -26.299 1.00 58.65 266 ARG C O 1
ATOM 5962 N N . SER C 1 267 ? -54.590 41.907 -26.088 1.00 59.35 267 SER C N 1
ATOM 5963 C CA . SER C 1 267 ? -55.713 41.921 -25.104 1.00 58.43 267 SER C CA 1
ATOM 5964 C C . SER C 1 267 ? -56.359 43.307 -24.927 1.00 59.98 267 SER C C 1
ATOM 5965 O O . SER C 1 267 ? -55.706 44.347 -25.167 1.00 59.86 267 SER C O 1
ATOM 5968 N N . ASP C 1 268 ? -57.612 43.303 -24.470 1.00 61.78 268 ASP C N 1
ATOM 5969 C CA . ASP C 1 268 ? -58.407 44.526 -24.184 1.00 64.57 268 ASP C CA 1
ATOM 5970 C C . ASP C 1 268 ? -58.058 45.101 -22.808 1.00 62.63 268 ASP C C 1
ATOM 5971 O O . ASP C 1 268 ? -58.579 46.150 -22.495 1.00 59.36 268 ASP C O 1
ATOM 5976 N N . LEU C 1 269 ? -57.223 44.438 -22.006 1.00 64.20 269 LEU C N 1
ATOM 5977 C CA . LEU C 1 269 ? -56.943 44.866 -20.610 1.00 65.73 269 LEU C CA 1
ATOM 5978 C C . LEU C 1 269 ? -56.146 46.180 -20.623 1.00 66.00 269 LEU C C 1
ATOM 5979 O O . LEU C 1 269 ? -55.485 46.501 -21.633 1.00 69.31 269 LEU C O 1
ATOM 5984 N N . ASN C 1 270 ? -56.187 46.885 -19.505 1.00 64.18 270 ASN C N 1
ATOM 5985 C CA . ASN C 1 270 ? -55.682 48.268 -19.363 1.00 63.20 270 ASN C CA 1
ATOM 5986 C C . ASN C 1 270 ? -54.293 48.235 -18.747 1.00 62.00 270 ASN C C 1
ATOM 5987 O O . ASN C 1 270 ? -54.071 47.439 -17.843 1.00 63.04 270 ASN C O 1
ATOM 5992 N N . ILE C 1 271 ? -53.413 49.120 -19.194 1.00 60.93 271 ILE C N 1
ATOM 5993 C CA . ILE C 1 271 ? -52.083 49.322 -18.568 1.00 62.78 271 ILE C CA 1
ATOM 5994 C C . ILE C 1 271 ? -52.354 50.193 -17.337 1.00 65.74 271 ILE C C 1
ATOM 5995 O O . ILE C 1 271 ? -53.012 51.211 -17.490 1.00 67.36 271 ILE C O 1
ATOM 6000 N N . GLU C 1 272 ? -51.978 49.748 -16.146 1.00 68.07 272 GLU C N 1
ATOM 6001 C CA . GLU C 1 272 ? -52.084 50.533 -14.886 1.00 69.61 272 GLU C CA 1
ATOM 6002 C C . GLU C 1 272 ? -50.656 50.904 -14.458 1.00 69.81 272 GLU C C 1
ATOM 6003 O O . GLU C 1 272 ? -49.694 50.324 -15.006 1.00 68.25 272 GLU C O 1
ATOM 6009 N N . SER C 1 273 ? -50.516 51.787 -13.473 1.00 70.49 273 SER C N 1
ATOM 6010 C CA . SER C 1 273 ? -49.209 52.146 -12.864 1.00 73.36 273 SER C CA 1
ATOM 6011 C C . SER C 1 273 ? -49.015 51.383 -11.531 1.00 73.35 273 SER C C 1
ATOM 6012 O O . SER C 1 273 ? -49.359 51.893 -10.464 1.00 72.35 273 SER C O 1
ATOM 6015 N N . CYS C 1 274 ? -48.483 50.170 -11.649 1.00 73.27 274 CYS C N 1
ATOM 6016 C CA . CYS C 1 274 ? -48.122 49.179 -10.608 1.00 75.54 274 CYS C CA 1
ATOM 6017 C C . CYS C 1 274 ? -46.869 48.449 -11.117 1.00 75.52 274 CYS C C 1
ATOM 6018 O O . CYS C 1 274 ? -46.563 48.598 -12.320 1.00 76.22 274 CYS C O 1
ATOM 6021 N N . SER C 1 275 ? -46.189 47.664 -10.278 1.00 74.52 275 SER C N 1
ATOM 6022 C CA . SER C 1 275 ? -45.090 46.758 -10.700 1.00 74.11 275 SER C CA 1
ATOM 6023 C C . SER C 1 275 ? -45.554 45.318 -10.470 1.00 73.07 275 SER C C 1
ATOM 6024 O O . SER C 1 275 ? -46.544 45.096 -9.738 1.00 78.31 275 SER C O 1
ATOM 6027 N N . THR C 1 276 ? -44.892 44.379 -11.125 1.00 68.21 276 THR C N 1
ATOM 6028 C CA . THR C 1 276 ? -45.109 42.933 -10.947 1.00 66.82 276 THR C CA 1
ATOM 6029 C C . THR C 1 276 ? -43.782 42.258 -11.269 1.00 65.74 276 THR C C 1
ATOM 6030 O O . THR C 1 276 ? -43.082 42.753 -12.136 1.00 65.39 276 THR C O 1
ATOM 6034 N N . LYS C 1 277 ? -43.459 41.191 -10.557 1.00 65.93 277 LYS C N 1
ATOM 6035 C CA . LYS C 1 277 ? -42.330 40.294 -10.884 1.00 66.86 277 LYS C CA 1
ATOM 6036 C C . LYS C 1 277 ? -42.701 39.551 -12.179 1.00 63.38 277 LYS C C 1
ATOM 6037 O O . LYS C 1 277 ? -41.784 39.209 -12.950 1.00 61.23 277 LYS C O 1
ATOM 6043 N N . CYS C 1 278 ? -44.004 39.402 -12.443 1.00 63.26 278 CYS C N 1
ATOM 6044 C CA . CYS C 1 278 ? -44.556 38.463 -13.451 1.00 65.86 278 CYS C CA 1
ATOM 6045 C C . CYS C 1 278 ? -45.891 38.968 -14.022 1.00 62.03 278 CYS C C 1
ATOM 6046 O O . CYS C 1 278 ? -46.795 39.259 -13.224 1.00 59.37 278 CYS C O 1
ATOM 6049 N N . GLN C 1 279 ? -45.993 39.014 -15.363 1.00 57.53 279 GLN C N 1
ATOM 6050 C CA . GLN C 1 279 ? -47.144 39.533 -16.153 1.00 53.16 279 GLN C CA 1
ATOM 6051 C C . GLN C 1 279 ? -47.578 38.487 -17.178 1.00 50.45 279 GLN C C 1
ATOM 6052 O O . GLN C 1 279 ? -46.744 38.035 -17.950 1.00 48.96 279 GLN C O 1
ATOM 6058 N N . SER C 1 280 ? -48.844 38.111 -17.160 1.00 49.73 280 SER C N 1
ATOM 6059 C CA . SER C 1 280 ? -49.433 37.143 -18.106 1.00 49.37 280 SER C CA 1
ATOM 6060 C C . SER C 1 280 ? -50.408 37.890 -19.023 1.00 49.84 280 SER C C 1
ATOM 6061 O O . SER C 1 280 ? -50.859 38.981 -18.646 1.00 49.11 280 SER C O 1
ATOM 6064 N N . GLU C 1 281 ? -50.776 37.272 -20.142 1.00 51.07 281 GLU C N 1
ATOM 6065 C CA . GLU C 1 281 ? -51.715 37.818 -21.162 1.00 52.81 281 GLU C CA 1
ATOM 6066 C C . GLU C 1 281 ? -53.047 38.279 -20.524 1.00 50.31 281 GLU C C 1
ATOM 6067 O O . GLU C 1 281 ? -53.720 39.111 -21.129 1.00 50.13 281 GLU C O 1
ATOM 6073 N N . ILE C 1 282 ? -53.464 37.720 -19.389 1.00 47.59 282 ILE C N 1
ATOM 6074 C CA . ILE C 1 282 ? -54.808 37.985 -18.797 1.00 47.15 282 ILE C CA 1
ATOM 6075 C C . ILE C 1 282 ? -54.664 38.696 -17.448 1.00 48.05 282 ILE C C 1
ATOM 6076 O O . ILE C 1 282 ? -55.709 39.006 -16.826 1.00 46.90 282 ILE C O 1
ATOM 6081 N N . GLY C 1 283 ? -53.440 38.975 -17.015 1.00 48.95 283 GLY C N 1
ATOM 6082 C CA . GLY C 1 283 ? -53.225 39.705 -15.759 1.00 51.12 283 GLY C CA 1
ATOM 6083 C C . GLY C 1 283 ? -51.879 39.383 -15.132 1.00 52.14 283 GLY C C 1
ATOM 6084 O O . GLY C 1 283 ? -51.180 38.445 -15.610 1.00 49.08 283 GLY C O 1
ATOM 6085 N N . TRP C 1 284 ? -51.547 40.142 -14.086 1.00 53.20 284 TRP C N 1
ATOM 6086 C CA . TRP C 1 284 ? -50.280 39.982 -13.338 1.00 55.94 284 TRP C CA 1
ATOM 6087 C C . TRP C 1 284 ? -50.472 39.019 -12.159 1.00 56.72 284 TRP C C 1
ATOM 6088 O O . TRP C 1 284 ? -51.596 38.916 -11.593 1.00 55.90 284 TRP C O 1
ATOM 6099 N N . ILE C 1 285 ? -49.374 38.346 -11.827 1.00 56.62 285 ILE C N 1
ATOM 6100 C CA . ILE C 1 285 ? -49.274 37.241 -10.839 1.00 57.17 285 ILE C CA 1
ATOM 6101 C C . ILE C 1 285 ? -48.289 37.713 -9.779 1.00 58.59 285 ILE C C 1
ATOM 6102 O O . ILE C 1 285 ? -47.174 38.067 -10.152 1.00 61.40 285 ILE C O 1
ATOM 6107 N N . ASN C 1 286 ? -48.683 37.716 -8.516 1.00 61.60 286 ASN C N 1
ATOM 6108 C CA . ASN C 1 286 ? -47.799 38.126 -7.396 1.00 65.14 286 ASN C CA 1
ATOM 6109 C C . ASN C 1 286 ? -47.711 36.964 -6.409 1.00 66.52 286 ASN C C 1
ATOM 6110 O O . ASN C 1 286 ? -48.622 36.841 -5.588 1.00 70.72 286 ASN C O 1
ATOM 6115 N N . THR C 1 287 ? -46.677 36.137 -6.507 1.00 65.45 287 THR C N 1
ATOM 6116 C CA . THR C 1 287 ? -46.629 34.859 -5.763 1.00 67.21 287 THR C CA 1
ATOM 6117 C C . THR C 1 287 ? -45.184 34.546 -5.384 1.00 68.18 287 THR C C 1
ATOM 6118 O O . THR C 1 287 ? -44.290 34.961 -6.123 1.00 66.94 287 THR C O 1
ATOM 6122 N N . ASN C 1 288 ? -45.014 33.865 -4.246 1.00 69.66 288 ASN C N 1
ATOM 6123 C CA . ASN C 1 288 ? -43.742 33.284 -3.751 1.00 70.23 288 ASN C CA 1
ATOM 6124 C C . ASN C 1 288 ? -43.638 31.834 -4.283 1.00 68.37 288 ASN C C 1
ATOM 6125 O O . ASN C 1 288 ? -42.535 31.280 -4.237 1.00 71.15 288 ASN C O 1
ATOM 6130 N N . ARG C 1 289 ? -44.710 31.264 -4.851 1.00 65.95 289 ARG C N 1
ATOM 6131 C CA . ARG C 1 289 ? -44.752 29.864 -5.368 1.00 65.95 289 ARG C CA 1
ATOM 6132 C C . ARG C 1 289 ? -44.050 29.760 -6.715 1.00 63.30 289 ARG C C 1
ATOM 6133 O O . ARG C 1 289 ? -43.931 30.770 -7.381 1.00 65.76 289 ARG C O 1
ATOM 6141 N N . SER C 1 290 ? -43.677 28.545 -7.098 1.00 62.86 290 SER C N 1
ATOM 6142 C CA . SER C 1 290 ? -42.761 28.235 -8.223 1.00 61.11 290 SER C CA 1
ATOM 6143 C C . SER C 1 290 ? -43.514 27.523 -9.354 1.00 58.26 290 SER C C 1
ATOM 6144 O O . SER C 1 290 ? -42.868 27.203 -10.376 1.00 58.80 290 SER C O 1
ATOM 6147 N N . PHE C 1 291 ? -44.809 27.268 -9.193 1.00 53.49 291 PHE C N 1
ATOM 6148 C CA . PHE C 1 291 ? -45.696 26.799 -10.277 1.00 53.17 291 PHE C CA 1
ATOM 6149 C C . PHE C 1 291 ? -46.893 27.738 -10.285 1.00 52.45 291 PHE C C 1
ATOM 6150 O O . PHE C 1 291 ? -47.237 28.265 -9.240 1.00 52.78 291 PHE C O 1
ATOM 6158 N N . HIS C 1 292 ? -47.488 27.946 -11.451 1.00 53.67 292 HIS C N 1
ATOM 6159 C CA . HIS C 1 292 ? -48.783 28.650 -11.612 1.00 52.75 292 HIS C CA 1
ATOM 6160 C C . HIS C 1 292 ? -49.540 28.048 -12.792 1.00 53.15 292 HIS C C 1
ATOM 6161 O O . HIS C 1 292 ? -48.918 27.298 -13.594 1.00 52.25 292 HIS C O 1
ATOM 6168 N N . SER C 1 293 ? -50.837 28.353 -12.858 1.00 51.75 293 SER C N 1
ATOM 6169 C CA . SER C 1 293 ? -51.752 27.874 -13.916 1.00 50.13 293 SER C CA 1
ATOM 6170 C C . SER C 1 293 ? -52.713 29.008 -14.289 1.00 50.69 293 SER C C 1
ATOM 6171 O O . SER C 1 293 ? -53.899 28.720 -14.584 1.00 49.44 293 SER C O 1
ATOM 6174 N N . VAL C 1 294 ? -52.205 30.247 -14.299 1.00 49.07 294 VAL C N 1
ATOM 6175 C CA . VAL C 1 294 ? -52.971 31.457 -14.698 1.00 48.58 294 VAL C CA 1
ATOM 6176 C C . VAL C 1 294 ? -53.133 31.483 -16.221 1.00 48.28 294 VAL C C 1
ATOM 6177 O O . VAL C 1 294 ? -54.282 31.505 -16.701 1.00 45.79 294 VAL C O 1
ATOM 6181 N N . HIS C 1 295 ? -52.008 31.508 -16.940 1.00 49.28 295 HIS C N 1
ATOM 6182 C CA . HIS C 1 295 ? -51.928 31.554 -18.432 1.00 50.05 295 HIS C CA 1
ATOM 6183 C C . HIS C 1 295 ? -50.478 31.320 -18.879 1.00 49.08 295 HIS C C 1
ATOM 6184 O O . HIS C 1 295 ? -49.559 31.881 -18.194 1.00 48.90 295 HIS C O 1
ATOM 6191 N N . ARG C 1 296 ? -50.263 30.566 -19.973 1.00 46.97 296 ARG C N 1
ATOM 6192 C CA . ARG C 1 296 ? -48.884 30.160 -20.369 1.00 48.00 296 ARG C CA 1
ATOM 6193 C C . ARG C 1 296 ? -48.076 31.342 -20.903 1.00 46.27 296 ARG C C 1
ATOM 6194 O O . ARG C 1 296 ? -46.838 31.298 -20.850 1.00 44.77 296 ARG C O 1
ATOM 6202 N N . ASN C 1 297 ? -48.769 32.341 -21.428 1.00 45.81 297 ASN C N 1
ATOM 6203 C CA . ASN C 1 297 ? -48.146 33.474 -22.142 1.00 45.35 297 ASN C CA 1
ATOM 6204 C C . ASN C 1 297 ? -47.781 34.527 -21.104 1.00 47.29 297 ASN C C 1
ATOM 6205 O O . ASN C 1 297 ? -48.665 35.288 -20.675 1.00 47.72 297 ASN C O 1
ATOM 6210 N N . THR C 1 298 ? -46.506 34.547 -20.726 1.00 50.84 298 THR C N 1
ATOM 6211 C CA . THR C 1 298 ? -45.981 35.136 -19.464 1.00 52.38 298 THR C CA 1
ATOM 6212 C C . THR C 1 298 ? -44.725 35.955 -19.809 1.00 52.66 298 THR C C 1
ATOM 6213 O O . THR C 1 298 ? -44.012 35.591 -20.761 1.00 54.10 298 THR C O 1
ATOM 6217 N N . ILE C 1 299 ? -44.452 37.036 -19.087 1.00 53.47 299 ILE C N 1
ATOM 6218 C CA . ILE C 1 299 ? -43.146 37.759 -19.175 1.00 54.43 299 ILE C CA 1
ATOM 6219 C C . ILE C 1 299 ? -42.745 38.245 -17.793 1.00 56.29 299 ILE C C 1
ATOM 6220 O O . ILE C 1 299 ? -43.665 38.608 -17.017 1.00 55.75 299 ILE C O 1
ATOM 6225 N N . GLY C 1 300 ? -41.430 38.265 -17.534 1.00 57.99 300 GLY C N 1
ATOM 6226 C CA . GLY C 1 300 ? -40.823 38.593 -16.227 1.00 59.13 300 GLY C CA 1
ATOM 6227 C C . GLY C 1 300 ? -40.221 37.361 -15.576 1.00 58.25 300 GLY C C 1
ATOM 6228 O O . GLY C 1 300 ? -40.069 36.335 -16.246 1.00 57.47 300 GLY C O 1
ATOM 6229 N N . ASP C 1 301 ? -39.888 37.456 -14.300 1.00 62.33 301 ASP C N 1
ATOM 6230 C CA . ASP C 1 301 ? -39.387 36.308 -13.502 1.00 66.06 301 ASP C CA 1
ATOM 6231 C C . ASP C 1 301 ? -40.603 35.513 -12.996 1.00 66.94 301 ASP C C 1
ATOM 6232 O O . ASP C 1 301 ? -41.227 35.944 -12.021 1.00 69.01 301 ASP C O 1
ATOM 6237 N N . CYS C 1 302 ? -40.948 34.404 -13.656 1.00 67.94 302 CYS C N 1
ATOM 6238 C CA . CYS C 1 302 ? -42.273 33.758 -13.515 1.00 67.36 302 CYS C CA 1
ATOM 6239 C C . CYS C 1 302 ? -42.156 32.330 -12.999 1.00 61.30 302 CYS C C 1
ATOM 6240 O O . CYS C 1 302 ? -41.171 31.632 -13.170 1.00 58.64 302 CYS C O 1
ATOM 6243 N N . PRO C 1 303 ? -43.193 31.863 -12.298 1.00 59.58 303 PRO C N 1
ATOM 6244 C CA . PRO C 1 303 ? -43.319 30.449 -12.015 1.00 59.86 303 PRO C CA 1
ATOM 6245 C C . PRO C 1 303 ? -43.530 29.674 -13.333 1.00 59.73 303 PRO C C 1
ATOM 6246 O O . PRO C 1 303 ? -44.011 30.264 -14.263 1.00 55.64 303 PRO C O 1
ATOM 6250 N N . LYS C 1 304 ? -43.142 28.390 -13.358 1.00 60.96 304 LYS C N 1
ATOM 6251 C CA . LYS C 1 304 ? -43.421 27.412 -14.441 1.00 61.79 304 LYS C CA 1
ATOM 6252 C C . LYS C 1 304 ? -44.944 27.276 -14.564 1.00 61.23 304 LYS C C 1
ATOM 6253 O O . LYS C 1 304 ? -45.623 26.957 -13.562 1.00 63.13 304 LYS C O 1
ATOM 6259 N N . TYR C 1 305 ? -45.486 27.546 -15.742 1.00 58.34 305 TYR C N 1
ATOM 6260 C CA . TYR C 1 305 ? -46.903 27.239 -16.040 1.00 55.83 305 TYR C CA 1
ATOM 6261 C C . TYR C 1 305 ? -47.083 25.726 -16.070 1.00 53.29 305 TYR C C 1
ATOM 6262 O O . TYR C 1 305 ? -46.178 25.069 -16.558 1.00 51.21 305 TYR C O 1
ATOM 6271 N N . VAL C 1 306 ? -48.216 25.231 -15.579 1.00 52.77 306 VAL C N 1
ATOM 6272 C CA . VAL C 1 306 ? -48.647 23.813 -15.712 1.00 53.66 306 VAL C CA 1
ATOM 6273 C C . VAL C 1 306 ? -50.153 23.784 -15.973 1.00 54.00 306 VAL C C 1
ATOM 6274 O O . VAL C 1 306 ? -50.833 24.721 -15.543 1.00 50.74 306 VAL C O 1
ATOM 6278 N N . ASN C 1 307 ? -50.599 22.748 -16.696 1.00 58.17 307 ASN C N 1
ATOM 6279 C CA . ASN C 1 307 ? -52.013 22.374 -16.935 1.00 60.93 307 ASN C CA 1
ATOM 6280 C C . ASN C 1 307 ? -52.797 22.213 -15.650 1.00 63.72 307 ASN C C 1
ATOM 6281 O O . ASN C 1 307 ? -53.968 22.544 -15.682 1.00 69.00 307 ASN C O 1
ATOM 6286 N N . VAL C 1 308 ? -52.194 21.559 -14.660 1.00 64.20 308 VAL C N 1
ATOM 6287 C CA . VAL C 1 308 ? -52.856 21.124 -13.404 1.00 64.36 308 VAL C CA 1
ATOM 6288 C C . VAL C 1 308 ? -53.157 22.368 -12.563 1.00 65.57 308 VAL C C 1
ATOM 6289 O O . VAL C 1 308 ? -52.230 23.186 -12.375 1.00 63.76 308 VAL C O 1
ATOM 6293 N N . LYS C 1 309 ? -54.388 22.500 -12.063 1.00 66.24 309 LYS C N 1
ATOM 6294 C CA . LYS C 1 309 ? -54.830 23.650 -11.225 1.00 65.37 309 LYS C CA 1
ATOM 6295 C C . LYS C 1 309 ? -54.334 23.487 -9.781 1.00 61.28 309 LYS C C 1
ATOM 6296 O O . LYS C 1 309 ? -54.199 24.510 -9.098 1.00 61.19 309 LYS C O 1
ATOM 6302 N N . SER C 1 310 ? -54.071 22.269 -9.307 1.00 58.50 310 SER C N 1
ATOM 6303 C CA . SER C 1 310 ? -53.603 22.054 -7.916 1.00 58.88 310 SER C CA 1
ATOM 6304 C C . SER C 1 310 ? -52.585 20.913 -7.835 1.00 58.38 310 SER C C 1
ATOM 6305 O O . SER C 1 310 ? -52.849 19.816 -8.361 1.00 58.16 310 SER C O 1
ATOM 6308 N N . LEU C 1 311 ? -51.476 21.175 -7.149 1.00 59.00 311 LEU C N 1
ATOM 6309 C CA . LEU C 1 311 ? -50.539 20.141 -6.644 1.00 60.08 311 LEU C CA 1
ATOM 6310 C C . LEU C 1 311 ? -50.411 20.296 -5.121 1.00 60.51 311 LEU C C 1
ATOM 6311 O O . LEU C 1 311 ? -49.666 21.225 -4.657 1.00 58.18 311 LEU C O 1
ATOM 6316 N N . LYS C 1 312 ? -51.148 19.451 -4.390 1.00 62.08 312 LYS C N 1
ATOM 6317 C CA . LYS C 1 312 ? -51.106 19.342 -2.911 1.00 64.29 312 LYS C CA 1
ATOM 6318 C C . LYS C 1 312 ? -49.957 18.387 -2.564 1.00 59.37 312 LYS C C 1
ATOM 6319 O O . LYS C 1 312 ? -50.095 17.154 -2.820 1.00 56.28 312 LYS C O 1
ATOM 6325 N N . LEU C 1 313 ? -48.858 18.960 -2.053 1.00 56.89 313 LEU C N 1
ATOM 6326 C CA . LEU C 1 313 ? -47.634 18.219 -1.651 1.00 57.04 313 LEU C CA 1
ATOM 6327 C C . LEU C 1 313 ? -47.609 18.045 -0.126 1.00 59.24 313 LEU C C 1
ATOM 6328 O O . LEU C 1 313 ? -47.597 19.073 0.594 1.00 59.32 313 LEU C O 1
ATOM 6333 N N . ALA C 1 314 ? -47.589 16.788 0.337 1.00 58.03 314 ALA C N 1
ATOM 6334 C CA . ALA C 1 314 ? -47.558 16.428 1.765 1.00 57.47 314 ALA C CA 1
ATOM 6335 C C . ALA C 1 314 ? -46.220 16.889 2.351 1.00 58.10 314 ALA C C 1
ATOM 6336 O O . ALA C 1 314 ? -45.163 16.623 1.674 1.00 59.87 314 ALA C O 1
ATOM 6338 N N . THR C 1 315 ? -46.295 17.561 3.510 1.00 56.06 315 THR C N 1
ATOM 6339 C CA . THR C 1 315 ? -45.181 17.825 4.454 1.00 57.43 315 THR C CA 1
ATOM 6340 C C . THR C 1 315 ? -45.330 16.964 5.730 1.00 58.65 315 THR C C 1
ATOM 6341 O O . THR C 1 315 ? -44.289 16.428 6.200 1.00 58.51 315 THR C O 1
ATOM 6345 N N . GLY C 1 316 ? -46.546 16.834 6.289 1.00 59.06 316 GLY C N 1
ATOM 6346 C CA . GLY C 1 316 ? -46.794 16.328 7.662 1.00 59.82 316 GLY C CA 1
ATOM 6347 C C . GLY C 1 316 ? -47.018 14.832 7.693 1.00 60.14 316 GLY C C 1
ATOM 6348 O O . GLY C 1 316 ? -46.605 14.181 6.746 1.00 60.64 316 GLY C O 1
ATOM 6349 N N . LEU C 1 317 ? -47.676 14.313 8.727 1.00 60.66 317 LEU C N 1
ATOM 6350 C CA . LEU C 1 317 ? -47.883 12.854 8.935 1.00 66.13 317 LEU C CA 1
ATOM 6351 C C . LEU C 1 317 ? -49.302 12.476 8.544 1.00 66.00 317 LEU C C 1
ATOM 6352 O O . LEU C 1 317 ? -50.045 13.397 8.199 1.00 64.97 317 LEU C O 1
ATOM 6357 N N . ARG C 1 318 ? -49.679 11.204 8.690 1.00 66.72 318 ARG C N 1
ATOM 6358 C CA . ARG C 1 318 ? -50.979 10.755 8.156 1.00 70.21 318 ARG C CA 1
ATOM 6359 C C . ARG C 1 318 ? -52.149 11.317 8.990 1.00 78.14 318 ARG C C 1
ATOM 6360 O O . ARG C 1 318 ? -53.197 11.576 8.369 1.00 83.42 318 ARG C O 1
ATOM 6368 N N . ASN C 1 319 ? -52.035 11.536 10.309 1.00 82.85 319 ASN C N 1
ATOM 6369 C CA . ASN C 1 319 ? -53.109 12.232 11.097 1.00 85.55 319 ASN C CA 1
ATOM 6370 C C . ASN C 1 319 ? -54.292 11.280 11.325 1.00 89.91 319 ASN C C 1
ATOM 6371 O O . ASN C 1 319 ? -55.199 11.245 10.454 1.00 82.97 319 ASN C O 1
ATOM 6376 N N . VAL C 1 320 ? -54.304 10.599 12.482 1.00 100.42 320 VAL C N 1
ATOM 6377 C CA . VAL C 1 320 ? -55.360 9.615 12.878 1.00 105.26 320 VAL C CA 1
ATOM 6378 C C . VAL C 1 320 ? -55.503 9.579 14.406 1.00 113.39 320 VAL C C 1
ATOM 6379 O O . VAL C 1 320 ? -54.577 9.157 15.100 1.00 117.77 320 VAL C O 1
ATOM 6383 N N . PRO C 1 321 ? -56.642 10.044 14.989 1.00 116.02 321 PRO C N 1
ATOM 6384 C CA . PRO C 1 321 ? -56.845 9.950 16.442 1.00 112.43 321 PRO C CA 1
ATOM 6385 C C . PRO C 1 321 ? -57.144 8.513 16.928 1.00 109.24 321 PRO C C 1
ATOM 6386 O O . PRO C 1 321 ? -56.938 8.061 18.072 1.00 98.20 321 PRO C O 1
ATOM 6390 N N . ALA D 2 7 ? -51.201 5.278 26.579 1.00 93.16 7 ALA D N 1
ATOM 6391 C CA . ALA D 2 7 ? -51.551 5.626 25.132 1.00 98.86 7 ALA D CA 1
ATOM 6392 C C . ALA D 2 7 ? -50.308 5.810 24.208 1.00 98.13 7 ALA D C 1
ATOM 6393 O O . ALA D 2 7 ? -49.841 6.959 24.078 1.00 102.29 7 ALA D O 1
ATOM 6395 N N . GLY D 2 8 ? -49.871 4.782 23.454 1.00 92.43 8 GLY D N 1
ATOM 6396 C CA . GLY D 2 8 ? -48.691 4.835 22.550 1.00 89.50 8 GLY D CA 1
ATOM 6397 C C . GLY D 2 8 ? -49.027 5.184 21.094 1.00 89.99 8 GLY D C 1
ATOM 6398 O O . GLY D 2 8 ? -50.170 5.653 20.856 1.00 92.86 8 GLY D O 1
ATOM 6399 N N . PHE D 2 9 ? -48.086 4.961 20.146 1.00 88.91 9 PHE D N 1
ATOM 6400 C CA . PHE D 2 9 ? -48.169 5.381 18.701 1.00 87.87 9 PHE D CA 1
ATOM 6401 C C . PHE D 2 9 ? -48.955 4.395 17.820 1.00 86.21 9 PHE D C 1
ATOM 6402 O O . PHE D 2 9 ? -49.413 4.791 16.749 1.00 82.93 9 PHE D O 1
ATOM 6410 N N . ILE D 2 10 ? -49.088 3.143 18.238 1.00 90.87 10 ILE D N 1
ATOM 6411 C CA . ILE D 2 10 ? -49.859 2.085 17.514 1.00 91.55 10 ILE D CA 1
ATOM 6412 C C . ILE D 2 10 ? -51.355 2.448 17.529 1.00 91.95 10 ILE D C 1
ATOM 6413 O O . ILE D 2 10 ? -52.041 2.142 16.537 1.00 89.62 10 ILE D O 1
ATOM 6418 N N . GLU D 2 11 ? -51.835 3.076 18.611 1.00 94.59 11 GLU D N 1
ATOM 6419 C CA . GLU D 2 11 ? -53.267 3.423 18.836 1.00 93.46 11 GLU D CA 1
ATOM 6420 C C . GLU D 2 11 ? -53.524 4.834 18.283 1.00 87.61 11 GLU D C 1
ATOM 6421 O O . GLU D 2 11 ? -54.665 5.325 18.420 1.00 89.37 11 GLU D O 1
ATOM 6427 N N . GLY D 2 12 ? -52.512 5.474 17.684 1.00 79.59 12 GLY D N 1
ATOM 6428 C CA . GLY D 2 12 ? -52.669 6.763 16.984 1.00 74.20 12 GLY D CA 1
ATOM 6429 C C . GLY D 2 12 ? -51.835 7.916 17.540 1.00 70.34 12 GLY D C 1
ATOM 6430 O O . GLY D 2 12 ? -51.010 7.747 18.466 1.00 67.06 12 GLY D O 1
ATOM 6431 N N . GLY D 2 13 ? -52.049 9.080 16.941 1.00 69.83 13 GLY D N 1
ATOM 6432 C CA . GLY D 2 13 ? -51.295 10.313 17.214 1.00 71.03 13 GLY D CA 1
ATOM 6433 C C . GLY D 2 13 ? -51.892 11.024 18.397 1.00 73.51 13 GLY D C 1
ATOM 6434 O O . GLY D 2 13 ? -52.972 10.592 18.854 1.00 72.62 13 GLY D O 1
ATOM 6435 N N . TRP D 2 14 ? -51.230 12.096 18.841 1.00 75.22 14 TRP D N 1
ATOM 6436 C CA . TRP D 2 14 ? -51.548 12.834 20.084 1.00 77.85 14 TRP D CA 1
ATOM 6437 C C . TRP D 2 14 ? -51.885 14.289 19.769 1.00 79.72 14 TRP D C 1
ATOM 6438 O O . TRP D 2 14 ? -50.979 15.073 19.515 1.00 82.16 14 TRP D O 1
ATOM 6449 N N . PRO D 2 15 ? -53.161 14.733 19.815 1.00 81.49 15 PRO D N 1
ATOM 6450 C CA . PRO D 2 15 ? -53.447 16.161 19.909 1.00 81.18 15 PRO D CA 1
ATOM 6451 C C . PRO D 2 15 ? -52.845 16.475 21.276 1.00 79.71 15 PRO D C 1
ATOM 6452 O O . PRO D 2 15 ? -53.103 15.732 22.174 1.00 80.17 15 PRO D O 1
ATOM 6456 N N . GLY D 2 16 ? -51.959 17.447 21.384 1.00 82.34 16 GLY D N 1
ATOM 6457 C CA . GLY D 2 16 ? -51.266 17.687 22.665 1.00 87.76 16 GLY D CA 1
ATOM 6458 C C . GLY D 2 16 ? -49.760 17.513 22.562 1.00 90.45 16 GLY D C 1
ATOM 6459 O O . GLY D 2 16 ? -49.071 17.996 23.482 1.00 87.47 16 GLY D O 1
ATOM 6460 N N . LEU D 2 17 ? -49.238 16.852 21.517 1.00 91.56 17 LEU D N 1
ATOM 6461 C CA . LEU D 2 17 ? -47.812 17.024 21.125 1.00 90.32 17 LEU D CA 1
ATOM 6462 C C . LEU D 2 17 ? -47.648 18.456 20.565 1.00 91.87 17 LEU D C 1
ATOM 6463 O O . LEU D 2 17 ? -48.137 18.733 19.455 1.00 84.94 17 LEU D O 1
ATOM 6468 N N . ILE D 2 18 ? -47.035 19.355 21.349 1.00 93.34 18 ILE D N 1
ATOM 6469 C CA . ILE D 2 18 ? -47.032 20.831 21.098 1.00 93.45 18 ILE D CA 1
ATOM 6470 C C . ILE D 2 18 ? -45.960 21.127 20.036 1.00 92.28 18 ILE D C 1
ATOM 6471 O O . ILE D 2 18 ? -46.347 21.447 18.899 1.00 91.17 18 ILE D O 1
ATOM 6476 N N . ASN D 2 19 ? -44.675 20.956 20.362 1.00 92.02 19 ASN D N 1
ATOM 6477 C CA . ASN D 2 19 ? -43.558 21.655 19.665 1.00 92.98 19 ASN D CA 1
ATOM 6478 C C . ASN D 2 19 ? -42.754 20.699 18.763 1.00 86.17 19 ASN D C 1
ATOM 6479 O O . ASN D 2 19 ? -41.518 20.839 18.681 1.00 82.23 19 ASN D O 1
ATOM 6484 N N . GLY D 2 20 ? -43.418 19.771 18.068 1.00 81.14 20 GLY D N 1
ATOM 6485 C CA . GLY D 2 20 ? -42.725 18.697 17.326 1.00 77.88 20 GLY D CA 1
ATOM 6486 C C . GLY D 2 20 ? -43.676 17.719 16.660 1.00 75.16 20 GLY D C 1
ATOM 6487 O O . GLY D 2 20 ? -44.896 17.806 16.871 1.00 74.76 20 GLY D O 1
ATOM 6488 N N . TRP D 2 21 ? -43.112 16.813 15.874 1.00 75.61 21 TRP D N 1
ATOM 6489 C CA . TRP D 2 21 ? -43.829 15.778 15.080 1.00 75.26 21 TRP D CA 1
ATOM 6490 C C . TRP D 2 21 ? -43.797 14.425 15.807 1.00 71.63 21 TRP D C 1
ATOM 6491 O O . TRP D 2 21 ? -44.751 13.645 15.670 1.00 67.97 21 TRP D O 1
ATOM 6502 N N . TYR D 2 22 ? -42.713 14.153 16.525 1.00 69.75 22 TYR D N 1
ATOM 6503 C CA . TYR D 2 22 ? -42.538 12.899 17.289 1.00 70.38 22 TYR D CA 1
ATOM 6504 C C . TYR D 2 22 ? -42.064 13.248 18.692 1.00 70.48 22 TYR D C 1
ATOM 6505 O O . TYR D 2 22 ? -41.310 14.223 18.843 1.00 70.35 22 TYR D O 1
ATOM 6514 N N . GLY D 2 23 ? -42.487 12.448 19.667 1.00 69.82 23 GLY D N 1
ATOM 6515 C CA . GLY D 2 23 ? -42.067 12.605 21.065 1.00 69.95 23 GLY D CA 1
ATOM 6516 C C . GLY D 2 23 ? -42.495 11.441 21.939 1.00 70.10 23 GLY D C 1
ATOM 6517 O O . GLY D 2 23 ? -42.761 10.314 21.415 1.00 68.42 23 GLY D O 1
ATOM 6518 N N . PHE D 2 24 ? -42.529 11.717 23.242 1.00 69.39 24 PHE D N 1
ATOM 6519 C CA . PHE D 2 24 ? -42.780 10.732 24.304 1.00 70.15 24 PHE D CA 1
ATOM 6520 C C . PHE D 2 24 ? -43.903 11.250 25.216 1.00 74.02 24 PHE D C 1
ATOM 6521 O O . PHE D 2 24 ? -43.902 12.470 25.553 1.00 75.85 24 PHE D O 1
ATOM 6529 N N . GLN D 2 25 ? -44.822 10.347 25.595 1.00 76.23 25 GLN D N 1
ATOM 6530 C CA . GLN D 2 25 ? -45.790 10.484 26.720 1.00 76.41 25 GLN D CA 1
ATOM 6531 C C . GLN D 2 25 ? -45.300 9.578 27.864 1.00 76.89 25 GLN D C 1
ATOM 6532 O O . GLN D 2 25 ? -45.020 8.381 27.595 1.00 73.89 25 GLN D O 1
ATOM 6538 N N . HIS D 2 26 ? -45.160 10.109 29.082 1.00 80.82 26 HIS D N 1
ATOM 6539 C CA . HIS D 2 26 ? -44.767 9.315 30.280 1.00 84.20 26 HIS D CA 1
ATOM 6540 C C . HIS D 2 26 ? -45.837 9.430 31.367 1.00 84.10 26 HIS D C 1
ATOM 6541 O O . HIS D 2 26 ? -46.555 10.473 31.410 1.00 83.25 26 HIS D O 1
ATOM 6548 N N . ARG D 2 27 ? -45.934 8.391 32.201 1.00 85.24 27 ARG D N 1
ATOM 6549 C CA . ARG D 2 27 ? -46.641 8.446 33.505 1.00 88.20 27 ARG D CA 1
ATOM 6550 C C . ARG D 2 27 ? -45.726 7.851 34.578 1.00 86.95 27 ARG D C 1
ATOM 6551 O O . ARG D 2 27 ? -45.318 6.686 34.446 1.00 81.08 27 ARG D O 1
ATOM 6559 N N . ASN D 2 28 ? -45.367 8.670 35.566 1.00 91.27 28 ASN D N 1
ATOM 6560 C CA . ASN D 2 28 ? -44.541 8.265 36.732 1.00 94.60 28 ASN D CA 1
ATOM 6561 C C . ASN D 2 28 ? -45.326 8.651 37.984 1.00 99.71 28 ASN D C 1
ATOM 6562 O O . ASN D 2 28 ? -46.559 8.857 37.889 1.00 100.73 28 ASN D O 1
ATOM 6567 N N . GLU D 2 29 ? -44.635 8.727 39.109 1.00 104.18 29 GLU D N 1
ATOM 6568 C CA . GLU D 2 29 ? -45.252 9.041 40.407 1.00 108.69 29 GLU D CA 1
ATOM 6569 C C . GLU D 2 29 ? -45.494 10.557 40.480 1.00 109.10 29 GLU D C 1
ATOM 6570 O O . GLU D 2 29 ? -46.548 10.925 41.011 1.00 114.35 29 GLU D O 1
ATOM 6576 N N . GLU D 2 30 ? -44.614 11.401 39.917 1.00 104.96 30 GLU D N 1
ATOM 6577 C CA . GLU D 2 30 ? -44.751 12.890 39.972 1.00 102.67 30 GLU D CA 1
ATOM 6578 C C . GLU D 2 30 ? -45.854 13.381 39.022 1.00 100.74 30 GLU D C 1
ATOM 6579 O O . GLU D 2 30 ? -46.174 14.578 39.095 1.00 102.43 30 GLU D O 1
ATOM 6585 N N . GLY D 2 31 ? -46.421 12.512 38.181 1.00 99.03 31 GLY D N 1
ATOM 6586 C CA . GLY D 2 31 ? -47.564 12.851 37.313 1.00 98.64 31 GLY D CA 1
ATOM 6587 C C . GLY D 2 31 ? -47.340 12.393 35.882 1.00 99.78 31 GLY D C 1
ATOM 6588 O O . GLY D 2 31 ? -46.619 11.394 35.677 1.00 97.59 31 GLY D O 1
ATOM 6589 N N . THR D 2 32 ? -47.919 13.123 34.922 1.00 101.02 32 THR D N 1
ATOM 6590 C CA . THR D 2 32 ? -47.968 12.773 33.474 1.00 100.34 32 THR D CA 1
ATOM 6591 C C . THR D 2 32 ? -47.434 13.954 32.645 1.00 98.57 32 THR D C 1
ATOM 6592 O O . THR D 2 32 ? -47.519 15.112 33.128 1.00 101.57 32 THR D O 1
ATOM 6596 N N . GLY D 2 33 ? -46.894 13.684 31.454 1.00 93.17 33 GLY D N 1
ATOM 6597 C CA . GLY D 2 33 ? -46.421 14.729 30.529 1.00 90.47 33 GLY D CA 1
ATOM 6598 C C . GLY D 2 33 ? -46.275 14.230 29.095 1.00 89.38 33 GLY D C 1
ATOM 6599 O O . GLY D 2 33 ? -45.991 13.033 28.869 1.00 90.19 33 GLY D O 1
ATOM 6600 N N . ILE D 2 34 ? -46.482 15.122 28.135 1.00 88.07 34 ILE D N 1
ATOM 6601 C CA . ILE D 2 34 ? -46.132 14.911 26.700 1.00 84.52 34 ILE D CA 1
ATOM 6602 C C . ILE D 2 34 ? -45.036 15.929 26.372 1.00 80.25 34 ILE D C 1
ATOM 6603 O O . ILE D 2 34 ? -45.142 17.074 26.849 1.00 79.67 34 ILE D O 1
ATOM 6608 N N . ALA D 2 35 ? -43.997 15.507 25.656 1.00 77.28 35 ALA D N 1
ATOM 6609 C CA . ALA D 2 35 ? -42.804 16.330 25.345 1.00 76.52 35 ALA D CA 1
ATOM 6610 C C . ALA D 2 35 ? -42.232 15.902 23.992 1.00 77.01 35 ALA D C 1
ATOM 6611 O O . ALA D 2 35 ? -41.990 14.687 23.795 1.00 74.86 35 ALA D O 1
ATOM 6613 N N . ALA D 2 36 ? -42.064 16.860 23.078 1.00 76.92 36 ALA D N 1
ATOM 6614 C CA . ALA D 2 36 ? -41.565 16.606 21.707 1.00 76.49 36 ALA D CA 1
ATOM 6615 C C . ALA D 2 36 ? -40.099 16.155 21.776 1.00 79.79 36 ALA D C 1
ATOM 6616 O O . ALA D 2 36 ? -39.409 16.539 22.764 1.00 83.36 36 ALA D O 1
ATOM 6618 N N . ASP D 2 37 ? -39.656 15.346 20.799 1.00 76.28 37 ASP D N 1
ATOM 6619 C CA . ASP D 2 37 ? -38.234 14.937 20.605 1.00 76.83 37 ASP D CA 1
ATOM 6620 C C . ASP D 2 37 ? -37.569 15.912 19.624 1.00 78.92 37 ASP D C 1
ATOM 6621 O O . ASP D 2 37 ? -37.804 15.768 18.403 1.00 74.40 37 ASP D O 1
ATOM 6626 N N . LYS D 2 38 ? -36.738 16.818 20.153 1.00 82.90 38 LYS D N 1
ATOM 6627 C CA . LYS D 2 38 ? -36.102 17.946 19.417 1.00 84.83 38 LYS D CA 1
ATOM 6628 C C . LYS D 2 38 ? -35.365 17.360 18.193 1.00 83.88 38 LYS D C 1
ATOM 6629 O O . LYS D 2 38 ? -35.626 17.819 17.068 1.00 79.73 38 LYS D O 1
ATOM 6635 N N . GLU D 2 39 ? -34.563 16.308 18.389 1.00 81.71 39 GLU D N 1
ATOM 6636 C CA . GLU D 2 39 ? -33.528 15.845 17.421 1.00 80.52 39 GLU D CA 1
ATOM 6637 C C . GLU D 2 39 ? -34.154 15.066 16.257 1.00 78.51 39 GLU D C 1
ATOM 6638 O O . GLU D 2 39 ? -33.770 15.354 15.116 1.00 75.47 39 GLU D O 1
ATOM 6644 N N . SER D 2 40 ? -35.034 14.090 16.508 1.00 79.43 40 SER D N 1
ATOM 6645 C CA . SER D 2 40 ? -35.680 13.269 15.438 1.00 78.75 40 SER D CA 1
ATOM 6646 C C . SER D 2 40 ? -36.673 14.135 14.640 1.00 74.41 40 SER D C 1
ATOM 6647 O O . SER D 2 40 ? -36.877 13.841 13.461 1.00 70.79 40 SER D O 1
ATOM 6650 N N . THR D 2 41 ? -37.267 15.157 15.274 1.00 72.81 41 THR D N 1
ATOM 6651 C CA . THR D 2 41 ? -38.193 16.139 14.650 1.00 69.46 41 THR D CA 1
ATOM 6652 C C . THR D 2 41 ? -37.392 17.026 13.695 1.00 67.05 41 THR D C 1
ATOM 6653 O O . THR D 2 41 ? -37.855 17.201 12.558 1.00 66.22 41 THR D O 1
ATOM 6657 N N . GLN D 2 42 ? -36.262 17.592 14.132 1.00 65.50 42 GLN D N 1
ATOM 6658 C CA . GLN D 2 42 ? -35.482 18.569 13.313 1.00 64.99 42 GLN D CA 1
ATOM 6659 C C . GLN D 2 42 ? -34.979 17.821 12.077 1.00 65.49 42 GLN D C 1
ATOM 6660 O O . GLN D 2 42 ? -35.131 18.361 10.981 1.00 66.72 42 GLN D O 1
ATOM 6666 N N . THR D 2 43 ? -34.440 16.611 12.238 1.00 66.10 43 THR D N 1
ATOM 6667 C CA . THR D 2 43 ? -33.946 15.766 11.111 1.00 67.29 43 THR D CA 1
ATOM 6668 C C . THR D 2 43 ? -35.053 15.594 10.049 1.00 66.17 43 THR D C 1
ATOM 6669 O O . THR D 2 43 ? -34.793 15.893 8.879 1.00 64.95 43 THR D O 1
ATOM 6673 N N . ALA D 2 44 ? -36.236 15.120 10.441 1.00 65.45 44 ALA D N 1
ATOM 6674 C CA . ALA D 2 44 ? -37.423 15.030 9.572 1.00 63.86 44 ALA D CA 1
ATOM 6675 C C . ALA D 2 44 ? -37.661 16.390 8.906 1.00 64.17 44 ALA D C 1
ATOM 6676 O O . ALA D 2 44 ? -37.909 16.392 7.697 1.00 67.27 44 ALA D O 1
ATOM 6678 N N . ILE D 2 45 ? -37.580 17.505 9.636 1.00 65.38 45 ILE D N 1
ATOM 6679 C CA . ILE D 2 45 ? -37.848 18.871 9.071 1.00 65.95 45 ILE D CA 1
ATOM 6680 C C . ILE D 2 45 ? -36.767 19.229 8.027 1.00 66.29 45 ILE D C 1
ATOM 6681 O O . ILE D 2 45 ? -37.148 19.728 6.955 1.00 62.86 45 ILE D O 1
ATOM 6686 N N . ASP D 2 46 ? -35.478 18.999 8.309 1.00 66.85 46 ASP D N 1
ATOM 6687 C CA . ASP D 2 46 ? -34.374 19.207 7.329 1.00 65.79 46 ASP D CA 1
ATOM 6688 C C . ASP D 2 46 ? -34.676 18.382 6.078 1.00 65.97 46 ASP D C 1
ATOM 6689 O O . ASP D 2 46 ? -34.542 18.930 4.960 1.00 69.79 46 ASP D O 1
ATOM 6694 N N . GLN D 2 47 ? -35.096 17.132 6.254 1.00 62.86 47 GLN D N 1
ATOM 6695 C CA . GLN D 2 47 ? -35.386 16.207 5.131 1.00 61.66 47 GLN D CA 1
ATOM 6696 C C . GLN D 2 47 ? -36.583 16.711 4.311 1.00 58.32 47 GLN D C 1
ATOM 6697 O O . GLN D 2 47 ? -36.476 16.757 3.099 1.00 59.39 47 GLN D O 1
ATOM 6703 N N . ILE D 2 48 ? -37.711 17.024 4.929 1.00 57.46 48 ILE D N 1
ATOM 6704 C CA . ILE D 2 48 ? -38.915 17.537 4.213 1.00 57.99 48 ILE D CA 1
ATOM 6705 C C . ILE D 2 48 ? -38.613 18.930 3.618 1.00 59.17 48 ILE D C 1
ATOM 6706 O O . ILE D 2 48 ? -39.055 19.183 2.499 1.00 64.69 48 ILE D O 1
ATOM 6711 N N . THR D 2 49 ? -37.850 19.791 4.285 1.00 59.04 49 THR D N 1
ATOM 6712 C CA . THR D 2 49 ? -37.380 21.089 3.713 1.00 59.93 49 THR D CA 1
ATOM 6713 C C . THR D 2 49 ? -36.544 20.831 2.452 1.00 60.03 49 THR D C 1
ATOM 6714 O O . THR D 2 49 ? -36.650 21.629 1.520 1.00 57.65 49 THR D O 1
ATOM 6718 N N . SER D 2 50 ? -35.699 19.795 2.447 1.00 61.85 50 SER D N 1
ATOM 6719 C CA . SER D 2 50 ? -34.909 19.395 1.255 1.00 60.85 50 SER D CA 1
ATOM 6720 C C . SER D 2 50 ? -35.869 18.990 0.151 1.00 60.04 50 SER D C 1
ATOM 6721 O O . SER D 2 50 ? -35.654 19.411 -0.970 1.00 60.16 50 SER D O 1
ATOM 6724 N N . LYS D 2 51 ? -36.897 18.224 0.497 1.00 60.68 51 LYS D N 1
ATOM 6725 C CA . LYS D 2 51 ? -37.856 17.622 -0.462 1.00 63.50 51 LYS D CA 1
ATOM 6726 C C . LYS D 2 51 ? -38.637 18.730 -1.166 1.00 64.83 51 LYS D C 1
ATOM 6727 O O . LYS D 2 51 ? -38.746 18.695 -2.412 1.00 70.54 51 LYS D O 1
ATOM 6733 N N . VAL D 2 52 ? -39.192 19.664 -0.403 1.00 61.34 52 VAL D N 1
ATOM 6734 C CA . VAL D 2 52 ? -39.932 20.823 -0.966 1.00 59.91 52 VAL D CA 1
ATOM 6735 C C . VAL D 2 52 ? -38.975 21.613 -1.863 1.00 59.32 52 VAL D C 1
ATOM 6736 O O . VAL D 2 52 ? -39.269 21.735 -3.065 1.00 59.30 52 VAL D O 1
ATOM 6740 N N . ASN D 2 53 ? -37.844 22.076 -1.315 1.00 63.43 53 ASN D N 1
ATOM 6741 C CA . ASN D 2 53 ? -36.846 22.938 -2.020 1.00 63.32 53 ASN D CA 1
ATOM 6742 C C . ASN D 2 53 ? -36.347 22.252 -3.289 1.00 61.90 53 ASN D C 1
ATOM 6743 O O . ASN D 2 53 ? -36.077 22.984 -4.192 1.00 64.40 53 ASN D O 1
ATOM 6748 N N . ASN D 2 54 ? -36.239 20.921 -3.343 1.00 60.79 54 ASN D N 1
ATOM 6749 C CA . ASN D 2 54 ? -35.846 20.160 -4.566 1.00 59.15 54 ASN D CA 1
ATOM 6750 C C . ASN D 2 54 ? -37.002 20.236 -5.583 1.00 58.23 54 ASN D C 1
ATOM 6751 O O . ASN D 2 54 ? -36.736 20.427 -6.765 1.00 62.12 54 ASN D O 1
ATOM 6756 N N . ILE D 2 55 ? -38.256 20.106 -5.152 1.00 55.92 55 ILE D N 1
ATOM 6757 C CA . ILE D 2 55 ? -39.424 20.034 -6.075 1.00 55.49 55 ILE D CA 1
ATOM 6758 C C . ILE D 2 55 ? -39.729 21.411 -6.665 1.00 55.11 55 ILE D C 1
ATOM 6759 O O . ILE D 2 55 ? -40.079 21.463 -7.855 1.00 54.45 55 ILE D O 1
ATOM 6764 N N . VAL D 2 56 ? -39.621 22.488 -5.886 1.00 56.66 56 VAL D N 1
ATOM 6765 C CA . VAL D 2 56 ? -40.047 23.853 -6.335 1.00 58.31 56 VAL D CA 1
ATOM 6766 C C . VAL D 2 56 ? -38.871 24.668 -6.913 1.00 62.99 56 VAL D C 1
ATOM 6767 O O . VAL D 2 56 ? -39.102 25.805 -7.354 1.00 65.65 56 VAL D O 1
ATOM 6771 N N . ASP D 2 57 ? -37.652 24.142 -6.952 1.00 68.30 57 ASP D N 1
ATOM 6772 C CA . ASP D 2 57 ? -36.454 24.916 -7.373 1.00 75.54 57 ASP D CA 1
ATOM 6773 C C . ASP D 2 57 ? -35.300 23.915 -7.460 1.00 81.47 57 ASP D C 1
ATOM 6774 O O . ASP D 2 57 ? -35.173 23.160 -6.525 1.00 97.09 57 ASP D O 1
ATOM 6779 N N . ARG D 2 58 ? -34.522 23.867 -8.536 1.00 84.82 58 ARG D N 1
ATOM 6780 C CA . ARG D 2 58 ? -33.339 22.960 -8.684 1.00 90.98 58 ARG D CA 1
ATOM 6781 C C . ARG D 2 58 ? -33.781 21.739 -9.481 1.00 90.26 58 ARG D C 1
ATOM 6782 O O . ARG D 2 58 ? -33.114 21.445 -10.461 1.00 103.81 58 ARG D O 1
ATOM 6790 N N . MET D 2 59 ? -34.859 21.065 -9.081 1.00 84.61 59 MET D N 1
ATOM 6791 C CA . MET D 2 59 ? -35.498 20.018 -9.920 1.00 79.88 59 MET D CA 1
ATOM 6792 C C . MET D 2 59 ? -36.718 20.624 -10.603 1.00 74.80 59 MET D C 1
ATOM 6793 O O . MET D 2 59 ? -37.583 19.861 -11.079 1.00 71.26 59 MET D O 1
ATOM 6798 N N . ASN D 2 60 ? -36.807 21.950 -10.627 1.00 72.38 60 ASN D N 1
ATOM 6799 C CA . ASN D 2 60 ? -37.961 22.634 -11.262 1.00 72.25 60 ASN D CA 1
ATOM 6800 C C . ASN D 2 60 ? -37.449 23.319 -12.525 1.00 72.71 60 ASN D C 1
ATOM 6801 O O . ASN D 2 60 ? -37.451 24.556 -12.573 1.00 71.99 60 ASN D O 1
ATOM 6806 N N . THR D 2 61 ? -36.984 22.538 -13.496 1.00 74.43 61 THR D N 1
ATOM 6807 C CA . THR D 2 61 ? -36.302 23.107 -14.682 1.00 73.90 61 THR D CA 1
ATOM 6808 C C . THR D 2 61 ? -37.362 23.949 -15.406 1.00 72.75 61 THR D C 1
ATOM 6809 O O . THR D 2 61 ? -38.541 23.530 -15.503 1.00 66.95 61 THR D O 1
ATOM 6813 N N . ASN D 2 62 ? -36.958 25.162 -15.782 1.00 77.68 62 ASN D N 1
ATOM 6814 C CA . ASN D 2 62 ? -37.868 26.220 -16.284 1.00 80.40 62 ASN D CA 1
ATOM 6815 C C . ASN D 2 62 ? -38.124 26.061 -17.793 1.00 82.54 62 ASN D C 1
ATOM 6816 O O . ASN D 2 62 ? -37.198 25.705 -18.552 1.00 81.83 62 ASN D O 1
ATOM 6821 N N . PHE D 2 63 ? -39.362 26.325 -18.207 1.00 80.21 63 PHE D N 1
ATOM 6822 C CA . PHE D 2 63 ? -39.837 26.258 -19.613 1.00 76.47 63 PHE D CA 1
ATOM 6823 C C . PHE D 2 63 ? -40.860 27.374 -19.823 1.00 72.69 63 PHE D C 1
ATOM 6824 O O . PHE D 2 63 ? -41.884 27.336 -19.146 1.00 67.10 63 PHE D O 1
ATOM 6832 N N . GLU D 2 64 ? -40.595 28.320 -20.726 1.00 75.76 64 GLU D N 1
ATOM 6833 C CA . GLU D 2 64 ? -41.554 29.406 -21.079 1.00 77.01 64 GLU D CA 1
ATOM 6834 C C . GLU D 2 64 ? -42.003 29.222 -22.536 1.00 74.29 64 GLU D C 1
ATOM 6835 O O . GLU D 2 64 ? -41.110 29.064 -23.399 1.00 77.81 64 GLU D O 1
ATOM 6841 N N . SER D 2 65 ? -43.328 29.218 -22.759 1.00 67.02 65 SER D N 1
ATOM 6842 C CA . SER D 2 65 ? -44.049 29.135 -24.055 1.00 67.64 65 SER D CA 1
ATOM 6843 C C . SER D 2 65 ? -43.608 30.245 -24.992 1.00 66.59 65 SER D C 1
ATOM 6844 O O . SER D 2 65 ? -43.671 31.398 -24.558 1.00 62.33 65 SER D O 1
ATOM 6847 N N . VAL D 2 66 ? -43.190 29.881 -26.204 1.00 65.99 66 VAL D N 1
ATOM 6848 C CA . VAL D 2 66 ? -42.821 30.817 -27.300 1.00 67.59 66 VAL D CA 1
ATOM 6849 C C . VAL D 2 66 ? -43.865 30.550 -28.380 1.00 69.69 66 VAL D C 1
ATOM 6850 O O . VAL D 2 66 ? -43.784 29.479 -29.024 1.00 76.91 66 VAL D O 1
ATOM 6852 N N . GLN D 2 67 ? -44.849 31.438 -28.535 1.00 68.28 67 GLN D N 1
ATOM 6853 C CA . GLN D 2 67 ? -45.850 31.344 -29.638 1.00 69.07 67 GLN D CA 1
ATOM 6854 C C . GLN D 2 67 ? -45.690 32.561 -30.566 1.00 65.26 67 GLN D C 1
ATOM 6855 O O . GLN D 2 67 ? -45.720 33.716 -30.082 1.00 64.04 67 GLN D O 1
ATOM 6861 N N . HIS D 2 68 ? -45.494 32.287 -31.855 1.00 63.02 68 HIS D N 1
ATOM 6862 C CA . HIS D 2 68 ? -45.367 33.294 -32.931 1.00 60.13 68 HIS D CA 1
ATOM 6863 C C . HIS D 2 68 ? -46.685 33.397 -33.705 1.00 58.01 68 HIS D C 1
ATOM 6864 O O . HIS D 2 68 ? -47.586 32.593 -33.454 1.00 57.83 68 HIS D O 1
ATOM 6871 N N . GLU D 2 69 ? -46.774 34.348 -34.626 1.00 56.94 69 GLU D N 1
ATOM 6872 C CA . GLU D 2 69 ? -47.940 34.535 -35.519 1.00 56.70 69 GLU D CA 1
ATOM 6873 C C . GLU D 2 69 ? -47.648 33.889 -36.869 1.00 52.12 69 GLU D C 1
ATOM 6874 O O . GLU D 2 69 ? -46.509 33.835 -37.228 1.00 50.29 69 GLU D O 1
ATOM 6880 N N . PHE D 2 70 ? -48.680 33.434 -37.571 1.00 50.33 70 PHE D N 1
ATOM 6881 C CA . PHE D 2 70 ? -48.593 32.744 -38.875 1.00 51.32 70 PHE D CA 1
ATOM 6882 C C . PHE D 2 70 ? -49.746 33.196 -39.766 1.00 52.13 70 PHE D C 1
ATOM 6883 O O . PHE D 2 70 ? -50.785 33.573 -39.258 1.00 50.35 70 PHE D O 1
ATOM 6891 N N . SER D 2 71 ? -49.536 33.190 -41.081 1.00 57.48 71 SER D N 1
ATOM 6892 C CA . SER D 2 71 ? -50.552 33.578 -42.103 1.00 58.55 71 SER D CA 1
ATOM 6893 C C . SER D 2 71 ? -51.529 32.418 -42.308 1.00 60.50 71 SER D C 1
ATOM 6894 O O . SER D 2 71 ? -51.300 31.356 -41.738 1.00 59.80 71 SER D O 1
ATOM 6897 N N . GLU D 2 72 ? -52.535 32.589 -43.163 1.00 64.80 72 GLU D N 1
ATOM 6898 C CA . GLU D 2 72 ? -53.541 31.534 -43.441 1.00 67.76 72 GLU D CA 1
ATOM 6899 C C . GLU D 2 72 ? -52.926 30.394 -44.271 1.00 64.95 72 GLU D C 1
ATOM 6900 O O . GLU D 2 72 ? -53.542 29.320 -44.300 1.00 63.08 72 GLU D O 1
ATOM 6906 N N . ILE D 2 73 ? -51.765 30.572 -44.902 1.00 60.83 73 ILE D N 1
ATOM 6907 C CA . ILE D 2 73 ? -51.121 29.472 -45.682 1.00 60.80 73 ILE D CA 1
ATOM 6908 C C . ILE D 2 73 ? -49.836 29.024 -44.988 1.00 58.06 73 ILE D C 1
ATOM 6909 O O . ILE D 2 73 ? -48.982 28.405 -45.660 1.00 59.19 73 ILE D O 1
ATOM 6914 N N . GLU D 2 74 ? -49.722 29.317 -43.696 1.00 54.99 74 GLU D N 1
ATOM 6915 C CA . GLU D 2 74 ? -48.652 28.816 -42.794 1.00 54.70 74 GLU D CA 1
ATOM 6916 C C . GLU D 2 74 ? -49.292 27.995 -41.671 1.00 51.57 74 GLU D C 1
ATOM 6917 O O . GLU D 2 74 ? -48.768 27.963 -40.534 1.00 48.94 74 GLU D O 1
ATOM 6923 N N . GLU D 2 75 ? -50.404 27.352 -41.997 1.00 50.52 75 GLU D N 1
ATOM 6924 C CA . GLU D 2 75 ? -51.239 26.598 -41.038 1.00 49.38 75 GLU D CA 1
ATOM 6925 C C . GLU D 2 75 ? -50.433 25.384 -40.565 1.00 47.78 75 GLU D C 1
ATOM 6926 O O . GLU D 2 75 ? -50.517 25.077 -39.393 1.00 47.91 75 GLU D O 1
ATOM 6932 N N . ARG D 2 76 ? -49.598 24.773 -41.404 1.00 48.84 76 ARG D N 1
ATOM 6933 C CA . ARG D 2 76 ? -48.749 23.618 -41.016 1.00 48.17 76 ARG D CA 1
ATOM 6934 C C . ARG D 2 76 ? -47.782 24.057 -39.930 1.00 49.36 76 ARG D C 1
ATOM 6935 O O . ARG D 2 76 ? -47.713 23.367 -38.894 1.00 50.79 76 ARG D O 1
ATOM 6943 N N . ILE D 2 77 ? -47.094 25.164 -40.142 1.00 50.94 77 ILE D N 1
ATOM 6944 C CA . ILE D 2 77 ? -46.090 25.663 -39.161 1.00 51.67 77 ILE D CA 1
ATOM 6945 C C . ILE D 2 77 ? -46.837 26.178 -37.921 1.00 50.19 77 ILE D C 1
ATOM 6946 O O . ILE D 2 77 ? -46.322 25.988 -36.814 1.00 49.80 77 ILE D O 1
ATOM 6951 N N . ASN D 2 78 ? -48.031 26.759 -38.078 1.00 50.15 78 ASN D N 1
ATOM 6952 C CA . ASN D 2 78 ? -48.855 27.266 -36.940 1.00 49.48 78 ASN D CA 1
ATOM 6953 C C . ASN D 2 78 ? -49.211 26.095 -36.039 1.00 47.62 78 ASN D C 1
ATOM 6954 O O . ASN D 2 78 ? -48.855 26.142 -34.863 1.00 46.19 78 ASN D O 1
ATOM 6959 N N . GLN D 2 79 ? -49.839 25.073 -36.615 1.00 48.76 79 GLN D N 1
ATOM 6960 C CA . GLN D 2 79 ? -50.278 23.851 -35.888 1.00 50.42 79 GLN D CA 1
ATOM 6961 C C . GLN D 2 79 ? -49.063 23.146 -35.261 1.00 49.98 79 GLN D C 1
ATOM 6962 O O . GLN D 2 79 ? -49.212 22.652 -34.147 1.00 50.01 79 GLN D O 1
ATOM 6968 N N . LEU D 2 80 ? -47.907 23.123 -35.930 1.00 48.70 80 LEU D N 1
ATOM 6969 C CA . LEU D 2 80 ? -46.674 22.503 -35.396 1.00 47.05 80 LEU D CA 1
ATOM 6970 C C . LEU D 2 80 ? -46.186 23.315 -34.200 1.00 48.14 80 LEU D C 1
ATOM 6971 O O . LEU D 2 80 ? -45.860 22.695 -33.188 1.00 50.36 80 LEU D O 1
ATOM 6976 N N . SER D 2 81 ? -46.083 24.638 -34.297 1.00 49.15 81 SER D N 1
ATOM 6977 C CA . SER D 2 81 ? -45.536 25.460 -33.187 1.00 50.87 81 SER D CA 1
ATOM 6978 C C . SER D 2 81 ? -46.451 25.294 -31.972 1.00 51.35 81 SER D C 1
ATOM 6979 O O . SER D 2 81 ? -45.924 25.136 -30.869 1.00 54.19 81 SER D O 1
ATOM 6982 N N . LYS D 2 82 ? -47.769 25.220 -32.170 1.00 55.35 82 LYS D N 1
ATOM 6983 C CA . LYS D 2 82 ? -48.764 25.061 -31.075 1.00 57.17 82 LYS D CA 1
ATOM 6984 C C . LYS D 2 82 ? -48.711 23.646 -30.482 1.00 54.22 82 LYS D C 1
ATOM 6985 O O . LYS D 2 82 ? -48.945 23.518 -29.288 1.00 53.62 82 LYS D O 1
ATOM 6991 N N . HIS D 2 83 ? -48.465 22.627 -31.299 1.00 52.79 83 HIS D N 1
ATOM 6992 C CA . HIS D 2 83 ? -48.320 21.211 -30.885 1.00 52.92 83 HIS D CA 1
ATOM 6993 C C . HIS D 2 83 ? -47.064 21.072 -30.004 1.00 52.78 83 HIS D C 1
ATOM 6994 O O . HIS D 2 83 ? -47.133 20.358 -29.016 1.00 51.73 83 HIS D O 1
ATOM 7001 N N . VAL D 2 84 ? -45.957 21.733 -30.356 1.00 51.53 84 VAL D N 1
ATOM 7002 C CA . VAL D 2 84 ? -44.702 21.747 -29.552 1.00 51.44 84 VAL D CA 1
ATOM 7003 C C . VAL D 2 84 ? -45.022 22.306 -28.160 1.00 50.10 84 VAL D C 1
ATOM 7004 O O . VAL D 2 84 ? -44.720 21.650 -27.141 1.00 48.14 84 VAL D O 1
ATOM 7008 N N . ASP D 2 85 ? -45.636 23.479 -28.126 1.00 51.31 85 ASP D N 1
ATOM 7009 C CA . ASP D 2 85 ? -45.971 24.199 -26.872 1.00 51.90 85 ASP D CA 1
ATOM 7010 C C . ASP D 2 85 ? -46.902 23.342 -26.009 1.00 50.35 85 ASP D C 1
ATOM 7011 O O . ASP D 2 85 ? -46.632 23.177 -24.821 1.00 48.75 85 ASP D O 1
ATOM 7016 N N . ASP D 2 86 ? -47.963 22.809 -26.610 1.00 51.28 86 ASP D N 1
ATOM 7017 C CA . ASP D 2 86 ? -48.988 22.005 -25.903 1.00 52.78 86 ASP D CA 1
ATOM 7018 C C . ASP D 2 86 ? -48.349 20.761 -25.287 1.00 51.99 86 ASP D C 1
ATOM 7019 O O . ASP D 2 86 ? -48.594 20.534 -24.091 1.00 56.66 86 ASP D O 1
ATOM 7024 N N . SER D 2 87 ? -47.614 19.962 -26.068 1.00 50.42 87 SER D N 1
ATOM 7025 C CA . SER D 2 87 ? -47.129 18.631 -25.625 1.00 49.21 87 SER D CA 1
ATOM 7026 C C . SER D 2 87 ? -46.001 18.822 -24.617 1.00 48.52 87 SER D C 1
ATOM 7027 O O . SER D 2 87 ? -45.909 17.967 -23.712 1.00 48.27 87 SER D O 1
ATOM 7030 N N . VAL D 2 88 ? -45.233 19.914 -24.713 1.00 46.31 88 VAL D N 1
ATOM 7031 C CA . VAL D 2 88 ? -44.142 20.180 -23.734 1.00 46.13 88 VAL D CA 1
ATOM 7032 C C . VAL D 2 88 ? -44.742 20.692 -22.418 1.00 45.12 88 VAL D C 1
ATOM 7033 O O . VAL D 2 88 ? -44.261 20.302 -21.345 1.00 46.34 88 VAL D O 1
ATOM 7037 N N . ILE D 2 89 ? -45.758 21.528 -22.453 1.00 43.84 89 ILE D N 1
ATOM 7038 C CA . ILE D 2 89 ? -46.496 21.812 -21.192 1.00 43.99 89 ILE D CA 1
ATOM 7039 C C . ILE D 2 89 ? -47.064 20.498 -20.609 1.00 44.64 89 ILE D C 1
ATOM 7040 O O . ILE D 2 89 ? -46.846 20.237 -19.440 1.00 43.62 89 ILE D O 1
ATOM 7045 N N . ASP D 2 90 ? -47.753 19.684 -21.400 1.00 47.69 90 ASP D N 1
ATOM 7046 C CA . ASP D 2 90 ? -48.321 18.384 -20.958 1.00 49.39 90 ASP D CA 1
ATOM 7047 C C . ASP D 2 90 ? -47.233 17.563 -20.242 1.00 49.06 90 ASP D C 1
ATOM 7048 O O . ASP D 2 90 ? -47.574 16.920 -19.214 1.00 48.11 90 ASP D O 1
ATOM 7053 N N . ILE D 2 91 ? -45.993 17.589 -20.749 1.00 48.50 91 ILE D N 1
ATOM 7054 C CA . ILE D 2 91 ? -44.829 16.813 -20.222 1.00 49.04 91 ILE D CA 1
ATOM 7055 C C . ILE D 2 91 ? -44.392 17.397 -18.875 1.00 51.08 91 ILE D C 1
ATOM 7056 O O . ILE D 2 91 ? -44.251 16.608 -17.918 1.00 52.78 91 ILE D O 1
ATOM 7061 N N . TRP D 2 92 ? -44.159 18.710 -18.774 1.00 50.26 92 TRP D N 1
ATOM 7062 C CA . TRP D 2 92 ? -43.766 19.333 -17.472 1.00 47.79 92 TRP D CA 1
ATOM 7063 C C . TRP D 2 92 ? -44.878 19.165 -16.429 1.00 46.99 92 TRP D C 1
ATOM 7064 O O . TRP D 2 92 ? -44.536 19.002 -15.251 1.00 46.64 92 TRP D O 1
ATOM 7075 N N . SER D 2 93 ? -46.141 19.169 -16.869 1.00 47.13 93 SER D N 1
ATOM 7076 C CA . SER D 2 93 ? -47.360 19.010 -16.029 1.00 48.12 93 SER D CA 1
ATOM 7077 C C . SER D 2 93 ? -47.465 17.561 -15.506 1.00 48.00 93 SER D C 1
ATOM 7078 O O . SER D 2 93 ? -47.744 17.401 -14.340 1.00 50.87 93 SER D O 1
ATOM 7081 N N . TYR D 2 94 ? -47.239 16.537 -16.322 1.00 49.49 94 TYR D N 1
ATOM 7082 C CA . TYR D 2 94 ? -47.109 15.123 -15.871 1.00 50.51 94 TYR D CA 1
ATOM 7083 C C . TYR D 2 94 ? -45.974 15.056 -14.850 1.00 52.03 94 TYR D C 1
ATOM 7084 O O . TYR D 2 94 ? -46.192 14.596 -13.731 1.00 53.87 94 TYR D O 1
ATOM 7093 N N . ASN D 2 95 ? -44.802 15.572 -15.203 1.00 54.18 95 ASN D N 1
ATOM 7094 C CA . ASN D 2 95 ? -43.588 15.495 -14.352 1.00 55.80 95 ASN D CA 1
ATOM 7095 C C . ASN D 2 95 ? -43.887 16.077 -12.965 1.00 55.61 95 ASN D C 1
ATOM 7096 O O . ASN D 2 95 ? -43.476 15.466 -11.992 1.00 59.56 95 ASN D O 1
ATOM 7101 N N . ALA D 2 96 ? -44.587 17.197 -12.869 1.00 54.39 96 ALA D N 1
ATOM 7102 C CA . ALA D 2 96 ? -44.886 17.838 -11.573 1.00 55.33 96 ALA D CA 1
ATOM 7103 C C . ALA D 2 96 ? -45.880 16.966 -10.804 1.00 54.33 96 ALA D C 1
ATOM 7104 O O . ALA D 2 96 ? -45.567 16.644 -9.644 1.00 52.65 96 ALA D O 1
ATOM 7106 N N . GLN D 2 97 ? -46.995 16.568 -11.424 1.00 54.82 97 GLN D N 1
ATOM 7107 C CA . GLN D 2 97 ? -48.053 15.799 -10.722 1.00 58.99 97 GLN D CA 1
ATOM 7108 C C . GLN D 2 97 ? -47.496 14.447 -10.256 1.00 58.93 97 GLN D C 1
ATOM 7109 O O . GLN D 2 97 ? -47.793 14.068 -9.110 1.00 64.09 97 GLN D O 1
ATOM 7115 N N . LEU D 2 98 ? -46.727 13.759 -11.102 1.00 55.97 98 LEU D N 1
ATOM 7116 C CA . LEU D 2 98 ? -46.136 12.435 -10.782 1.00 54.44 98 LEU D CA 1
ATOM 7117 C C . LEU D 2 98 ? -45.175 12.607 -9.603 1.00 52.90 98 LEU D C 1
ATOM 7118 O O . LEU D 2 98 ? -45.378 11.950 -8.593 1.00 53.65 98 LEU D O 1
ATOM 7123 N N . LEU D 2 99 ? -44.192 13.497 -9.727 1.00 51.06 99 LEU D N 1
ATOM 7124 C CA . LEU D 2 99 ? -43.188 13.749 -8.663 1.00 50.87 99 LEU D CA 1
ATOM 7125 C C . LEU D 2 99 ? -43.900 14.016 -7.333 1.00 51.97 99 LEU D C 1
ATOM 7126 O O . LEU D 2 99 ? -43.450 13.448 -6.322 1.00 53.39 99 LEU D O 1
ATOM 7131 N N . VAL D 2 100 ? -44.969 14.816 -7.325 1.00 49.49 100 VAL D N 1
ATOM 7132 C CA . VAL D 2 100 ? -45.740 15.086 -6.083 1.00 50.77 100 VAL D CA 1
ATOM 7133 C C . VAL D 2 100 ? -46.367 13.780 -5.570 1.00 51.90 100 VAL D C 1
ATOM 7134 O O . VAL D 2 100 ? -46.228 13.512 -4.361 1.00 52.79 100 VAL D O 1
ATOM 7138 N N . LEU D 2 101 ? -47.033 13.011 -6.441 1.00 51.52 101 LEU D N 1
ATOM 7139 C CA . LEU D 2 101 ? -47.703 11.730 -6.076 1.00 52.16 101 LEU D CA 1
ATOM 7140 C C . LEU D 2 101 ? -46.697 10.729 -5.527 1.00 54.04 101 LEU D C 1
ATOM 7141 O O . LEU D 2 101 ? -47.013 10.074 -4.530 1.00 57.14 101 LEU D O 1
ATOM 7146 N N . LEU D 2 102 ? -45.538 10.598 -6.164 1.00 55.18 102 LEU D N 1
ATOM 7147 C CA . LEU D 2 102 ? -44.520 9.615 -5.732 1.00 58.24 102 LEU D CA 1
ATOM 7148 C C . LEU D 2 102 ? -43.884 10.097 -4.435 1.00 57.50 102 LEU D C 1
ATOM 7149 O O . LEU D 2 102 ? -43.630 9.216 -3.577 1.00 62.80 102 LEU D O 1
ATOM 7154 N N . GLU D 2 103 ? -43.683 11.409 -4.284 1.00 54.53 103 GLU D N 1
ATOM 7155 C CA . GLU D 2 103 ? -43.009 11.967 -3.091 1.00 55.15 103 GLU D CA 1
ATOM 7156 C C . GLU D 2 103 ? -44.006 12.077 -1.940 1.00 53.05 103 GLU D C 1
ATOM 7157 O O . GLU D 2 103 ? -43.569 12.009 -0.815 1.00 55.72 103 GLU D O 1
ATOM 7163 N N . ASN D 2 104 ? -45.297 12.220 -2.196 1.00 50.75 104 ASN D N 1
ATOM 7164 C CA . ASN D 2 104 ? -46.311 12.146 -1.118 1.00 49.74 104 ASN D CA 1
ATOM 7165 C C . ASN D 2 104 ? -46.245 10.758 -0.450 1.00 52.21 104 ASN D C 1
ATOM 7166 O O . ASN D 2 104 ? -46.148 10.718 0.802 1.00 51.56 104 ASN D O 1
ATOM 7171 N N . GLU D 2 105 ? -46.286 9.663 -1.227 1.00 53.18 105 GLU D N 1
ATOM 7172 C CA . GLU D 2 105 ? -46.162 8.274 -0.698 1.00 56.55 105 GLU D CA 1
ATOM 7173 C C . GLU D 2 105 ? -44.888 8.165 0.158 1.00 58.52 105 GLU D C 1
ATOM 7174 O O . GLU D 2 105 ? -44.954 7.543 1.237 1.00 60.32 105 GLU D O 1
ATOM 7180 N N . LYS D 2 106 ? -43.778 8.765 -0.285 1.00 58.42 106 LYS D N 1
ATOM 7181 C CA . LYS D 2 106 ? -42.462 8.658 0.393 1.00 61.92 106 LYS D CA 1
ATOM 7182 C C . LYS D 2 106 ? -42.450 9.487 1.685 1.00 63.27 106 LYS D C 1
ATOM 7183 O O . LYS D 2 106 ? -41.855 9.023 2.655 1.00 66.90 106 LYS D O 1
ATOM 7189 N N . THR D 2 107 ? -43.085 10.659 1.697 1.00 60.11 107 THR D N 1
ATOM 7190 C CA . THR D 2 107 ? -43.220 11.520 2.892 1.00 57.90 107 THR D CA 1
ATOM 7191 C C . THR D 2 107 ? -43.970 10.744 3.985 1.00 58.70 107 THR D C 1
ATOM 7192 O O . THR D 2 107 ? -43.472 10.713 5.133 1.00 58.08 107 THR D O 1
ATOM 7196 N N . LEU D 2 108 ? -45.120 10.156 3.653 1.00 58.95 108 LEU D N 1
ATOM 7197 C CA . LEU D 2 108 ? -45.971 9.381 4.599 1.00 60.68 108 LEU D CA 1
ATOM 7198 C C . LEU D 2 108 ? -45.186 8.196 5.172 1.00 63.04 108 LEU D C 1
ATOM 7199 O O . LEU D 2 108 ? -45.351 7.921 6.362 1.00 64.89 108 LEU D O 1
ATOM 7204 N N . ASP D 2 109 ? -44.360 7.547 4.355 1.00 64.73 109 ASP D N 1
ATOM 7205 C CA . ASP D 2 109 ? -43.545 6.364 4.748 1.00 68.87 109 ASP D CA 1
ATOM 7206 C C . ASP D 2 109 ? -42.347 6.805 5.598 1.00 69.28 109 ASP D C 1
ATOM 7207 O O . ASP D 2 109 ? -41.899 5.999 6.428 1.00 73.22 109 ASP D O 1
ATOM 7212 N N . LEU D 2 110 ? -41.864 8.033 5.407 1.00 67.82 110 LEU D N 1
ATOM 7213 C CA . LEU D 2 110 ? -40.723 8.623 6.159 1.00 69.68 110 LEU D CA 1
ATOM 7214 C C . LEU D 2 110 ? -41.142 8.923 7.600 1.00 72.16 110 LEU D C 1
ATOM 7215 O O . LEU D 2 110 ? -40.376 8.586 8.515 1.00 74.38 110 LEU D O 1
ATOM 7220 N N . HIS D 2 111 ? -42.298 9.567 7.786 1.00 71.54 111 HIS D N 1
ATOM 7221 C CA . HIS D 2 111 ? -42.886 9.860 9.119 1.00 68.64 111 HIS D CA 1
ATOM 7222 C C . HIS D 2 111 ? -43.127 8.548 9.866 1.00 69.35 111 HIS D C 1
ATOM 7223 O O . HIS D 2 111 ? -42.580 8.432 10.983 1.00 73.05 111 HIS D O 1
ATOM 7230 N N . ASP D 2 112 ? -43.861 7.602 9.262 1.00 68.15 112 ASP D N 1
ATOM 7231 C CA . ASP D 2 112 ? -44.070 6.230 9.799 1.00 69.41 112 ASP D CA 1
ATOM 7232 C C . ASP D 2 112 ? -42.721 5.645 10.226 1.00 70.84 112 ASP D C 1
ATOM 7233 O O . ASP D 2 112 ? -42.599 5.132 11.348 1.00 73.23 112 ASP D O 1
ATOM 7238 N N . SER D 2 113 ? -41.726 5.737 9.356 1.00 69.42 113 SER D N 1
ATOM 7239 C CA . SER D 2 113 ? -40.414 5.068 9.531 1.00 68.84 113 SER D CA 1
ATOM 7240 C C . SER D 2 113 ? -39.541 5.814 10.556 1.00 67.47 113 SER D C 1
ATOM 7241 O O . SER D 2 113 ? -38.766 5.156 11.248 1.00 68.38 113 SER D O 1
ATOM 7244 N N . ASN D 2 114 ? -39.687 7.134 10.678 1.00 68.19 114 ASN D N 1
ATOM 7245 C CA . ASN D 2 114 ? -38.951 7.979 11.661 1.00 68.65 114 ASN D CA 1
ATOM 7246 C C . ASN D 2 114 ? -39.456 7.657 13.079 1.00 68.54 114 ASN D C 1
ATOM 7247 O O . ASN D 2 114 ? -38.600 7.389 13.949 1.00 69.23 114 ASN D O 1
ATOM 7252 N N . VAL D 2 115 ? -40.777 7.627 13.308 1.00 67.66 115 VAL D N 1
ATOM 7253 C CA . VAL D 2 115 ? -41.364 7.307 14.646 1.00 71.42 115 VAL D CA 1
ATOM 7254 C C . VAL D 2 115 ? -40.917 5.891 15.061 1.00 75.44 115 VAL D C 1
ATOM 7255 O O . VAL D 2 115 ? -40.524 5.739 16.218 1.00 81.46 115 VAL D O 1
ATOM 7259 N N . ARG D 2 116 ? -40.884 4.903 14.159 1.00 77.52 116 ARG D N 1
ATOM 7260 C CA . ARG D 2 116 ? -40.545 3.497 14.515 1.00 80.36 116 ARG D CA 1
ATOM 7261 C C . ARG D 2 116 ? -39.041 3.386 14.790 1.00 82.60 116 ARG D C 1
ATOM 7262 O O . ARG D 2 116 ? -38.623 2.372 15.409 1.00 82.97 116 ARG D O 1
ATOM 7270 N N . ASN D 2 117 ? -38.253 4.397 14.401 1.00 82.37 117 ASN D N 1
ATOM 7271 C CA . ASN D 2 117 ? -36.778 4.419 14.623 1.00 82.44 117 ASN D CA 1
ATOM 7272 C C . ASN D 2 117 ? -36.458 4.961 16.006 1.00 81.32 117 ASN D C 1
ATOM 7273 O O . ASN D 2 117 ? -35.517 4.436 16.625 1.00 81.17 117 ASN D O 1
ATOM 7278 N N . LEU D 2 118 ? -37.187 5.994 16.424 1.00 78.11 118 LEU D N 1
ATOM 7279 C CA . LEU D 2 118 ? -37.179 6.463 17.831 1.00 75.83 118 LEU D CA 1
ATOM 7280 C C . LEU D 2 118 ? -37.571 5.277 18.727 1.00 71.66 118 LEU D C 1
ATOM 7281 O O . LEU D 2 118 ? -36.798 4.954 19.633 1.00 70.96 118 LEU D O 1
ATOM 7286 N N . HIS D 2 119 ? -38.709 4.630 18.461 1.00 68.64 119 HIS D N 1
ATOM 7287 C CA . HIS D 2 119 ? -39.244 3.510 19.275 1.00 69.63 119 HIS D CA 1
ATOM 7288 C C . HIS D 2 119 ? -38.139 2.480 19.482 1.00 74.89 119 HIS D C 1
ATOM 7289 O O . HIS D 2 119 ? -38.088 1.894 20.558 1.00 81.14 119 HIS D O 1
ATOM 7296 N N . GLU D 2 120 ? -37.264 2.286 18.503 1.00 80.16 120 GLU D N 1
ATOM 7297 C CA . GLU D 2 120 ? -36.230 1.227 18.593 1.00 84.15 120 GLU D CA 1
ATOM 7298 C C . GLU D 2 120 ? -34.923 1.792 19.158 1.00 85.63 120 GLU D C 1
ATOM 7299 O O . GLU D 2 120 ? -34.202 1.020 19.804 1.00 90.51 120 GLU D O 1
ATOM 7305 N N . LYS D 2 121 ? -34.646 3.084 18.985 1.00 85.01 121 LYS D N 1
ATOM 7306 C CA . LYS D 2 121 ? -33.476 3.763 19.621 1.00 83.80 121 LYS D CA 1
ATOM 7307 C C . LYS D 2 121 ? -33.674 3.773 21.141 1.00 81.09 121 LYS D C 1
ATOM 7308 O O . LYS D 2 121 ? -32.662 3.695 21.877 1.00 80.00 121 LYS D O 1
ATOM 7314 N N . VAL D 2 122 ? -34.938 3.877 21.572 1.00 76.94 122 VAL D N 1
ATOM 7315 C CA . VAL D 2 122 ? -35.343 3.891 23.003 1.00 75.24 122 VAL D CA 1
ATOM 7316 C C . VAL D 2 122 ? -35.346 2.441 23.496 1.00 77.97 122 VAL D C 1
ATOM 7317 O O . VAL D 2 122 ? -34.807 2.222 24.583 1.00 81.49 122 VAL D O 1
ATOM 7321 N N . ARG D 2 123 ? -35.866 1.468 22.736 1.00 76.57 123 ARG D N 1
ATOM 7322 C CA . ARG D 2 123 ? -35.829 0.045 23.176 1.00 76.79 123 ARG D CA 1
ATOM 7323 C C . ARG D 2 123 ? -34.379 -0.391 23.409 1.00 78.40 123 ARG D C 1
ATOM 7324 O O . ARG D 2 123 ? -34.149 -1.203 24.325 1.00 79.28 123 ARG D O 1
ATOM 7332 N N . ARG D 2 124 ? -33.436 0.080 22.599 1.00 79.24 124 ARG D N 1
ATOM 7333 C CA . ARG D 2 124 ? -32.023 -0.368 22.686 1.00 83.01 124 ARG D CA 1
ATOM 7334 C C . ARG D 2 124 ? -31.335 0.276 23.884 1.00 83.48 124 ARG D C 1
ATOM 7335 O O . ARG D 2 124 ? -30.484 -0.398 24.476 1.00 85.95 124 ARG D O 1
ATOM 7343 N N . MET D 2 125 ? -31.669 1.527 24.197 1.00 82.04 125 MET D N 1
ATOM 7344 C CA . MET D 2 125 ? -31.198 2.230 25.415 1.00 82.88 125 MET D CA 1
ATOM 7345 C C . MET D 2 125 ? -31.739 1.496 26.652 1.00 83.04 125 MET D C 1
ATOM 7346 O O . MET D 2 125 ? -30.957 1.307 27.593 1.00 84.69 125 MET D O 1
ATOM 7351 N N . LEU D 2 126 ? -33.031 1.132 26.641 1.00 81.85 126 LEU D N 1
ATOM 7352 C CA . LEU D 2 126 ? -33.804 0.575 27.793 1.00 82.86 126 LEU D CA 1
ATOM 7353 C C . LEU D 2 126 ? -33.439 -0.895 28.005 1.00 82.41 126 LEU D C 1
ATOM 7354 O O . LEU D 2 126 ? -33.485 -1.348 29.151 1.00 82.48 126 LEU D O 1
ATOM 7359 N N . LYS D 2 127 ? -33.126 -1.609 26.931 1.00 82.06 127 LYS D N 1
ATOM 7360 C CA . LYS D 2 127 ? -32.559 -2.976 26.987 1.00 84.20 127 LYS D CA 1
ATOM 7361 C C . LYS D 2 127 ? -33.455 -3.838 27.888 1.00 84.27 127 LYS D C 1
ATOM 7362 O O . LYS D 2 127 ? -34.600 -4.016 27.532 1.00 83.71 127 LYS D O 1
ATOM 7368 N N . ASP D 2 128 ? -32.980 -4.312 29.036 1.00 86.19 128 ASP D N 1
ATOM 7369 C CA . ASP D 2 128 ? -33.696 -5.341 29.839 1.00 88.19 128 ASP D CA 1
ATOM 7370 C C . ASP D 2 128 ? -34.528 -4.688 30.951 1.00 87.44 128 ASP D C 1
ATOM 7371 O O . ASP D 2 128 ? -35.134 -5.430 31.726 1.00 86.29 128 ASP D O 1
ATOM 7376 N N . ASN D 2 129 ? -34.589 -3.357 30.989 1.00 86.90 129 ASN D N 1
ATOM 7377 C CA . ASN D 2 129 ? -35.110 -2.584 32.145 1.00 87.96 129 ASN D CA 1
ATOM 7378 C C . ASN D 2 129 ? -36.574 -2.218 31.911 1.00 87.91 129 ASN D C 1
ATOM 7379 O O . ASN D 2 129 ? -37.211 -1.757 32.855 1.00 90.82 129 ASN D O 1
ATOM 7384 N N . ALA D 2 130 ? -37.105 -2.432 30.714 1.00 89.04 130 ALA D N 1
ATOM 7385 C CA . ALA D 2 130 ? -38.505 -2.083 30.401 1.00 88.34 130 ALA D CA 1
ATOM 7386 C C . ALA D 2 130 ? -39.123 -3.192 29.557 1.00 89.52 130 ALA D C 1
ATOM 7387 O O . ALA D 2 130 ? -38.399 -3.797 28.756 1.00 87.94 130 ALA D O 1
ATOM 7389 N N . LYS D 2 131 ? -40.405 -3.474 29.781 1.00 91.77 131 LYS D N 1
ATOM 7390 C CA . LYS D 2 131 ? -41.177 -4.420 28.943 1.00 92.35 131 LYS D CA 1
ATOM 7391 C C . LYS D 2 131 ? -41.737 -3.589 27.798 1.00 90.14 131 LYS D C 1
ATOM 7392 O O . LYS D 2 131 ? -42.328 -2.512 28.065 1.00 89.40 131 LYS D O 1
ATOM 7398 N N . ASP D 2 132 ? -41.479 -4.038 26.577 1.00 89.65 132 ASP D N 1
ATOM 7399 C CA . ASP D 2 132 ? -42.118 -3.501 25.357 1.00 87.59 132 ASP D CA 1
ATOM 7400 C C . ASP D 2 132 ? -43.579 -3.941 25.388 1.00 88.22 132 ASP D C 1
ATOM 7401 O O . ASP D 2 132 ? -43.823 -5.132 25.157 1.00 86.10 132 ASP D O 1
ATOM 7406 N N . GLU D 2 133 ? -44.508 -3.023 25.688 1.00 91.06 133 GLU D N 1
ATOM 7407 C CA . GLU D 2 133 ? -45.952 -3.361 25.857 1.00 93.37 133 GLU D CA 1
ATOM 7408 C C . GLU D 2 133 ? -46.572 -3.644 24.477 1.00 92.95 133 GLU D C 1
ATOM 7409 O O . GLU D 2 133 ? -47.699 -4.190 24.457 1.00 95.88 133 GLU D O 1
ATOM 7415 N N . GLY D 2 134 ? -45.863 -3.341 23.377 1.00 90.03 134 GLY D N 1
ATOM 7416 C CA . GLY D 2 134 ? -46.254 -3.736 22.008 1.00 88.12 134 GLY D CA 1
ATOM 7417 C C . GLY D 2 134 ? -47.072 -2.646 21.332 1.00 88.05 134 GLY D C 1
ATOM 7418 O O . GLY D 2 134 ? -46.945 -2.485 20.112 1.00 87.83 134 GLY D O 1
ATOM 7419 N N . ASN D 2 135 ? -47.844 -1.883 22.111 1.00 85.69 135 ASN D N 1
ATOM 7420 C CA . ASN D 2 135 ? -48.622 -0.691 21.686 1.00 83.94 135 ASN D CA 1
ATOM 7421 C C . ASN D 2 135 ? -47.700 0.541 21.521 1.00 82.12 135 ASN D C 1
ATOM 7422 O O . ASN D 2 135 ? -48.235 1.682 21.461 1.00 80.81 135 ASN D O 1
ATOM 7427 N N . GLY D 2 136 ? -46.377 0.350 21.428 1.00 82.11 136 GLY D N 1
ATOM 7428 C CA . GLY D 2 136 ? -45.391 1.440 21.307 1.00 81.72 136 GLY D CA 1
ATOM 7429 C C . GLY D 2 136 ? -45.048 2.090 22.646 1.00 83.28 136 GLY D C 1
ATOM 7430 O O . GLY D 2 136 ? -44.521 3.227 22.634 1.00 79.75 136 GLY D O 1
ATOM 7431 N N . CYS D 2 137 ? -45.325 1.404 23.768 1.00 85.72 137 CYS D N 1
ATOM 7432 C CA . CYS D 2 137 ? -45.038 1.898 25.142 1.00 86.83 137 CYS D CA 1
ATOM 7433 C C . CYS D 2 137 ? -43.964 1.050 25.810 1.00 86.98 137 CYS D C 1
ATOM 7434 O O . CYS D 2 137 ? -43.518 0.074 25.208 1.00 88.58 137 CYS D O 1
ATOM 7437 N N . PHE D 2 138 ? -43.635 1.399 27.044 1.00 86.74 138 PHE D N 1
ATOM 7438 C CA . PHE D 2 138 ? -42.621 0.698 27.856 1.00 86.92 138 PHE D CA 1
ATOM 7439 C C . PHE D 2 138 ? -43.005 0.801 29.333 1.00 88.59 138 PHE D C 1
ATOM 7440 O O . PHE D 2 138 ? -42.894 1.911 29.870 1.00 87.62 138 PHE D O 1
ATOM 7448 N N . THR D 2 139 ? -43.442 -0.286 29.966 1.00 90.36 139 THR D N 1
ATOM 7449 C CA . THR D 2 139 ? -43.515 -0.345 31.448 1.00 89.08 139 THR D CA 1
ATOM 7450 C C . THR D 2 139 ? -42.074 -0.573 31.916 1.00 88.34 139 THR D C 1
ATOM 7451 O O . THR D 2 139 ? -41.461 -1.552 31.436 1.00 92.03 139 THR D O 1
ATOM 7455 N N . PHE D 2 140 ? -41.519 0.348 32.707 1.00 85.43 140 PHE D N 1
ATOM 7456 C CA . PHE D 2 140 ? -40.190 0.182 33.334 1.00 87.00 140 PHE D CA 1
ATOM 7457 C C . PHE D 2 140 ? -40.311 -0.839 34.465 1.00 92.01 140 PHE D C 1
ATOM 7458 O O . PHE D 2 140 ? -41.411 -1.077 34.971 1.00 95.09 140 PHE D O 1
ATOM 7466 N N . TYR D 2 141 ? -39.183 -1.403 34.872 1.00 94.13 141 TYR D N 1
ATOM 7467 C CA . TYR D 2 141 ? -39.094 -2.371 35.984 1.00 95.31 141 TYR D CA 1
ATOM 7468 C C . TYR D 2 141 ? -38.528 -1.665 37.208 1.00 96.66 141 TYR D C 1
ATOM 7469 O O . TYR D 2 141 ? -38.235 -2.347 38.183 1.00 100.59 141 TYR D O 1
ATOM 7478 N N . HIS D 2 142 ? -38.392 -0.343 37.145 1.00 95.93 142 HIS D N 1
ATOM 7479 C CA . HIS D 2 142 ? -37.868 0.496 38.248 1.00 98.55 142 HIS D CA 1
ATOM 7480 C C . HIS D 2 142 ? -38.677 1.787 38.311 1.00 98.75 142 HIS D C 1
ATOM 7481 O O . HIS D 2 142 ? -39.373 2.082 37.314 1.00 91.86 142 HIS D O 1
ATOM 7488 N N . LYS D 2 143 ? -38.587 2.499 39.446 1.00 104.72 143 LYS D N 1
ATOM 7489 C CA . LYS D 2 143 ? -39.118 3.880 39.577 1.00 106.49 143 LYS D CA 1
ATOM 7490 C C . LYS D 2 143 ? -38.325 4.726 38.567 1.00 105.19 143 LYS D C 1
ATOM 7491 O O . LYS D 2 143 ? -37.075 4.602 38.522 1.00 104.92 143 LYS D O 1
ATOM 7497 N N . CYS D 2 144 ? -39.039 5.466 37.718 1.00 103.87 144 CYS D N 1
ATOM 7498 C CA . CYS D 2 144 ? -38.465 6.415 36.728 1.00 102.89 144 CYS D CA 1
ATOM 7499 C C . CYS D 2 144 ? -39.055 7.790 37.046 1.00 103.41 144 CYS D C 1
ATOM 7500 O O . CYS D 2 144 ? -40.127 8.134 36.509 1.00 98.52 144 CYS D O 1
ATOM 7503 N N . ASP D 2 145 ? -38.406 8.485 37.986 1.00 106.78 145 ASP D N 1
ATOM 7504 C CA . ASP D 2 145 ? -38.687 9.895 38.380 1.00 105.48 145 ASP D CA 1
ATOM 7505 C C . ASP D 2 145 ? -38.367 10.821 37.191 1.00 101.41 145 ASP D C 1
ATOM 7506 O O . ASP D 2 145 ? -37.687 10.377 36.243 1.00 96.78 145 ASP D O 1
ATOM 7511 N N . ASN D 2 146 ? -38.817 12.076 37.264 1.00 98.94 146 ASN D N 1
ATOM 7512 C CA . ASN D 2 146 ? -38.642 13.099 36.200 1.00 94.77 146 ASN D CA 1
ATOM 7513 C C . ASN D 2 146 ? -37.155 13.186 35.804 1.00 96.28 146 ASN D C 1
ATOM 7514 O O . ASN D 2 146 ? -36.899 13.425 34.624 1.00 94.63 146 ASN D O 1
ATOM 7519 N N . GLU D 2 147 ? -36.207 12.965 36.723 1.00 101.41 147 GLU D N 1
ATOM 7520 C CA . GLU D 2 147 ? -34.750 12.968 36.391 1.00 103.09 147 GLU D CA 1
ATOM 7521 C C . GLU D 2 147 ? -34.465 11.777 35.453 1.00 104.03 147 GLU D C 1
ATOM 7522 O O . GLU D 2 147 ? -33.698 11.947 34.487 1.00 103.93 147 GLU D O 1
ATOM 7528 N N . CYS D 2 148 ? -35.066 10.611 35.721 1.00 104.21 148 CYS D N 1
ATOM 7529 C CA . CYS D 2 148 ? -34.903 9.375 34.915 1.00 100.93 148 CYS D CA 1
ATOM 7530 C C . CYS D 2 148 ? -35.557 9.570 33.539 1.00 99.96 148 CYS D C 1
ATOM 7531 O O . CYS D 2 148 ? -34.920 9.242 32.525 1.00 99.48 148 CYS D O 1
ATOM 7534 N N . ILE D 2 149 ? -36.782 10.098 33.490 1.00 101.48 149 ILE D N 1
ATOM 7535 C CA . ILE D 2 149 ? -37.548 10.289 32.219 1.00 100.05 149 ILE D CA 1
ATOM 7536 C C . ILE D 2 149 ? -36.738 11.206 31.298 1.00 99.83 149 ILE D C 1
ATOM 7537 O O . ILE D 2 149 ? -36.447 10.787 30.182 1.00 99.08 149 ILE D O 1
ATOM 7542 N N . GLU D 2 150 ? -36.353 12.395 31.769 1.00 103.79 150 GLU D N 1
ATOM 7543 C CA . GLU D 2 150 ? -35.599 13.390 30.958 1.00 105.56 150 GLU D CA 1
ATOM 7544 C C . GLU D 2 150 ? -34.305 12.750 30.439 1.00 103.16 150 GLU D C 1
ATOM 7545 O O . GLU D 2 150 ? -33.859 13.152 29.375 1.00 104.42 150 GLU D O 1
ATOM 7551 N N . LYS D 2 151 ? -33.738 11.766 31.128 1.00 101.64 151 LYS D N 1
ATOM 7552 C CA . LYS D 2 151 ? -32.522 11.068 30.634 1.00 98.65 151 LYS D CA 1
ATOM 7553 C C . LYS D 2 151 ? -32.899 10.120 29.491 1.00 95.67 151 LYS D C 1
ATOM 7554 O O . LYS D 2 151 ? -32.061 9.947 28.587 1.00 92.17 151 LYS D O 1
ATOM 7560 N N . VAL D 2 152 ? -34.106 9.541 29.508 1.00 93.75 152 VAL D N 1
ATOM 7561 C CA . VAL D 2 152 ? -34.618 8.671 28.397 1.00 87.98 152 VAL D CA 1
ATOM 7562 C C . VAL D 2 152 ? -34.852 9.569 27.181 1.00 80.42 152 VAL D C 1
ATOM 7563 O O . VAL D 2 152 ? -34.459 9.176 26.083 1.00 78.10 152 VAL D O 1
ATOM 7567 N N . ARG D 2 153 ? -35.435 10.748 27.408 1.00 78.30 153 ARG D N 1
ATOM 7568 C CA . ARG D 2 153 ? -35.831 11.708 26.352 1.00 79.89 153 ARG D CA 1
ATOM 7569 C C . ARG D 2 153 ? -34.586 12.269 25.664 1.00 81.63 153 ARG D C 1
ATOM 7570 O O . ARG D 2 153 ? -34.582 12.293 24.420 1.00 83.23 153 ARG D O 1
ATOM 7578 N N . ASN D 2 154 ? -33.562 12.679 26.417 1.00 84.88 154 ASN D N 1
ATOM 7579 C CA . ASN D 2 154 ? -32.346 13.320 25.836 1.00 86.91 154 ASN D CA 1
ATOM 7580 C C . ASN D 2 154 ? -31.286 12.245 25.552 1.00 84.76 154 ASN D C 1
ATOM 7581 O O . ASN D 2 154 ? -30.148 12.629 25.247 1.00 83.35 154 ASN D O 1
ATOM 7586 N N . GLY D 2 155 ? -31.646 10.956 25.638 1.00 84.43 155 GLY D N 1
ATOM 7587 C CA . GLY D 2 155 ? -30.796 9.804 25.261 1.00 84.85 155 GLY D CA 1
ATOM 7588 C C . GLY D 2 155 ? -29.529 9.663 26.093 1.00 85.80 155 GLY D C 1
ATOM 7589 O O . GLY D 2 155 ? -28.576 9.109 25.559 1.00 85.06 155 GLY D O 1
ATOM 7590 N N . THR D 2 156 ? -29.502 10.122 27.349 1.00 88.24 156 THR D N 1
ATOM 7591 C CA . THR D 2 156 ? -28.367 9.922 28.296 1.00 94.32 156 THR D CA 1
ATOM 7592 C C . THR D 2 156 ? -28.652 8.753 29.261 1.00 96.44 156 THR D C 1
ATOM 7593 O O . THR D 2 156 ? -27.821 8.557 30.167 1.00 101.39 156 THR D O 1
ATOM 7597 N N . TYR D 2 157 ? -29.774 8.030 29.106 1.00 95.93 157 TYR D N 1
ATOM 7598 C CA . TYR D 2 157 ? -30.201 6.884 29.970 1.00 95.07 157 TYR D CA 1
ATOM 7599 C C . TYR D 2 157 ? -29.178 5.745 29.882 1.00 94.81 157 TYR D C 1
ATOM 7600 O O . TYR D 2 157 ? -29.165 5.021 28.892 1.00 93.47 157 TYR D O 1
ATOM 7609 N N . ASP D 2 158 ? -28.333 5.611 30.898 1.00 97.32 158 ASP D N 1
ATOM 7610 C CA . ASP D 2 158 ? -27.439 4.440 31.101 1.00 101.15 158 ASP D CA 1
ATOM 7611 C C . ASP D 2 158 ? -28.250 3.358 31.820 1.00 102.24 158 ASP D C 1
ATOM 7612 O O . ASP D 2 158 ? -28.753 3.619 32.935 1.00 103.72 158 ASP D O 1
ATOM 7617 N N . HIS D 2 159 ? -28.346 2.181 31.205 1.00 103.19 159 HIS D N 1
ATOM 7618 C CA . HIS D 2 159 ? -29.168 1.032 31.667 1.00 103.87 159 HIS D CA 1
ATOM 7619 C C . HIS D 2 159 ? -28.516 0.356 32.873 1.00 106.83 159 HIS D C 1
ATOM 7620 O O . HIS D 2 159 ? -29.216 -0.417 33.546 1.00 109.38 159 HIS D O 1
ATOM 7627 N N . LYS D 2 160 ? -27.234 0.629 33.136 1.00 109.65 160 LYS D N 1
ATOM 7628 C CA . LYS D 2 160 ? -26.530 0.095 34.329 1.00 112.48 160 LYS D CA 1
ATOM 7629 C C . LYS D 2 160 ? -27.062 0.759 35.600 1.00 111.42 160 LYS D C 1
ATOM 7630 O O . LYS D 2 160 ? -27.123 0.052 36.608 1.00 113.83 160 LYS D O 1
ATOM 7636 N N . GLU D 2 161 ? -27.421 2.049 35.552 1.00 109.99 161 GLU D N 1
ATOM 7637 C CA . GLU D 2 161 ? -27.869 2.824 36.741 1.00 110.16 161 GLU D CA 1
ATOM 7638 C C . GLU D 2 161 ? -29.066 2.103 37.381 1.00 112.10 161 GLU D C 1
ATOM 7639 O O . GLU D 2 161 ? -29.203 2.195 38.625 1.00 114.54 161 GLU D O 1
ATOM 7645 N N . PHE D 2 162 ? -29.883 1.395 36.587 1.00 111.25 162 PHE D N 1
ATOM 7646 C CA . PHE D 2 162 ? -31.149 0.768 37.052 1.00 113.38 162 PHE D CA 1
ATOM 7647 C C . PHE D 2 162 ? -31.165 -0.730 36.720 1.00 112.86 162 PHE D C 1
ATOM 7648 O O . PHE D 2 162 ? -32.244 -1.329 36.743 1.00 111.12 162 PHE D O 1
ATOM 7656 N N . GLU D 2 163 ? -30.009 -1.343 36.467 1.00 114.17 163 GLU D N 1
ATOM 7657 C CA . GLU D 2 163 ? -29.919 -2.742 35.962 1.00 115.44 163 GLU D CA 1
ATOM 7658 C C . GLU D 2 163 ? -30.359 -3.747 37.030 1.00 115.18 163 GLU D C 1
ATOM 7659 O O . GLU D 2 163 ? -31.133 -4.653 36.690 1.00 114.90 163 GLU D O 1
ATOM 7665 N N . GLU D 2 164 ? -29.831 -3.609 38.247 1.00 116.26 164 GLU D N 1
ATOM 7666 C CA . GLU D 2 164 ? -30.090 -4.533 39.382 1.00 119.00 164 GLU D CA 1
ATOM 7667 C C . GLU D 2 164 ? -31.534 -4.354 39.866 1.00 116.80 164 GLU D C 1
ATOM 7668 O O . GLU D 2 164 ? -32.251 -5.367 39.970 1.00 116.13 164 GLU D O 1
ATOM 7674 N N . GLU D 2 165 ? -31.953 -3.114 40.138 1.00 114.19 165 GLU D N 1
ATOM 7675 C CA . GLU D 2 165 ? -33.340 -2.815 40.600 1.00 111.48 165 GLU D CA 1
ATOM 7676 C C . GLU D 2 165 ? -34.331 -3.505 39.655 1.00 111.40 165 GLU D C 1
ATOM 7677 O O . GLU D 2 165 ? -35.286 -4.135 40.167 1.00 107.61 165 GLU D O 1
ATOM 7683 N N . SER D 2 166 ? -34.092 -3.392 38.340 1.00 114.71 166 SER D N 1
ATOM 7684 C CA . SER D 2 166 ? -34.932 -3.938 37.237 1.00 117.17 166 SER D CA 1
ATOM 7685 C C . SER D 2 166 ? -34.950 -5.465 37.299 1.00 121.46 166 SER D C 1
ATOM 7686 O O . SER D 2 166 ? -36.034 -6.054 37.392 1.00 118.99 166 SER D O 1
ATOM 7689 N N . ARG D 2 167 ? -33.775 -6.083 37.245 1.00 128.91 167 ARG D N 1
ATOM 7690 C CA . ARG D 2 167 ? -33.636 -7.560 37.317 1.00 135.76 167 ARG D CA 1
ATOM 7691 C C . ARG D 2 167 ? -34.371 -8.086 38.570 1.00 134.84 167 ARG D C 1
ATOM 7692 O O . ARG D 2 167 ? -35.060 -9.106 38.446 1.00 136.75 167 ARG D O 1
ATOM 7700 N N . LEU D 2 168 ? -34.306 -7.390 39.712 1.00 132.17 168 LEU D N 1
ATOM 7701 C CA . LEU D 2 168 ? -34.969 -7.813 40.983 1.00 130.96 168 LEU D CA 1
ATOM 7702 C C . LEU D 2 168 ? -36.508 -7.744 40.841 1.00 128.99 168 LEU D C 1
ATOM 7703 O O . LEU D 2 168 ? -37.167 -8.732 41.216 1.00 131.55 168 LEU D O 1
ATOM 7708 N N . ASN D 2 169 ? -37.083 -6.657 40.306 1.00 124.61 169 ASN D N 1
ATOM 7709 C CA . ASN D 2 169 ? -38.560 -6.506 40.135 1.00 122.68 169 ASN D CA 1
ATOM 7710 C C . ASN D 2 169 ? -39.062 -7.518 39.094 1.00 124.11 169 ASN D C 1
ATOM 7711 O O . ASN D 2 169 ? -40.161 -8.082 39.286 1.00 123.55 169 ASN D O 1
ATOM 7716 N N . ARG D 2 170 ? -38.284 -7.737 38.029 1.00 127.31 170 ARG D N 1
ATOM 7717 C CA . ARG D 2 170 ? -38.643 -8.639 36.896 1.00 132.57 170 ARG D CA 1
ATOM 7718 C C . ARG D 2 170 ? -38.537 -10.101 37.340 1.00 139.26 170 ARG D C 1
ATOM 7719 O O . ARG D 2 170 ? -39.503 -10.850 37.080 1.00 139.01 170 ARG D O 1
ATOM 7727 N N . GLN D 2 171 ? -37.401 -10.494 37.937 1.00 141.92 171 GLN D N 1
ATOM 7728 C CA . GLN D 2 171 ? -37.209 -11.836 38.557 1.00 143.83 171 GLN D CA 1
ATOM 7729 C C . GLN D 2 171 ? -38.518 -12.195 39.282 1.00 145.37 171 GLN D C 1
ATOM 7730 O O . GLN D 2 171 ? -39.106 -13.259 38.954 1.00 149.37 171 GLN D O 1
ATOM 7736 N N . GLU D 2 172 ? -39.013 -11.298 40.151 1.00 142.65 172 GLU D N 1
ATOM 7737 C CA . GLU D 2 172 ? -40.178 -11.558 41.040 1.00 143.91 172 GLU D CA 1
ATOM 7738 C C . GLU D 2 172 ? -41.476 -11.682 40.215 1.00 138.84 172 GLU D C 1
ATOM 7739 O O . GLU D 2 172 ? -42.515 -11.930 40.834 1.00 140.36 172 GLU D O 1
ATOM 7745 N N . ILE D 2 173 ? -41.435 -11.548 38.880 1.00 133.31 173 ILE D N 1
ATOM 7746 C CA . ILE D 2 173 ? -42.594 -11.801 37.961 1.00 128.18 173 ILE D CA 1
ATOM 7747 C C . ILE D 2 173 ? -42.297 -13.000 37.041 1.00 122.74 173 ILE D C 1
ATOM 7748 O O . ILE D 2 173 ? -41.955 -14.145 37.366 1.00 119.50 173 ILE D O 1
ATOM 7753 N N . ASP E 1 1 ? -50.325 -26.650 19.120 1.00 85.50 1 ASP E N 1
ATOM 7754 C CA . ASP E 1 1 ? -51.361 -25.712 18.540 1.00 85.49 1 ASP E CA 1
ATOM 7755 C C . ASP E 1 1 ? -50.610 -24.496 17.995 1.00 84.14 1 ASP E C 1
ATOM 7756 O O . ASP E 1 1 ? -49.790 -23.962 18.727 1.00 82.59 1 ASP E O 1
ATOM 7761 N N . GLU E 1 2 ? -50.839 -24.133 16.727 1.00 83.75 2 GLU E N 1
ATOM 7762 C CA . GLU E 1 2 ? -50.073 -23.064 16.036 1.00 84.29 2 GLU E CA 1
ATOM 7763 C C . GLU E 1 2 ? -50.894 -22.415 14.919 1.00 81.31 2 GLU E C 1
ATOM 7764 O O . GLU E 1 2 ? -51.809 -23.073 14.418 1.00 82.47 2 GLU E O 1
ATOM 7770 N N . ILE E 1 3 ? -50.576 -21.151 14.589 1.00 79.94 3 ILE E N 1
ATOM 7771 C CA . ILE E 1 3 ? -51.145 -20.336 13.459 1.00 76.70 3 ILE E CA 1
ATOM 7772 C C . ILE E 1 3 ? -50.016 -19.565 12.771 1.00 73.93 3 ILE E C 1
ATOM 7773 O O . ILE E 1 3 ? -49.229 -18.913 13.441 1.00 74.01 3 ILE E O 1
ATOM 7778 N N . CYS E 1 4 ? -49.944 -19.657 11.458 1.00 73.86 4 CYS E N 1
ATOM 7779 C CA . CYS E 1 4 ? -48.918 -18.984 10.630 1.00 74.01 4 CYS E CA 1
ATOM 7780 C C . CYS E 1 4 ? -49.578 -17.878 9.814 1.00 71.42 4 CYS E C 1
ATOM 7781 O O . CYS E 1 4 ? -50.794 -17.935 9.583 1.00 72.17 4 CYS E O 1
ATOM 7784 N N . ILE E 1 5 ? -48.772 -16.940 9.343 1.00 68.72 5 ILE E N 1
ATOM 7785 C CA . ILE E 1 5 ? -49.204 -15.918 8.358 1.00 65.96 5 ILE E CA 1
ATOM 7786 C C . ILE E 1 5 ? -48.538 -16.236 7.035 1.00 64.46 5 ILE E C 1
ATOM 7787 O O . ILE E 1 5 ? -47.374 -16.664 7.040 1.00 67.61 5 ILE E O 1
ATOM 7792 N N . GLY E 1 6 ? -49.286 -16.084 5.954 1.00 62.15 6 GLY E N 1
ATOM 7793 C CA . GLY E 1 6 ? -48.832 -16.503 4.626 1.00 61.22 6 GLY E CA 1
ATOM 7794 C C . GLY E 1 6 ? -49.394 -15.603 3.550 1.00 60.97 6 GLY E C 1
ATOM 7795 O O . GLY E 1 6 ? -50.110 -14.605 3.863 1.00 59.87 6 GLY E O 1
ATOM 7796 N N . TYR E 1 7 ? -48.987 -15.918 2.324 1.00 60.19 7 TYR E N 1
ATOM 7797 C CA . TYR E 1 7 ? -49.329 -15.193 1.089 1.00 58.38 7 TYR E CA 1
ATOM 7798 C C . TYR E 1 7 ? -49.598 -16.228 -0.007 1.00 59.05 7 TYR E C 1
ATOM 7799 O O . TYR E 1 7 ? -49.533 -17.449 0.257 1.00 61.01 7 TYR E O 1
ATOM 7808 N N . LEU E 1 8 ? -49.937 -15.750 -1.202 1.00 59.04 8 LEU E N 1
ATOM 7809 C CA . LEU E 1 8 ? -50.311 -16.608 -2.352 1.00 59.58 8 LEU E CA 1
ATOM 7810 C C . LEU E 1 8 ? -49.051 -17.033 -3.113 1.00 60.77 8 LEU E C 1
ATOM 7811 O O . LEU E 1 8 ? -48.055 -16.254 -3.224 1.00 57.61 8 LEU E O 1
ATOM 7816 N N . SER E 1 9 ? -49.085 -18.298 -3.513 1.00 64.17 9 SER E N 1
ATOM 7817 C CA . SER E 1 9 ? -48.190 -18.963 -4.474 1.00 65.25 9 SER E CA 1
ATOM 7818 C C . SER E 1 9 ? -49.137 -19.454 -5.565 1.00 67.56 9 SER E C 1
ATOM 7819 O O . SER E 1 9 ? -50.362 -19.517 -5.300 1.00 71.03 9 SER E O 1
ATOM 7822 N N . ASN E 1 10 ? -48.627 -19.779 -6.749 1.00 67.86 10 ASN E N 1
ATOM 7823 C CA . ASN E 1 10 ? -49.456 -19.732 -7.965 1.00 67.44 10 ASN E CA 1
ATOM 7824 C C . ASN E 1 10 ? -48.932 -20.653 -9.062 1.00 70.42 10 ASN E C 1
ATOM 7825 O O . ASN E 1 10 ? -47.726 -20.891 -9.093 1.00 68.10 10 ASN E O 1
ATOM 7830 N N . ASN E 1 11 ? -49.849 -21.097 -9.934 1.00 75.11 11 ASN E N 1
ATOM 7831 C CA . ASN E 1 11 ? -49.641 -21.601 -11.316 1.00 79.77 11 ASN E CA 1
ATOM 7832 C C . ASN E 1 11 ? -48.718 -20.652 -12.105 1.00 81.64 11 ASN E C 1
ATOM 7833 O O . ASN E 1 11 ? -48.048 -21.111 -13.047 1.00 85.35 11 ASN E O 1
ATOM 7838 N N . SER E 1 12 ? -48.793 -19.354 -11.808 1.00 81.10 12 SER E N 1
ATOM 7839 C CA . SER E 1 12 ? -48.457 -18.244 -12.740 1.00 79.00 12 SER E CA 1
ATOM 7840 C C . SER E 1 12 ? -46.995 -18.294 -13.169 1.00 78.62 12 SER E C 1
ATOM 7841 O O . SER E 1 12 ? -46.103 -18.469 -12.328 1.00 74.79 12 SER E O 1
ATOM 7844 N N . THR E 1 13 ? -46.801 -18.064 -14.461 1.00 83.61 13 THR E N 1
ATOM 7845 C CA . THR E 1 13 ? -45.525 -18.239 -15.194 1.00 81.66 13 THR E CA 1
ATOM 7846 C C . THR E 1 13 ? -45.073 -16.852 -15.691 1.00 78.83 13 THR E C 1
ATOM 7847 O O . THR E 1 13 ? -43.969 -16.732 -16.262 1.00 73.46 13 THR E O 1
ATOM 7851 N N . GLU E 1 14 ? -45.889 -15.835 -15.384 1.00 77.81 14 GLU E N 1
ATOM 7852 C CA . GLU E 1 14 ? -45.837 -14.448 -15.920 1.00 74.71 14 GLU E CA 1
ATOM 7853 C C . GLU E 1 14 ? -44.709 -13.694 -15.235 1.00 70.91 14 GLU E C 1
ATOM 7854 O O . GLU E 1 14 ? -44.659 -13.716 -14.003 1.00 75.44 14 GLU E O 1
ATOM 7860 N N . LYS E 1 15 ? -43.879 -13.015 -16.013 1.00 66.37 15 LYS E N 1
ATOM 7861 C CA . LYS E 1 15 ? -42.687 -12.290 -15.527 1.00 63.31 15 LYS E CA 1
ATOM 7862 C C . LYS E 1 15 ? -42.894 -10.784 -15.759 1.00 57.74 15 LYS E C 1
ATOM 7863 O O . LYS E 1 15 ? -43.702 -10.388 -16.614 1.00 57.96 15 LYS E O 1
ATOM 7869 N N . VAL E 1 16 ? -42.250 -9.978 -14.925 1.00 54.64 16 VAL E N 1
ATOM 7870 C CA . VAL E 1 16 ? -42.181 -8.495 -15.023 1.00 53.78 16 VAL E CA 1
ATOM 7871 C C . VAL E 1 16 ? -40.765 -8.059 -14.663 1.00 55.16 16 VAL E C 1
ATOM 7872 O O . VAL E 1 16 ? -39.992 -8.889 -14.118 1.00 54.00 16 VAL E O 1
ATOM 7876 N N . ASP E 1 17 ? -40.448 -6.791 -14.901 1.00 57.85 17 ASP E N 1
ATOM 7877 C CA . ASP E 1 17 ? -39.093 -6.246 -14.622 1.00 61.40 17 ASP E CA 1
ATOM 7878 C C . ASP E 1 17 ? -39.223 -5.058 -13.682 1.00 59.57 17 ASP E C 1
ATOM 7879 O O . ASP E 1 17 ? -40.304 -4.476 -13.574 1.00 59.24 17 ASP E O 1
ATOM 7884 N N . THR E 1 18 ? -38.142 -4.812 -12.964 1.00 61.47 18 THR E N 1
ATOM 7885 C CA . THR E 1 18 ? -37.899 -3.661 -12.068 1.00 65.28 18 THR E CA 1
ATOM 7886 C C . THR E 1 18 ? -36.495 -3.158 -12.409 1.00 62.44 18 THR E C 1
ATOM 7887 O O . THR E 1 18 ? -35.870 -3.746 -13.271 1.00 64.08 18 THR E O 1
ATOM 7891 N N . ILE E 1 19 ? -35.993 -2.155 -11.715 1.00 61.01 19 ILE E N 1
ATOM 7892 C CA . ILE E 1 19 ? -34.699 -1.501 -12.055 1.00 62.56 19 ILE E CA 1
ATOM 7893 C C . ILE E 1 19 ? -33.546 -2.378 -11.573 1.00 63.44 19 ILE E C 1
ATOM 7894 O O . ILE E 1 19 ? -32.435 -2.194 -12.073 1.00 63.52 19 ILE E O 1
ATOM 7899 N N . ILE E 1 20 ? -33.811 -3.294 -10.640 1.00 66.33 20 ILE E N 1
ATOM 7900 C CA . ILE E 1 20 ? -32.773 -4.063 -9.889 1.00 68.45 20 ILE E CA 1
ATOM 7901 C C . ILE E 1 20 ? -32.858 -5.556 -10.256 1.00 65.51 20 ILE E C 1
ATOM 7902 O O . ILE E 1 20 ? -31.984 -6.321 -9.826 1.00 63.83 20 ILE E O 1
ATOM 7907 N N . GLU E 1 21 ? -33.831 -5.950 -11.071 1.00 63.81 21 GLU E N 1
ATOM 7908 C CA . GLU E 1 21 ? -34.215 -7.371 -11.241 1.00 68.29 21 GLU E CA 1
ATOM 7909 C C . GLU E 1 21 ? -35.004 -7.478 -12.554 1.00 63.72 21 GLU E C 1
ATOM 7910 O O . GLU E 1 21 ? -35.856 -6.638 -12.781 1.00 62.17 21 GLU E O 1
ATOM 7916 N N . SER E 1 22 ? -34.726 -8.475 -13.379 1.00 63.94 22 SER E N 1
ATOM 7917 C CA . SER E 1 22 ? -35.451 -8.765 -14.645 1.00 64.96 22 SER E CA 1
ATOM 7918 C C . SER E 1 22 ? -36.234 -10.063 -14.463 1.00 66.61 22 SER E C 1
ATOM 7919 O O . SER E 1 22 ? -35.929 -10.794 -13.506 1.00 69.03 22 SER E O 1
ATOM 7922 N N . ASN E 1 23 ? -37.185 -10.355 -15.356 1.00 69.05 23 ASN E N 1
ATOM 7923 C CA . ASN E 1 23 ? -37.834 -11.689 -15.486 1.00 69.19 23 ASN E CA 1
ATOM 7924 C C . ASN E 1 23 ? -38.113 -12.238 -14.071 1.00 65.68 23 ASN E C 1
ATOM 7925 O O . ASN E 1 23 ? -37.670 -13.373 -13.763 1.00 69.81 23 ASN E O 1
ATOM 7930 N N . VAL E 1 24 ? -38.806 -11.446 -13.245 1.00 56.85 24 VAL E N 1
ATOM 7931 C CA . VAL E 1 24 ? -39.302 -11.823 -11.896 1.00 54.76 24 VAL E CA 1
ATOM 7932 C C . VAL E 1 24 ? -40.711 -12.407 -12.043 1.00 55.97 24 VAL E C 1
ATOM 7933 O O . VAL E 1 24 ? -41.633 -11.613 -12.265 1.00 54.37 24 VAL E O 1
ATOM 7937 N N . THR E 1 25 ? -40.901 -13.730 -11.911 1.00 58.14 25 THR E N 1
ATOM 7938 C CA . THR E 1 25 ? -42.242 -14.399 -11.983 1.00 55.41 25 THR E CA 1
ATOM 7939 C C . THR E 1 25 ? -43.124 -13.809 -10.869 1.00 52.07 25 THR E C 1
ATOM 7940 O O . THR E 1 25 ? -42.584 -13.559 -9.795 1.00 50.15 25 THR E O 1
ATOM 7944 N N . VAL E 1 26 ? -44.400 -13.510 -11.136 1.00 48.66 26 VAL E N 1
ATOM 7945 C CA . VAL E 1 26 ? -45.356 -12.919 -10.147 1.00 47.85 26 VAL E CA 1
ATOM 7946 C C . VAL E 1 26 ? -46.708 -13.623 -10.287 1.00 48.63 26 VAL E C 1
ATOM 7947 O O . VAL E 1 26 ? -46.963 -14.207 -11.365 1.00 49.39 26 VAL E O 1
ATOM 7951 N N . THR E 1 27 ? -47.566 -13.510 -9.273 1.00 48.76 27 THR E N 1
ATOM 7952 C CA . THR E 1 27 ? -48.856 -14.234 -9.202 1.00 50.73 27 THR E CA 1
ATOM 7953 C C . THR E 1 27 ? -49.842 -13.662 -10.213 1.00 51.46 27 THR E C 1
ATOM 7954 O O . THR E 1 27 ? -50.827 -14.340 -10.523 1.00 53.64 27 THR E O 1
ATOM 7958 N N . SER E 1 28 ? -49.625 -12.443 -10.680 1.00 54.30 28 SER E N 1
ATOM 7959 C CA . SER E 1 28 ? -50.521 -11.820 -11.687 1.00 57.42 28 SER E CA 1
ATOM 7960 C C . SER E 1 28 ? -49.909 -10.504 -12.144 1.00 56.09 28 SER E C 1
ATOM 7961 O O . SER E 1 28 ? -49.160 -9.889 -11.378 1.00 51.38 28 SER E O 1
ATOM 7964 N N . SER E 1 29 ? -50.216 -10.147 -13.385 1.00 58.36 29 SER E N 1
ATOM 7965 C CA . SER E 1 29 ? -49.682 -8.975 -14.109 1.00 58.38 29 SER E CA 1
ATOM 7966 C C . SER E 1 29 ? -50.633 -8.691 -15.267 1.00 58.91 29 SER E C 1
ATOM 7967 O O . SER E 1 29 ? -51.253 -9.643 -15.770 1.00 62.99 29 SER E O 1
ATOM 7970 N N . VAL E 1 30 ? -50.794 -7.423 -15.621 1.00 59.48 30 VAL E N 1
ATOM 7971 C CA . VAL E 1 30 ? -51.561 -7.003 -16.828 1.00 59.57 30 VAL E CA 1
ATOM 7972 C C . VAL E 1 30 ? -50.552 -6.551 -17.868 1.00 60.80 30 VAL E C 1
ATOM 7973 O O . VAL E 1 30 ? -49.492 -5.969 -17.470 1.00 65.56 30 VAL E O 1
ATOM 7977 N N . GLU E 1 31 ? -50.887 -6.797 -19.140 1.00 59.16 31 GLU E N 1
ATOM 7978 C CA . GLU E 1 31 ? -50.185 -6.216 -20.312 1.00 56.36 31 GLU E CA 1
ATOM 7979 C C . GLU E 1 31 ? -50.938 -4.923 -20.654 1.00 54.61 31 GLU E C 1
ATOM 7980 O O . GLU E 1 31 ? -52.175 -4.973 -20.821 1.00 53.37 31 GLU E O 1
ATOM 7986 N N . LEU E 1 32 ? -50.243 -3.786 -20.644 1.00 53.93 32 LEU E N 1
ATOM 7987 C CA . LEU E 1 32 ? -50.887 -2.455 -20.767 1.00 56.54 32 LEU E CA 1
ATOM 7988 C C . LEU E 1 32 ? -51.043 -2.064 -22.239 1.00 55.98 32 LEU E C 1
ATOM 7989 O O . LEU E 1 32 ? -51.948 -1.263 -22.540 1.00 55.44 32 LEU E O 1
ATOM 7994 N N . VAL E 1 33 ? -50.172 -2.602 -23.093 1.00 55.05 33 VAL E N 1
ATOM 7995 C CA . VAL E 1 33 ? -49.989 -2.185 -24.518 1.00 54.66 33 VAL E CA 1
ATOM 7996 C C . VAL E 1 33 ? -50.773 -3.131 -25.430 1.00 54.18 33 VAL E C 1
ATOM 7997 O O . VAL E 1 33 ? -50.817 -4.362 -25.152 1.00 58.78 33 VAL E O 1
ATOM 8001 N N . GLU E 1 34 ? -51.353 -2.563 -26.481 1.00 51.99 34 GLU E N 1
ATOM 8002 C CA . GLU E 1 34 ? -52.206 -3.290 -27.446 1.00 51.24 34 GLU E CA 1
ATOM 8003 C C . GLU E 1 34 ? -51.484 -3.327 -28.787 1.00 46.65 34 GLU E C 1
ATOM 8004 O O . GLU E 1 34 ? -50.948 -2.271 -29.187 1.00 45.31 34 GLU E O 1
ATOM 8010 N N . ASN E 1 35 ? -51.427 -4.502 -29.433 1.00 43.04 35 ASN E N 1
ATOM 8011 C CA . ASN E 1 35 ? -50.607 -4.667 -30.655 1.00 44.34 35 ASN E CA 1
ATOM 8012 C C . ASN E 1 35 ? -51.407 -5.257 -31.816 1.00 43.29 35 ASN E C 1
ATOM 8013 O O . ASN E 1 35 ? -50.879 -5.276 -32.941 1.00 43.06 35 ASN E O 1
ATOM 8018 N N . GLU E 1 36 ? -52.632 -5.692 -31.593 1.00 43.59 36 GLU E N 1
ATOM 8019 C CA . GLU E 1 36 ? -53.404 -6.241 -32.714 1.00 47.49 36 GLU E CA 1
ATOM 8020 C C . GLU E 1 36 ? -54.344 -5.163 -33.262 1.00 46.11 36 GLU E C 1
ATOM 8021 O O . GLU E 1 36 ? -54.854 -4.377 -32.537 1.00 47.62 36 GLU E O 1
ATOM 8027 N N . TYR E 1 37 ? -54.489 -5.159 -34.578 1.00 48.23 37 TYR E N 1
ATOM 8028 C CA . TYR E 1 37 ? -55.290 -4.242 -35.427 1.00 48.89 37 TYR E CA 1
ATOM 8029 C C . TYR E 1 37 ? -55.774 -5.060 -36.633 1.00 48.86 37 TYR E C 1
ATOM 8030 O O . TYR E 1 37 ? -55.165 -6.096 -36.881 1.00 51.24 37 TYR E O 1
ATOM 8039 N N . THR E 1 38 ? -56.742 -4.595 -37.409 1.00 47.27 38 THR E N 1
ATOM 8040 C CA . THR E 1 38 ? -57.445 -5.470 -38.364 1.00 51.51 38 THR E CA 1
ATOM 8041 C C . THR E 1 38 ? -57.014 -5.178 -39.805 1.00 56.05 38 THR E C 1
ATOM 8042 O O . THR E 1 38 ? -56.571 -6.141 -40.494 1.00 61.10 38 THR E O 1
ATOM 8046 N N . GLY E 1 39 ? -57.042 -3.949 -40.274 1.00 50.43 39 GLY E N 1
ATOM 8047 C CA . GLY E 1 39 ? -56.436 -3.738 -41.603 1.00 47.92 39 GLY E CA 1
ATOM 8048 C C . GLY E 1 39 ? -57.482 -3.501 -42.664 1.00 46.04 39 GLY E C 1
ATOM 8049 O O . GLY E 1 39 ? -57.426 -4.087 -43.729 1.00 42.40 39 GLY E O 1
ATOM 8050 N N . SER E 1 40 ? -58.424 -2.648 -42.308 1.00 49.04 40 SER E N 1
ATOM 8051 C CA . SER E 1 40 ? -59.438 -2.025 -43.171 1.00 51.01 40 SER E CA 1
ATOM 8052 C C . SER E 1 40 ? -59.850 -0.714 -42.519 1.00 48.31 40 SER E C 1
ATOM 8053 O O . SER E 1 40 ? -59.350 -0.415 -41.410 1.00 51.39 40 SER E O 1
ATOM 8056 N N . PHE E 1 41 ? -60.640 0.070 -43.232 1.00 45.25 41 PHE E N 1
ATOM 8057 C CA . PHE E 1 41 ? -61.112 1.379 -42.749 1.00 44.90 41 PHE E CA 1
ATOM 8058 C C . PHE E 1 41 ? -62.572 1.178 -42.375 1.00 46.06 41 PHE E C 1
ATOM 8059 O O . PHE E 1 41 ? -63.330 0.710 -43.223 1.00 46.11 41 PHE E O 1
ATOM 8067 N N . CYS E 1 42 ? -62.892 1.436 -41.115 1.00 48.84 42 CYS E N 1
ATOM 8068 C CA . CYS E 1 42 ? -64.258 1.353 -40.580 1.00 54.97 42 CYS E CA 1
ATOM 8069 C C . CYS E 1 42 ? -64.768 2.782 -40.421 1.00 55.40 42 CYS E C 1
ATOM 8070 O O . CYS E 1 42 ? -64.001 3.714 -40.713 1.00 53.83 42 CYS E O 1
ATOM 8073 N N . SER E 1 43 ? -66.010 2.923 -39.972 1.00 53.90 43 SER E N 1
ATOM 8074 C CA . SER E 1 43 ? -66.659 4.204 -39.632 1.00 56.49 43 SER E CA 1
ATOM 8075 C C . SER E 1 43 ? -66.335 4.546 -38.172 1.00 62.45 43 SER E C 1
ATOM 8076 O O . SER E 1 43 ? -66.032 3.630 -37.397 1.00 64.18 43 SER E O 1
ATOM 8079 N N . ILE E 1 44 ? -66.318 5.832 -37.851 1.00 67.79 44 ILE E N 1
ATOM 8080 C CA . ILE E 1 44 ? -66.073 6.397 -36.498 1.00 69.54 44 ILE E CA 1
ATOM 8081 C C . ILE E 1 44 ? -67.419 6.981 -36.064 1.00 73.44 44 ILE E C 1
ATOM 8082 O O . ILE E 1 44 ? -67.825 8.015 -36.633 1.00 75.50 44 ILE E O 1
ATOM 8087 N N . ASP E 1 45 ? -68.111 6.297 -35.148 1.00 79.53 45 ASP E N 1
ATOM 8088 C CA . ASP E 1 45 ? -69.441 6.709 -34.605 1.00 82.55 45 ASP E CA 1
ATOM 8089 C C . ASP E 1 45 ? -70.475 6.561 -35.719 1.00 72.18 45 ASP E C 1
ATOM 8090 O O . ASP E 1 45 ? -71.294 7.463 -35.866 1.00 65.41 45 ASP E O 1
ATOM 8095 N N . GLY E 1 46 ? -70.390 5.489 -36.511 1.00 68.70 46 GLY E N 1
ATOM 8096 C CA . GLY E 1 46 ? -71.344 5.192 -37.601 1.00 66.66 46 GLY E CA 1
ATOM 8097 C C . GLY E 1 46 ? -71.274 6.152 -38.801 1.00 65.13 46 GLY E C 1
ATOM 8098 O O . GLY E 1 46 ? -72.146 6.050 -39.693 1.00 63.09 46 GLY E O 1
ATOM 8099 N N . LYS E 1 47 ? -70.308 7.081 -38.835 1.00 62.34 47 LYS E N 1
ATOM 8100 C CA . LYS E 1 47 ? -70.084 7.984 -39.993 1.00 59.41 47 LYS E CA 1
ATOM 8101 C C . LYS E 1 47 ? -68.994 7.359 -40.879 1.00 50.57 47 LYS E C 1
ATOM 8102 O O . LYS E 1 47 ? -67.854 7.225 -40.434 1.00 47.02 47 LYS E O 1
ATOM 8108 N N . ALA E 1 48 ? -69.341 6.926 -42.090 1.00 46.91 48 ALA E N 1
ATOM 8109 C CA . ALA E 1 48 ? -68.396 6.200 -42.982 1.00 45.16 48 ALA E CA 1
ATOM 8110 C C . ALA E 1 48 ? -67.351 7.185 -43.476 1.00 44.58 48 ALA E C 1
ATOM 8111 O O . ALA E 1 48 ? -67.608 8.383 -43.579 1.00 48.17 48 ALA E O 1
ATOM 8113 N N . PRO E 1 49 ? -66.150 6.720 -43.822 1.00 43.46 49 PRO E N 1
ATOM 8114 C CA . PRO E 1 49 ? -65.205 7.542 -44.554 1.00 46.28 49 PRO E CA 1
ATOM 8115 C C . PRO E 1 49 ? -65.489 7.432 -46.063 1.00 46.73 49 PRO E C 1
ATOM 8116 O O . PRO E 1 49 ? -66.358 6.688 -46.415 1.00 47.97 49 PRO E O 1
ATOM 8120 N N . ILE E 1 50 ? -64.747 8.169 -46.891 1.00 44.68 50 ILE E N 1
ATOM 8121 C CA . ILE E 1 50 ? -64.819 8.077 -48.372 1.00 43.13 50 ILE E CA 1
ATOM 8122 C C . ILE E 1 50 ? -63.467 7.588 -48.883 1.00 42.40 50 ILE E C 1
ATOM 8123 O O . ILE E 1 50 ? -62.455 7.846 -48.249 1.00 41.95 50 ILE E O 1
ATOM 8128 N N . SER E 1 51 ? -63.515 6.820 -49.963 1.00 42.44 51 SER E N 1
ATOM 8129 C CA . SER E 1 51 ? -62.395 6.514 -50.865 1.00 42.51 51 SER E CA 1
ATOM 8130 C C . SER E 1 51 ? -62.387 7.591 -51.945 1.00 45.86 51 SER E C 1
ATOM 8131 O O . SER E 1 51 ? -63.472 7.898 -52.463 1.00 47.81 51 SER E O 1
ATOM 8134 N N . LEU E 1 52 ? -61.224 8.138 -52.288 1.00 48.03 52 LEU E N 1
ATOM 8135 C CA . LEU E 1 52 ? -61.048 8.988 -53.499 1.00 49.90 52 LEU E CA 1
ATOM 8136 C C . LEU E 1 52 ? -60.973 8.096 -54.744 1.00 49.97 52 LEU E C 1
ATOM 8137 O O . LEU E 1 52 ? -60.715 8.633 -55.849 1.00 51.64 52 LEU E O 1
ATOM 8142 N N . GLY E 1 53 ? -61.212 6.792 -54.599 1.00 50.59 53 GLY E N 1
ATOM 8143 C CA . GLY E 1 53 ? -61.195 5.874 -55.751 1.00 52.16 53 GLY E CA 1
ATOM 8144 C C . GLY E 1 53 ? -59.843 5.932 -56.415 1.00 53.71 53 GLY E C 1
ATOM 8145 O O . GLY E 1 53 ? -58.852 5.701 -55.742 1.00 53.82 53 GLY E O 1
ATOM 8146 N N . ASP E 1 54 ? -59.791 6.323 -57.684 1.00 57.20 54 ASP E N 1
ATOM 8147 C CA . ASP E 1 54 ? -58.519 6.388 -58.438 1.00 56.88 54 ASP E CA 1
ATOM 8148 C C . ASP E 1 54 ? -58.136 7.843 -58.719 1.00 53.15 54 ASP E C 1
ATOM 8149 O O . ASP E 1 54 ? -57.556 8.056 -59.767 1.00 47.62 54 ASP E O 1
ATOM 8154 N N . CYS E 1 55 ? -58.366 8.776 -57.790 1.00 52.87 55 CYS E N 1
ATOM 8155 C CA . CYS E 1 55 ? -57.886 10.177 -57.920 1.00 57.66 55 CYS E CA 1
ATOM 8156 C C . CYS E 1 55 ? -56.915 10.567 -56.826 1.00 53.79 55 CYS E C 1
ATOM 8157 O O . CYS E 1 55 ? -57.141 10.125 -55.695 1.00 53.01 55 CYS E O 1
ATOM 8160 N N . SER E 1 56 ? -55.965 11.443 -57.165 1.00 54.14 56 SER E N 1
ATOM 8161 C CA . SER E 1 56 ? -55.177 12.214 -56.178 1.00 55.42 56 SER E CA 1
ATOM 8162 C C . SER E 1 56 ? -56.129 13.234 -55.546 1.00 54.20 56 SER E C 1
ATOM 8163 O O . SER E 1 56 ? -57.147 13.560 -56.185 1.00 52.47 56 SER E O 1
ATOM 8166 N N . PHE E 1 57 ? -55.853 13.613 -54.295 1.00 52.64 57 PHE E N 1
ATOM 8167 C CA . PHE E 1 57 ? -56.444 14.791 -53.622 1.00 51.84 57 PHE E CA 1
ATOM 8168 C C . PHE E 1 57 ? -56.608 15.863 -54.702 1.00 52.98 57 PHE E C 1
ATOM 8169 O O . PHE E 1 57 ? -57.747 16.243 -55.010 1.00 51.66 57 PHE E O 1
ATOM 8177 N N . ALA E 1 58 ? -55.508 16.245 -55.359 1.00 53.68 58 ALA E N 1
ATOM 8178 C CA . ALA E 1 58 ? -55.513 17.328 -56.372 1.00 55.30 58 ALA E CA 1
ATOM 8179 C C . ALA E 1 58 ? -56.548 17.024 -57.479 1.00 56.48 58 ALA E C 1
ATOM 8180 O O . ALA E 1 58 ? -57.356 17.932 -57.795 1.00 57.62 58 ALA E O 1
ATOM 8182 N N . GLY E 1 59 ? -56.561 15.798 -58.027 1.00 53.08 59 GLY E N 1
ATOM 8183 C CA . GLY E 1 59 ? -57.510 15.426 -59.097 1.00 51.62 59 GLY E CA 1
ATOM 8184 C C . GLY E 1 59 ? -58.959 15.577 -58.620 1.00 48.85 59 GLY E C 1
ATOM 8185 O O . GLY E 1 59 ? -59.823 16.059 -59.354 1.00 48.27 59 GLY E O 1
ATOM 8186 N N . TRP E 1 60 ? -59.219 15.181 -57.396 1.00 46.44 60 TRP E N 1
ATOM 8187 C CA . TRP E 1 60 ? -60.546 15.307 -56.755 1.00 45.94 60 TRP E CA 1
ATOM 8188 C C . TRP E 1 60 ? -60.941 16.783 -56.619 1.00 48.46 60 TRP E C 1
ATOM 8189 O O . TRP E 1 60 ? -62.057 17.116 -57.006 1.00 52.33 60 TRP E O 1
ATOM 8200 N N . ILE E 1 61 ? -60.062 17.645 -56.112 1.00 49.38 61 ILE E N 1
ATOM 8201 C CA . ILE E 1 61 ? -60.371 19.081 -55.851 1.00 49.08 61 ILE E CA 1
ATOM 8202 C C . ILE E 1 61 ? -60.568 19.806 -57.183 1.00 49.29 61 ILE E C 1
ATOM 8203 O O . ILE E 1 61 ? -61.451 20.655 -57.265 1.00 52.39 61 ILE E O 1
ATOM 8208 N N . LEU E 1 62 ? -59.745 19.519 -58.177 1.00 48.32 62 LEU E N 1
ATOM 8209 C CA . LEU E 1 62 ? -59.801 20.201 -59.500 1.00 50.52 62 LEU E CA 1
ATOM 8210 C C . LEU E 1 62 ? -60.880 19.584 -60.393 1.00 50.98 62 LEU E C 1
ATOM 8211 O O . LEU E 1 62 ? -61.180 20.192 -61.430 1.00 52.52 62 LEU E O 1
ATOM 8216 N N . GLY E 1 63 ? -61.397 18.399 -60.042 1.00 50.50 63 GLY E N 1
ATOM 8217 C CA . GLY E 1 63 ? -62.368 17.670 -60.879 1.00 49.94 63 GLY E CA 1
ATOM 8218 C C . GLY E 1 63 ? -61.772 17.059 -62.143 1.00 48.40 63 GLY E C 1
ATOM 8219 O O . GLY E 1 63 ? -62.352 17.204 -63.202 1.00 45.80 63 GLY E O 1
ATOM 8220 N N . ASN E 1 64 ? -60.677 16.319 -62.014 1.00 50.18 64 ASN E N 1
ATOM 8221 C CA . ASN E 1 64 ? -60.208 15.397 -63.082 1.00 51.40 64 ASN E CA 1
ATOM 8222 C C . ASN E 1 64 ? -61.458 14.728 -63.644 1.00 52.39 64 ASN E C 1
ATOM 8223 O O . ASN E 1 64 ? -62.254 14.187 -62.873 1.00 52.20 64 ASN E O 1
ATOM 8228 N N . PRO E 1 65 ? -61.673 14.747 -64.973 1.00 54.57 65 PRO E N 1
ATOM 8229 C CA . PRO E 1 65 ? -62.923 14.293 -65.574 1.00 56.42 65 PRO E CA 1
ATOM 8230 C C . PRO E 1 65 ? -63.204 12.792 -65.444 1.00 57.78 65 PRO E C 1
ATOM 8231 O O . PRO E 1 65 ? -64.331 12.386 -65.672 1.00 62.68 65 PRO E O 1
ATOM 8235 N N . MET E 1 66 ? -62.217 12.001 -65.044 1.00 57.00 66 MET E N 1
ATOM 8236 C CA . MET E 1 66 ? -62.418 10.547 -64.830 1.00 56.10 66 MET E CA 1
ATOM 8237 C C . MET E 1 66 ? -62.812 10.219 -63.394 1.00 55.21 66 MET E C 1
ATOM 8238 O O . MET E 1 66 ? -62.949 9.052 -63.123 1.00 51.75 66 MET E O 1
ATOM 8243 N N . CYS E 1 67 ? -63.042 11.243 -62.569 1.00 60.70 67 CYS E N 1
ATOM 8244 C CA . CYS E 1 67 ? -63.242 11.168 -61.102 1.00 61.26 67 CYS E CA 1
ATOM 8245 C C . CYS E 1 67 ? -64.695 11.537 -60.797 1.00 59.98 67 CYS E C 1
ATOM 8246 O O . CYS E 1 67 ? -64.949 12.199 -59.796 1.00 58.73 67 CYS E O 1
ATOM 8249 N N . ASP E 1 68 ? -65.625 11.102 -61.641 1.00 61.52 68 ASP E N 1
ATOM 8250 C CA . ASP E 1 68 ? -67.075 11.411 -61.492 1.00 60.43 68 ASP E CA 1
ATOM 8251 C C . ASP E 1 68 ? -67.740 10.436 -60.496 1.00 59.56 68 ASP E C 1
ATOM 8252 O O . ASP E 1 68 ? -68.758 10.827 -59.914 1.00 56.75 68 ASP E O 1
ATOM 8257 N N . ASP E 1 69 ? -67.186 9.245 -60.253 1.00 61.31 69 ASP E N 1
ATOM 8258 C CA . ASP E 1 69 ? -67.640 8.353 -59.153 1.00 64.75 69 ASP E CA 1
ATOM 8259 C C . ASP E 1 69 ? -67.641 9.151 -57.839 1.00 64.83 69 ASP E C 1
ATOM 8260 O O . ASP E 1 69 ? -68.277 8.700 -56.854 1.00 64.22 69 ASP E O 1
ATOM 8265 N N . LEU E 1 70 ? -66.937 10.289 -57.792 1.00 62.34 70 LEU E N 1
ATOM 8266 C CA . LEU E 1 70 ? -66.664 11.011 -56.529 1.00 57.68 70 LEU E CA 1
ATOM 8267 C C . LEU E 1 70 ? -67.744 12.055 -56.275 1.00 57.99 70 LEU E C 1
ATOM 8268 O O . LEU E 1 70 ? -67.818 12.535 -55.143 1.00 61.14 70 LEU E O 1
ATOM 8273 N N . ILE E 1 71 ? -68.554 12.404 -57.268 1.00 58.88 71 ILE E N 1
ATOM 8274 C CA . ILE E 1 71 ? -69.600 13.460 -57.107 1.00 61.16 71 ILE E CA 1
ATOM 8275 C C . ILE E 1 71 ? -70.669 12.894 -56.181 1.00 58.64 71 ILE E C 1
ATOM 8276 O O . ILE E 1 71 ? -71.084 11.779 -56.370 1.00 58.27 71 ILE E O 1
ATOM 8281 N N . GLY E 1 72 ? -71.061 13.609 -55.152 1.00 61.56 72 GLY E N 1
ATOM 8282 C CA . GLY E 1 72 ? -72.047 13.083 -54.193 1.00 62.46 72 GLY E CA 1
ATOM 8283 C C . GLY E 1 72 ? -71.425 12.289 -53.056 1.00 61.17 72 GLY E C 1
ATOM 8284 O O . GLY E 1 72 ? -72.214 11.885 -52.181 1.00 61.94 72 GLY E O 1
ATOM 8285 N N . LYS E 1 73 ? -70.094 12.081 -53.042 1.00 57.93 73 LYS E N 1
ATOM 8286 C CA . LYS E 1 73 ? -69.307 11.844 -51.803 1.00 54.86 73 LYS E CA 1
ATOM 8287 C C . LYS E 1 73 ? -68.950 13.200 -51.181 1.00 54.46 73 LYS E C 1
ATOM 8288 O O . LYS E 1 73 ? -67.877 13.763 -51.509 1.00 57.42 73 LYS E O 1
ATOM 8294 N N . THR E 1 74 ? -69.826 13.711 -50.314 1.00 51.17 74 THR E N 1
ATOM 8295 C CA . THR E 1 74 ? -69.836 15.112 -49.828 1.00 50.99 74 THR E CA 1
ATOM 8296 C C . THR E 1 74 ? -69.637 15.197 -48.306 1.00 51.27 74 THR E C 1
ATOM 8297 O O . THR E 1 74 ? -69.461 16.322 -47.827 1.00 55.34 74 THR E O 1
ATOM 8301 N N . SER E 1 75 ? -69.693 14.082 -47.575 1.00 50.30 75 SER E N 1
ATOM 8302 C CA . SER E 1 75 ? -69.415 14.048 -46.118 1.00 50.09 75 SER E CA 1
ATOM 8303 C C . SER E 1 75 ? -68.739 12.731 -45.734 1.00 46.45 75 SER E C 1
ATOM 8304 O O . SER E 1 75 ? -68.877 11.730 -46.464 1.00 45.52 75 SER E O 1
ATOM 8307 N N . TRP E 1 76 ? -67.976 12.779 -44.654 1.00 45.56 76 TRP E N 1
ATOM 8308 C CA . TRP E 1 76 ? -67.030 11.712 -44.254 1.00 49.48 76 TRP E CA 1
ATOM 8309 C C . TRP E 1 76 ? -66.558 11.915 -42.821 1.00 46.55 76 TRP E C 1
ATOM 8310 O O . TRP E 1 76 ? -66.574 13.039 -42.330 1.00 51.81 76 TRP E O 1
ATOM 8321 N N . SER E 1 77 ? -66.168 10.835 -42.185 1.00 44.82 77 SER E N 1
ATOM 8322 C CA . SER E 1 77 ? -65.385 10.835 -40.932 1.00 46.28 77 SER E CA 1
ATOM 8323 C C . SER E 1 77 ? -63.910 11.075 -41.296 1.00 45.15 77 SER E C 1
ATOM 8324 O O . SER E 1 77 ? -63.227 11.833 -40.571 1.00 45.52 77 SER E O 1
ATOM 8327 N N . TYR E 1 78 ? -63.442 10.499 -42.404 1.00 41.54 78 TYR E N 1
ATOM 8328 C CA . TYR E 1 78 ? -62.086 10.773 -42.926 1.00 42.36 78 TYR E CA 1
ATOM 8329 C C . TYR E 1 78 ? -61.983 10.344 -44.385 1.00 43.05 78 TYR E C 1
ATOM 8330 O O . TYR E 1 78 ? -62.975 9.868 -44.960 1.00 43.48 78 TYR E O 1
ATOM 8339 N N . ILE E 1 79 ? -60.818 10.537 -44.983 1.00 42.85 79 ILE E N 1
ATOM 8340 C CA . ILE E 1 79 ? -60.652 10.323 -46.436 1.00 43.85 79 ILE E CA 1
ATOM 8341 C C . ILE E 1 79 ? -59.513 9.329 -46.638 1.00 46.36 79 ILE E C 1
ATOM 8342 O O . ILE E 1 79 ? -58.430 9.501 -45.999 1.00 47.44 79 ILE E O 1
ATOM 8347 N N . VAL E 1 80 ? -59.730 8.376 -47.547 1.00 46.50 80 VAL E N 1
ATOM 8348 C CA . VAL E 1 80 ? -58.699 7.401 -47.980 1.00 45.92 80 VAL E CA 1
ATOM 8349 C C . VAL E 1 80 ? -58.347 7.661 -49.444 1.00 46.48 80 VAL E C 1
ATOM 8350 O O . VAL E 1 80 ? -59.223 7.632 -50.279 1.00 45.80 80 VAL E O 1
ATOM 8354 N N . GLU E 1 81 ? -57.077 7.934 -49.686 1.00 47.21 81 GLU E N 1
ATOM 8355 C CA . GLU E 1 81 ? -56.427 8.074 -50.994 1.00 48.88 81 GLU E CA 1
ATOM 8356 C C . GLU E 1 81 ? -55.525 6.856 -51.133 1.00 49.65 81 GLU E C 1
ATOM 8357 O O . GLU E 1 81 ? -54.973 6.434 -50.130 1.00 52.20 81 GLU E O 1
ATOM 8363 N N . LYS E 1 82 ? -55.345 6.344 -52.338 1.00 51.76 82 LYS E N 1
ATOM 8364 C CA . LYS E 1 82 ? -54.437 5.220 -52.613 1.00 54.42 82 LYS E CA 1
ATOM 8365 C C . LYS E 1 82 ? -53.049 5.777 -52.854 1.00 59.45 82 LYS E C 1
ATOM 8366 O O . LYS E 1 82 ? -52.925 6.951 -53.221 1.00 60.47 82 LYS E O 1
ATOM 8372 N N . PRO E 1 83 ? -51.973 4.961 -52.696 1.00 63.22 83 PRO E N 1
ATOM 8373 C CA . PRO E 1 83 ? -50.609 5.490 -52.716 1.00 64.80 83 PRO E CA 1
ATOM 8374 C C . PRO E 1 83 ? -50.206 5.927 -54.128 1.00 62.30 83 PRO E C 1
ATOM 8375 O O . PRO E 1 83 ? -49.362 6.782 -54.230 1.00 65.60 83 PRO E O 1
ATOM 8379 N N . ASN E 1 84 ? -50.804 5.294 -55.143 1.00 59.60 84 ASN E N 1
ATOM 8380 C CA . ASN E 1 84 ? -50.557 5.583 -56.576 1.00 62.46 84 ASN E CA 1
ATOM 8381 C C . ASN E 1 84 ? -51.884 5.724 -57.305 1.00 59.92 84 ASN E C 1
ATOM 8382 O O . ASN E 1 84 ? -52.202 4.895 -58.137 1.00 54.57 84 ASN E O 1
ATOM 8387 N N . PRO E 1 85 ? -52.656 6.819 -57.092 1.00 62.19 85 PRO E N 1
ATOM 8388 C CA . PRO E 1 85 ? -53.905 7.011 -57.821 1.00 59.19 85 PRO E CA 1
ATOM 8389 C C . PRO E 1 85 ? -53.556 7.318 -59.281 1.00 59.54 85 PRO E C 1
ATOM 8390 O O . PRO E 1 85 ? -52.502 7.832 -59.542 1.00 62.28 85 PRO E O 1
ATOM 8394 N N . ILE E 1 86 ? -54.440 6.972 -60.206 1.00 57.81 86 ILE E N 1
ATOM 8395 C CA . ILE E 1 86 ? -54.118 6.895 -61.665 1.00 57.46 86 ILE E CA 1
ATOM 8396 C C . ILE E 1 86 ? -54.466 8.237 -62.313 1.00 54.01 86 ILE E C 1
ATOM 8397 O O . ILE E 1 86 ? -53.874 8.606 -63.286 1.00 52.57 86 ILE E O 1
ATOM 8402 N N . ASN E 1 87 ? -55.391 8.966 -61.717 1.00 53.69 87 ASN E N 1
ATOM 8403 C CA . ASN E 1 87 ? -56.027 10.177 -62.270 1.00 52.44 87 ASN E CA 1
ATOM 8404 C C . ASN E 1 87 ? -55.661 11.347 -61.365 1.00 51.12 87 ASN E C 1
ATOM 8405 O O . ASN E 1 87 ? -56.365 11.560 -60.355 1.00 46.45 87 ASN E O 1
ATOM 8410 N N . GLY E 1 88 ? -54.613 12.082 -61.751 1.00 51.79 88 GLY E N 1
ATOM 8411 C CA . GLY E 1 88 ? -54.078 13.211 -60.976 1.00 51.08 88 GLY E CA 1
ATOM 8412 C C . GLY E 1 88 ? -54.351 14.520 -61.660 1.00 50.72 88 GLY E C 1
ATOM 8413 O O . GLY E 1 88 ? -55.483 14.738 -62.066 1.00 51.80 88 GLY E O 1
ATOM 8414 N N . ILE E 1 89 ? -53.327 15.359 -61.751 1.00 50.82 89 ILE E N 1
ATOM 8415 C CA . ILE E 1 89 ? -53.353 16.604 -62.548 1.00 51.73 89 ILE E CA 1
ATOM 8416 C C . ILE E 1 89 ? -52.913 16.151 -63.946 1.00 55.36 89 ILE E C 1
ATOM 8417 O O . ILE E 1 89 ? -51.694 16.260 -64.285 1.00 56.81 89 ILE E O 1
ATOM 8422 N N . CYS E 1 90 ? -53.877 15.562 -64.681 1.00 57.13 90 CYS E N 1
ATOM 8423 C CA . CYS E 1 90 ? -53.722 14.899 -66.012 1.00 57.14 90 CYS E CA 1
ATOM 8424 C C . CYS E 1 90 ? -52.916 15.816 -66.949 1.00 57.08 90 CYS E C 1
ATOM 8425 O O . CYS E 1 90 ? -51.829 15.378 -67.429 1.00 55.90 90 CYS E O 1
ATOM 8428 N N . TYR E 1 91 ? -53.366 17.066 -67.152 1.00 55.69 91 TYR E N 1
ATOM 8429 C CA . TYR E 1 91 ? -52.557 18.098 -67.855 1.00 55.93 91 TYR E CA 1
ATOM 8430 C C . TYR E 1 91 ? -51.427 18.462 -66.906 1.00 56.28 91 TYR E C 1
ATOM 8431 O O . TYR E 1 91 ? -51.687 18.866 -65.761 1.00 55.85 91 TYR E O 1
ATOM 8440 N N . PRO E 1 92 ? -50.158 18.261 -67.308 1.00 56.25 92 PRO E N 1
ATOM 8441 C CA . PRO E 1 92 ? -49.056 18.208 -66.358 1.00 55.94 92 PRO E CA 1
ATOM 8442 C C . PRO E 1 92 ? -48.860 19.589 -65.722 1.00 56.20 92 PRO E C 1
ATOM 8443 O O . PRO E 1 92 ? -48.913 20.620 -66.418 1.00 56.72 92 PRO E O 1
ATOM 8447 N N . GLY E 1 93 ? -48.726 19.572 -64.394 1.00 54.97 93 GLY E N 1
ATOM 8448 C CA . GLY E 1 93 ? -48.896 20.776 -63.581 1.00 55.23 93 GLY E CA 1
ATOM 8449 C C . GLY E 1 93 ? -48.782 20.448 -62.117 1.00 53.73 93 GLY E C 1
ATOM 8450 O O . GLY E 1 93 ? -48.267 19.370 -61.792 1.00 53.09 93 GLY E O 1
ATOM 8451 N N . THR E 1 94 ? -49.215 21.390 -61.282 1.00 53.53 94 THR E N 1
ATOM 8452 C CA . THR E 1 94 ? -49.011 21.428 -59.815 1.00 52.11 94 THR E CA 1
ATOM 8453 C C . THR E 1 94 ? -50.198 22.182 -59.252 1.00 51.01 94 THR E C 1
ATOM 8454 O O . THR E 1 94 ? -50.726 23.054 -59.937 1.00 54.96 94 THR E O 1
ATOM 8458 N N . LEU E 1 95 ? -50.592 21.859 -58.047 1.00 49.25 95 LEU E N 1
ATOM 8459 C CA . LEU E 1 95 ? -51.521 22.698 -57.263 1.00 48.71 95 LEU E CA 1
ATOM 8460 C C . LEU E 1 95 ? -50.721 23.455 -56.197 1.00 49.70 95 LEU E C 1
ATOM 8461 O O . LEU E 1 95 ? -50.294 22.756 -55.279 1.00 49.53 95 LEU E O 1
ATOM 8466 N N . GLU E 1 96 ? -50.497 24.775 -56.320 1.00 51.23 96 GLU E N 1
ATOM 8467 C CA . GLU E 1 96 ? -49.782 25.609 -55.306 1.00 53.78 96 GLU E CA 1
ATOM 8468 C C . GLU E 1 96 ? -50.383 25.316 -53.927 1.00 53.25 96 GLU E C 1
ATOM 8469 O O . GLU E 1 96 ? -51.635 25.288 -53.801 1.00 52.17 96 GLU E O 1
ATOM 8475 N N . ASN E 1 97 ? -49.528 25.102 -52.924 1.00 54.48 97 ASN E N 1
ATOM 8476 C CA . ASN E 1 97 ? -49.942 24.912 -51.505 1.00 54.76 97 ASN E CA 1
ATOM 8477 C C . ASN E 1 97 ? -50.889 23.718 -51.414 1.00 53.05 97 ASN E C 1
ATOM 8478 O O . ASN E 1 97 ? -51.769 23.718 -50.563 1.00 51.19 97 ASN E O 1
ATOM 8483 N N . GLU E 1 98 ? -50.652 22.685 -52.209 1.00 54.05 98 GLU E N 1
ATOM 8484 C CA . GLU E 1 98 ? -51.458 21.442 -52.137 1.00 54.15 98 GLU E CA 1
ATOM 8485 C C . GLU E 1 98 ? -51.400 20.908 -50.697 1.00 51.76 98 GLU E C 1
ATOM 8486 O O . GLU E 1 98 ? -52.376 20.330 -50.258 1.00 48.45 98 GLU E O 1
ATOM 8492 N N . GLU E 1 99 ? -50.273 21.079 -50.007 1.00 51.67 99 GLU E N 1
ATOM 8493 C CA . GLU E 1 99 ? -50.061 20.474 -48.677 1.00 50.07 99 GLU E CA 1
ATOM 8494 C C . GLU E 1 99 ? -50.816 21.321 -47.659 1.00 49.34 99 GLU E C 1
ATOM 8495 O O . GLU E 1 99 ? -51.422 20.741 -46.771 1.00 48.81 99 GLU E O 1
ATOM 8501 N N . GLU E 1 100 ? -50.832 22.640 -47.785 1.00 49.60 100 GLU E N 1
ATOM 8502 C CA . GLU E 1 100 ? -51.634 23.456 -46.847 1.00 49.30 100 GLU E CA 1
ATOM 8503 C C . GLU E 1 100 ? -53.109 23.084 -47.053 1.00 48.14 100 GLU E C 1
ATOM 8504 O O . GLU E 1 100 ? -53.856 23.020 -46.077 1.00 45.57 100 GLU E O 1
ATOM 8510 N N . LEU E 1 101 ? -53.531 22.817 -48.285 1.00 49.27 101 LEU E N 1
ATOM 8511 C CA . LEU E 1 101 ? -54.958 22.492 -48.566 1.00 48.93 101 LEU E CA 1
ATOM 8512 C C . LEU E 1 101 ? -55.264 21.100 -48.037 1.00 46.98 101 LEU E C 1
ATOM 8513 O O . LEU E 1 101 ? -56.392 20.816 -47.700 1.00 46.54 101 LEU E O 1
ATOM 8518 N N . ARG E 1 102 ? -54.279 20.240 -48.011 1.00 47.42 102 ARG E N 1
ATOM 8519 C CA . ARG E 1 102 ? -54.440 18.871 -47.486 1.00 47.89 102 ARG E CA 1
ATOM 8520 C C . ARG E 1 102 ? -54.706 18.928 -45.982 1.00 46.42 102 ARG E C 1
ATOM 8521 O O . ARG E 1 102 ? -55.547 18.184 -45.511 1.00 44.18 102 ARG E O 1
ATOM 8529 N N . LEU E 1 103 ? -53.999 19.803 -45.271 1.00 46.52 103 LEU E N 1
ATOM 8530 C CA . LEU E 1 103 ? -54.215 20.062 -43.831 1.00 46.46 103 LEU E CA 1
ATOM 8531 C C . LEU E 1 103 ? -55.631 20.608 -43.606 1.00 46.20 103 LEU E C 1
ATOM 8532 O O . LEU E 1 103 ? -56.275 20.137 -42.675 1.00 45.81 103 LEU E O 1
ATOM 8537 N N . LYS E 1 104 ? -56.089 21.571 -44.408 1.00 47.86 104 LYS E N 1
ATOM 8538 C CA . LYS E 1 104 ? -57.462 22.156 -44.307 1.00 49.28 104 LYS E CA 1
ATOM 8539 C C . LYS E 1 104 ? -58.459 20.998 -44.307 1.00 48.62 104 LYS E C 1
ATOM 8540 O O . LYS E 1 104 ? -59.384 21.000 -43.473 1.00 51.37 104 LYS E O 1
ATOM 8546 N N . PHE E 1 105 ? -58.252 20.008 -45.169 1.00 48.10 105 PHE E N 1
ATOM 8547 C CA . PHE E 1 105 ? -59.242 18.933 -45.459 1.00 48.03 105 PHE E CA 1
ATOM 8548 C C . PHE E 1 105 ? -59.191 17.859 -44.386 1.00 49.61 105 PHE E C 1
ATOM 8549 O O . PHE E 1 105 ? -60.216 17.115 -44.257 1.00 51.13 105 PHE E O 1
ATOM 8557 N N . SER E 1 106 ? -58.077 17.779 -43.644 1.00 52.35 106 SER E N 1
ATOM 8558 C CA . SER E 1 106 ? -57.999 17.095 -42.320 1.00 52.91 106 SER E CA 1
ATOM 8559 C C . SER E 1 106 ? -59.012 17.727 -41.353 1.00 52.22 106 SER E C 1
ATOM 8560 O O . SER E 1 106 ? -59.413 17.037 -40.450 1.00 55.41 106 SER E O 1
ATOM 8563 N N . GLY E 1 107 ? -59.379 18.997 -41.514 1.00 53.86 107 GLY E N 1
ATOM 8564 C CA . GLY E 1 107 ? -60.323 19.740 -40.654 1.00 54.11 107 GLY E CA 1
ATOM 8565 C C . GLY E 1 107 ? -61.727 19.818 -41.240 1.00 54.05 107 GLY E C 1
ATOM 8566 O O . GLY E 1 107 ? -62.641 20.232 -40.517 1.00 54.84 107 GLY E O 1
ATOM 8567 N N . VAL E 1 108 ? -61.897 19.476 -42.517 1.00 54.62 108 VAL E N 1
ATOM 8568 C CA . VAL E 1 108 ? -63.213 19.563 -43.224 1.00 54.29 108 VAL E CA 1
ATOM 8569 C C . VAL E 1 108 ? -63.856 18.181 -43.188 1.00 52.59 108 VAL E C 1
ATOM 8570 O O . VAL E 1 108 ? -63.158 17.225 -43.513 1.00 52.98 108 VAL E O 1
ATOM 8574 N N . LEU E 1 109 ? -65.143 18.099 -42.847 1.00 52.02 109 LEU E N 1
ATOM 8575 C CA . LEU E 1 109 ? -65.918 16.830 -42.781 1.00 48.58 109 LEU E CA 1
ATOM 8576 C C . LEU E 1 109 ? -67.062 16.829 -43.782 1.00 47.57 109 LEU E C 1
ATOM 8577 O O . LEU E 1 109 ? -67.598 15.761 -44.032 1.00 46.96 109 LEU E O 1
ATOM 8582 N N . GLU E 1 110 ? -67.487 17.988 -44.268 1.00 46.91 110 GLU E N 1
ATOM 8583 C CA . GLU E 1 110 ? -68.558 18.029 -45.278 1.00 47.50 110 GLU E CA 1
ATOM 8584 C C . GLU E 1 110 ? -68.424 19.298 -46.108 1.00 48.68 110 GLU E C 1
ATOM 8585 O O . GLU E 1 110 ? -68.294 20.387 -45.534 1.00 49.02 110 GLU E O 1
ATOM 8591 N N . PHE E 1 111 ? -68.467 19.131 -47.429 1.00 49.72 111 PHE E N 1
ATOM 8592 C CA . PHE E 1 111 ? -68.547 20.250 -48.378 1.00 50.66 111 PHE E CA 1
ATOM 8593 C C . PHE E 1 111 ? -69.741 20.030 -49.303 1.00 51.90 111 PHE E C 1
ATOM 8594 O O . PHE E 1 111 ? -70.410 19.005 -49.307 1.00 50.68 111 PHE E O 1
ATOM 8602 N N . ASN E 1 112 ? -70.014 21.075 -50.049 1.00 54.33 112 ASN E N 1
ATOM 8603 C CA . ASN E 1 112 ? -71.134 21.163 -50.988 1.00 56.18 112 ASN E CA 1
ATOM 8604 C C . ASN E 1 112 ? -70.590 21.896 -52.219 1.00 55.88 112 ASN E C 1
ATOM 8605 O O . ASN E 1 112 ? -70.202 23.062 -52.087 1.00 53.31 112 ASN E O 1
ATOM 8610 N N . LYS E 1 113 ? -70.483 21.203 -53.350 1.00 55.28 113 LYS E N 1
ATOM 8611 C CA . LYS E 1 113 ? -69.940 21.746 -54.611 1.00 53.77 113 LYS E CA 1
ATOM 8612 C C . LYS E 1 113 ? -71.021 22.502 -55.369 1.00 55.47 113 LYS E C 1
ATOM 8613 O O . LYS E 1 113 ? -72.081 21.926 -55.545 1.00 59.87 113 LYS E O 1
ATOM 8619 N N . PHE E 1 114 ? -70.765 23.734 -55.817 1.00 55.52 114 PHE E N 1
ATOM 8620 C CA . PHE E 1 114 ? -71.750 24.557 -56.563 1.00 54.91 114 PHE E CA 1
ATOM 8621 C C . PHE E 1 114 ? -71.082 25.361 -57.681 1.00 55.81 114 PHE E C 1
ATOM 8622 O O . PHE E 1 114 ? -69.858 25.517 -57.646 1.00 55.00 114 PHE E O 1
ATOM 8630 N N . GLU E 1 115 ? -71.888 25.829 -58.647 1.00 57.98 115 GLU E N 1
ATOM 8631 C CA . GLU E 1 115 ? -71.475 26.661 -59.818 1.00 58.85 115 GLU E CA 1
ATOM 8632 C C . GLU E 1 115 ? -71.401 28.129 -59.370 1.00 58.70 115 GLU E C 1
ATOM 8633 O O . GLU E 1 115 ? -72.454 28.750 -59.090 1.00 57.86 115 GLU E O 1
ATOM 8639 N N . ALA E 1 116 ? -70.177 28.650 -59.260 1.00 57.12 116 ALA E N 1
ATOM 8640 C CA . ALA E 1 116 ? -69.872 30.017 -58.791 1.00 56.28 116 ALA E CA 1
ATOM 8641 C C . ALA E 1 116 ? -69.809 30.955 -60.001 1.00 55.10 116 ALA E C 1
ATOM 8642 O O . ALA E 1 116 ? -70.121 32.150 -59.863 1.00 54.66 116 ALA E O 1
ATOM 8644 N N . PHE E 1 117 ? -69.416 30.398 -61.136 1.00 53.54 117 PHE E N 1
ATOM 8645 C CA . PHE E 1 117 ? -69.353 31.084 -62.444 1.00 55.95 117 PHE E CA 1
ATOM 8646 C C . PHE E 1 117 ? -69.801 30.160 -63.568 1.00 55.92 117 PHE E C 1
ATOM 8647 O O . PHE E 1 117 ? -69.124 29.203 -63.835 1.00 57.07 117 PHE E O 1
ATOM 8655 N N . THR E 1 118 ? -70.879 30.500 -64.249 1.00 57.22 118 THR E N 1
ATOM 8656 C CA . THR E 1 118 ? -71.376 29.757 -65.432 1.00 59.08 118 THR E CA 1
ATOM 8657 C C . THR E 1 118 ? -70.230 29.679 -66.460 1.00 60.67 118 THR E C 1
ATOM 8658 O O . THR E 1 118 ? -69.550 30.688 -66.655 1.00 60.05 118 THR E O 1
ATOM 8662 N N . SER E 1 119 ? -69.986 28.519 -67.056 1.00 62.50 119 SER E N 1
ATOM 8663 C CA . SER E 1 119 ? -68.954 28.338 -68.110 1.00 66.54 119 SER E CA 1
ATOM 8664 C C . SER E 1 119 ? -69.198 29.321 -69.265 1.00 70.49 119 SER E C 1
ATOM 8665 O O . SER E 1 119 ? -68.187 29.791 -69.868 1.00 70.97 119 SER E O 1
ATOM 8668 N N . ASN E 1 120 ? -70.475 29.665 -69.511 1.00 74.89 120 ASN E N 1
ATOM 8669 C CA . ASN E 1 120 ? -70.985 30.407 -70.699 1.00 78.10 120 ASN E CA 1
ATOM 8670 C C . ASN E 1 120 ? -70.997 31.905 -70.489 1.00 74.39 120 ASN E C 1
ATOM 8671 O O . ASN E 1 120 ? -71.270 32.600 -71.425 1.00 77.48 120 ASN E O 1
ATOM 8676 N N . GLY E 1 121 ? -70.754 32.376 -69.287 1.00 71.47 121 GLY E N 1
ATOM 8677 C CA . GLY E 1 121 ? -71.071 33.758 -68.905 1.00 70.35 121 GLY E CA 1
ATOM 8678 C C . GLY E 1 121 ? -69.853 34.654 -68.860 1.00 68.84 121 GLY E C 1
ATOM 8679 O O . GLY E 1 121 ? -69.971 35.712 -68.215 1.00 68.55 121 GLY E O 1
ATOM 8680 N N . TRP E 1 122 ? -68.741 34.295 -69.509 1.00 67.86 122 TRP E N 1
ATOM 8681 C CA . TRP E 1 122 ? -67.451 35.037 -69.360 1.00 67.38 122 TRP E CA 1
ATOM 8682 C C . TRP E 1 122 ? -67.304 36.237 -70.332 1.00 70.32 122 TRP E C 1
ATOM 8683 O O . TRP E 1 122 ? -66.395 37.038 -70.137 1.00 71.04 122 TRP E O 1
ATOM 8694 N N . GLY E 1 123 ? -68.216 36.432 -71.285 1.00 71.09 123 GLY E N 1
ATOM 8695 C CA . GLY E 1 123 ? -68.098 37.464 -72.332 1.00 73.57 123 GLY E CA 1
ATOM 8696 C C . GLY E 1 123 ? -67.713 36.800 -73.636 1.00 74.13 123 GLY E C 1
ATOM 8697 O O . GLY E 1 123 ? -67.872 35.571 -73.711 1.00 72.75 123 GLY E O 1
ATOM 8698 N N . SER E 1 124 ? -67.178 37.542 -74.599 1.00 76.11 124 SER E N 1
ATOM 8699 C CA . SER E 1 124 ? -66.981 36.995 -75.965 1.00 78.54 124 SER E CA 1
ATOM 8700 C C . SER E 1 124 ? -65.753 36.091 -75.955 1.00 78.58 124 SER E C 1
ATOM 8701 O O . SER E 1 124 ? -64.647 36.600 -76.230 1.00 79.68 124 SER E O 1
ATOM 8704 N N . VAL E 1 125 ? -65.939 34.797 -75.703 1.00 77.72 125 VAL E N 1
ATOM 8705 C CA . VAL E 1 125 ? -64.783 33.879 -75.516 1.00 77.04 125 VAL E CA 1
ATOM 8706 C C . VAL E 1 125 ? -65.308 32.458 -75.690 1.00 75.79 125 VAL E C 1
ATOM 8707 O O . VAL E 1 125 ? -66.471 32.280 -75.418 1.00 78.87 125 VAL E O 1
ATOM 8711 N N . ASN E 1 126 ? -64.522 31.497 -76.142 1.00 74.74 126 ASN E N 1
ATOM 8712 C CA . ASN E 1 126 ? -65.003 30.116 -76.428 1.00 73.99 126 ASN E CA 1
ATOM 8713 C C . ASN E 1 126 ? -64.912 29.269 -75.148 1.00 72.16 126 ASN E C 1
ATOM 8714 O O . ASN E 1 126 ? -63.803 28.871 -74.771 1.00 72.21 126 ASN E O 1
ATOM 8719 N N . SER E 1 127 ? -66.045 28.970 -74.515 1.00 71.71 127 SER E N 1
ATOM 8720 C CA . SER E 1 127 ? -66.109 28.129 -73.302 1.00 70.68 127 SER E CA 1
ATOM 8721 C C . SER E 1 127 ? -66.079 26.654 -73.690 1.00 68.89 127 SER E C 1
ATOM 8722 O O . SER E 1 127 ? -65.926 25.825 -72.764 1.00 68.79 127 SER E O 1
ATOM 8725 N N . GLY E 1 128 ? -66.120 26.368 -74.998 1.00 69.35 128 GLY E N 1
ATOM 8726 C CA . GLY E 1 128 ? -66.629 25.117 -75.605 1.00 69.75 128 GLY E CA 1
ATOM 8727 C C . GLY E 1 128 ? -65.525 24.166 -76.028 1.00 69.26 128 GLY E C 1
ATOM 8728 O O . GLY E 1 128 ? -65.523 22.977 -75.581 1.00 69.24 128 GLY E O 1
ATOM 8729 N N . ALA E 1 129 ? -64.609 24.649 -76.867 1.00 70.54 129 ALA E N 1
ATOM 8730 C CA . ALA E 1 129 ? -63.256 24.072 -77.033 1.00 70.71 129 ALA E CA 1
ATOM 8731 C C . ALA E 1 129 ? -62.455 24.523 -75.827 1.00 71.34 129 ALA E C 1
ATOM 8732 O O . ALA E 1 129 ? -62.836 25.617 -75.241 1.00 74.42 129 ALA E O 1
ATOM 8734 N N . GLY E 1 130 ? -61.501 23.694 -75.393 1.00 68.27 130 GLY E N 1
ATOM 8735 C CA . GLY E 1 130 ? -60.977 23.819 -74.016 1.00 65.95 130 GLY E CA 1
ATOM 8736 C C . GLY E 1 130 ? -60.794 22.464 -73.404 1.00 63.83 130 GLY E C 1
ATOM 8737 O O . GLY E 1 130 ? -61.086 22.289 -72.178 1.00 62.75 130 GLY E O 1
ATOM 8738 N N . VAL E 1 131 ? -60.304 21.552 -74.246 1.00 63.95 131 VAL E N 1
ATOM 8739 C CA . VAL E 1 131 ? -60.239 20.079 -74.024 1.00 62.95 131 VAL E CA 1
ATOM 8740 C C . VAL E 1 131 ? -58.873 19.631 -74.537 1.00 62.59 131 VAL E C 1
ATOM 8741 O O . VAL E 1 131 ? -58.292 20.383 -75.376 1.00 62.61 131 VAL E O 1
ATOM 8745 N N . THR E 1 132 ? -58.375 18.477 -74.079 1.00 60.23 132 THR E N 1
ATOM 8746 C CA . THR E 1 132 ? -57.047 17.947 -74.478 1.00 60.32 132 THR E CA 1
ATOM 8747 C C . THR E 1 132 ? -56.957 16.441 -74.246 1.00 58.84 132 THR E C 1
ATOM 8748 O O . THR E 1 132 ? -57.590 15.946 -73.329 1.00 55.33 132 THR E O 1
ATOM 8752 N N . ALA E 1 133 ? -56.124 15.763 -75.033 1.00 62.15 133 ALA E N 1
ATOM 8753 C CA . ALA E 1 133 ? -55.891 14.301 -74.972 1.00 63.36 133 ALA E CA 1
ATOM 8754 C C . ALA E 1 133 ? -55.280 13.937 -73.613 1.00 63.44 133 ALA E C 1
ATOM 8755 O O . ALA E 1 133 ? -55.418 12.795 -73.202 1.00 63.71 133 ALA E O 1
ATOM 8757 N N . ALA E 1 134 ? -54.659 14.879 -72.909 1.00 65.80 134 ALA E N 1
ATOM 8758 C CA . ALA E 1 134 ? -54.085 14.645 -71.562 1.00 65.24 134 ALA E CA 1
ATOM 8759 C C . ALA E 1 134 ? -55.183 14.276 -70.564 1.00 62.25 134 ALA E C 1
ATOM 8760 O O . ALA E 1 134 ? -54.955 13.399 -69.687 1.00 61.61 134 ALA E O 1
ATOM 8762 N N . CYS E 1 135 ? -56.327 14.941 -70.684 1.00 62.94 135 CYS E N 1
ATOM 8763 C CA . CYS E 1 135 ? -57.438 14.929 -69.701 1.00 62.34 135 CYS E CA 1
ATOM 8764 C C . CYS E 1 135 ? -58.665 14.245 -70.302 1.00 60.90 135 CYS E C 1
ATOM 8765 O O . CYS E 1 135 ? -59.657 14.932 -70.517 1.00 59.53 135 CYS E O 1
ATOM 8768 N N . LYS E 1 136 ? -58.572 12.935 -70.541 1.00 62.59 136 LYS E N 1
ATOM 8769 C CA . LYS E 1 136 ? -59.602 12.156 -71.281 1.00 64.59 136 LYS E CA 1
ATOM 8770 C C . LYS E 1 136 ? -60.772 11.994 -70.320 1.00 62.73 136 LYS E C 1
ATOM 8771 O O . LYS E 1 136 ? -60.490 11.995 -69.109 1.00 60.99 136 LYS E O 1
ATOM 8777 N N . PHE E 1 137 ? -62.009 11.961 -70.847 1.00 63.28 137 PHE E N 1
ATOM 8778 C CA . PHE E 1 137 ? -63.251 11.650 -70.094 1.00 62.65 137 PHE E CA 1
ATOM 8779 C C . PHE E 1 137 ? -63.493 10.152 -70.205 1.00 64.58 137 PHE E C 1
ATOM 8780 O O . PHE E 1 137 ? -63.203 9.431 -69.205 1.00 69.28 137 PHE E O 1
ATOM 8788 N N . GLY E 1 138 ? -63.983 9.678 -71.338 1.00 64.87 138 GLY E N 1
ATOM 8789 C CA . GLY E 1 138 ? -63.931 8.228 -71.541 1.00 65.86 138 GLY E CA 1
ATOM 8790 C C . GLY E 1 138 ? -62.643 7.916 -72.255 1.00 70.10 138 GLY E C 1
ATOM 8791 O O . GLY E 1 138 ? -61.549 8.012 -71.644 1.00 72.68 138 GLY E O 1
ATOM 8792 N N . SER E 1 139 ? -62.786 7.630 -73.538 1.00 73.04 139 SER E N 1
ATOM 8793 C CA . SER E 1 139 ? -61.702 7.639 -74.541 1.00 74.16 139 SER E CA 1
ATOM 8794 C C . SER E 1 139 ? -61.756 8.990 -75.262 1.00 69.26 139 SER E C 1
ATOM 8795 O O . SER E 1 139 ? -61.068 9.159 -76.237 1.00 72.47 139 SER E O 1
ATOM 8798 N N . SER E 1 140 ? -62.519 9.953 -74.768 1.00 65.43 140 SER E N 1
ATOM 8799 C CA . SER E 1 140 ? -62.706 11.241 -75.488 1.00 65.98 140 SER E CA 1
ATOM 8800 C C . SER E 1 140 ? -62.143 12.454 -74.722 1.00 63.32 140 SER E C 1
ATOM 8801 O O . SER E 1 140 ? -62.193 12.448 -73.478 1.00 60.76 140 SER E O 1
ATOM 8804 N N . ASN E 1 141 ? -61.656 13.454 -75.470 1.00 61.50 141 ASN E N 1
ATOM 8805 C CA . ASN E 1 141 ? -60.865 14.622 -74.998 1.00 58.10 141 ASN E CA 1
ATOM 8806 C C . ASN E 1 141 ? -61.705 15.480 -74.078 1.00 55.48 141 ASN E C 1
ATOM 8807 O O . ASN E 1 141 ? -62.758 15.901 -74.499 1.00 54.80 141 ASN E O 1
ATOM 8812 N N . SER E 1 142 ? -61.190 15.776 -72.896 1.00 54.64 142 SER E N 1
ATOM 8813 C CA . SER E 1 142 ? -61.918 16.577 -71.885 1.00 54.25 142 SER E CA 1
ATOM 8814 C C . SER E 1 142 ? -60.973 17.526 -71.161 1.00 54.06 142 SER E C 1
ATOM 8815 O O . SER E 1 142 ? -59.940 17.910 -71.735 1.00 55.36 142 SER E O 1
ATOM 8818 N N . PHE E 1 143 ? -61.355 17.893 -69.943 1.00 53.24 143 PHE E N 1
ATOM 8819 C CA . PHE E 1 143 ? -60.613 18.806 -69.058 1.00 53.62 143 PHE E CA 1
ATOM 8820 C C . PHE E 1 143 ? -61.256 18.815 -67.685 1.00 53.01 143 PHE E C 1
ATOM 8821 O O . PHE E 1 143 ? -62.423 18.426 -67.548 1.00 52.51 143 PHE E O 1
ATOM 8829 N N . PHE E 1 144 ? -60.506 19.280 -66.695 1.00 53.29 144 PHE E N 1
ATOM 8830 C CA . PHE E 1 144 ? -60.958 19.403 -65.294 1.00 51.35 144 PHE E CA 1
ATOM 8831 C C . PHE E 1 144 ? -62.322 20.086 -65.288 1.00 51.93 144 PHE E C 1
ATOM 8832 O O . PHE E 1 144 ? -62.451 21.158 -65.867 1.00 54.44 144 PHE E O 1
ATOM 8840 N N . ARG E 1 145 ? -63.292 19.493 -64.622 1.00 51.99 145 ARG E N 1
ATOM 8841 C CA . ARG E 1 145 ? -64.713 19.917 -64.618 1.00 53.23 145 ARG E CA 1
ATOM 8842 C C . ARG E 1 145 ? -64.936 21.166 -63.775 1.00 53.32 145 ARG E C 1
ATOM 8843 O O . ARG E 1 145 ? -65.930 21.851 -64.090 1.00 53.37 145 ARG E O 1
ATOM 8851 N N . ASN E 1 146 ? -64.085 21.420 -62.765 1.00 53.24 146 ASN E N 1
ATOM 8852 C CA . ASN E 1 146 ? -64.235 22.527 -61.783 1.00 53.43 146 ASN E CA 1
ATOM 8853 C C . ASN E 1 146 ? -63.687 23.840 -62.354 1.00 53.38 146 ASN E C 1
ATOM 8854 O O . ASN E 1 146 ? -63.936 24.897 -61.751 1.00 54.22 146 ASN E O 1
ATOM 8859 N N . MET E 1 147 ? -63.010 23.801 -63.489 1.00 52.21 147 MET E N 1
ATOM 8860 C CA . MET E 1 147 ? -62.540 25.026 -64.155 1.00 53.08 147 MET E CA 1
ATOM 8861 C C . MET E 1 147 ? -62.846 24.934 -65.645 1.00 53.81 147 MET E C 1
ATOM 8862 O O . MET E 1 147 ? -63.001 23.816 -66.156 1.00 54.21 147 MET E O 1
ATOM 8867 N N . VAL E 1 148 ? -62.871 26.055 -66.343 1.00 53.36 148 VAL E N 1
ATOM 8868 C CA . VAL E 1 148 ? -63.075 26.009 -67.809 1.00 54.84 148 VAL E CA 1
ATOM 8869 C C . VAL E 1 148 ? -61.933 26.766 -68.498 1.00 56.02 148 VAL E C 1
ATOM 8870 O O . VAL E 1 148 ? -61.554 27.879 -68.050 1.00 58.28 148 VAL E O 1
ATOM 8874 N N . TRP E 1 149 ? -61.400 26.151 -69.546 1.00 54.61 149 TRP E N 1
ATOM 8875 C CA . TRP E 1 149 ? -60.220 26.623 -70.286 1.00 54.77 149 TRP E CA 1
ATOM 8876 C C . TRP E 1 149 ? -60.719 27.515 -71.403 1.00 57.22 149 TRP E C 1
ATOM 8877 O O . TRP E 1 149 ? -61.049 26.987 -72.491 1.00 58.33 149 TRP E O 1
ATOM 8888 N N . LEU E 1 150 ? -60.761 28.821 -71.146 1.00 58.79 150 LEU E N 1
ATOM 8889 C CA . LEU E 1 150 ? -61.312 29.805 -72.107 1.00 60.94 150 LEU E CA 1
ATOM 8890 C C . LEU E 1 150 ? -60.291 30.084 -73.196 1.00 63.75 150 LEU E C 1
ATOM 8891 O O . LEU E 1 150 ? -59.116 30.174 -72.851 1.00 63.63 150 LEU E O 1
ATOM 8896 N N . ILE E 1 151 ? -60.753 30.199 -74.443 1.00 67.00 151 ILE E N 1
ATOM 8897 C CA . ILE E 1 151 ? -59.941 30.585 -75.632 1.00 70.56 151 ILE E CA 1
ATOM 8898 C C . ILE E 1 151 ? -60.692 31.666 -76.427 1.00 74.56 151 ILE E C 1
ATOM 8899 O O . ILE E 1 151 ? -61.847 31.988 -76.083 1.00 73.37 151 ILE E O 1
ATOM 8904 N N . HIS E 1 152 ? -60.052 32.233 -77.446 1.00 80.03 152 HIS E N 1
ATOM 8905 C CA . HIS E 1 152 ? -60.665 33.216 -78.374 1.00 86.89 152 HIS E CA 1
ATOM 8906 C C . HIS E 1 152 ? -62.037 32.757 -78.875 1.00 89.72 152 HIS E C 1
ATOM 8907 O O . HIS E 1 152 ? -62.232 31.537 -78.959 1.00 90.77 152 HIS E O 1
ATOM 8914 N N . GLN E 1 153 ? -62.951 33.708 -79.132 1.00 92.60 153 GLN E N 1
ATOM 8915 C CA . GLN E 1 153 ? -64.177 33.536 -79.959 1.00 96.42 153 GLN E CA 1
ATOM 8916 C C . GLN E 1 153 ? -63.910 34.392 -81.184 1.00 102.80 153 GLN E C 1
ATOM 8917 O O . GLN E 1 153 ? -63.375 35.499 -80.977 1.00 108.02 153 GLN E O 1
ATOM 8923 N N . SER E 1 154 ? -64.238 33.911 -82.389 1.00 105.75 154 SER E N 1
ATOM 8924 C CA . SER E 1 154 ? -64.189 34.681 -83.664 1.00 107.71 154 SER E CA 1
ATOM 8925 C C . SER E 1 154 ? -62.850 35.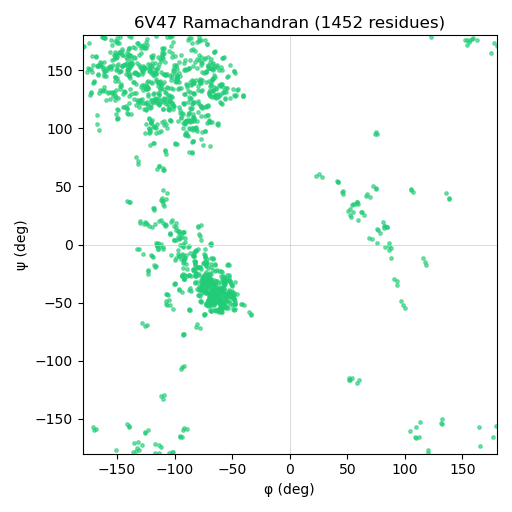439 -83.739 1.00 107.88 154 SER E C 1
ATOM 8926 O O . SER E 1 154 ? -62.838 36.617 -84.100 1.00 108.32 154 SER E O 1
ATOM 8929 N N . GLY E 1 155 ? -61.735 34.792 -83.375 1.00 107.05 155 GLY E N 1
ATOM 8930 C CA . GLY E 1 155 ? -60.378 35.308 -83.671 1.00 104.88 155 GLY E CA 1
ATOM 8931 C C . GLY E 1 155 ? -59.878 36.368 -82.692 1.00 101.36 155 GLY E C 1
ATOM 8932 O O . GLY E 1 155 ? -58.870 36.989 -83.001 1.00 98.10 155 GLY E O 1
ATOM 8933 N N . THR E 1 156 ? -60.533 36.537 -81.536 1.00 99.68 156 THR E N 1
ATOM 8934 C CA . THR E 1 156 ? -60.215 37.558 -80.493 1.00 99.07 156 THR E CA 1
ATOM 8935 C C . THR E 1 156 ? -60.561 37.058 -79.076 1.00 95.55 156 THR E C 1
ATOM 8936 O O . THR E 1 156 ? -61.625 36.416 -78.905 1.00 95.50 156 THR E O 1
ATOM 8940 N N . TYR E 1 157 ? -59.712 37.367 -78.094 1.00 90.99 157 TYR E N 1
ATOM 8941 C CA . TYR E 1 157 ? -59.929 37.058 -76.651 1.00 85.99 157 TYR E CA 1
ATOM 8942 C C . TYR E 1 157 ? -59.975 38.384 -75.885 1.00 84.80 157 TYR E C 1
ATOM 8943 O O . TYR E 1 157 ? -58.951 38.982 -75.564 1.00 81.99 157 TYR E O 1
ATOM 8952 N N . PRO E 1 158 ? -61.173 38.893 -75.530 1.00 84.82 158 PRO E N 1
ATOM 8953 C CA . PRO E 1 158 ? -61.259 40.191 -74.869 1.00 84.32 158 PRO E CA 1
ATOM 8954 C C . PRO E 1 158 ? -60.748 40.080 -73.416 1.00 81.00 158 PRO E C 1
ATOM 8955 O O . PRO E 1 158 ? -60.460 39.034 -72.935 1.00 77.90 158 PRO E O 1
ATOM 8959 N N . VAL E 1 159 ? -60.616 41.196 -72.724 1.00 80.76 159 VAL E N 1
ATOM 8960 C CA . VAL E 1 159 ? -60.410 41.238 -71.239 1.00 77.60 159 VAL E CA 1
ATOM 8961 C C . VAL E 1 159 ? -61.717 40.858 -70.538 1.00 74.17 159 VAL E C 1
ATOM 8962 O O . VAL E 1 159 ? -62.661 41.651 -70.587 1.00 74.09 159 VAL E O 1
ATOM 8966 N N . ILE E 1 160 ? -61.755 39.714 -69.883 1.00 71.02 160 ILE E N 1
ATOM 8967 C CA . ILE E 1 160 ? -62.969 39.212 -69.194 1.00 69.03 160 ILE E CA 1
ATOM 8968 C C . ILE E 1 160 ? -62.822 39.512 -67.705 1.00 67.79 160 ILE E C 1
ATOM 8969 O O . ILE E 1 160 ? -61.699 39.549 -67.211 1.00 67.96 160 ILE E O 1
ATOM 8974 N N . ARG E 1 161 ? -63.931 39.694 -67.005 1.00 67.13 161 ARG E N 1
ATOM 8975 C CA . ARG E 1 161 ? -63.929 39.989 -65.554 1.00 66.13 161 ARG E CA 1
ATOM 8976 C C . ARG E 1 161 ? -65.288 39.648 -64.969 1.00 64.31 161 ARG E C 1
ATOM 8977 O O . ARG E 1 161 ? -66.289 40.208 -65.430 1.00 65.29 161 ARG E O 1
ATOM 8985 N N . ARG E 1 162 ? -65.309 38.801 -63.953 1.00 62.36 162 ARG E N 1
ATOM 8986 C CA . ARG E 1 162 ? -66.537 38.425 -63.220 1.00 61.07 162 ARG E CA 1
ATOM 8987 C C . ARG E 1 162 ? -66.205 38.383 -61.737 1.00 59.87 162 ARG E C 1
ATOM 8988 O O . ARG E 1 162 ? -65.037 38.147 -61.374 1.00 58.38 162 ARG E O 1
ATOM 8996 N N . THR E 1 163 ? -67.220 38.590 -60.914 1.00 60.14 163 THR E N 1
ATOM 8997 C CA . THR E 1 163 ? -67.083 38.571 -59.439 1.00 59.61 163 THR E CA 1
ATOM 8998 C C . THR E 1 163 ? -67.995 37.503 -58.848 1.00 59.05 163 THR E C 1
ATOM 8999 O O . THR E 1 163 ? -69.142 37.402 -59.306 1.00 60.76 163 THR E O 1
ATOM 9003 N N . PHE E 1 164 ? -67.502 36.790 -57.839 1.00 58.45 164 PHE E N 1
ATOM 9004 C CA . PHE E 1 164 ? -68.303 35.908 -56.965 1.00 57.64 164 PHE E CA 1
ATOM 9005 C C . PHE E 1 164 ? -68.483 36.586 -55.611 1.00 57.64 164 PHE E C 1
ATOM 9006 O O . PHE E 1 164 ? -67.523 36.801 -54.912 1.00 57.14 164 PHE E O 1
ATOM 9014 N N . ASN E 1 165 ? -69.734 36.880 -55.291 1.00 60.12 165 ASN E N 1
ATOM 9015 C CA . ASN E 1 165 ? -70.244 37.513 -54.048 1.00 61.77 165 ASN E CA 1
ATOM 9016 C C . ASN E 1 165 ? -70.613 36.340 -53.115 1.00 58.99 165 ASN E C 1
ATOM 9017 O O . ASN E 1 165 ? -71.577 35.653 -53.406 1.00 58.89 165 ASN E O 1
ATOM 9022 N N . ASN E 1 166 ? -69.788 35.963 -52.142 1.00 57.99 166 ASN E N 1
ATOM 9023 C CA . ASN E 1 166 ? -70.030 34.785 -51.253 1.00 56.96 166 ASN E CA 1
ATOM 9024 C C . ASN E 1 166 ? -71.147 35.094 -50.249 1.00 58.19 166 ASN E C 1
ATOM 9025 O O . ASN E 1 166 ? -70.866 35.697 -49.182 1.00 58.73 166 ASN E O 1
ATOM 9030 N N . THR E 1 167 ? -72.370 34.661 -50.559 1.00 59.01 167 THR E N 1
ATOM 9031 C CA . THR E 1 167 ? -73.605 34.952 -49.771 1.00 58.25 167 THR E CA 1
ATOM 9032 C C . THR E 1 167 ? -74.072 33.687 -49.059 1.00 56.48 167 THR E C 1
ATOM 9033 O O . THR E 1 167 ? -75.242 33.674 -48.625 1.00 57.30 167 THR E O 1
ATOM 9037 N N . LYS E 1 168 ? -73.188 32.706 -48.936 1.00 54.83 168 LYS E N 1
ATOM 9038 C CA . LYS E 1 168 ? -73.492 31.369 -48.375 1.00 56.22 168 LYS E CA 1
ATOM 9039 C C . LYS E 1 168 ? -73.423 31.392 -46.846 1.00 57.86 168 LYS E C 1
ATOM 9040 O O . LYS E 1 168 ? -73.683 30.346 -46.254 1.00 57.77 168 LYS E O 1
ATOM 9046 N N . GLY E 1 169 ? -72.980 32.494 -46.239 1.00 59.36 169 GLY E N 1
ATOM 9047 C CA . GLY E 1 169 ? -72.599 32.509 -44.817 1.00 61.47 169 GLY E CA 1
ATOM 9048 C C . GLY E 1 169 ? -71.595 31.424 -44.425 1.00 61.80 169 GLY E C 1
ATOM 9049 O O . GLY E 1 169 ? -71.541 31.114 -43.242 1.00 64.94 169 GLY E O 1
ATOM 9050 N N . ARG E 1 170 ? -70.764 30.908 -45.334 1.00 63.22 170 ARG E N 1
ATOM 9051 C CA . ARG E 1 170 ? -69.684 29.945 -44.982 1.00 62.41 170 ARG E CA 1
ATOM 9052 C C . ARG E 1 170 ? -68.533 29.978 -45.978 1.00 58.37 170 ARG E C 1
ATOM 9053 O O . ARG E 1 170 ? -68.726 30.414 -47.124 1.00 58.29 170 ARG E O 1
ATOM 9061 N N . ASP E 1 171 ? -67.386 29.503 -45.501 1.00 53.79 171 ASP E N 1
ATOM 9062 C CA . ASP E 1 171 ? -66.097 29.507 -46.226 1.00 52.83 171 ASP E CA 1
ATOM 9063 C C . ASP E 1 171 ? -66.334 28.769 -47.550 1.00 50.05 171 ASP E C 1
ATOM 9064 O O . ASP E 1 171 ? -66.888 27.701 -47.512 1.00 48.37 171 ASP E O 1
ATOM 9069 N N . VAL E 1 172 ? -66.025 29.391 -48.687 1.00 49.39 172 VAL E N 1
ATOM 9070 C CA . VAL E 1 172 ? -66.053 28.770 -50.036 1.00 47.65 172 VAL E CA 1
ATOM 9071 C C . VAL E 1 172 ? -64.620 28.573 -50.533 1.00 48.57 172 VAL E C 1
ATOM 9072 O O . VAL E 1 172 ? -63.900 29.566 -50.611 1.00 50.12 172 VAL E O 1
ATOM 9076 N N . LEU E 1 173 ? -64.242 27.339 -50.870 1.00 46.99 173 LEU E N 1
ATOM 9077 C CA . LEU E 1 173 ? -62.927 26.990 -51.445 1.00 46.76 173 LEU E CA 1
ATOM 9078 C C . LEU E 1 173 ? -63.017 27.216 -52.941 1.00 47.86 173 LEU E C 1
ATOM 9079 O O . LEU E 1 173 ? -63.789 26.545 -53.592 1.00 48.34 173 LEU E O 1
ATOM 9084 N N . MET E 1 174 ? -62.234 28.122 -53.485 1.00 49.66 174 MET E N 1
ATOM 9085 C CA . MET E 1 174 ? -62.307 28.373 -54.936 1.00 50.97 174 MET E CA 1
ATOM 9086 C C . MET E 1 174 ? -61.010 27.976 -55.631 1.00 49.71 174 MET E C 1
ATOM 9087 O O . MET E 1 174 ? -59.939 28.172 -55.032 1.00 49.99 174 MET E O 1
ATOM 9092 N N . VAL E 1 175 ? -61.103 27.373 -56.811 1.00 48.17 175 VAL E N 1
ATOM 9093 C CA . VAL E 1 175 ? -59.880 26.929 -57.525 1.00 48.31 175 VAL E CA 1
ATOM 9094 C C . VAL E 1 175 ? -59.957 27.470 -58.941 1.00 48.80 175 VAL E C 1
ATOM 9095 O O . VAL E 1 175 ? -61.110 27.646 -59.426 1.00 49.76 175 VAL E O 1
ATOM 9099 N N . TRP E 1 176 ? -58.774 27.695 -59.522 1.00 47.63 176 TRP E N 1
ATOM 9100 C CA . TRP E 1 176 ? -58.523 28.232 -60.873 1.00 48.41 176 TRP E CA 1
ATOM 9101 C C . TRP E 1 176 ? -57.098 27.868 -61.249 1.00 48.00 176 TRP E C 1
ATOM 9102 O O . TRP E 1 176 ? -56.409 27.292 -60.390 1.00 47.04 176 TRP E O 1
ATOM 9113 N N . GLY E 1 177 ? -56.666 28.231 -62.451 1.00 48.29 177 GLY E N 1
ATOM 9114 C CA . GLY E 1 177 ? -55.283 27.982 -62.869 1.00 48.37 177 GLY E CA 1
ATOM 9115 C C . GLY E 1 177 ? -54.776 29.015 -63.840 1.00 50.18 177 GLY E C 1
ATOM 9116 O O . GLY E 1 177 ? -55.571 29.878 -64.278 1.00 50.90 177 GLY E O 1
ATOM 9117 N N . VAL E 1 178 ? -53.491 28.881 -64.165 1.00 50.93 178 VAL E N 1
ATOM 9118 C CA . VAL E 1 178 ? -52.773 29.626 -65.224 1.00 53.10 178 VAL E CA 1
ATOM 9119 C C . VAL E 1 178 ? -52.165 28.624 -66.193 1.00 53.36 178 VAL E C 1
ATOM 9120 O O . VAL E 1 178 ? -51.531 27.659 -65.753 1.00 51.68 178 VAL E O 1
ATOM 9124 N N . HIS E 1 179 ? -52.326 28.894 -67.488 1.00 55.01 179 HIS E N 1
ATOM 9125 C CA . HIS E 1 179 ? -51.758 28.049 -68.553 1.00 55.19 179 HIS E CA 1
ATOM 9126 C C . HIS E 1 179 ? -50.355 28.573 -68.818 1.00 57.12 179 HIS E C 1
ATOM 9127 O O . HIS E 1 179 ? -50.233 29.772 -68.943 1.00 59.18 179 HIS E O 1
ATOM 9134 N N . HIS E 1 180 ? -49.377 27.691 -68.867 1.00 56.99 180 HIS E N 1
ATOM 9135 C CA . HIS E 1 180 ? -47.979 27.960 -69.279 1.00 59.08 180 HIS E CA 1
ATOM 9136 C C . HIS E 1 180 ? -47.706 27.326 -70.653 1.00 60.49 180 HIS E C 1
ATOM 9137 O O . HIS E 1 180 ? -47.163 26.222 -70.757 1.00 59.34 180 HIS E O 1
ATOM 9144 N N . PRO E 1 181 ? -48.100 27.974 -71.762 1.00 62.36 181 PRO E N 1
ATOM 9145 C CA . PRO E 1 181 ? -47.940 27.374 -73.077 1.00 64.09 181 PRO E CA 1
ATOM 9146 C C . PRO E 1 181 ? -46.489 27.006 -73.409 1.00 65.62 181 PRO E C 1
ATOM 9147 O O . PRO E 1 181 ? -45.599 27.546 -72.802 1.00 65.40 181 PRO E O 1
ATOM 9151 N N . ALA E 1 182 ? -46.296 26.120 -74.379 1.00 67.40 182 ALA E N 1
ATOM 9152 C CA . ALA E 1 182 ? -44.962 25.596 -74.744 1.00 70.23 182 ALA E CA 1
ATOM 9153 C C . ALA E 1 182 ? -44.246 26.580 -75.668 1.00 74.71 182 ALA E C 1
ATOM 9154 O O . ALA E 1 182 ? -43.000 26.652 -75.646 1.00 75.99 182 ALA E O 1
ATOM 9156 N N . THR E 1 183 ? -45.005 27.286 -76.507 1.00 77.95 183 THR E N 1
ATOM 9157 C CA . THR E 1 183 ? -44.487 28.214 -77.538 1.00 81.34 183 THR E CA 1
ATOM 9158 C C . THR E 1 183 ? -45.417 29.429 -77.577 1.00 83.70 183 THR E C 1
ATOM 9159 O O . THR E 1 183 ? -46.619 29.289 -77.230 1.00 82.54 183 THR E O 1
ATOM 9163 N N . LEU E 1 184 ? -44.896 30.557 -78.038 1.00 87.58 184 LEU E N 1
ATOM 9164 C CA . LEU E 1 184 ? -45.704 31.718 -78.422 1.00 91.00 184 LEU E CA 1
ATOM 9165 C C . LEU E 1 184 ? -46.861 31.285 -79.326 1.00 93.41 184 LEU E C 1
ATOM 9166 O O . LEU E 1 184 ? -47.965 31.797 -79.088 1.00 94.81 184 LEU E O 1
ATOM 9171 N N . LYS E 1 185 ? -46.652 30.406 -80.311 1.00 98.05 185 LYS E N 1
ATOM 9172 C CA . LYS E 1 185 ? -47.731 29.984 -81.265 1.00 104.48 185 LYS E CA 1
ATOM 9173 C C . LYS E 1 185 ? -48.935 29.414 -80.500 1.00 106.00 185 LYS E C 1
ATOM 9174 O O . LYS E 1 185 ? -50.067 29.852 -80.822 1.00 110.75 185 LYS E O 1
ATOM 9180 N N . GLU E 1 186 ? -48.707 28.478 -79.560 1.00 103.47 186 GLU E N 1
ATOM 9181 C CA . GLU E 1 186 ? -49.798 27.835 -78.787 1.00 99.08 186 GLU E CA 1
ATOM 9182 C C . GLU E 1 186 ? -50.521 28.966 -78.045 1.00 97.09 186 GLU E C 1
ATOM 9183 O O . GLU E 1 186 ? -51.761 28.904 -77.938 1.00 102.10 186 GLU E O 1
ATOM 9189 N N . HIS E 1 187 ? -49.797 30.021 -77.648 1.00 92.85 187 HIS E N 1
ATOM 9190 C CA . HIS E 1 187 ? -50.364 31.210 -76.944 1.00 90.22 187 HIS E CA 1
ATOM 9191 C C . HIS E 1 187 ? -51.264 31.985 -77.908 1.00 93.14 187 HIS E C 1
ATOM 9192 O O . HIS E 1 187 ? -52.458 32.131 -77.592 1.00 95.82 187 HIS E O 1
ATOM 9199 N N . GLN E 1 188 ? -50.703 32.414 -79.042 1.00 93.44 188 GLN E N 1
ATOM 9200 C CA . GLN E 1 188 ? -51.409 33.021 -80.195 1.00 93.55 188 GLN E CA 1
ATOM 9201 C C . GLN E 1 188 ? -52.640 32.214 -80.619 1.00 92.27 188 GLN E C 1
ATOM 9202 O O . GLN E 1 188 ? -53.673 32.851 -80.781 1.00 91.63 188 GLN E O 1
ATOM 9208 N N . ASP E 1 189 ? -52.550 30.894 -80.851 1.00 92.43 189 ASP E N 1
ATOM 9209 C CA . ASP E 1 189 ? -53.677 30.125 -81.459 1.00 93.38 189 ASP E CA 1
ATOM 9210 C C . ASP E 1 189 ? -54.839 30.096 -80.462 1.00 90.67 189 ASP E C 1
ATOM 9211 O O . ASP E 1 189 ? -55.997 30.101 -80.955 1.00 92.79 189 ASP E O 1
ATOM 9216 N N . LEU E 1 190 ? -54.541 30.106 -79.149 1.00 86.41 190 LEU E N 1
ATOM 9217 C CA . LEU E 1 190 ? -55.545 29.971 -78.052 1.00 82.70 190 LEU E CA 1
ATOM 9218 C C . LEU E 1 190 ? -56.026 31.349 -77.551 1.00 80.08 190 LEU E C 1
ATOM 9219 O O . LEU E 1 190 ? -57.240 31.532 -77.305 1.00 77.36 190 LEU E O 1
ATOM 9224 N N . TYR E 1 191 ? -55.118 32.306 -77.420 1.00 79.89 191 TYR E N 1
ATOM 9225 C CA . TYR E 1 191 ? -55.435 33.617 -76.817 1.00 82.09 191 TYR E CA 1
ATOM 9226 C C . TYR E 1 191 ? -55.254 34.771 -77.810 1.00 89.11 191 TYR E C 1
ATOM 9227 O O . TYR E 1 191 ? -55.325 35.907 -77.314 1.00 90.88 191 TYR E O 1
ATOM 9236 N N . LYS E 1 192 ? -55.200 34.485 -79.131 1.00 96.17 192 LYS E N 1
ATOM 9237 C CA . LYS E 1 192 ? -55.178 35.461 -80.274 1.00 102.32 192 LYS E CA 1
ATOM 9238 C C . LYS E 1 192 ? -54.652 36.812 -79.754 1.00 100.70 192 LYS E C 1
ATOM 9239 O O . LYS E 1 192 ? -55.341 37.833 -79.822 1.00 101.99 192 LYS E O 1
ATOM 9245 N N . LYS E 1 193 ? -53.438 36.767 -79.229 1.00 98.08 193 LYS E N 1
ATOM 9246 C CA . LYS E 1 193 ? -52.594 37.889 -78.767 1.00 99.72 193 LYS E CA 1
ATOM 9247 C C . LYS E 1 193 ? -51.359 37.223 -78.149 1.00 101.58 193 LYS E C 1
ATOM 9248 O O . LYS E 1 193 ? -51.418 35.966 -77.897 1.00 103.93 193 LYS E O 1
ATOM 9254 N N . ASP E 1 194 ? -50.283 37.995 -77.930 1.00 105.29 194 ASP E N 1
ATOM 9255 C CA . ASP E 1 194 ? -48.899 37.468 -77.727 1.00 107.79 194 ASP E CA 1
ATOM 9256 C C . ASP E 1 194 ? -48.566 37.263 -76.248 1.00 105.11 194 ASP E C 1
ATOM 9257 O O . ASP E 1 194 ? -47.574 36.571 -75.926 1.00 103.78 194 ASP E O 1
ATOM 9262 N N . ASN E 1 195 ? -49.340 37.845 -75.351 1.00 106.76 195 ASN E N 1
ATOM 9263 C CA . ASN E 1 195 ? -48.956 37.879 -73.917 1.00 103.92 195 ASN E CA 1
ATOM 9264 C C . ASN E 1 195 ? -50.169 38.216 -73.035 1.00 100.77 195 ASN E C 1
ATOM 9265 O O . ASN E 1 195 ? -50.881 39.169 -73.388 1.00 104.86 195 ASN E O 1
ATOM 9270 N N . SER E 1 196 ? -50.405 37.465 -71.956 1.00 94.96 196 SER E N 1
ATOM 9271 C CA . SER E 1 196 ? -51.666 37.544 -71.174 1.00 92.10 196 SER E CA 1
ATOM 9272 C C . SER E 1 196 ? -51.386 37.730 -69.687 1.00 88.64 196 SER E C 1
ATOM 9273 O O . SER E 1 196 ? -50.232 37.606 -69.271 1.00 86.92 196 SER E O 1
ATOM 9276 N N . TYR E 1 197 ? -52.444 38.007 -68.923 1.00 85.79 197 TYR E N 1
ATOM 9277 C CA . TYR E 1 197 ? -52.424 38.075 -67.438 1.00 82.76 197 TYR E CA 1
ATOM 9278 C C . TYR E 1 197 ? -53.659 37.386 -66.828 1.00 78.10 197 TYR E C 1
ATOM 9279 O O . TYR E 1 197 ? -54.717 37.278 -67.466 1.00 78.89 197 TYR E O 1
ATOM 9288 N N . VAL E 1 198 ? -53.541 36.929 -65.589 1.00 74.20 198 VAL E N 1
ATOM 9289 C CA . VAL E 1 198 ? -54.697 36.504 -64.745 1.00 72.50 198 VAL E CA 1
ATOM 9290 C C . VAL E 1 198 ? -54.637 37.274 -63.429 1.00 71.23 198 VAL E C 1
ATOM 9291 O O . VAL E 1 198 ? -53.617 37.184 -62.766 1.00 70.26 198 VAL E O 1
ATOM 9295 N N . ALA E 1 199 ? -55.690 38.020 -63.101 1.00 71.02 199 ALA E N 1
ATOM 9296 C CA . ALA E 1 199 ? -55.760 38.934 -61.936 1.00 70.61 199 ALA E CA 1
ATOM 9297 C C . ALA E 1 199 ? -56.924 38.499 -61.055 1.00 68.13 199 ALA E C 1
ATOM 9298 O O . ALA E 1 199 ? -58.072 38.533 -61.516 1.00 69.60 199 ALA E O 1
ATOM 9300 N N . VAL E 1 200 ? -56.603 38.101 -59.840 1.00 64.99 200 VAL E N 1
ATOM 9301 C CA . VAL E 1 200 ? -57.544 37.537 -58.851 1.00 62.73 200 VAL E CA 1
ATOM 9302 C C . VAL E 1 200 ? -57.461 38.397 -57.596 1.00 62.63 200 VAL E C 1
ATOM 9303 O O . VAL E 1 200 ? -56.350 38.575 -57.101 1.00 62.56 200 VAL E O 1
ATOM 9307 N N . GLY E 1 201 ? -58.601 38.845 -57.077 1.00 62.01 201 GLY E N 1
ATOM 9308 C CA . GLY E 1 201 ? -58.632 39.869 -56.019 1.00 62.49 201 GLY E CA 1
ATOM 9309 C C . GLY E 1 201 ? -59.927 39.853 -55.223 1.00 60.88 201 GLY E C 1
ATOM 9310 O O . GLY E 1 201 ? -61.022 39.874 -55.844 1.00 60.70 201 GLY E O 1
ATOM 9311 N N . SER E 1 202 ? -59.799 39.840 -53.888 1.00 59.26 202 SER E N 1
ATOM 9312 C CA . SER E 1 202 ? -60.900 39.940 -52.904 1.00 57.13 202 SER E CA 1
ATOM 9313 C C . SER E 1 202 ? -60.575 41.039 -51.892 1.00 57.50 202 SER E C 1
ATOM 9314 O O . SER E 1 202 ? -59.609 41.754 -52.079 1.00 57.79 202 SER E O 1
ATOM 9317 N N . GLU E 1 203 ? -61.366 41.189 -50.849 1.00 57.82 203 GLU E N 1
ATOM 9318 C CA . GLU E 1 203 ? -61.065 42.173 -49.777 1.00 59.65 203 GLU E CA 1
ATOM 9319 C C . GLU E 1 203 ? -59.775 41.756 -49.070 1.00 60.40 203 GLU E C 1
ATOM 9320 O O . GLU E 1 203 ? -59.163 42.651 -48.470 1.00 62.71 203 GLU E O 1
ATOM 9326 N N . SER E 1 204 ? -59.390 40.474 -49.136 1.00 59.14 204 SER E N 1
ATOM 9327 C CA . SER E 1 204 ? -58.200 39.955 -48.433 1.00 58.85 204 SER E CA 1
ATOM 9328 C C . SER E 1 204 ? -57.180 39.293 -49.365 1.00 58.69 204 SER E C 1
ATOM 9329 O O . SER E 1 204 ? -56.064 39.198 -48.901 1.00 58.12 204 SER E O 1
ATOM 9332 N N . TYR E 1 205 ? -57.541 38.828 -50.573 1.00 59.23 205 TYR E N 1
ATOM 9333 C CA . TYR E 1 205 ? -56.612 38.215 -51.568 1.00 61.11 205 TYR E CA 1
ATOM 9334 C C . TYR E 1 205 ? -56.170 39.288 -52.573 1.00 62.85 205 TYR E C 1
ATOM 9335 O O . TYR E 1 205 ? -56.941 40.252 -52.712 1.00 62.27 205 TYR E O 1
ATOM 9344 N N . ASN E 1 206 ? -55.018 39.105 -53.244 1.00 63.60 206 ASN E N 1
ATOM 9345 C CA . ASN E 1 206 ? -54.508 40.018 -54.294 1.00 67.15 206 ASN E CA 1
ATOM 9346 C C . ASN E 1 206 ? -53.359 39.349 -55.059 1.00 69.81 206 ASN E C 1
ATOM 9347 O O . ASN E 1 206 ? -52.343 39.167 -54.426 1.00 66.67 206 ASN E O 1
ATOM 9352 N N . ARG E 1 207 ? -53.530 38.994 -56.350 1.00 77.06 207 ARG E N 1
ATOM 9353 C CA . ARG E 1 207 ? -52.446 38.471 -57.229 1.00 82.36 207 ARG E CA 1
ATOM 9354 C C . ARG E 1 207 ? -52.669 38.785 -58.714 1.00 85.76 207 ARG E C 1
ATOM 9355 O O . ARG E 1 207 ? -53.850 38.715 -59.116 1.00 92.30 207 ARG E O 1
ATOM 9363 N N . ARG E 1 208 ? -51.593 39.140 -59.461 1.00 85.18 208 ARG E N 1
ATOM 9364 C CA . ARG E 1 208 ? -51.455 39.023 -60.944 1.00 82.80 208 ARG E CA 1
ATOM 9365 C C . ARG E 1 208 ? -50.659 37.704 -61.109 1.00 80.54 208 ARG E C 1
ATOM 9366 O O . ARG E 1 208 ? -49.958 37.285 -60.148 1.00 75.24 208 ARG E O 1
ATOM 9374 N N . PHE E 1 209 ? -50.953 36.940 -62.160 1.00 80.18 209 PHE E N 1
ATOM 9375 C CA . PHE E 1 209 ? -50.120 35.827 -62.679 1.00 78.25 209 PHE E CA 1
ATOM 9376 C C . PHE E 1 209 ? -49.938 35.975 -64.176 1.00 82.21 209 PHE E C 1
ATOM 9377 O O . PHE E 1 209 ? -50.830 36.607 -64.825 1.00 86.83 209 PHE E O 1
ATOM 9385 N N . THR E 1 210 ? -48.844 35.423 -64.696 1.00 84.25 210 THR E N 1
ATOM 9386 C CA . THR E 1 210 ? -48.552 35.481 -66.144 1.00 88.31 210 THR E CA 1
ATOM 9387 C C . THR E 1 210 ? -48.136 34.090 -66.571 1.00 88.00 210 THR E C 1
ATOM 9388 O O . THR E 1 210 ? -47.524 33.361 -65.803 1.00 81.54 210 THR E O 1
ATOM 9392 N N . PRO E 1 211 ? -48.450 33.711 -67.827 1.00 94.05 211 PRO E N 1
ATOM 9393 C CA . PRO E 1 211 ? -47.891 32.499 -68.392 1.00 93.89 211 PRO E CA 1
ATOM 9394 C C . PRO E 1 211 ? -46.370 32.671 -68.370 1.00 93.68 211 PRO E C 1
ATOM 9395 O O . PRO E 1 211 ? -45.904 33.782 -68.396 1.00 94.60 211 PRO E O 1
ATOM 9399 N N . GLU E 1 212 ? -45.644 31.563 -68.302 1.00 93.70 212 GLU E N 1
ATOM 9400 C CA . GLU E 1 212 ? -44.186 31.483 -68.593 1.00 95.01 212 GLU E CA 1
ATOM 9401 C C . GLU E 1 212 ? -43.930 30.552 -69.772 1.00 93.49 212 GLU E C 1
ATOM 9402 O O . GLU E 1 212 ? -44.026 29.334 -69.560 1.00 85.88 212 GLU E O 1
ATOM 9408 N N . ILE E 1 213 ? -43.685 31.092 -70.957 1.00 96.96 213 ILE E N 1
ATOM 9409 C CA . ILE E 1 213 ? -43.561 30.255 -72.175 1.00 100.67 213 ILE E CA 1
ATOM 9410 C C . ILE E 1 213 ? -42.127 29.690 -72.088 1.00 100.46 213 ILE E C 1
ATOM 9411 O O . ILE E 1 213 ? -41.268 30.398 -71.501 1.00 96.93 213 ILE E O 1
ATOM 9416 N N . SER E 1 214 ? -41.948 28.388 -72.374 1.00 102.57 214 SER E N 1
ATOM 9417 C CA . SER E 1 214 ? -40.642 27.703 -72.652 1.00 100.36 214 SER E CA 1
ATOM 9418 C C . SER E 1 214 ? -40.806 26.288 -73.239 1.00 98.82 214 SER E C 1
ATOM 9419 O O . SER E 1 214 ? -41.828 25.674 -72.960 1.00 99.66 214 SER E O 1
ATOM 9422 N N . THR E 1 215 ? -39.823 25.782 -74.013 1.00 100.87 215 THR E N 1
ATOM 9423 C CA . THR E 1 215 ? -39.830 24.359 -74.448 1.00 97.70 215 THR E CA 1
ATOM 9424 C C . THR E 1 215 ? -39.383 23.498 -73.262 1.00 91.15 215 THR E C 1
ATOM 9425 O O . THR E 1 215 ? -38.223 23.602 -72.841 1.00 86.40 215 THR E O 1
ATOM 9429 N N . ARG E 1 216 ? -40.337 22.740 -72.729 1.00 86.40 216 ARG E N 1
ATOM 9430 C CA . ARG E 1 216 ? -40.143 21.598 -71.841 1.00 82.81 216 ARG E CA 1
ATOM 9431 C C . ARG E 1 216 ? -40.132 20.314 -72.673 1.00 80.45 216 ARG E C 1
ATOM 9432 O O . ARG E 1 216 ? -40.614 20.249 -73.789 1.00 80.62 216 ARG E O 1
ATOM 9440 N N . PRO E 1 217 ? -39.628 19.207 -72.114 1.00 77.57 217 PRO E N 1
ATOM 9441 C CA . PRO E 1 217 ? -40.108 17.881 -72.458 1.00 75.42 217 PRO E CA 1
ATOM 9442 C C . PRO E 1 217 ? -41.634 17.769 -72.333 1.00 72.19 217 PRO E C 1
ATOM 9443 O O . PRO E 1 217 ? -42.246 18.409 -71.529 1.00 70.73 217 PRO E O 1
ATOM 9447 N N . LYS E 1 218 ? -42.198 16.840 -73.081 1.00 70.84 218 LYS E N 1
ATOM 9448 C CA . LYS E 1 218 ? -43.611 16.409 -72.966 1.00 68.39 218 LYS E CA 1
ATOM 9449 C C . LYS E 1 218 ? -43.817 15.576 -71.697 1.00 65.70 218 LYS E C 1
ATOM 9450 O O . LYS E 1 218 ? -42.910 14.874 -71.281 1.00 63.98 218 LYS E O 1
ATOM 9456 N N . VAL E 1 219 ? -45.016 15.668 -71.134 1.00 65.25 219 VAL E N 1
ATOM 9457 C CA . VAL E 1 219 ? -45.590 14.766 -70.095 1.00 65.33 219 VAL E CA 1
ATOM 9458 C C . VAL E 1 219 ? -47.062 14.577 -70.483 1.00 64.86 219 VAL E C 1
ATOM 9459 O O . VAL E 1 219 ? -47.727 15.634 -70.663 1.00 66.65 219 VAL E O 1
ATOM 9463 N N . ASN E 1 220 ? -47.559 13.334 -70.598 1.00 62.56 220 ASN E N 1
ATOM 9464 C CA . ASN E 1 220 ? -48.944 13.037 -71.060 1.00 61.42 220 ASN E CA 1
ATOM 9465 C C . ASN E 1 220 ? -49.143 13.744 -72.426 1.00 62.29 220 ASN E C 1
ATOM 9466 O O . ASN E 1 220 ? -50.286 14.290 -72.755 1.00 62.75 220 ASN E O 1
ATOM 9471 N N . GLY E 1 221 ? -48.054 13.809 -73.192 1.00 60.21 221 GLY E N 1
ATOM 9472 C CA . GLY E 1 221 ? -48.069 14.330 -74.560 1.00 61.01 221 GLY E CA 1
ATOM 9473 C C . GLY E 1 221 ? -48.084 15.843 -74.606 1.00 61.47 221 GLY E C 1
ATOM 9474 O O . GLY E 1 221 ? -48.202 16.381 -75.729 1.00 63.56 221 GLY E O 1
ATOM 9475 N N . GLN E 1 222 ? -47.882 16.537 -73.480 1.00 59.46 222 GLN E N 1
ATOM 9476 C CA . GLN E 1 222 ? -47.995 18.016 -73.457 1.00 60.34 222 GLN E CA 1
ATOM 9477 C C . GLN E 1 222 ? -46.659 18.656 -73.101 1.00 60.85 222 GLN E C 1
ATOM 9478 O O . GLN E 1 222 ? -46.098 18.313 -72.075 1.00 59.56 222 GLN E O 1
ATOM 9484 N N . ALA E 1 223 ? -46.176 19.556 -73.935 1.00 63.06 223 ALA E N 1
ATOM 9485 C CA . ALA E 1 223 ? -45.016 20.417 -73.633 1.00 64.80 223 ALA E CA 1
ATOM 9486 C C . ALA E 1 223 ? -45.444 21.655 -72.808 1.00 65.32 223 ALA E C 1
ATOM 9487 O O . ALA E 1 223 ? -44.552 22.404 -72.320 1.00 67.92 223 ALA E O 1
ATOM 9489 N N . GLY E 1 224 ? -46.736 21.957 -72.727 1.00 63.42 224 GLY E N 1
ATOM 9490 C CA . GLY E 1 224 ? -47.208 23.068 -71.891 1.00 63.05 224 GLY E CA 1
ATOM 9491 C C . GLY E 1 224 ? -47.339 22.607 -70.444 1.00 60.27 224 GLY E C 1
ATOM 9492 O O . GLY E 1 224 ? -47.288 21.427 -70.195 1.00 58.31 224 GLY E O 1
ATOM 9493 N N . ARG E 1 225 ? -47.482 23.527 -69.510 1.00 59.56 225 ARG E N 1
ATOM 9494 C CA . ARG E 1 225 ? -47.774 23.187 -68.109 1.00 57.80 225 ARG E CA 1
ATOM 9495 C C . ARG E 1 225 ? -48.969 24.018 -67.667 1.00 58.61 225 ARG E C 1
ATOM 9496 O O . ARG E 1 225 ? -49.284 24.990 -68.379 1.00 59.94 225 ARG E O 1
ATOM 9504 N N . MET E 1 226 ? -49.586 23.649 -66.548 1.00 57.92 226 MET E N 1
ATOM 9505 C CA . MET E 1 226 ? -50.571 24.518 -65.880 1.00 60.27 226 MET E CA 1
ATOM 9506 C C . MET E 1 226 ? -50.297 24.508 -64.379 1.00 60.36 226 MET E C 1
ATOM 9507 O O . MET E 1 226 ? -49.999 23.445 -63.850 1.00 60.37 226 MET E O 1
ATOM 9512 N N . THR E 1 227 ? -50.407 25.654 -63.723 1.00 60.99 227 THR E N 1
ATOM 9513 C CA . THR E 1 227 ? -50.248 25.779 -62.263 1.00 59.44 227 THR E CA 1
ATOM 9514 C C . THR E 1 227 ? -51.615 26.126 -61.712 1.00 57.57 227 THR E C 1
ATOM 9515 O O . THR E 1 227 ? -52.186 27.101 -62.189 1.00 58.66 227 THR E O 1
ATOM 9519 N N . PHE E 1 228 ? -52.136 25.338 -60.785 1.00 54.55 228 PHE E N 1
ATOM 9520 C CA . PHE E 1 228 ? -53.505 25.498 -60.255 1.00 53.79 228 PHE E CA 1
ATOM 9521 C C . PHE E 1 228 ? -53.397 26.090 -58.861 1.00 55.02 228 PHE E C 1
ATOM 9522 O O . PHE E 1 228 ? -52.541 25.655 -58.128 1.00 58.45 228 PHE E O 1
ATOM 9530 N N . TYR E 1 229 ? -54.208 27.085 -58.532 1.00 54.05 229 TYR E N 1
ATOM 9531 C CA . TYR E 1 229 ? -54.120 27.869 -57.286 1.00 52.30 229 TYR E CA 1
ATOM 9532 C C . TYR E 1 229 ? -55.432 27.659 -56.558 1.00 51.15 229 TYR E C 1
ATOM 9533 O O . TYR E 1 229 ? -56.383 27.213 -57.227 1.00 51.55 229 TYR E O 1
ATOM 9542 N N . TRP E 1 230 ? -55.476 27.926 -55.252 1.00 49.48 230 TRP E N 1
ATOM 9543 C CA . TRP E 1 230 ? -56.730 27.894 -54.472 1.00 48.67 230 TRP E CA 1
ATOM 9544 C C . TRP E 1 230 ? -56.717 29.013 -53.415 1.00 49.72 230 TRP E C 1
ATOM 9545 O O . TRP E 1 230 ? -55.639 29.486 -53.103 1.00 51.41 230 TRP E O 1
ATOM 9556 N N . THR E 1 231 ? -57.881 29.483 -52.961 1.00 48.81 231 THR E N 1
ATOM 9557 C CA . THR E 1 231 ? -58.025 30.359 -51.778 1.00 48.65 231 THR E CA 1
ATOM 9558 C C . THR E 1 231 ? -59.398 30.117 -51.159 1.00 47.44 231 THR E C 1
ATOM 9559 O O . THR E 1 231 ? -60.248 29.555 -51.837 1.00 45.01 231 THR E O 1
ATOM 9563 N N . ILE E 1 232 ? -59.561 30.542 -49.909 1.00 48.48 232 ILE E N 1
ATOM 9564 C CA . ILE E 1 232 ? -60.840 30.456 -49.168 1.00 49.36 232 ILE E CA 1
ATOM 9565 C C . ILE E 1 232 ? -61.483 31.832 -49.195 1.00 50.69 232 ILE E C 1
ATOM 9566 O O . ILE E 1 232 ? -60.901 32.739 -48.641 1.00 50.93 232 ILE E O 1
ATOM 9571 N N . VAL E 1 233 ? -62.647 31.943 -49.812 1.00 51.69 233 VAL E N 1
ATOM 9572 C CA . VAL E 1 233 ? -63.449 33.184 -49.831 1.00 53.57 233 VAL E CA 1
ATOM 9573 C C . VAL E 1 233 ? -64.324 33.139 -48.582 1.00 55.66 233 VAL E C 1
ATOM 9574 O O . VAL E 1 233 ? -65.181 32.271 -48.476 1.00 53.78 233 VAL E O 1
ATOM 9578 N N . LYS E 1 234 ? -64.082 34.043 -47.646 1.00 62.07 234 LYS E N 1
ATOM 9579 C CA . LYS E 1 234 ? -64.815 34.107 -46.352 1.00 63.89 234 LYS E CA 1
ATOM 9580 C C . LYS E 1 234 ? -66.186 34.726 -46.600 1.00 63.44 234 LYS E C 1
ATOM 9581 O O . LYS E 1 234 ? -66.406 35.381 -47.603 1.00 65.33 234 LYS E O 1
ATOM 9587 N N . PRO E 1 235 ? -67.193 34.436 -45.761 1.00 62.59 235 PRO E N 1
ATOM 9588 C CA . PRO E 1 235 ? -68.538 34.962 -45.952 1.00 63.99 235 PRO E CA 1
ATOM 9589 C C . PRO E 1 235 ? -68.592 36.495 -46.008 1.00 68.01 235 PRO E C 1
ATOM 9590 O O . PRO E 1 235 ? -68.013 37.130 -45.176 1.00 66.46 235 PRO E O 1
ATOM 9594 N N . GLU E 1 236 ? -69.293 37.019 -47.013 1.00 72.23 236 GLU E N 1
ATOM 9595 C CA . GLU E 1 236 ? -69.460 38.470 -47.296 1.00 76.97 236 GLU E CA 1
ATOM 9596 C C . GLU E 1 236 ? -68.324 38.996 -48.184 1.00 75.66 236 GLU E C 1
ATOM 9597 O O . GLU E 1 236 ? -68.472 40.138 -48.633 1.00 76.67 236 GLU E O 1
ATOM 9603 N N . GLU E 1 237 ? -67.236 38.242 -48.402 1.00 73.54 237 GLU E N 1
ATOM 9604 C CA . GLU E 1 237 ? -66.138 38.626 -49.323 1.00 73.99 237 GLU E CA 1
ATOM 9605 C C . GLU E 1 237 ? -66.638 38.475 -50.771 1.00 71.29 237 GLU E C 1
ATOM 9606 O O . GLU E 1 237 ? -67.396 37.534 -51.051 1.00 68.63 237 GLU E O 1
ATOM 9612 N N . ALA E 1 238 ? -66.265 39.418 -51.642 1.00 69.68 238 ALA E N 1
ATOM 9613 C CA . ALA E 1 238 ? -66.401 39.321 -53.106 1.00 65.37 238 ALA E CA 1
ATOM 9614 C C . ALA E 1 238 ? -65.011 38.976 -53.637 1.00 62.58 238 ALA E C 1
ATOM 9615 O O . ALA E 1 238 ? -64.040 39.427 -53.035 1.00 61.28 238 ALA E O 1
ATOM 9617 N N . ILE E 1 239 ? -64.917 38.167 -54.686 1.00 59.83 239 ILE E N 1
ATOM 9618 C CA . ILE E 1 239 ? -63.608 37.884 -55.323 1.00 59.21 239 ILE E CA 1
ATOM 9619 C C . ILE E 1 239 ? -63.784 38.086 -56.820 1.00 60.12 239 ILE E C 1
ATOM 9620 O O . ILE E 1 239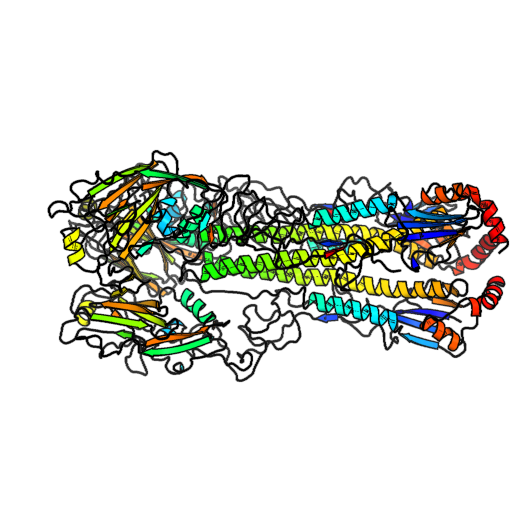 ? -64.672 37.462 -57.365 1.00 60.12 239 ILE E O 1
ATOM 9625 N N . THR E 1 240 ? -62.970 38.954 -57.426 1.00 61.72 240 THR E N 1
ATOM 9626 C CA . THR E 1 240 ? -63.006 39.306 -58.863 1.00 63.40 240 THR E CA 1
ATOM 9627 C C . THR E 1 240 ? -61.880 38.581 -59.597 1.00 63.95 240 THR E C 1
ATOM 9628 O O . THR E 1 240 ? -60.743 38.680 -59.146 1.00 65.61 240 THR E O 1
ATOM 9632 N N . PHE E 1 241 ? -62.212 37.863 -60.671 1.00 63.94 241 PHE E N 1
ATOM 9633 C CA . PHE E 1 241 ? -61.260 37.321 -61.664 1.00 63.39 241 PHE E CA 1
ATOM 9634 C C . PHE E 1 241 ? -61.309 38.166 -62.929 1.00 66.13 241 PHE E C 1
ATOM 9635 O O . PHE E 1 241 ? -62.408 38.333 -63.492 1.00 68.50 241 PHE E O 1
ATOM 9643 N N . GLU E 1 242 ? -60.149 38.684 -63.326 1.00 67.75 242 GLU E N 1
ATOM 9644 C CA . GLU E 1 242 ? -59.917 39.521 -64.538 1.00 70.04 242 GLU E CA 1
ATOM 9645 C C . GLU E 1 242 ? -58.828 38.799 -65.315 1.00 69.40 242 GLU E C 1
ATOM 9646 O O . GLU E 1 242 ? -57.953 38.219 -64.674 1.00 68.17 242 GLU E O 1
ATOM 9652 N N . SER E 1 243 ? -58.919 38.731 -66.633 1.00 69.93 243 SER E N 1
ATOM 9653 C CA . SER E 1 243 ? -57.926 38.010 -67.462 1.00 69.28 243 SER E CA 1
ATOM 9654 C C . SER E 1 243 ? -58.185 38.320 -68.927 1.00 71.17 243 SER E C 1
ATOM 9655 O O . SER E 1 243 ? -59.338 38.673 -69.270 1.00 71.24 243 SER E O 1
ATOM 9658 N N . ASN E 1 244 ? -57.124 38.200 -69.725 1.00 72.74 244 ASN E N 1
ATOM 9659 C CA . ASN E 1 244 ? -57.146 38.270 -71.201 1.00 74.85 244 ASN E CA 1
ATOM 9660 C C . ASN E 1 244 ? -56.389 37.056 -71.755 1.00 74.47 244 ASN E C 1
ATOM 9661 O O . ASN E 1 244 ? -55.965 37.111 -72.934 1.00 78.21 244 ASN E O 1
ATOM 9666 N N . GLY E 1 245 ? -56.224 36.001 -70.959 1.00 70.78 245 GLY E N 1
ATOM 9667 C CA . GLY E 1 245 ? -55.663 34.746 -71.478 1.00 69.88 245 GLY E CA 1
ATOM 9668 C C . GLY E 1 245 ? -54.972 33.878 -70.443 1.00 67.33 245 GLY E C 1
ATOM 9669 O O . GLY E 1 245 ? -54.861 34.260 -69.265 1.00 65.65 245 GLY E O 1
ATOM 9670 N N . ALA E 1 246 ? -54.552 32.701 -70.915 1.00 66.27 246 ALA E N 1
ATOM 9671 C CA . ALA E 1 246 ? -53.822 31.692 -70.139 1.00 64.93 246 ALA E CA 1
ATOM 9672 C C . ALA E 1 246 ? -54.568 31.426 -68.833 1.00 63.43 246 ALA E C 1
ATOM 9673 O O . ALA E 1 246 ? -53.921 31.037 -67.847 1.00 63.20 246 ALA E O 1
ATOM 9675 N N . PHE E 1 247 ? -55.892 31.600 -68.839 1.00 62.16 247 PHE E N 1
ATOM 9676 C CA . PHE E 1 247 ? -56.730 31.547 -67.635 1.00 59.67 247 PHE E CA 1
ATOM 9677 C C . PHE E 1 247 ? -57.491 30.242 -67.625 1.00 58.13 247 PHE E C 1
ATOM 9678 O O . PHE E 1 247 ? -58.266 30.058 -68.588 1.00 61.52 247 PHE E O 1
ATOM 9686 N N . LEU E 1 248 ? -57.275 29.393 -66.633 1.00 55.47 248 LEU E N 1
ATOM 9687 C CA . LEU E 1 248 ? -58.199 28.269 -66.337 1.00 53.70 248 LEU E CA 1
ATOM 9688 C C . LEU E 1 248 ? -59.236 28.789 -65.340 1.00 52.50 248 LEU E C 1
ATOM 9689 O O . LEU E 1 248 ? -58.937 28.789 -64.151 1.00 51.14 248 LEU E O 1
ATOM 9694 N N . ALA E 1 249 ? -60.396 29.202 -65.841 1.00 53.44 249 ALA E N 1
ATOM 9695 C CA . ALA E 1 249 ? -61.387 30.058 -65.149 1.00 54.30 249 ALA E CA 1
ATOM 9696 C C . ALA E 1 249 ? -62.147 29.206 -64.171 1.00 53.35 249 ALA E C 1
ATOM 9697 O O . ALA E 1 249 ? -62.458 28.081 -64.488 1.00 52.36 249 ALA E O 1
ATOM 9699 N N . PRO E 1 250 ? -62.436 29.705 -62.960 1.00 54.97 250 PRO E N 1
ATOM 9700 C CA . PRO E 1 250 ? -63.162 28.926 -61.980 1.00 55.01 250 PRO E CA 1
ATOM 9701 C C . PRO E 1 250 ? -64.582 28.696 -62.523 1.00 58.06 250 PRO E C 1
ATOM 9702 O O . PRO E 1 250 ? -65.102 29.559 -63.287 1.00 61.82 250 PRO E O 1
ATOM 9706 N N . ARG E 1 251 ? -65.135 27.524 -62.209 1.00 58.16 251 ARG E N 1
ATOM 9707 C CA . ARG E 1 251 ? -66.540 27.157 -62.516 1.00 59.42 251 ARG E CA 1
ATOM 9708 C C . ARG E 1 251 ? -67.208 26.651 -61.245 1.00 57.91 251 ARG E C 1
ATOM 9709 O O . ARG E 1 251 ? -68.114 27.320 -60.724 1.00 59.90 251 ARG E O 1
ATOM 9717 N N . TYR E 1 252 ? -66.764 25.503 -60.747 1.00 55.70 252 TYR E N 1
ATOM 9718 C CA . TYR E 1 252 ? -67.291 24.909 -59.496 1.00 54.00 252 TYR E CA 1
ATOM 9719 C C . TYR E 1 252 ? -66.354 25.319 -58.364 1.00 53.15 252 TYR E C 1
ATOM 9720 O O . TYR E 1 252 ? -65.142 25.545 -58.610 1.00 55.49 252 TYR E O 1
ATOM 9729 N N . ALA E 1 253 ? -66.949 25.491 -57.195 1.00 52.89 253 ALA E N 1
ATOM 9730 C CA . ALA E 1 253 ? -66.316 25.843 -55.899 1.00 53.78 253 ALA E CA 1
ATOM 9731 C C . ALA E 1 253 ? -66.926 24.966 -54.795 1.00 52.53 253 ALA E C 1
ATOM 9732 O O . ALA E 1 253 ? -67.925 24.303 -55.077 1.00 54.13 253 ALA E O 1
ATOM 9734 N N . PHE E 1 254 ? -66.363 24.976 -53.591 1.00 50.11 254 PHE E N 1
ATOM 9735 C CA . PHE E 1 254 ? -66.765 24.075 -52.496 1.00 49.47 254 PHE E CA 1
ATOM 9736 C C . PHE E 1 254 ? -67.092 24.910 -51.270 1.00 51.70 254 PHE E C 1
ATOM 9737 O O . PHE E 1 254 ? -66.210 25.584 -50.743 1.00 53.89 254 PHE E O 1
ATOM 9745 N N . GLU E 1 255 ? -68.342 24.852 -50.836 1.00 53.40 255 GLU E N 1
ATOM 9746 C CA . GLU E 1 255 ? -68.807 25.432 -49.559 1.00 54.28 255 GLU E CA 1
ATOM 9747 C C . GLU E 1 255 ? -68.321 24.511 -48.438 1.00 53.25 255 GLU E C 1
ATOM 9748 O O . GLU E 1 255 ? -68.700 23.341 -48.455 1.00 53.81 255 GLU E O 1
ATOM 9754 N N . LEU E 1 256 ? -67.481 25.000 -47.525 1.00 52.28 256 LEU E N 1
ATOM 9755 C CA . LEU E 1 256 ? -66.956 24.204 -46.384 1.00 49.94 256 LEU E CA 1
ATOM 9756 C C . LEU E 1 256 ? -68.036 24.230 -45.307 1.00 48.47 256 LEU E C 1
ATOM 9757 O O . LEU E 1 256 ? -68.136 25.238 -44.590 1.00 50.03 256 LEU E O 1
ATOM 9762 N N . VAL E 1 257 ? -68.809 23.140 -45.229 1.00 47.51 257 VAL E N 1
ATOM 9763 C CA . VAL E 1 257 ? -70.101 23.027 -44.486 1.00 48.51 257 VAL E CA 1
ATOM 9764 C C . VAL E 1 257 ? -69.874 22.632 -43.027 1.00 49.02 257 VAL E C 1
ATOM 9765 O O . VAL E 1 257 ? -70.432 23.334 -42.155 1.00 49.52 257 VAL E O 1
ATOM 9769 N N . SER E 1 258 ? -69.183 21.513 -42.770 1.00 50.62 258 SER E N 1
ATOM 9770 C CA . SER E 1 258 ? -68.824 21.032 -41.402 1.00 51.04 258 SER E CA 1
ATOM 9771 C C . SER E 1 258 ? -67.315 20.989 -41.262 1.00 52.36 258 SER E C 1
ATOM 9772 O O . SER E 1 258 ? -66.649 20.396 -42.138 1.00 53.70 258 SER E O 1
ATOM 9775 N N . LEU E 1 259 ? -66.810 21.568 -40.182 1.00 56.35 259 LEU E N 1
ATOM 9776 C CA . LEU E 1 259 ? -65.416 21.358 -39.712 1.00 56.16 259 LEU E CA 1
ATOM 9777 C C . LEU E 1 259 ? -65.469 20.379 -38.530 1.00 55.39 259 LEU E C 1
ATOM 9778 O O . LEU E 1 259 ? -66.562 20.184 -37.973 1.00 59.50 259 LEU E O 1
ATOM 9783 N N . GLY E 1 260 ? -64.345 19.756 -38.200 1.00 54.33 260 GLY E N 1
ATOM 9784 C CA . GLY E 1 260 ? -64.187 18.792 -37.097 1.00 52.55 260 GLY E CA 1
ATOM 9785 C C . GLY E 1 260 ? -62.878 18.044 -37.262 1.00 52.16 260 GLY E C 1
ATOM 9786 O O . GLY E 1 260 ? -62.131 18.376 -38.178 1.00 54.42 260 GLY E O 1
ATOM 9787 N N . ASN E 1 261 ? -62.612 17.037 -36.442 1.00 52.84 261 ASN E N 1
ATOM 9788 C CA . ASN E 1 261 ? -61.347 16.266 -36.525 1.00 54.68 261 ASN E CA 1
ATOM 9789 C C . ASN E 1 261 ? -61.482 15.189 -37.601 1.00 53.05 261 ASN E C 1
ATOM 9790 O O . ASN E 1 261 ? -62.288 14.276 -37.448 1.00 52.96 261 ASN E O 1
ATOM 9795 N N . GLY E 1 262 ? -60.791 15.366 -38.712 1.00 51.22 262 GLY E N 1
ATOM 9796 C CA . GLY E 1 262 ? -60.778 14.411 -39.838 1.00 52.01 262 GLY E CA 1
ATOM 9797 C C . GLY E 1 262 ? -59.386 13.871 -40.033 1.00 52.80 262 GLY E C 1
ATOM 9798 O O . GLY E 1 262 ? -58.563 14.180 -39.184 1.00 56.48 262 GLY E O 1
ATOM 9799 N N . LYS E 1 263 ? -59.138 13.121 -41.103 1.00 53.40 263 LYS E N 1
ATOM 9800 C CA . LYS E 1 263 ? -57.774 12.734 -41.574 1.00 55.01 263 LYS E CA 1
ATOM 9801 C C . LYS E 1 263 ? -57.821 12.423 -43.062 1.00 49.88 263 LYS E C 1
ATOM 9802 O O . LYS E 1 263 ? -58.933 12.281 -43.602 1.00 47.73 263 LYS E O 1
ATOM 9808 N N . LEU E 1 264 ? -56.631 12.352 -43.655 1.00 46.47 264 LEU E N 1
ATOM 9809 C CA . LEU E 1 264 ? -56.388 11.785 -44.993 1.00 46.74 264 LEU E CA 1
ATOM 9810 C C . LEU E 1 264 ? -55.337 10.708 -44.878 1.00 44.95 264 LEU E C 1
ATOM 9811 O O . LEU E 1 264 ? -54.165 11.068 -44.826 1.00 46.74 264 LEU E O 1
ATOM 9816 N N . PHE E 1 265 ? -55.746 9.461 -44.932 1.00 44.49 265 PHE E N 1
ATOM 9817 C CA . PHE E 1 265 ? -54.807 8.320 -44.957 1.00 46.30 265 PHE E CA 1
ATOM 9818 C C . PHE E 1 265 ? -54.414 8.105 -46.419 1.00 47.50 265 PHE E C 1
ATOM 9819 O O . PHE E 1 265 ? -55.296 8.249 -47.282 1.00 46.41 265 PHE E O 1
ATOM 9827 N N . ARG E 1 266 ? -53.130 7.855 -46.682 1.00 49.51 266 ARG E N 1
ATOM 9828 C CA . ARG E 1 266 ? -52.638 7.243 -47.926 1.00 53.46 266 ARG E CA 1
ATOM 9829 C C . ARG E 1 266 ? -52.512 5.747 -47.653 1.00 56.24 266 ARG E C 1
ATOM 9830 O O . ARG E 1 266 ? -51.614 5.412 -46.826 1.00 60.28 266 ARG E O 1
ATOM 9838 N N . SER E 1 267 ? -53.373 4.886 -48.233 1.00 55.66 267 SER E N 1
ATOM 9839 C CA . SER E 1 267 ? -53.209 3.409 -48.129 1.00 56.23 267 SER E CA 1
ATOM 9840 C C . SER E 1 267 ? -54.046 2.617 -49.145 1.00 56.76 267 SER E C 1
ATOM 9841 O O . SER E 1 267 ? -55.098 3.104 -49.600 1.00 56.85 267 SER E O 1
ATOM 9844 N N . ASP E 1 268 ? -53.533 1.411 -49.438 1.00 60.90 268 ASP E N 1
ATOM 9845 C CA . ASP E 1 268 ? -54.090 0.278 -50.225 1.00 60.51 268 ASP E CA 1
ATOM 9846 C C . ASP E 1 268 ? -55.406 -0.245 -49.643 1.00 56.28 268 ASP E C 1
ATOM 9847 O O . ASP E 1 268 ? -56.103 -0.940 -50.357 1.00 53.59 268 ASP E O 1
ATOM 9852 N N . LEU E 1 269 ? -55.613 -0.085 -48.339 1.00 53.42 269 LEU E N 1
ATOM 9853 C CA . LEU E 1 269 ? -56.618 -0.868 -47.571 1.00 53.05 269 LEU E CA 1
ATOM 9854 C C . LEU E 1 269 ? -58.030 -0.449 -47.988 1.00 51.87 269 LEU E C 1
ATOM 9855 O O . LEU E 1 269 ? -58.237 0.643 -48.510 1.00 46.90 269 LEU E O 1
ATOM 9860 N N . ASN E 1 270 ? -58.977 -1.350 -47.760 1.00 52.39 270 ASN E N 1
ATOM 9861 C CA . ASN E 1 270 ? -60.360 -1.273 -48.266 1.00 50.30 270 ASN E CA 1
ATOM 9862 C C . ASN E 1 270 ? -61.273 -0.711 -47.184 1.00 50.97 270 ASN E C 1
ATOM 9863 O O . ASN E 1 270 ? -61.087 -1.077 -46.007 1.00 45.93 270 ASN E O 1
ATOM 9868 N N . ILE E 1 271 ? -62.258 0.084 -47.587 1.00 54.10 271 ILE E N 1
ATOM 9869 C CA . ILE E 1 271 ? -63.275 0.642 -46.647 1.00 56.82 271 ILE E CA 1
ATOM 9870 C C . ILE E 1 271 ? -64.292 -0.487 -46.507 1.00 57.47 271 ILE E C 1
ATOM 9871 O O . ILE E 1 271 ? -64.740 -0.989 -47.537 1.00 54.36 271 ILE E O 1
ATOM 9876 N N . GLU E 1 272 ? -64.538 -0.960 -45.287 1.00 60.71 272 GLU E N 1
ATOM 9877 C CA . GLU E 1 272 ? -65.553 -2.007 -45.007 1.00 63.55 272 GLU E CA 1
ATOM 9878 C C . GLU E 1 272 ? -66.695 -1.348 -44.245 1.00 63.58 272 GLU E C 1
ATOM 9879 O O . GLU E 1 272 ? -66.498 -0.210 -43.790 1.00 61.50 272 GLU E O 1
ATOM 9885 N N . SER E 1 273 ? -67.829 -2.041 -44.086 1.00 63.32 273 SER E N 1
ATOM 9886 C CA . SER E 1 273 ? -68.975 -1.553 -43.273 1.00 63.25 273 SER E CA 1
ATOM 9887 C C . SER E 1 273 ? -68.936 -2.180 -41.866 1.00 64.54 273 SER E C 1
ATOM 9888 O O . SER E 1 273 ? -69.552 -3.238 -41.642 1.00 70.78 273 SER E O 1
ATOM 9891 N N . CYS E 1 274 ? -68.186 -1.534 -40.976 1.00 62.03 274 CYS E N 1
ATOM 9892 C CA . CYS E 1 274 ? -67.957 -1.852 -39.546 1.00 63.32 274 CYS E CA 1
ATOM 9893 C C . CYS E 1 274 ? -67.822 -0.508 -38.821 1.00 63.24 274 CYS E C 1
ATOM 9894 O O . CYS E 1 274 ? -67.653 0.505 -39.526 1.00 59.79 274 CYS E O 1
ATOM 9897 N N . SER E 1 275 ? -67.884 -0.483 -37.484 1.00 61.87 275 SER E N 1
ATOM 9898 C CA . SER E 1 275 ? -67.556 0.708 -36.657 1.00 59.55 275 SER E CA 1
ATOM 9899 C C . SER E 1 275 ? -66.285 0.373 -35.877 1.00 57.29 275 SER E C 1
ATOM 9900 O O . SER E 1 275 ? -65.924 -0.815 -35.770 1.00 56.33 275 SER E O 1
ATOM 9903 N N . THR E 1 276 ? -65.601 1.403 -35.411 1.00 54.32 276 THR E N 1
ATOM 9904 C CA . THR E 1 276 ? -64.416 1.302 -34.546 1.00 52.82 276 THR E CA 1
ATOM 9905 C C . THR E 1 276 ? -64.410 2.574 -33.714 1.00 52.10 276 THR E C 1
ATOM 9906 O O . THR E 1 276 ? -64.828 3.607 -34.206 1.00 49.61 276 THR E O 1
ATOM 9910 N N . LYS E 1 277 ? -63.991 2.475 -32.472 1.00 54.52 277 LYS E N 1
ATOM 9911 C CA . LYS E 1 277 ? -63.708 3.637 -31.616 1.00 58.30 277 LYS E CA 1
ATOM 9912 C C . LYS E 1 277 ? -62.440 4.310 -32.181 1.00 58.58 277 LYS E C 1
ATOM 9913 O O . LYS E 1 277 ? -62.291 5.519 -32.010 1.00 60.52 277 LYS E O 1
ATOM 9919 N N . CYS E 1 278 ? -61.583 3.549 -32.865 1.00 53.60 278 CYS E N 1
ATOM 9920 C CA . CYS E 1 278 ? -60.180 3.919 -33.165 1.00 52.74 278 CYS E CA 1
ATOM 9921 C C . CYS E 1 278 ? -59.704 3.283 -34.479 1.00 51.06 278 CYS E C 1
ATOM 9922 O O . CYS E 1 278 ? -59.811 2.067 -34.613 1.00 51.88 278 CYS E O 1
ATOM 9925 N N . GLN E 1 279 ? -59.174 4.112 -35.388 1.00 47.43 279 GLN E N 1
ATOM 9926 C CA . GLN E 1 279 ? -58.768 3.781 -36.775 1.00 44.38 279 GLN E CA 1
ATOM 9927 C C . GLN E 1 279 ? -57.351 4.307 -37.001 1.00 46.27 279 GLN E C 1
ATOM 9928 O O . GLN E 1 279 ? -57.105 5.487 -36.779 1.00 52.06 279 GLN E O 1
ATOM 9934 N N . SER E 1 280 ? -56.444 3.436 -37.409 1.00 45.20 280 SER E N 1
ATOM 9935 C CA . SER E 1 280 ? -55.043 3.767 -37.699 1.00 45.34 280 SER E CA 1
ATOM 9936 C C . SER E 1 280 ? -54.824 3.633 -39.212 1.00 44.81 280 SER E C 1
ATOM 9937 O O . SER E 1 280 ? -55.609 2.954 -39.874 1.00 39.76 280 SER E O 1
ATOM 9940 N N . GLU E 1 281 ? -53.735 4.210 -39.702 1.00 44.82 281 GLU E N 1
ATOM 9941 C CA . GLU E 1 281 ? -53.327 4.180 -41.122 1.00 47.75 281 GLU E CA 1
ATOM 9942 C C . GLU E 1 281 ? -53.242 2.743 -41.659 1.00 46.86 281 GLU E C 1
ATOM 9943 O O . GLU E 1 281 ? -53.381 2.565 -42.909 1.00 46.25 281 GLU E O 1
ATOM 9949 N N . ILE E 1 282 ? -52.990 1.750 -40.795 1.00 45.78 282 ILE E N 1
ATOM 9950 C CA . ILE E 1 282 ? -52.780 0.343 -41.251 1.00 44.22 282 ILE E CA 1
ATOM 9951 C C . ILE E 1 282 ? -53.931 -0.559 -40.801 1.00 42.48 282 ILE E C 1
ATOM 9952 O O . ILE E 1 282 ? -53.900 -1.733 -41.146 1.00 41.65 282 ILE E O 1
ATOM 9957 N N . GLY E 1 283 ? -54.923 -0.023 -40.106 1.00 42.24 283 GLY E N 1
ATOM 9958 C CA . GLY E 1 283 ? -56.119 -0.784 -39.721 1.00 45.57 283 GLY E CA 1
ATOM 9959 C C . GLY E 1 283 ? -56.756 -0.249 -38.454 1.00 48.42 283 GLY E C 1
ATOM 9960 O O . GLY E 1 283 ? -56.176 0.676 -37.849 1.00 48.99 283 GLY E O 1
ATOM 9961 N N . TRP E 1 284 ? -57.898 -0.817 -38.066 1.00 49.28 284 TRP E N 1
ATOM 9962 C CA . TRP E 1 284 ? -58.645 -0.418 -36.849 1.00 52.21 284 TRP E CA 1
ATOM 9963 C C . TRP E 1 284 ? -58.222 -1.230 -35.613 1.00 51.77 284 TRP E C 1
ATOM 9964 O O . TRP E 1 284 ? -57.805 -2.383 -35.753 1.00 46.52 284 TRP E O 1
ATOM 9975 N N . ILE E 1 285 ? -58.346 -0.602 -34.440 1.00 54.48 285 ILE E N 1
ATOM 9976 C CA . ILE E 1 285 ? -57.875 -1.080 -33.107 1.00 53.98 285 ILE E CA 1
ATOM 9977 C C . ILE E 1 285 ? -59.108 -1.170 -32.219 1.00 53.83 285 ILE E C 1
ATOM 9978 O O . ILE E 1 285 ? -59.816 -0.165 -32.104 1.00 59.51 285 ILE E O 1
ATOM 9983 N N . ASN E 1 286 ? -59.356 -2.339 -31.637 1.00 52.79 286 ASN E N 1
ATOM 9984 C CA . ASN E 1 286 ? -60.510 -2.578 -30.736 1.00 49.24 286 ASN E CA 1
ATOM 9985 C C . ASN E 1 286 ? -59.972 -3.126 -29.430 1.00 46.78 286 ASN E C 1
ATOM 9986 O O . ASN E 1 286 ? -59.752 -4.325 -29.348 1.00 45.43 286 ASN E O 1
ATOM 9991 N N . THR E 1 287 ? -59.769 -2.277 -28.438 1.00 48.31 287 THR E N 1
ATOM 9992 C CA . THR E 1 287 ? -59.088 -2.654 -27.172 1.00 48.56 287 THR E CA 1
ATOM 9993 C C . THR E 1 287 ? -59.693 -1.891 -25.997 1.00 46.84 287 THR E C 1
ATOM 9994 O O . THR E 1 287 ? -60.223 -0.821 -26.233 1.00 43.47 287 THR E O 1
ATOM 9998 N N . ASN E 1 288 ? -59.601 -2.457 -24.792 1.00 54.58 288 ASN E N 1
ATOM 9999 C CA . ASN E 1 288 ? -59.947 -1.835 -23.477 1.00 55.65 288 ASN E CA 1
ATOM 10000 C C . ASN E 1 288 ? -58.668 -1.191 -22.911 1.00 54.88 288 ASN E C 1
ATOM 10001 O O . ASN E 1 288 ? -58.780 -0.417 -21.961 1.00 58.13 288 ASN E O 1
ATOM 10006 N N . ARG E 1 289 ? -57.490 -1.480 -23.490 1.00 53.84 289 ARG E N 1
ATOM 10007 C CA . ARG E 1 289 ? -56.162 -1.008 -22.999 1.00 54.76 289 ARG E CA 1
ATOM 10008 C C . ARG E 1 289 ? -55.932 0.424 -23.424 1.00 54.63 289 ARG E C 1
ATOM 10009 O O . ARG E 1 289 ? -56.553 0.860 -24.378 1.00 57.95 289 ARG E O 1
ATOM 10017 N N . SER E 1 290 ? -55.041 1.098 -22.712 1.00 55.95 290 SER E N 1
ATOM 10018 C CA . SER E 1 290 ? -54.869 2.570 -22.719 1.00 57.23 290 SER E CA 1
ATOM 10019 C C . SER E 1 290 ? -53.559 2.962 -23.402 1.00 59.50 290 SER E C 1
ATOM 10020 O O . SER E 1 290 ? -53.277 4.181 -23.499 1.00 63.59 290 SER E O 1
ATOM 10023 N N . PHE E 1 291 ? -52.761 1.970 -23.806 1.00 56.74 291 PHE E N 1
ATOM 10024 C CA . PHE E 1 291 ? -51.556 2.166 -24.641 1.00 55.35 291 PHE E CA 1
ATOM 10025 C C . PHE E 1 291 ? -51.697 1.230 -25.832 1.00 55.97 291 PHE E C 1
ATOM 10026 O O . PHE E 1 291 ? -52.361 0.187 -25.691 1.00 61.68 291 PHE E O 1
ATOM 10034 N N . HIS E 1 292 ? -51.154 1.619 -26.982 1.00 51.87 292 HIS E N 1
ATOM 10035 C CA . HIS E 1 292 ? -51.016 0.732 -28.160 1.00 48.55 292 HIS E CA 1
ATOM 10036 C C . HIS E 1 292 ? -49.724 1.081 -28.889 1.00 47.87 292 HIS E C 1
ATOM 10037 O O . HIS E 1 292 ? -49.152 2.186 -28.635 1.00 48.46 292 HIS E O 1
ATOM 10044 N N . SER E 1 293 ? -49.284 0.161 -29.744 1.00 45.47 293 SER E N 1
ATOM 10045 C CA . SER E 1 293 ? -48.059 0.327 -30.561 1.00 45.97 293 SER E CA 1
ATOM 10046 C C . SER E 1 293 ? -48.293 -0.218 -31.975 1.00 43.57 293 SER E C 1
ATOM 10047 O O . SER E 1 293 ? -47.330 -0.737 -32.591 1.00 41.53 293 SER E O 1
ATOM 10050 N N . VAL E 1 294 ? -49.509 -0.021 -32.475 1.00 41.65 294 VAL E N 1
ATOM 10051 C CA . VAL E 1 294 ? -49.947 -0.427 -33.833 1.00 43.23 294 VAL E CA 1
ATOM 10052 C C . VAL E 1 294 ? -49.326 0.512 -34.861 1.00 45.89 294 VAL E C 1
ATOM 10053 O O . VAL E 1 294 ? -48.602 -0.003 -35.754 1.00 50.08 294 VAL E O 1
ATOM 10057 N N . HIS E 1 295 ? -49.641 1.814 -34.743 1.00 44.79 295 HIS E N 1
ATOM 10058 C CA . HIS E 1 295 ? -49.230 2.896 -35.665 1.00 45.08 295 HIS E CA 1
ATOM 10059 C C . HIS E 1 295 ? -49.589 4.254 -35.070 1.00 45.14 295 HIS E C 1
ATOM 10060 O O . HIS E 1 295 ? -50.681 4.380 -34.500 1.00 46.97 295 HIS E O 1
ATOM 10067 N N . ARG E 1 296 ? -48.720 5.252 -35.197 1.00 46.48 296 ARG E N 1
ATOM 10068 C CA . ARG E 1 296 ? -48.940 6.575 -34.535 1.00 45.89 296 ARG E CA 1
ATOM 10069 C C . ARG E 1 296 ? -50.049 7.362 -35.232 1.00 45.63 296 ARG E C 1
ATOM 10070 O O . ARG E 1 296 ? -50.655 8.232 -34.582 1.00 49.18 296 ARG E O 1
ATOM 10078 N N . ASN E 1 297 ? -50.304 7.071 -36.498 1.00 45.83 297 ASN E N 1
ATOM 10079 C CA . ASN E 1 297 ? -51.245 7.849 -37.330 1.00 47.17 297 ASN E CA 1
ATOM 10080 C C . ASN E 1 297 ? -52.646 7.280 -37.112 1.00 49.45 297 ASN E C 1
ATOM 10081 O O . ASN E 1 297 ? -53.007 6.277 -37.748 1.00 50.77 297 ASN E O 1
ATOM 10086 N N . THR E 1 298 ? -53.418 7.946 -36.258 1.00 51.28 298 THR E N 1
ATOM 10087 C CA . THR E 1 298 ? -54.628 7.406 -35.599 1.00 50.51 298 THR E CA 1
ATOM 10088 C C . THR E 1 298 ? -55.744 8.459 -35.688 1.00 50.24 298 THR E C 1
ATOM 10089 O O . THR E 1 298 ? -55.442 9.661 -35.714 1.00 48.13 298 THR E O 1
ATOM 10093 N N . ILE E 1 299 ? -57.003 8.036 -35.771 1.00 52.36 299 ILE E N 1
ATOM 10094 C CA . ILE E 1 299 ? -58.180 8.942 -35.582 1.00 52.77 299 ILE E CA 1
ATOM 10095 C C . ILE E 1 299 ? -59.262 8.200 -34.803 1.00 55.64 299 ILE E C 1
ATOM 10096 O O . ILE E 1 299 ? -59.402 6.983 -35.020 1.00 52.86 299 ILE E O 1
ATOM 10101 N N . GLY E 1 300 ? -60.005 8.949 -33.974 1.00 61.31 300 GLY E N 1
ATOM 10102 C CA . GLY E 1 300 ? -61.068 8.475 -33.064 1.00 62.62 300 GLY E CA 1
ATOM 10103 C C . GLY E 1 300 ? -60.620 8.562 -31.613 1.00 64.42 300 GLY E C 1
ATOM 10104 O O . GLY E 1 300 ? -59.611 9.217 -31.355 1.00 70.11 300 GLY E O 1
ATOM 10105 N N . ASP E 1 301 ? -61.337 7.910 -30.693 1.00 65.27 301 ASP E N 1
ATOM 10106 C CA . ASP E 1 301 ? -60.957 7.783 -29.258 1.00 62.88 301 ASP E CA 1
ATOM 10107 C C . ASP E 1 301 ? -59.932 6.650 -29.117 1.00 60.54 301 ASP E C 1
ATOM 10108 O O . ASP E 1 301 ? -60.326 5.483 -29.140 1.00 59.82 301 ASP E O 1
ATOM 10113 N N . CYS E 1 302 ? -58.648 6.994 -29.002 1.00 60.01 302 CYS E N 1
ATOM 10114 C CA . CYS E 1 302 ? -57.524 6.046 -29.199 1.00 60.41 302 CYS E CA 1
ATOM 10115 C C . CYS E 1 302 ? -56.642 5.966 -27.963 1.00 58.13 302 CYS E C 1
ATOM 10116 O O . CYS E 1 302 ? -56.474 6.929 -27.225 1.00 60.56 302 CYS E O 1
ATOM 10119 N N . PRO E 1 303 ? -56.032 4.792 -27.728 1.00 55.72 303 PRO E N 1
ATOM 10120 C CA . PRO E 1 303 ? -54.967 4.668 -26.746 1.00 54.03 303 PRO E CA 1
ATOM 10121 C C . PRO E 1 303 ? -53.766 5.523 -27.172 1.00 53.20 303 PRO E C 1
ATOM 10122 O O . PRO E 1 303 ? -53.640 5.778 -28.341 1.00 55.43 303 PRO E O 1
ATOM 10126 N N . LYS E 1 304 ? -52.947 5.946 -26.204 1.00 54.87 304 LYS E N 1
ATOM 10127 C CA . LYS E 1 304 ? -51.630 6.614 -26.385 1.00 53.49 304 LYS E CA 1
ATOM 10128 C C . LYS E 1 304 ? -50.750 5.660 -27.189 1.00 51.32 304 LYS E C 1
ATOM 10129 O O . LYS E 1 304 ? -50.535 4.512 -26.742 1.00 54.31 304 LYS E O 1
ATOM 10135 N N . TYR E 1 305 ? -50.275 6.089 -28.352 1.00 48.49 305 TYR E N 1
ATOM 10136 C CA . TYR E 1 305 ? -49.233 5.343 -29.083 1.00 46.81 305 TYR E CA 1
ATOM 10137 C C . TYR E 1 305 ? -47.948 5.422 -28.266 1.00 47.41 305 TYR E C 1
ATOM 10138 O O . TYR E 1 305 ? -47.700 6.514 -27.738 1.00 48.34 305 TYR E O 1
ATOM 10147 N N . VAL E 1 306 ? -47.167 4.333 -28.218 1.00 46.68 306 VAL E N 1
ATOM 10148 C CA . VAL E 1 306 ? -45.797 4.314 -27.645 1.00 45.57 306 VAL E CA 1
ATOM 10149 C C . VAL E 1 306 ? -44.928 3.435 -28.529 1.00 44.85 306 VAL E C 1
ATOM 10150 O O . VAL E 1 306 ? -45.465 2.542 -29.173 1.00 43.26 306 VAL E O 1
ATOM 10154 N N . ASN E 1 307 ? -43.634 3.742 -28.540 1.00 47.95 307 ASN E N 1
ATOM 10155 C CA . ASN E 1 307 ? -42.500 2.964 -29.093 1.00 48.24 307 ASN E CA 1
ATOM 10156 C C . ASN E 1 307 ? -42.480 1.542 -28.584 1.00 50.15 307 ASN E C 1
ATOM 10157 O O . ASN E 1 307 ? -42.096 0.684 -29.334 1.00 53.79 307 ASN E O 1
ATOM 10162 N N . VAL E 1 308 ? -42.692 1.371 -27.286 1.00 54.26 308 VAL E N 1
ATOM 10163 C CA . VAL E 1 308 ? -42.518 0.102 -26.534 1.00 55.36 308 VAL E CA 1
ATOM 10164 C C . VAL E 1 308 ? -43.619 -0.860 -26.962 1.00 53.24 308 VAL E C 1
ATOM 10165 O O . VAL E 1 308 ? -44.779 -0.459 -26.952 1.00 48.31 308 VAL E O 1
ATOM 10169 N N . LYS E 1 309 ? -43.233 -2.091 -27.300 1.00 55.62 309 LYS E N 1
ATOM 10170 C CA . LYS E 1 309 ? -44.169 -3.152 -27.742 1.00 58.69 309 LYS E CA 1
ATOM 10171 C C . LYS E 1 309 ? -44.866 -3.785 -26.531 1.00 54.37 309 LYS E C 1
ATOM 10172 O O . LYS E 1 309 ? -45.965 -4.291 -26.697 1.00 50.22 309 LYS E O 1
ATOM 10178 N N . SER E 1 310 ? -44.252 -3.768 -25.349 1.00 54.69 310 SER E N 1
ATOM 10179 C CA . SER E 1 310 ? -44.824 -4.411 -24.132 1.00 55.54 310 SER E CA 1
ATOM 10180 C C . SER E 1 310 ? -44.513 -3.617 -22.863 1.00 52.00 310 SER E C 1
ATOM 10181 O O . SER E 1 310 ? -43.370 -3.257 -22.659 1.00 54.82 310 SER E O 1
ATOM 10184 N N . LEU E 1 311 ? -45.535 -3.369 -22.054 1.00 52.40 311 LEU E N 1
ATOM 10185 C CA . LEU E 1 311 ? -45.413 -2.941 -20.637 1.00 53.83 311 LEU E CA 1
ATOM 10186 C C . LEU E 1 311 ? -46.147 -3.949 -19.744 1.00 55.49 311 LEU E C 1
ATOM 10187 O O . LEU E 1 311 ? -47.410 -3.888 -19.682 1.00 53.90 311 LEU E O 1
ATOM 10192 N N . LYS E 1 312 ? -45.383 -4.862 -19.126 1.00 54.86 312 LYS E N 1
ATOM 10193 C CA . LYS E 1 312 ? -45.886 -5.860 -18.145 1.00 54.30 312 LYS E CA 1
ATOM 10194 C C . LYS E 1 312 ? -45.873 -5.183 -16.768 1.00 53.68 312 LYS E C 1
ATOM 10195 O O . LYS E 1 312 ? -44.734 -4.934 -16.224 1.00 51.33 312 LYS E O 1
ATOM 10201 N N . LEU E 1 313 ? -47.062 -4.817 -16.267 1.00 51.16 313 LEU E N 1
ATOM 10202 C CA . LEU E 1 313 ? -47.241 -4.152 -14.941 1.00 51.23 313 LEU E CA 1
ATOM 10203 C C . LEU E 1 313 ? -47.698 -5.162 -13.879 1.00 50.34 313 LEU E C 1
ATOM 10204 O O . LEU E 1 313 ? -48.813 -5.733 -14.051 1.00 50.76 313 LEU E O 1
ATOM 10209 N N . ALA E 1 314 ? -46.896 -5.340 -12.828 1.00 48.13 314 ALA E N 1
ATOM 10210 C CA . ALA E 1 314 ? -47.183 -6.289 -11.735 1.00 48.26 314 ALA E CA 1
ATOM 10211 C C . ALA E 1 314 ? -48.366 -5.758 -10.941 1.00 48.31 314 ALA E C 1
ATOM 10212 O O . ALA E 1 314 ? -48.354 -4.532 -10.640 1.00 49.24 314 ALA E O 1
ATOM 10214 N N . THR E 1 315 ? -49.322 -6.660 -10.683 1.00 47.53 315 THR E N 1
ATOM 10215 C CA . THR E 1 315 ? -50.413 -6.550 -9.680 1.00 51.25 315 THR E CA 1
ATOM 10216 C C . THR E 1 315 ? -50.158 -7.447 -8.443 1.00 54.04 315 THR E C 1
ATOM 10217 O O . THR E 1 315 ? -50.355 -6.962 -7.301 1.00 54.83 315 THR E O 1
ATOM 10221 N N . GLY E 1 316 ? -49.706 -8.689 -8.642 1.00 54.53 316 GLY E N 1
ATOM 10222 C CA . GLY E 1 316 ? -49.672 -9.748 -7.614 1.00 56.40 316 GLY E CA 1
ATOM 10223 C C . GLY E 1 316 ? -48.351 -9.793 -6.891 1.00 57.20 316 GLY E C 1
ATOM 10224 O O . GLY E 1 316 ? -47.626 -8.794 -7.007 1.00 63.16 316 GLY E O 1
ATOM 10225 N N . LEU E 1 317 ? -48.017 -10.922 -6.258 1.00 56.31 317 LEU E N 1
ATOM 10226 C CA . LEU E 1 317 ? -46.849 -11.061 -5.345 1.00 56.32 317 LEU E CA 1
ATOM 10227 C C . LEU E 1 317 ? -45.715 -11.749 -6.078 1.00 55.80 317 LEU E C 1
ATOM 10228 O O . LEU E 1 317 ? -45.941 -12.151 -7.200 1.00 53.92 317 LEU E O 1
ATOM 10233 N N . ARG E 1 318 ? -44.593 -11.983 -5.415 1.00 61.29 318 ARG E N 1
ATOM 10234 C CA . ARG E 1 318 ? -43.402 -12.506 -6.109 1.00 66.79 318 ARG E CA 1
ATOM 10235 C C . ARG E 1 318 ? -43.596 -13.982 -6.524 1.00 74.05 318 ARG E C 1
ATOM 10236 O O . ARG E 1 318 ? -43.067 -14.330 -7.581 1.00 76.66 318 ARG E O 1
ATOM 10244 N N . ASN E 1 319 ? -44.332 -14.828 -5.795 1.00 83.17 319 ASN E N 1
ATOM 10245 C CA . ASN E 1 319 ? -44.642 -16.222 -6.263 1.00 91.29 319 ASN E CA 1
ATOM 10246 C C . ASN E 1 319 ? -43.406 -17.124 -6.119 1.00 99.79 319 ASN E C 1
ATOM 10247 O O . ASN E 1 319 ? -42.594 -17.162 -7.075 1.00 89.75 319 ASN E O 1
ATOM 10252 N N . VAL E 1 320 ? -43.326 -17.879 -5.010 1.00 109.84 320 VAL E N 1
ATOM 10253 C CA . VAL E 1 320 ? -42.207 -18.821 -4.710 1.00 115.91 320 VAL E CA 1
ATOM 10254 C C . VAL E 1 320 ? -42.715 -20.001 -3.868 1.00 124.32 320 VAL E C 1
ATOM 10255 O O . VAL E 1 320 ? -43.152 -19.814 -2.733 1.00 120.93 320 VAL E O 1
ATOM 10259 N N . PRO E 1 321 ? -42.673 -21.260 -4.377 1.00 130.94 321 PRO E N 1
ATOM 10260 C CA . PRO E 1 321 ? -42.938 -22.442 -3.535 1.00 127.76 321 PRO E CA 1
ATOM 10261 C C . PRO E 1 321 ? -41.823 -22.761 -2.519 1.00 117.76 321 PRO E C 1
ATOM 10262 O O . PRO E 1 321 ? -41.974 -23.365 -1.444 1.00 109.21 321 PRO E O 1
ATOM 10266 N N . ALA F 2 7 ? -45.780 -24.582 8.815 1.00 71.52 7 ALA F N 1
ATOM 10267 C CA . ALA F 2 7 ? -45.345 -24.076 7.433 1.00 78.26 7 ALA F CA 1
ATOM 10268 C C . ALA F 2 7 ? -45.697 -22.585 7.168 1.00 78.33 7 ALA F C 1
ATOM 10269 O O . ALA F 2 7 ? -46.788 -22.322 6.592 1.00 84.70 7 ALA F O 1
ATOM 10271 N N . GLY F 2 8 ? -44.819 -21.622 7.502 1.00 78.06 8 GLY F N 1
ATOM 10272 C CA . GLY F 2 8 ? -45.152 -20.169 7.501 1.00 78.04 8 GLY F CA 1
ATOM 10273 C C . GLY F 2 8 ? -44.770 -19.411 6.224 1.00 81.53 8 GLY F C 1
ATOM 10274 O O . GLY F 2 8 ? -44.470 -20.104 5.197 1.00 85.17 8 GLY F O 1
ATOM 10275 N N . PHE F 2 9 ? -44.768 -18.051 6.261 1.00 76.86 9 PHE F N 1
ATOM 10276 C CA . PHE F 2 9 ? -44.546 -17.146 5.081 1.00 77.13 9 PHE F CA 1
ATOM 10277 C C . PHE F 2 9 ? -43.059 -16.919 4.740 1.00 79.70 9 PHE F C 1
ATOM 10278 O O . PHE F 2 9 ? -42.743 -16.497 3.615 1.00 79.12 9 PHE F O 1
ATOM 10286 N N . ILE F 2 10 ? -42.158 -17.143 5.688 1.00 85.06 10 ILE F N 1
ATOM 10287 C CA . ILE F 2 10 ? -40.681 -17.009 5.500 1.00 84.29 10 ILE F CA 1
ATOM 10288 C C . ILE F 2 10 ? -40.199 -18.092 4.515 1.00 85.93 10 ILE F C 1
ATOM 10289 O O . ILE F 2 10 ? -39.258 -17.805 3.755 1.00 81.25 10 ILE F O 1
ATOM 10294 N N . GLU F 2 11 ? -40.839 -19.271 4.527 1.00 88.59 11 GLU F N 1
ATOM 10295 C CA . GLU F 2 11 ? -40.476 -20.477 3.731 1.00 86.37 11 GLU F CA 1
ATOM 10296 C C . GLU F 2 11 ? -41.196 -20.401 2.369 1.00 80.88 11 GLU F C 1
ATOM 10297 O O . GLU F 2 11 ? -40.992 -21.317 1.535 1.00 85.70 11 GLU F O 1
ATOM 10303 N N . GLY F 2 12 ? -42.015 -19.362 2.144 1.00 70.60 12 GLY F N 1
ATOM 10304 C CA . GLY F 2 12 ? -42.715 -19.148 0.868 1.00 66.18 12 GLY F CA 1
ATOM 10305 C C . GLY F 2 12 ? -44.241 -19.121 0.958 1.00 64.52 12 GLY F C 1
ATOM 10306 O O . GLY F 2 12 ? -44.859 -19.251 2.083 1.00 62.34 12 GLY F O 1
ATOM 10307 N N . GLY F 2 13 ? -44.853 -18.942 -0.215 1.00 64.48 13 GLY F N 1
ATOM 10308 C CA . GLY F 2 13 ? -46.309 -18.798 -0.387 1.00 65.59 13 GLY F CA 1
ATOM 10309 C C . GLY F 2 13 ? -47.007 -20.136 -0.365 1.00 65.03 13 GLY F C 1
ATOM 10310 O O . GLY F 2 13 ? -46.313 -21.158 -0.354 1.00 71.95 13 GLY F O 1
ATOM 10311 N N . TRP F 2 14 ? -48.336 -20.112 -0.398 1.00 63.69 14 TRP F N 1
ATOM 10312 C CA . TRP F 2 14 ? -49.232 -21.276 -0.187 1.00 64.55 14 TRP F CA 1
ATOM 10313 C C . TRP F 2 14 ? -50.102 -21.508 -1.406 1.00 64.09 14 TRP F C 1
ATOM 10314 O O . TRP F 2 14 ? -51.058 -20.757 -1.609 1.00 66.50 14 TRP F O 1
ATOM 10325 N N . PRO F 2 15 ? -49.838 -22.534 -2.241 1.00 67.42 15 PRO F N 1
ATOM 10326 C CA . PRO F 2 15 ? -50.816 -22.904 -3.267 1.00 70.71 15 PRO F CA 1
ATOM 10327 C C . PRO F 2 15 ? -51.913 -23.432 -2.347 1.00 72.53 15 PRO F C 1
ATOM 10328 O O . PRO F 2 15 ? -51.562 -24.167 -1.439 1.00 87.21 15 PRO F O 1
ATOM 10332 N N . GLY F 2 16 ? -53.146 -22.959 -2.468 1.00 70.18 16 GLY F N 1
ATOM 10333 C CA . GLY F 2 16 ? -54.194 -23.395 -1.526 1.00 69.72 16 GLY F CA 1
ATOM 10334 C C . GLY F 2 16 ? -54.734 -22.279 -0.657 1.00 67.67 16 GLY F C 1
ATOM 10335 O O . GLY F 2 16 ? -55.761 -22.510 -0.048 1.00 67.25 16 GLY F O 1
ATOM 10336 N N . LEU F 2 17 ? -54.095 -21.106 -0.621 1.00 68.59 17 LEU F N 1
ATOM 10337 C CA . LEU F 2 17 ? -54.781 -19.849 -0.228 1.00 69.33 17 LEU F CA 1
ATOM 10338 C C . LEU F 2 17 ? -55.818 -19.511 -1.323 1.00 76.78 17 LEU F C 1
ATOM 10339 O O . LEU F 2 17 ? -55.398 -19.124 -2.445 1.00 77.30 17 LEU F O 1
ATOM 10344 N N . ILE F 2 18 ? -57.114 -19.716 -1.042 1.00 80.16 18 ILE F N 1
ATOM 10345 C CA . ILE F 2 18 ? -58.204 -19.741 -2.067 1.00 84.75 18 ILE F CA 1
ATOM 10346 C C . ILE F 2 18 ? -58.539 -18.290 -2.446 1.00 88.69 18 ILE F C 1
ATOM 10347 O O . ILE F 2 18 ? -58.153 -17.870 -3.574 1.00 90.77 18 ILE F O 1
ATOM 10352 N N . ASN F 2 19 ? -59.189 -17.526 -1.560 1.00 90.78 19 ASN F N 1
ATOM 10353 C CA . ASN F 2 19 ? -59.869 -16.267 -1.990 1.00 90.91 19 ASN F CA 1
ATOM 10354 C C . ASN F 2 19 ? -59.132 -15.034 -1.441 1.00 79.74 19 ASN F C 1
ATOM 10355 O O . ASN F 2 19 ? -59.806 -14.080 -0.969 1.00 77.17 19 ASN F O 1
ATOM 10360 N N . GLY F 2 20 ? -57.810 -15.010 -1.588 1.00 67.28 20 GLY F N 1
ATOM 10361 C CA . GLY F 2 20 ? -57.014 -13.903 -1.045 1.00 61.36 20 GLY F CA 1
ATOM 10362 C C . GLY F 2 20 ? -55.547 -13.976 -1.421 1.00 59.90 20 GLY F C 1
ATOM 10363 O O . GLY F 2 20 ? -55.078 -14.973 -2.054 1.00 55.73 20 GLY F O 1
ATOM 10364 N N . TRP F 2 21 ? -54.857 -12.909 -1.047 1.00 57.14 21 TRP F N 1
ATOM 10365 C CA . TRP F 2 21 ? -53.409 -12.714 -1.243 1.00 60.00 21 TRP F CA 1
ATOM 10366 C C . TRP F 2 21 ? -52.666 -13.021 0.060 1.00 56.74 21 TRP F C 1
ATOM 10367 O O . TRP F 2 21 ? -51.515 -13.501 -0.021 1.00 55.77 21 TRP F O 1
ATOM 10378 N N . TYR F 2 22 ? -53.268 -12.725 1.205 1.00 54.35 22 TYR F N 1
ATOM 10379 C CA . TYR F 2 22 ? -52.658 -12.997 2.528 1.00 59.27 22 TYR F CA 1
ATOM 10380 C C . TYR F 2 22 ? -53.680 -13.691 3.419 1.00 60.45 22 TYR F C 1
ATOM 10381 O O . TYR F 2 22 ? -54.879 -13.377 3.314 1.00 69.65 22 TYR F O 1
ATOM 10390 N N . GLY F 2 23 ? -53.214 -14.594 4.276 1.00 56.89 23 GLY F N 1
ATOM 10391 C CA . GLY F 2 23 ? -54.088 -15.267 5.256 1.00 58.27 23 GLY F CA 1
ATOM 10392 C C . GLY F 2 23 ? -53.324 -16.037 6.315 1.00 56.82 23 GLY F C 1
ATOM 10393 O O . GLY F 2 23 ? -52.127 -15.766 6.545 1.00 57.39 23 GLY F O 1
ATOM 10394 N N . PHE F 2 24 ? -54.021 -16.993 6.917 1.00 56.12 24 PHE F N 1
ATOM 10395 C CA . PHE F 2 24 ? -53.543 -17.818 8.039 1.00 57.91 24 PHE F CA 1
ATOM 10396 C C . PHE F 2 24 ? -53.718 -19.295 7.677 1.00 59.50 24 PHE F C 1
ATOM 10397 O O . PHE F 2 24 ? -54.766 -19.670 7.135 1.00 61.81 24 PHE F O 1
ATOM 10405 N N . GLN F 2 25 ? -52.695 -20.089 7.997 1.00 62.84 25 GLN F N 1
ATOM 10406 C CA . GLN F 2 25 ? -52.738 -21.560 8.176 1.00 64.20 25 GLN F CA 1
ATOM 10407 C C . GLN F 2 25 ? -52.687 -21.835 9.689 1.00 67.07 25 GLN F C 1
ATOM 10408 O O . GLN F 2 25 ? -51.806 -21.268 10.360 1.00 65.66 25 GLN F O 1
ATOM 10414 N N . HIS F 2 26 ? -53.606 -22.642 10.224 1.00 69.30 26 HIS F N 1
ATOM 10415 C CA . HIS F 2 26 ? -53.568 -23.132 11.631 1.00 67.46 26 HIS F CA 1
ATOM 10416 C C . HIS F 2 26 ? -53.500 -24.663 11.669 1.00 72.89 26 HIS F C 1
ATOM 10417 O O . HIS F 2 26 ? -53.952 -25.303 10.708 1.00 77.77 26 HIS F O 1
ATOM 10424 N N . ARG F 2 27 ? -52.942 -25.231 12.739 1.00 75.66 27 ARG F N 1
ATOM 10425 C CA . ARG F 2 27 ? -53.175 -26.633 13.174 1.00 78.88 27 ARG F CA 1
ATOM 10426 C C . ARG F 2 27 ? -53.523 -26.597 14.670 1.00 82.99 27 ARG F C 1
ATOM 10427 O O . ARG F 2 27 ? -52.731 -26.047 15.472 1.00 81.95 27 ARG F O 1
ATOM 10435 N N . ASN F 2 28 ? -54.706 -27.110 15.019 1.00 82.63 28 ASN F N 1
ATOM 10436 C CA . ASN F 2 28 ? -55.149 -27.345 16.414 1.00 76.36 28 ASN F CA 1
ATOM 10437 C C . ASN F 2 28 ? -55.499 -28.828 16.548 1.00 79.35 28 ASN F C 1
ATOM 10438 O O . ASN F 2 28 ? -55.024 -29.624 15.746 1.00 75.65 28 ASN F O 1
ATOM 10443 N N . GLU F 2 29 ? -56.286 -29.182 17.552 1.00 89.95 29 GLU F N 1
ATOM 10444 C CA . GLU F 2 29 ? -56.685 -30.580 17.824 1.00 93.83 29 GLU F CA 1
ATOM 10445 C C . GLU F 2 29 ? -57.799 -30.955 16.835 1.00 89.95 29 GLU F C 1
ATOM 10446 O O . GLU F 2 29 ? -57.765 -32.101 16.370 1.00 86.92 29 GLU F O 1
ATOM 10452 N N . GLU F 2 30 ? -58.720 -30.029 16.503 1.00 88.52 30 GLU F N 1
ATOM 10453 C CA . GLU F 2 30 ? -59.869 -30.313 15.596 1.00 93.11 30 GLU F CA 1
ATOM 10454 C C . GLU F 2 30 ? -59.413 -30.423 14.130 1.00 90.74 30 GLU F C 1
ATOM 10455 O O . GLU F 2 30 ? -60.275 -30.672 13.274 1.00 89.04 30 GLU F O 1
ATOM 10461 N N . GLY F 2 31 ? -58.130 -30.177 13.831 1.00 90.36 31 GLY F N 1
ATOM 10462 C CA . GLY F 2 31 ? -57.519 -30.414 12.506 1.00 88.35 31 GLY F CA 1
ATOM 10463 C C . GLY F 2 31 ? -56.730 -29.211 12.013 1.00 82.94 31 GLY F C 1
ATOM 10464 O O . GLY F 2 31 ? -56.302 -28.419 12.835 1.00 79.28 31 GLY F O 1
ATOM 10465 N N . THR F 2 32 ? -56.605 -29.068 10.695 1.00 85.57 32 THR F N 1
ATOM 10466 C CA . THR F 2 32 ? -55.764 -28.057 9.988 1.00 84.21 32 THR F CA 1
ATOM 10467 C C . THR F 2 32 ? -56.641 -27.271 8.992 1.00 84.88 32 THR F C 1
ATOM 10468 O O . THR F 2 32 ? -57.659 -27.819 8.515 1.00 95.50 32 THR F O 1
ATOM 10472 N N . GLY F 2 33 ? -56.285 -26.025 8.695 1.00 79.37 33 GLY F N 1
ATOM 10473 C CA . GLY F 2 33 ? -57.047 -25.198 7.738 1.00 79.01 33 GLY F CA 1
ATOM 10474 C C . GLY F 2 33 ? -56.257 -24.021 7.193 1.00 74.84 33 GLY F C 1
ATOM 10475 O O . GLY F 2 33 ? -55.411 -23.485 7.896 1.00 77.18 33 GLY F O 1
ATOM 10476 N N . ILE F 2 34 ? -56.556 -23.627 5.961 1.00 73.21 34 ILE F N 1
ATOM 10477 C CA . ILE F 2 34 ? -56.083 -22.359 5.337 1.00 71.60 34 ILE F CA 1
ATOM 10478 C C . ILE F 2 34 ? -57.320 -21.479 5.112 1.00 67.47 34 ILE F C 1
ATOM 10479 O O . ILE F 2 34 ? -58.371 -22.025 4.785 1.00 68.88 34 ILE F O 1
ATOM 10484 N N . ALA F 2 35 ? -57.207 -20.181 5.366 1.00 62.26 35 ALA F N 1
ATOM 10485 C CA . ALA F 2 35 ? -58.307 -19.192 5.291 1.00 62.83 35 ALA F CA 1
ATOM 10486 C C . ALA F 2 35 ? -57.699 -17.826 4.957 1.00 63.93 35 ALA F C 1
ATOM 10487 O O . ALA F 2 35 ? -56.809 -17.356 5.688 1.00 62.65 35 ALA F O 1
ATOM 10489 N N . ALA F 2 36 ? -58.160 -17.193 3.887 1.00 64.85 36 ALA F N 1
ATOM 10490 C CA . ALA F 2 36 ? -57.697 -15.851 3.480 1.00 62.42 36 ALA F CA 1
ATOM 10491 C C . ALA F 2 36 ? -58.127 -14.814 4.527 1.00 61.83 36 ALA F C 1
ATOM 10492 O O . ALA F 2 36 ? -59.176 -15.052 5.169 1.00 54.70 36 ALA F O 1
ATOM 10494 N N . ASP F 2 37 ? -57.335 -13.734 4.678 1.00 63.88 37 ASP F N 1
ATOM 10495 C CA . ASP F 2 37 ? -57.659 -12.528 5.488 1.00 66.44 37 ASP F CA 1
ATOM 10496 C C . ASP F 2 37 ? -58.360 -11.497 4.599 1.00 69.02 37 ASP F C 1
ATOM 10497 O O . ASP F 2 37 ? -57.673 -10.816 3.814 1.00 66.42 37 ASP F O 1
ATOM 10502 N N . LYS F 2 38 ? -59.680 -11.381 4.760 1.00 78.03 38 LYS F N 1
ATOM 10503 C CA . LYS F 2 38 ? -60.602 -10.552 3.940 1.00 82.67 38 LYS F CA 1
ATOM 10504 C C . LYS F 2 38 ? -60.034 -9.121 3.908 1.00 82.47 38 LYS F C 1
ATOM 10505 O O . LYS F 2 38 ? -59.843 -8.577 2.797 1.00 85.35 38 LYS F O 1
ATOM 10511 N N . GLU F 2 39 ? -59.676 -8.568 5.074 1.00 82.20 39 GLU F N 1
ATOM 10512 C CA . GLU F 2 39 ? -59.472 -7.109 5.280 1.00 79.66 39 GLU F CA 1
ATOM 10513 C C . GLU F 2 39 ? -58.132 -6.634 4.707 1.00 71.86 39 GLU F C 1
ATOM 10514 O O . GLU F 2 39 ? -58.136 -5.602 4.010 1.00 67.72 39 GLU F O 1
ATOM 10520 N N . SER F 2 40 ? -57.024 -7.317 5.016 1.00 68.16 40 SER F N 1
ATOM 10521 C CA . SER F 2 40 ? -55.665 -6.934 4.540 1.00 65.35 40 SER F CA 1
ATOM 10522 C C . SER F 2 40 ? -55.548 -7.177 3.026 1.00 65.84 40 SER F C 1
ATOM 10523 O O . SER F 2 40 ? -54.761 -6.461 2.376 1.00 67.39 40 SER F O 1
ATOM 10526 N N . THR F 2 41 ? -56.292 -8.156 2.489 1.00 63.98 41 THR F N 1
ATOM 10527 C CA . THR F 2 41 ? -56.348 -8.500 1.050 1.00 61.03 41 THR F CA 1
ATOM 10528 C C . THR F 2 41 ? -57.071 -7.367 0.319 1.00 62.19 41 THR F C 1
ATOM 10529 O O . THR F 2 41 ? -56.539 -6.909 -0.706 1.00 62.67 41 THR F O 1
ATOM 10533 N N . GLN F 2 42 ? -58.250 -6.952 0.793 1.00 63.21 42 GLN F N 1
ATOM 10534 C CA . GLN F 2 42 ? -59.083 -5.936 0.076 1.00 64.84 42 GLN F CA 1
ATOM 10535 C C . GLN F 2 42 ? -58.294 -4.620 0.017 1.00 66.92 42 GLN F C 1
ATOM 10536 O O . GLN F 2 42 ? -58.235 -4.030 -1.065 1.00 76.85 42 GLN F O 1
ATOM 10542 N N . THR F 2 43 ? -57.666 -4.205 1.115 1.00 66.83 43 THR F N 1
ATOM 10543 C CA . THR F 2 43 ? -56.846 -2.963 1.191 1.00 63.48 43 THR F CA 1
ATOM 10544 C C . THR F 2 43 ? -55.753 -2.984 0.106 1.00 60.14 43 THR F C 1
ATOM 10545 O O . THR F 2 43 ? -55.687 -2.022 -0.682 1.00 60.38 43 THR F O 1
ATOM 10549 N N . ALA F 2 44 ? -54.933 -4.036 0.064 1.00 56.71 44 ALA F N 1
ATOM 10550 C CA . ALA F 2 44 ? -53.941 -4.264 -1.009 1.00 54.64 44 ALA F CA 1
ATOM 10551 C C . ALA F 2 44 ? -54.639 -4.135 -2.382 1.00 52.15 44 ALA F C 1
ATOM 10552 O O . ALA F 2 44 ? -54.059 -3.474 -3.254 1.00 48.01 44 ALA F O 1
ATOM 10554 N N . ILE F 2 45 ? -55.834 -4.718 -2.574 1.00 52.52 45 ILE F N 1
ATOM 10555 C CA . ILE F 2 45 ? -56.553 -4.698 -3.891 1.00 54.32 45 ILE F CA 1
ATOM 10556 C C . ILE F 2 45 ? -56.970 -3.253 -4.233 1.00 52.47 45 ILE F C 1
ATOM 10557 O O . ILE F 2 45 ? -56.776 -2.826 -5.369 1.00 48.85 45 ILE F O 1
ATOM 10562 N N . ASP F 2 46 ? -57.544 -2.514 -3.291 1.00 54.14 46 ASP F N 1
ATOM 10563 C CA . ASP F 2 46 ? -57.903 -1.085 -3.494 1.00 55.55 46 ASP F CA 1
ATOM 10564 C C . ASP F 2 46 ? -56.638 -0.317 -3.881 1.00 54.74 46 ASP F C 1
ATOM 10565 O O . ASP F 2 46 ? -56.705 0.469 -4.827 1.00 57.76 46 ASP F O 1
ATOM 10570 N N . GLN F 2 47 ? -55.519 -0.573 -3.209 1.00 51.52 47 GLN F N 1
ATOM 10571 C CA . GLN F 2 47 ? -54.235 0.128 -3.471 1.00 49.86 47 GLN F CA 1
ATOM 10572 C C . GLN F 2 47 ? -53.717 -0.217 -4.884 1.00 47.80 47 GLN F C 1
ATOM 10573 O O . GLN F 2 47 ? -53.341 0.693 -5.614 1.00 45.78 47 GLN F O 1
ATOM 10579 N N . ILE F 2 48 ? -53.633 -1.487 -5.251 1.00 47.30 48 ILE F N 1
ATOM 10580 C CA . ILE F 2 48 ? -53.153 -1.904 -6.598 1.00 49.11 48 ILE F CA 1
ATOM 10581 C C . ILE F 2 48 ? -54.152 -1.433 -7.669 1.00 50.03 48 ILE F C 1
ATOM 10582 O O . ILE F 2 48 ? -53.699 -0.995 -8.725 1.00 49.03 48 ILE F O 1
ATOM 10587 N N . THR F 2 49 ? -55.460 -1.480 -7.412 1.00 50.32 49 THR F N 1
ATOM 10588 C CA . THR F 2 49 ? -56.488 -0.939 -8.339 1.00 52.39 49 THR F CA 1
ATOM 10589 C C . THR F 2 49 ? -56.262 0.567 -8.534 1.00 54.30 49 THR F C 1
ATOM 10590 O O . THR F 2 49 ? -56.490 1.042 -9.644 1.00 54.12 49 THR F O 1
ATOM 10594 N N . SER F 2 50 ? -55.903 1.304 -7.481 1.00 53.87 50 SER F N 1
ATOM 10595 C CA . SER F 2 50 ? -55.584 2.744 -7.569 1.00 53.98 50 SER F CA 1
ATOM 10596 C C . SER F 2 50 ? -54.384 2.906 -8.472 1.00 52.51 50 SER F C 1
ATOM 10597 O O . SER F 2 50 ? -54.436 3.794 -9.305 1.00 54.60 50 SER F O 1
ATOM 10600 N N . LYS F 2 51 ? -53.364 2.061 -8.289 1.00 51.94 51 LYS F N 1
ATOM 10601 C CA . LYS F 2 51 ? -52.052 2.149 -8.984 1.00 51.74 51 LYS F CA 1
ATOM 10602 C C . LYS F 2 51 ? -52.252 1.932 -10.485 1.00 52.77 51 LYS F C 1
ATOM 10603 O O . LYS F 2 51 ? -51.729 2.702 -11.268 1.00 56.75 51 LYS F O 1
ATOM 10609 N N . VAL F 2 52 ? -52.961 0.884 -10.876 1.00 53.39 52 VAL F N 1
ATOM 10610 C CA . VAL F 2 52 ? -53.288 0.589 -12.300 1.00 50.86 52 VAL F CA 1
ATOM 10611 C C . VAL F 2 52 ? -54.076 1.783 -12.858 1.00 52.62 52 VAL F C 1
ATOM 10612 O O . VAL F 2 52 ? -53.582 2.395 -13.822 1.00 47.90 52 VAL F O 1
ATOM 10616 N N . ASN F 2 53 ? -55.219 2.134 -12.242 1.00 54.41 53 ASN F N 1
ATOM 10617 C CA . ASN F 2 53 ? -56.137 3.213 -12.712 1.00 55.44 53 ASN F CA 1
ATOM 10618 C C . ASN F 2 53 ? -55.394 4.544 -12.838 1.00 54.16 53 ASN F C 1
ATOM 10619 O O . ASN F 2 53 ? -55.765 5.290 -13.714 1.00 54.48 53 ASN F O 1
ATOM 10624 N N . ASN F 2 54 ? -54.384 4.812 -12.009 1.00 53.76 54 ASN F N 1
ATOM 10625 C CA . ASN F 2 54 ? -53.553 6.045 -12.075 1.00 53.32 54 ASN F CA 1
ATOM 10626 C C . ASN F 2 54 ? -52.643 5.939 -13.290 1.00 51.24 54 ASN F C 1
ATOM 10627 O O . ASN F 2 54 ? -52.490 6.933 -13.970 1.00 52.67 54 ASN F O 1
ATOM 10632 N N . ILE F 2 55 ? -52.056 4.779 -13.553 1.00 52.05 55 ILE F N 1
ATOM 10633 C CA . ILE F 2 55 ? -51.050 4.618 -14.639 1.00 54.46 55 ILE F CA 1
ATOM 10634 C C . ILE F 2 55 ? -51.749 4.648 -16.005 1.00 56.81 55 ILE F C 1
ATOM 10635 O O . ILE F 2 55 ? -51.151 5.262 -16.916 1.00 62.19 55 ILE F O 1
ATOM 10640 N N . VAL F 2 56 ? -52.928 4.029 -16.154 1.00 52.88 56 VAL F N 1
ATOM 10641 C CA . VAL F 2 56 ? -53.606 3.873 -17.480 1.00 54.44 56 VAL F CA 1
ATOM 10642 C C . VAL F 2 56 ? -54.602 5.007 -17.776 1.00 59.83 56 VAL F C 1
ATOM 10643 O O . VAL F 2 56 ? -55.173 4.997 -18.880 1.00 62.91 56 VAL F O 1
ATOM 10647 N N . ASP F 2 57 ? -54.805 5.970 -16.875 1.00 65.51 57 ASP F N 1
ATOM 10648 C CA . ASP F 2 57 ? -55.819 7.046 -17.043 1.00 63.47 57 ASP F CA 1
ATOM 10649 C C . ASP F 2 57 ? -55.592 8.026 -15.900 1.00 69.69 57 ASP F C 1
ATOM 10650 O O . ASP F 2 57 ? -55.451 7.550 -14.781 1.00 83.19 57 ASP F O 1
ATOM 10655 N N . ARG F 2 58 ? -55.503 9.328 -16.150 1.00 73.94 58 ARG F N 1
ATOM 10656 C CA . ARG F 2 58 ? -55.353 10.373 -15.088 1.00 78.19 58 ARG F CA 1
ATOM 10657 C C . ARG F 2 58 ? -53.884 10.748 -15.026 1.00 75.13 58 ARG F C 1
ATOM 10658 O O . ARG F 2 58 ? -53.613 11.927 -15.136 1.00 83.83 58 ARG F O 1
ATOM 10666 N N . MET F 2 59 ? -52.983 9.784 -14.850 1.00 72.82 59 MET F N 1
ATOM 10667 C CA . MET F 2 59 ? -51.522 10.023 -15.001 1.00 72.80 59 MET F CA 1
ATOM 10668 C C . MET F 2 59 ? -51.084 9.546 -16.381 1.00 71.35 59 MET F C 1
ATOM 10669 O O . MET F 2 59 ? -49.891 9.354 -16.607 1.00 78.25 59 MET F O 1
ATOM 10674 N N . ASN F 2 60 ? -52.039 9.321 -17.269 1.00 66.96 60 ASN F N 1
ATOM 10675 C CA . ASN F 2 60 ? -51.753 8.883 -18.649 1.00 63.27 60 ASN F CA 1
ATOM 10676 C C . ASN F 2 60 ? -52.096 10.046 -19.563 1.00 64.02 60 ASN F C 1
ATOM 10677 O O . ASN F 2 60 ? -53.065 9.946 -20.328 1.00 59.90 60 ASN F O 1
ATOM 10682 N N . THR F 2 61 ? -51.345 11.138 -19.451 1.00 72.12 61 THR F N 1
ATOM 10683 C CA . THR F 2 61 ? -51.694 12.392 -20.165 1.00 77.10 61 THR F CA 1
ATOM 10684 C C . THR F 2 61 ? -51.573 12.046 -21.655 1.00 76.50 61 THR F C 1
ATOM 10685 O O . THR F 2 61 ? -50.604 11.297 -22.051 1.00 67.48 61 THR F O 1
ATOM 10689 N N . ASN F 2 62 ? -52.588 12.476 -22.416 1.00 77.99 62 ASN F N 1
ATOM 10690 C CA . ASN F 2 62 ? -52.781 12.087 -23.831 1.00 84.78 62 ASN F CA 1
ATOM 10691 C C . ASN F 2 62 ? -51.889 12.930 -24.768 1.00 84.95 62 ASN F C 1
ATOM 10692 O O . ASN F 2 62 ? -51.741 14.163 -24.571 1.00 76.99 62 ASN F O 1
ATOM 10697 N N . PHE F 2 63 ? -51.356 12.271 -25.799 1.00 83.42 63 PHE F N 1
ATOM 10698 C CA . PHE F 2 63 ? -50.580 12.890 -26.890 1.00 78.97 63 PHE F CA 1
ATOM 10699 C C . PHE F 2 63 ? -50.973 12.237 -28.215 1.00 74.94 63 PHE F C 1
ATOM 10700 O O . PHE F 2 63 ? -50.749 11.041 -28.346 1.00 76.97 63 PHE F O 1
ATOM 10708 N N . GLU F 2 64 ? -51.463 13.012 -29.185 1.00 77.21 64 GLU F N 1
ATOM 10709 C CA . GLU F 2 64 ? -51.693 12.537 -30.581 1.00 79.53 64 GLU F CA 1
ATOM 10710 C C . GLU F 2 64 ? -50.679 13.162 -31.549 1.00 70.50 64 GLU F C 1
ATOM 10711 O O . GLU F 2 64 ? -50.483 14.383 -31.440 1.00 63.72 64 GLU F O 1
ATOM 10717 N N . SER F 2 65 ? -50.075 12.340 -32.432 1.00 66.95 65 SER F N 1
ATOM 10718 C CA . SER F 2 65 ? -49.133 12.740 -33.522 1.00 65.19 65 SER F CA 1
ATOM 10719 C C . SER F 2 65 ? -49.839 13.677 -34.486 1.00 62.22 65 SER F C 1
ATOM 10720 O O . SER F 2 65 ? -50.923 13.303 -34.919 1.00 60.72 65 SER F O 1
ATOM 10723 N N . VAL F 2 66 ? -49.230 14.828 -34.779 1.00 61.30 66 VAL F N 1
ATOM 10724 C CA . VAL F 2 66 ? -49.636 15.766 -35.855 1.00 66.08 66 VAL F CA 1
ATOM 10725 C C . VAL F 2 66 ? -48.553 15.644 -36.927 1.00 70.77 66 VAL F C 1
ATOM 10726 O O . VAL F 2 66 ? -47.413 16.165 -36.686 1.00 79.47 66 VAL F O 1
ATOM 10728 N N . GLN F 2 67 ? -48.842 14.925 -38.019 1.00 70.30 67 GLN F N 1
ATOM 10729 C CA . GLN F 2 67 ? -47.933 14.875 -39.192 1.00 73.17 67 GLN F CA 1
ATOM 10730 C C . GLN F 2 67 ? -48.657 15.472 -40.406 1.00 64.45 67 GLN F C 1
ATOM 10731 O O . GLN F 2 67 ? -49.762 15.026 -40.755 1.00 58.50 67 GLN F O 1
ATOM 10737 N N . HIS F 2 68 ? -48.034 16.499 -40.988 1.00 57.30 68 HIS F N 1
ATOM 10738 C CA . HIS F 2 68 ? -48.468 17.211 -42.203 1.00 55.59 68 HIS F CA 1
ATOM 10739 C C . HIS F 2 68 ? -47.607 16.745 -43.381 1.00 54.07 68 HIS F C 1
ATOM 10740 O O . HIS F 2 68 ? -46.640 16.040 -43.150 1.00 52.37 68 HIS F O 1
ATOM 10747 N N . GLU F 2 69 ? -47.948 17.132 -44.612 1.00 57.21 69 GLU F N 1
ATOM 10748 C CA . GLU F 2 69 ? -47.156 16.826 -45.833 1.00 57.10 69 GLU F CA 1
ATOM 10749 C C . GLU F 2 69 ? -46.303 18.042 -46.170 1.00 52.18 69 GLU F C 1
ATOM 10750 O O . GLU F 2 69 ? -46.725 19.141 -45.794 1.00 47.23 69 GLU F O 1
ATOM 10756 N N . PHE F 2 70 ? -45.164 17.843 -46.842 1.00 51.36 70 PHE F N 1
ATOM 10757 C CA . PHE F 2 70 ? -44.236 18.940 -47.223 1.00 51.36 70 PHE F CA 1
ATOM 10758 C C . PHE F 2 70 ? -43.705 18.726 -48.642 1.00 52.46 70 PHE F C 1
ATOM 10759 O O . PHE F 2 70 ? -43.635 17.571 -49.072 1.00 57.58 70 PHE F O 1
ATOM 10767 N N . SER F 2 71 ? -43.338 19.803 -49.339 1.00 51.33 71 SER F N 1
ATOM 10768 C CA . SER F 2 71 ? -42.758 19.749 -50.707 1.00 53.84 71 SER F CA 1
ATOM 10769 C C . SER F 2 71 ? -41.281 19.367 -50.616 1.00 55.24 71 SER F C 1
ATOM 10770 O O . SER F 2 71 ? -40.763 19.293 -49.533 1.00 59.33 71 SER F O 1
ATOM 10773 N N . GLU F 2 72 ? -40.618 19.189 -51.738 1.00 60.38 72 GLU F N 1
ATOM 10774 C CA . GLU F 2 72 ? -39.170 18.890 -51.792 1.00 62.15 72 GLU F CA 1
ATOM 10775 C C . GLU F 2 72 ? -38.316 20.083 -51.333 1.00 61.15 72 GLU F C 1
ATOM 10776 O O . GLU F 2 72 ? -37.135 19.833 -51.042 1.00 63.15 72 GLU F O 1
ATOM 10782 N N . ILE F 2 73 ? -38.834 21.320 -51.256 1.00 58.49 73 ILE F N 1
ATOM 10783 C CA . ILE F 2 73 ? -38.009 22.471 -50.765 1.00 59.92 73 ILE F CA 1
ATOM 10784 C C . ILE F 2 73 ? -38.510 22.937 -49.398 1.00 56.82 73 ILE F C 1
ATOM 10785 O O . ILE F 2 73 ? -38.169 24.077 -48.993 1.00 55.32 73 ILE F O 1
ATOM 10790 N N . GLU F 2 74 ? -39.264 22.066 -48.724 1.00 53.50 74 GLU F N 1
ATOM 10791 C CA . GLU F 2 74 ? -39.713 22.243 -47.327 1.00 52.35 74 GLU F CA 1
ATOM 10792 C C . GLU F 2 74 ? -39.107 21.097 -46.508 1.00 49.18 74 GLU F C 1
ATOM 10793 O O . GLU F 2 74 ? -39.738 20.665 -45.525 1.00 46.17 74 GLU F O 1
ATOM 10799 N N . GLU F 2 75 ? -37.915 20.626 -46.898 1.00 46.19 75 GLU F N 1
ATOM 10800 C CA . GLU F 2 75 ? -37.265 19.467 -46.236 1.00 45.91 75 GLU F CA 1
ATOM 10801 C C . GLU F 2 75 ? -36.871 19.889 -44.806 1.00 42.68 75 GLU F C 1
ATOM 10802 O O . GLU F 2 75 ? -37.013 19.079 -43.907 1.00 44.33 75 GLU F O 1
ATOM 10808 N N . ARG F 2 76 ? -36.488 21.139 -44.574 1.00 42.06 76 ARG F N 1
ATOM 10809 C CA . ARG F 2 76 ? -36.145 21.647 -43.217 1.00 42.74 76 ARG F CA 1
ATOM 10810 C C . ARG F 2 76 ? -37.357 21.521 -42.306 1.00 42.72 76 ARG F C 1
ATOM 10811 O O . ARG F 2 76 ? -37.243 20.994 -41.184 1.00 45.57 76 ARG F O 1
ATOM 10819 N N . ILE F 2 77 ? -38.495 21.992 -42.782 1.00 42.89 77 ILE F N 1
ATOM 10820 C CA . ILE F 2 77 ? -39.752 22.022 -42.001 1.00 43.58 77 ILE F CA 1
ATOM 10821 C C . ILE F 2 77 ? -40.245 20.568 -41.859 1.00 43.02 77 ILE F C 1
ATOM 10822 O O . ILE F 2 77 ? -40.753 20.228 -40.787 1.00 43.03 77 ILE F O 1
ATOM 10827 N N . ASN F 2 78 ? -40.048 19.710 -42.873 1.00 43.38 78 ASN F N 1
ATOM 10828 C CA . ASN F 2 78 ? -40.449 18.275 -42.840 1.00 42.18 78 ASN F CA 1
ATOM 10829 C C . ASN F 2 78 ? -39.668 17.596 -41.723 1.00 40.93 78 ASN F C 1
ATOM 10830 O O . ASN F 2 78 ? -40.299 17.057 -40.840 1.00 40.78 78 ASN F O 1
ATOM 10835 N N . GLN F 2 79 ? -38.344 17.693 -41.760 1.00 43.02 79 GLN F N 1
ATOM 10836 C CA . GLN F 2 79 ? -37.421 17.079 -40.772 1.00 45.94 79 GLN F CA 1
ATOM 10837 C C . GLN F 2 79 ? -37.758 17.597 -39.372 1.00 46.31 79 GLN F C 1
ATOM 10838 O O . GLN F 2 79 ? -37.725 16.784 -38.463 1.00 49.98 79 GLN F O 1
ATOM 10844 N N . LEU F 2 80 ? -38.072 18.881 -39.213 1.00 46.74 80 LEU F N 1
ATOM 10845 C CA . LEU F 2 80 ? -38.411 19.443 -37.895 1.00 46.45 80 LEU F CA 1
ATOM 10846 C C . LEU F 2 80 ? -39.744 18.882 -37.419 1.00 44.92 80 LEU F C 1
ATOM 10847 O O . LEU F 2 80 ? -39.810 18.475 -36.267 1.00 54.24 80 LEU F 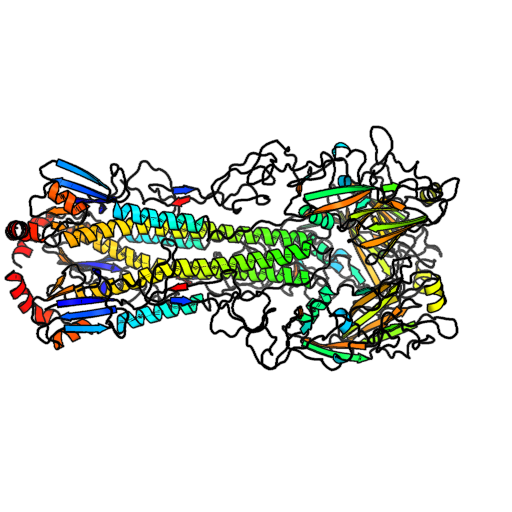O 1
ATOM 10852 N N . SER F 2 81 ? -40.780 18.863 -38.237 1.00 46.14 81 SER F N 1
ATOM 10853 C CA . SER F 2 81 ? -42.111 18.359 -37.798 1.00 49.65 81 SER F CA 1
ATOM 10854 C C . SER F 2 81 ? -41.977 16.883 -37.362 1.00 53.30 81 SER F C 1
ATOM 10855 O O . SER F 2 81 ? -42.542 16.526 -36.311 1.00 55.64 81 SER F O 1
ATOM 10858 N N . LYS F 2 82 ? -41.182 16.080 -38.079 1.00 54.41 82 LYS F N 1
ATOM 10859 C CA . LYS F 2 82 ? -40.977 14.644 -37.798 1.00 54.79 82 LYS F CA 1
ATOM 10860 C C . LYS F 2 82 ? -40.101 14.461 -36.565 1.00 53.94 82 LYS F C 1
ATOM 10861 O O . LYS F 2 82 ? -40.313 13.470 -35.856 1.00 63.84 82 LYS F O 1
ATOM 10867 N N . HIS F 2 83 ? -39.148 15.346 -36.325 1.00 49.73 83 HIS F N 1
ATOM 10868 C CA . HIS F 2 83 ? -38.249 15.321 -35.147 1.00 51.52 83 HIS F CA 1
ATOM 10869 C C . HIS F 2 83 ? -39.074 15.620 -33.894 1.00 50.63 83 HIS F C 1
ATOM 10870 O O . HIS F 2 83 ? -38.854 14.965 -32.879 1.00 49.94 83 HIS F O 1
ATOM 10877 N N . VAL F 2 84 ? -39.997 16.577 -33.964 1.00 49.29 84 VAL F N 1
ATOM 10878 C CA . VAL F 2 84 ? -40.912 16.910 -32.837 1.00 48.66 84 VAL F CA 1
ATOM 10879 C C . VAL F 2 84 ? -41.719 15.657 -32.499 1.00 47.32 84 VAL F C 1
ATOM 10880 O O . VAL F 2 84 ? -41.734 15.246 -31.341 1.00 56.56 84 VAL F O 1
ATOM 10884 N N . ASP F 2 85 ? -42.355 15.063 -33.484 1.00 49.93 85 ASP F N 1
ATOM 10885 C CA . ASP F 2 85 ? -43.218 13.866 -33.309 1.00 55.89 85 ASP F CA 1
ATOM 10886 C C . ASP F 2 85 ? -42.414 12.701 -32.725 1.00 55.31 85 ASP F C 1
ATOM 10887 O O . ASP F 2 85 ? -42.866 12.112 -31.771 1.00 54.17 85 ASP F O 1
ATOM 10892 N N . ASP F 2 86 ? -41.253 12.395 -33.300 1.00 58.39 86 ASP F N 1
ATOM 10893 C CA . ASP F 2 86 ? -40.367 11.283 -32.859 1.00 54.97 86 ASP F CA 1
ATOM 10894 C C . ASP F 2 86 ? -39.944 11.482 -31.406 1.00 51.50 86 ASP F C 1
ATOM 10895 O O . ASP F 2 86 ? -40.104 10.522 -30.657 1.00 53.43 86 ASP F O 1
ATOM 10900 N N . SER F 2 87 ? -39.391 12.646 -31.042 1.00 49.51 87 SER F N 1
ATOM 10901 C CA . SER F 2 87 ? -38.788 12.866 -29.703 1.00 50.61 87 SER F CA 1
ATOM 10902 C C . SER F 2 87 ? -39.886 12.962 -28.648 1.00 45.05 87 SER F C 1
ATOM 10903 O O . SER F 2 87 ? -39.624 12.489 -27.530 1.00 43.81 87 SER F O 1
ATOM 10906 N N . VAL F 2 88 ? -41.066 13.461 -28.999 1.00 41.53 88 VAL F N 1
ATOM 10907 C CA . VAL F 2 88 ? -42.216 13.520 -28.050 1.00 41.58 88 VAL F CA 1
ATOM 10908 C C . VAL F 2 88 ? -42.803 12.112 -27.858 1.00 42.05 88 VAL F C 1
ATOM 10909 O O . VAL F 2 88 ? -43.153 11.764 -26.711 1.00 48.42 88 VAL F O 1
ATOM 10913 N N . ILE F 2 89 ? -42.931 11.296 -28.900 1.00 41.28 89 ILE F N 1
ATOM 10914 C CA . ILE F 2 89 ? -43.275 9.873 -28.661 1.00 43.96 89 ILE F CA 1
ATOM 10915 C C . ILE F 2 89 ? -42.201 9.223 -27.760 1.00 43.62 89 ILE F C 1
ATOM 10916 O O . ILE F 2 89 ? -42.581 8.612 -26.754 1.00 42.08 89 ILE F O 1
ATOM 10921 N N . ASP F 2 90 ? -40.916 9.366 -28.095 1.00 44.04 90 ASP F N 1
ATOM 10922 C CA . ASP F 2 90 ? -39.795 8.805 -27.309 1.00 48.52 90 ASP F CA 1
ATOM 10923 C C . ASP F 2 90 ? -39.989 9.165 -25.821 1.00 49.84 90 ASP F C 1
ATOM 10924 O O . ASP F 2 90 ? -39.709 8.278 -24.957 1.00 56.45 90 ASP F O 1
ATOM 10929 N N . ILE F 2 91 ? -40.411 10.405 -25.524 1.00 46.38 91 ILE F N 1
ATOM 10930 C CA . ILE F 2 91 ? -40.559 10.971 -24.143 1.00 44.09 91 ILE F CA 1
ATOM 10931 C C . ILE F 2 91 ? -41.730 10.287 -23.439 1.00 43.57 91 ILE F C 1
ATOM 10932 O O . ILE F 2 91 ? -41.532 9.809 -22.313 1.00 45.09 91 ILE F O 1
ATOM 10937 N N . TRP F 2 92 ? -42.910 10.243 -24.049 1.00 42.67 92 TRP F N 1
ATOM 10938 C CA . TRP F 2 92 ? -44.079 9.579 -23.416 1.00 43.10 92 TRP F CA 1
ATOM 10939 C C . TRP F 2 92 ? -43.829 8.075 -23.245 1.00 44.13 92 TRP F C 1
ATOM 10940 O O . TRP F 2 92 ? -44.303 7.526 -22.223 1.00 51.73 92 TRP F O 1
ATOM 10951 N N . SER F 2 93 ? -43.062 7.460 -24.152 1.00 43.43 93 SER F N 1
ATOM 10952 C CA . SER F 2 93 ? -42.670 6.028 -24.136 1.00 42.25 93 SER F CA 1
ATOM 10953 C C . SER F 2 93 ? -41.697 5.754 -22.985 1.00 41.36 93 SER F C 1
ATOM 10954 O O . SER F 2 93 ? -41.927 4.768 -22.308 1.00 43.81 93 SER F O 1
ATOM 10957 N N . TYR F 2 94 ? -40.664 6.574 -22.767 1.00 42.48 94 TYR F N 1
ATOM 10958 C CA . TYR F 2 94 ? -39.783 6.492 -21.569 1.00 45.27 94 TYR F CA 1
ATOM 10959 C C . TYR F 2 94 ? -40.659 6.621 -20.323 1.00 47.66 94 TYR F C 1
ATOM 10960 O O . TYR F 2 94 ? -40.600 5.750 -19.456 1.00 52.30 94 TYR F O 1
ATOM 10969 N N . ASN F 2 95 ? -41.500 7.648 -20.268 1.00 47.98 95 ASN F N 1
ATOM 10970 C CA . ASN F 2 95 ? -42.336 7.949 -19.083 1.00 48.38 95 ASN F CA 1
ATOM 10971 C C . ASN F 2 95 ? -43.167 6.726 -18.692 1.00 47.33 95 ASN F C 1
ATOM 10972 O O . ASN F 2 95 ? -43.250 6.426 -17.503 1.00 51.42 95 ASN F O 1
ATOM 10977 N N . ALA F 2 96 ? -43.773 6.049 -19.649 1.00 48.68 96 ALA F N 1
ATOM 10978 C CA . ALA F 2 96 ? -44.622 4.878 -19.355 1.00 49.79 96 ALA F CA 1
ATOM 10979 C C . ALA F 2 96 ? -43.728 3.722 -18.884 1.00 52.02 96 ALA F C 1
ATOM 10980 O O . ALA F 2 96 ? -44.039 3.160 -17.831 1.00 52.05 96 ALA F O 1
ATOM 10982 N N . GLN F 2 97 ? -42.650 3.390 -19.608 1.00 51.98 97 GLN F N 1
ATOM 10983 C CA . GLN F 2 97 ? -41.789 2.225 -19.265 1.00 54.84 97 GLN F CA 1
ATOM 10984 C C . GLN F 2 97 ? -41.149 2.438 -17.887 1.00 53.70 97 GLN F C 1
ATOM 10985 O O . GLN F 2 97 ? -41.120 1.476 -17.122 1.00 57.65 97 GLN F O 1
ATOM 10991 N N . LEU F 2 98 ? -40.658 3.644 -17.596 1.00 51.47 98 LEU F N 1
ATOM 10992 C CA . LEU F 2 98 ? -40.013 4.007 -16.299 1.00 51.58 98 LEU F CA 1
ATOM 10993 C C . LEU F 2 98 ? -41.045 3.821 -15.192 1.00 50.11 98 LEU F C 1
ATOM 10994 O O . LEU F 2 98 ? -40.798 3.030 -14.287 1.00 52.97 98 LEU F O 1
ATOM 10999 N N . LEU F 2 99 ? -42.177 4.511 -15.294 1.00 47.94 99 LEU F N 1
ATOM 11000 C CA . LEU F 2 99 ? -43.267 4.430 -14.295 1.00 46.44 99 LEU F CA 1
ATOM 11001 C C . LEU F 2 99 ? -43.627 2.968 -14.013 1.00 44.95 99 LEU F C 1
ATOM 11002 O O . LEU F 2 99 ? -43.793 2.645 -12.839 1.00 48.09 99 LEU F O 1
ATOM 11007 N N . VAL F 2 100 ? -43.733 2.114 -15.032 1.00 42.97 100 VAL F N 1
ATOM 11008 C CA . VAL F 2 100 ? -44.035 0.669 -14.849 1.00 42.27 100 VAL F CA 1
ATOM 11009 C C . VAL F 2 100 ? -42.895 0.005 -14.073 1.00 44.97 100 VAL F C 1
ATOM 11010 O O . VAL F 2 100 ? -43.204 -0.716 -13.102 1.00 45.02 100 VAL F O 1
ATOM 11014 N N . LEU F 2 101 ? -41.639 0.240 -14.469 1.00 48.32 101 LEU F N 1
ATOM 11015 C CA . LEU F 2 101 ? -40.437 -0.344 -13.815 1.00 50.15 101 LEU F CA 1
ATOM 11016 C C . LEU F 2 101 ? -40.378 0.073 -12.345 1.00 52.21 101 LEU F C 1
ATOM 11017 O O . LEU F 2 101 ? -40.081 -0.787 -11.496 1.00 55.67 101 LEU F O 1
ATOM 11022 N N . LEU F 2 102 ? -40.600 1.356 -12.060 1.00 53.68 102 LEU F N 1
ATOM 11023 C CA . LEU F 2 102 ? -40.482 1.869 -10.678 1.00 55.85 102 LEU F CA 1
ATOM 11024 C C . LEU F 2 102 ? -41.660 1.359 -9.858 1.00 53.17 102 LEU F C 1
ATOM 11025 O O . LEU F 2 102 ? -41.435 1.045 -8.670 1.00 55.08 102 LEU F O 1
ATOM 11030 N N . GLU F 2 103 ? -42.838 1.246 -10.467 1.00 49.54 103 GLU F N 1
ATOM 11031 C CA . GLU F 2 103 ? -44.061 0.842 -9.737 1.00 49.99 103 GLU F CA 1
ATOM 11032 C C . GLU F 2 103 ? -44.116 -0.668 -9.597 1.00 49.68 103 GLU F C 1
ATOM 11033 O O . GLU F 2 103 ? -44.690 -1.110 -8.626 1.00 55.10 103 GLU F O 1
ATOM 11039 N N . ASN F 2 104 ? -43.502 -1.420 -10.501 1.00 48.19 104 ASN F N 1
ATOM 11040 C CA . ASN F 2 104 ? -43.348 -2.882 -10.322 1.00 47.28 104 ASN F CA 1
ATOM 11041 C C . ASN F 2 104 ? -42.556 -3.136 -9.026 1.00 47.75 104 ASN F C 1
ATOM 11042 O O . ASN F 2 104 ? -43.057 -3.921 -8.166 1.00 49.83 104 ASN F O 1
ATOM 11047 N N . GLU F 2 105 ? -41.381 -2.515 -8.869 1.00 46.34 105 GLU F N 1
ATOM 11048 C CA . GLU F 2 105 ? -40.543 -2.650 -7.646 1.00 48.90 105 GLU F CA 1
ATOM 11049 C C . GLU F 2 105 ? -41.383 -2.339 -6.399 1.00 49.42 105 GLU F C 1
ATOM 11050 O O . GLU F 2 105 ? -41.283 -3.092 -5.414 1.00 54.76 105 GLU F O 1
ATOM 11056 N N . LYS F 2 106 ? -42.206 -1.296 -6.447 1.00 48.97 106 LYS F N 1
ATOM 11057 C CA . LYS F 2 106 ? -43.009 -0.822 -5.297 1.00 51.30 106 LYS F CA 1
ATOM 11058 C C . LYS F 2 106 ? -44.150 -1.791 -4.987 1.00 48.38 106 LYS F C 1
ATOM 11059 O O . LYS F 2 106 ? -44.429 -1.999 -3.814 1.00 47.82 106 LYS F O 1
ATOM 11065 N N . THR F 2 107 ? -44.796 -2.346 -6.005 1.00 50.31 107 THR F N 1
ATOM 11066 C CA . THR F 2 107 ? -45.877 -3.355 -5.853 1.00 50.56 107 THR F CA 1
ATOM 11067 C C . THR F 2 107 ? -45.323 -4.577 -5.097 1.00 50.91 107 THR F C 1
ATOM 11068 O O . THR F 2 107 ? -45.964 -4.997 -4.116 1.00 51.61 107 THR F O 1
ATOM 11072 N N . LEU F 2 108 ? -44.185 -5.120 -5.538 1.00 49.26 108 LEU F N 1
ATOM 11073 C CA . LEU F 2 108 ? -43.547 -6.314 -4.929 1.00 50.59 108 LEU F CA 1
ATOM 11074 C C . LEU F 2 108 ? -43.195 -6.039 -3.461 1.00 54.48 108 LEU F C 1
ATOM 11075 O O . LEU F 2 108 ? -43.333 -6.943 -2.644 1.00 60.50 108 LEU F O 1
ATOM 11080 N N . ASP F 2 109 ? -42.748 -4.829 -3.149 1.00 56.57 109 ASP F N 1
ATOM 11081 C CA . ASP F 2 109 ? -42.311 -4.404 -1.797 1.00 58.64 109 ASP F CA 1
ATOM 11082 C C . ASP F 2 109 ? -43.539 -4.163 -0.913 1.00 56.55 109 ASP F C 1
ATOM 11083 O O . ASP F 2 109 ? -43.415 -4.336 0.313 1.00 56.39 109 ASP F O 1
ATOM 11088 N N . LEU F 2 110 ? -44.677 -3.795 -1.508 1.00 56.22 110 LEU F N 1
ATOM 11089 C CA . LEU F 2 110 ? -45.966 -3.545 -0.806 1.00 57.13 110 LEU F CA 1
ATOM 11090 C C . LEU F 2 110 ? -46.555 -4.872 -0.312 1.00 59.59 110 LEU F C 1
ATOM 11091 O O . LEU F 2 110 ? -47.004 -4.939 0.840 1.00 61.72 110 LEU F O 1
ATOM 11096 N N . HIS F 2 111 ? -46.595 -5.879 -1.181 1.00 63.08 111 HIS F N 1
ATOM 11097 C CA . HIS F 2 111 ? -47.055 -7.247 -0.835 1.00 64.20 111 HIS F CA 1
ATOM 11098 C C . HIS F 2 111 ? -46.175 -7.815 0.291 1.00 62.53 111 HIS F C 1
ATOM 11099 O O . HIS F 2 111 ? -46.758 -8.194 1.326 1.00 62.15 111 HIS F O 1
ATOM 11106 N N . ASP F 2 112 ? -44.843 -7.838 0.110 1.00 57.05 112 ASP F N 1
ATOM 11107 C CA . ASP F 2 112 ? -43.864 -8.234 1.154 1.00 59.81 112 ASP F CA 1
ATOM 11108 C C . ASP F 2 112 ? -44.187 -7.491 2.459 1.00 63.68 112 ASP F C 1
ATOM 11109 O O . ASP F 2 112 ? -44.243 -8.112 3.527 1.00 68.09 112 ASP F O 1
ATOM 11114 N N . SER F 2 113 ? -44.419 -6.191 2.383 1.00 63.95 113 SER F N 1
ATOM 11115 C CA . SER F 2 113 ? -44.600 -5.305 3.563 1.00 62.64 113 SER F CA 1
ATOM 11116 C C . SER F 2 113 ? -45.997 -5.492 4.186 1.00 58.88 113 SER F C 1
ATOM 11117 O O . SER F 2 113 ? -46.134 -5.329 5.399 1.00 62.29 113 SER F O 1
ATOM 11120 N N . ASN F 2 114 ? -47.008 -5.838 3.391 1.00 56.56 114 ASN F N 1
ATOM 11121 C CA . ASN F 2 114 ? -48.391 -6.076 3.869 1.00 57.12 114 ASN F CA 1
ATOM 11122 C C . ASN F 2 114 ? -48.406 -7.383 4.677 1.00 57.82 114 ASN F C 1
ATOM 11123 O O . ASN F 2 114 ? -48.940 -7.358 5.806 1.00 59.40 114 ASN F O 1
ATOM 11128 N N . VAL F 2 115 ? -47.821 -8.479 4.161 1.00 57.02 115 VAL F N 1
ATOM 11129 C CA . VAL F 2 115 ? -47.763 -9.792 4.885 1.00 57.43 115 VAL F CA 1
ATOM 11130 C C . VAL F 2 115 ? -47.025 -9.604 6.230 1.00 60.41 115 VAL F C 1
ATOM 11131 O O . VAL F 2 115 ? -47.520 -10.106 7.221 1.00 67.56 115 VAL F O 1
ATOM 11135 N N . ARG F 2 116 ? -45.947 -8.826 6.303 1.00 63.60 116 ARG F N 1
ATOM 11136 C CA . ARG F 2 116 ? -45.150 -8.632 7.548 1.00 67.15 116 ARG F CA 1
ATOM 11137 C C . ARG F 2 116 ? -45.927 -7.764 8.549 1.00 65.19 116 ARG F C 1
ATOM 11138 O O . ARG F 2 116 ? -45.566 -7.764 9.739 1.00 64.25 116 ARG F O 1
ATOM 11146 N N . ASN F 2 117 ? -46.974 -7.078 8.099 1.00 64.98 117 ASN F N 1
ATOM 11147 C CA . ASN F 2 117 ? -47.817 -6.206 8.962 1.00 66.22 117 ASN F CA 1
ATOM 11148 C C . ASN F 2 117 ? -48.912 -7.031 9.599 1.00 63.04 117 ASN F C 1
ATOM 11149 O O . ASN F 2 117 ? -49.238 -6.732 10.738 1.00 64.00 117 ASN F O 1
ATOM 11154 N N . LEU F 2 118 ? -49.483 -7.973 8.849 1.00 63.06 118 LEU F N 1
ATOM 11155 C CA . LEU F 2 118 ? -50.398 -8.992 9.409 1.00 65.66 118 LEU F CA 1
ATOM 11156 C C . LEU F 2 118 ? -49.629 -9.758 10.504 1.00 67.27 118 LEU F C 1
ATOM 11157 O O . LEU F 2 118 ? -50.116 -9.772 11.666 1.00 69.62 118 LEU F O 1
ATOM 11162 N N . HIS F 2 119 ? -48.440 -10.291 10.173 1.00 63.13 119 HIS F N 1
ATOM 11163 C CA . HIS F 2 119 ? -47.589 -11.057 11.115 1.00 64.19 119 HIS F CA 1
ATOM 11164 C C . HIS F 2 119 ? -47.427 -10.270 12.411 1.00 69.07 119 HIS F C 1
ATOM 11165 O O . HIS F 2 119 ? -47.381 -10.898 13.469 1.00 79.13 119 HIS F O 1
ATOM 11172 N N . GLU F 2 120 ? -47.355 -8.947 12.349 1.00 71.63 120 GLU F N 1
ATOM 11173 C CA . GLU F 2 120 ? -47.079 -8.139 13.559 1.00 79.21 120 GLU F CA 1
ATOM 11174 C C . GLU F 2 120 ? -48.372 -7.666 14.216 1.00 76.89 120 GLU F C 1
ATOM 11175 O O . GLU F 2 120 ? -48.348 -7.497 15.448 1.00 82.81 120 GLU F O 1
ATOM 11181 N N . LYS F 2 121 ? -49.463 -7.521 13.467 1.00 74.52 121 LYS F N 1
ATOM 11182 C CA . LYS F 2 121 ? -50.799 -7.216 14.045 1.00 74.89 121 LYS F CA 1
ATOM 11183 C C . LYS F 2 121 ? -51.248 -8.415 14.897 1.00 74.40 121 LYS F C 1
ATOM 11184 O O . LYS F 2 121 ? -51.957 -8.198 15.940 1.00 75.25 121 LYS F O 1
ATOM 11190 N N . VAL F 2 122 ? -50.862 -9.627 14.465 1.00 69.05 122 VAL F N 1
ATOM 11191 C CA . VAL F 2 122 ? -51.175 -10.902 15.164 1.00 64.61 122 VAL F CA 1
ATOM 11192 C C . VAL F 2 122 ? -50.224 -11.048 16.359 1.00 66.86 122 VAL F C 1
ATOM 11193 O O . VAL F 2 122 ? -50.726 -11.372 17.450 1.00 67.26 122 VAL F O 1
ATOM 11197 N N . ARG F 2 123 ? -48.926 -10.769 16.202 1.00 68.10 123 ARG F N 1
ATOM 11198 C CA . ARG F 2 123 ? -47.979 -10.843 17.346 1.00 70.85 123 ARG F CA 1
ATOM 11199 C C . ARG F 2 123 ? -48.457 -9.928 18.482 1.00 72.74 123 ARG F C 1
ATOM 11200 O O . ARG F 2 123 ? -48.265 -10.303 19.681 1.00 75.75 123 ARG F O 1
ATOM 11208 N N . ARG F 2 124 ? -49.000 -8.758 18.153 1.00 71.13 124 ARG F N 1
ATOM 11209 C CA . ARG F 2 124 ? -49.367 -7.753 19.183 1.00 76.62 124 ARG F CA 1
ATOM 11210 C C . ARG F 2 124 ? -50.650 -8.169 19.907 1.00 75.33 124 ARG F C 1
ATOM 11211 O O . ARG F 2 124 ? -50.750 -7.897 21.117 1.00 78.78 124 ARG F O 1
ATOM 11219 N N . MET F 2 125 ? -51.582 -8.798 19.194 1.00 70.19 125 MET F N 1
ATOM 11220 C CA . MET F 2 125 ? -52.798 -9.396 19.794 1.00 67.86 125 MET F CA 1
ATOM 11221 C C . MET F 2 125 ? -52.407 -10.549 20.730 1.00 65.09 125 MET F C 1
ATOM 11222 O O . MET F 2 125 ? -52.985 -10.632 21.814 1.00 62.67 125 MET F O 1
ATOM 11227 N N . LEU F 2 126 ? -51.478 -11.407 20.294 1.00 64.04 126 LEU F N 1
ATOM 11228 C CA . LEU F 2 126 ? -51.080 -12.685 20.955 1.00 64.93 126 LEU F CA 1
ATOM 11229 C C . LEU F 2 126 ? -50.196 -12.377 22.163 1.00 68.62 126 LEU F C 1
ATOM 11230 O O . LEU F 2 126 ? -50.217 -13.171 23.116 1.00 68.59 126 LEU F O 1
ATOM 11235 N N . LYS F 2 127 ? -49.398 -11.312 22.083 1.00 70.68 127 LYS F N 1
ATOM 11236 C CA . LYS F 2 127 ? -48.593 -10.811 23.225 1.00 72.20 127 LYS F CA 1
ATOM 11237 C C . LYS F 2 127 ? -47.775 -11.972 23.817 1.00 70.52 127 LYS F C 1
ATOM 11238 O O . LYS F 2 127 ? -46.982 -12.554 23.067 1.00 68.73 127 LYS F O 1
ATOM 11244 N N . ASP F 2 128 ? -48.002 -12.375 25.065 1.00 71.90 128 ASP F N 1
ATOM 11245 C CA . ASP F 2 128 ? -47.132 -13.356 25.761 1.00 71.26 128 ASP F CA 1
ATOM 11246 C C . ASP F 2 128 ? -47.682 -14.783 25.679 1.00 69.34 128 ASP F C 1
ATOM 11247 O O . ASP F 2 128 ? -47.106 -15.670 26.359 1.00 67.70 128 ASP F O 1
ATOM 11252 N N . ASN F 2 129 ? -48.714 -15.001 24.860 1.00 68.17 129 ASN F N 1
ATOM 11253 C CA . ASN F 2 129 ? -49.496 -16.261 24.853 1.00 67.78 129 ASN F CA 1
ATOM 11254 C C . ASN F 2 129 ? -48.972 -17.195 23.769 1.00 63.95 129 ASN F C 1
ATOM 11255 O O . ASN F 2 129 ? -49.385 -18.352 23.742 1.00 63.54 129 ASN F O 1
ATOM 11260 N N . ALA F 2 130 ? -48.092 -16.724 22.903 1.00 63.52 130 ALA F N 1
ATOM 11261 C CA . ALA F 2 130 ? -47.583 -17.551 21.792 1.00 65.44 130 ALA F CA 1
ATOM 11262 C C . ALA F 2 130 ? -46.092 -17.308 21.623 1.00 67.33 130 ALA F C 1
ATOM 11263 O O . ALA F 2 130 ? -45.653 -16.197 21.886 1.00 65.49 130 ALA F O 1
ATOM 11265 N N . LYS F 2 131 ? -45.359 -18.351 21.256 1.00 72.25 131 LYS F N 1
ATOM 11266 C CA . LYS F 2 131 ? -43.922 -18.271 20.906 1.00 78.89 131 LYS F CA 1
ATOM 11267 C C . LYS F 2 131 ? -43.874 -17.913 19.433 1.00 80.20 131 LYS F C 1
ATOM 11268 O O . LYS F 2 131 ? -44.536 -18.595 18.632 1.00 79.90 131 LYS F O 1
ATOM 11274 N N . ASP F 2 132 ? -43.164 -16.838 19.120 1.00 81.65 132 ASP F N 1
ATOM 11275 C CA . ASP F 2 132 ? -42.798 -16.479 17.734 1.00 79.26 132 ASP F CA 1
ATOM 11276 C C . ASP F 2 132 ? -41.769 -17.514 17.274 1.00 82.72 132 ASP F C 1
ATOM 11277 O O . ASP F 2 132 ? -40.618 -17.451 17.771 1.00 84.01 132 ASP F O 1
ATOM 11282 N N . GLU F 2 133 ? -42.164 -18.442 16.392 1.00 82.05 133 GLU F N 1
ATOM 11283 C CA . GLU F 2 133 ? -41.284 -19.564 15.954 1.00 83.64 133 GLU F CA 1
ATOM 11284 C C . GLU F 2 133 ? -40.195 -19.018 15.007 1.00 83.59 133 GLU F C 1
ATOM 11285 O O . GLU F 2 133 ? -39.237 -19.763 14.745 1.00 87.04 133 GLU F O 1
ATOM 11291 N N . GLY F 2 134 ? -40.310 -17.762 14.547 1.00 78.89 134 GLY F N 1
ATOM 11292 C CA . GLY F 2 134 ? -39.335 -17.107 13.652 1.00 78.30 134 GLY F CA 1
ATOM 11293 C C . GLY F 2 134 ? -39.716 -17.279 12.189 1.00 79.21 134 GLY F C 1
ATOM 11294 O O . GLY F 2 134 ? -39.514 -16.334 11.412 1.00 78.65 134 GLY F O 1
ATOM 11295 N N . ASN F 2 135 ? -40.290 -18.431 11.827 1.00 79.53 135 ASN F N 1
ATOM 11296 C CA . ASN F 2 135 ? -40.677 -18.824 10.439 1.00 75.63 135 ASN F CA 1
ATOM 11297 C C . ASN F 2 135 ? -42.020 -18.169 10.034 1.00 72.91 135 ASN F C 1
ATOM 11298 O O . ASN F 2 135 ? -42.622 -18.615 9.020 1.00 73.51 135 ASN F O 1
ATOM 11303 N N . GLY F 2 136 ? -42.496 -17.155 10.765 1.00 69.39 136 GLY F N 1
ATOM 11304 C CA . GLY F 2 136 ? -43.795 -16.501 10.501 1.00 66.62 136 GLY F CA 1
ATOM 11305 C C . GLY F 2 136 ? -44.985 -17.220 11.131 1.00 64.59 136 GLY F C 1
ATOM 11306 O O . GLY F 2 136 ? -46.135 -16.912 10.763 1.00 59.62 136 GLY F O 1
ATOM 11307 N N . CYS F 2 137 ? -44.737 -18.134 12.068 1.00 66.95 137 CYS F N 1
ATOM 11308 C CA . CYS F 2 137 ? -45.774 -18.919 12.786 1.00 67.18 137 CYS F CA 1
ATOM 11309 C C . CYS F 2 137 ? -45.735 -18.582 14.270 1.00 71.17 137 CYS F C 1
ATOM 11310 O O . CYS F 2 137 ? -44.918 -17.761 14.710 1.00 79.23 137 CYS F O 1
ATOM 11313 N N . PHE F 2 138 ? -46.617 -19.228 15.016 1.00 70.62 138 PHE F N 1
ATOM 11314 C CA . PHE F 2 138 ? -46.847 -18.987 16.452 1.00 64.42 138 PHE F CA 1
ATOM 11315 C C . PHE F 2 138 ? -47.304 -20.290 17.089 1.00 63.52 138 PHE F C 1
ATOM 11316 O O . PHE F 2 138 ? -48.412 -20.703 16.808 1.00 64.93 138 PHE F O 1
ATOM 11324 N N . THR F 2 139 ? -46.467 -20.930 17.899 1.00 65.62 139 THR F N 1
ATOM 11325 C CA . THR F 2 139 ? -46.919 -22.011 18.810 1.00 66.38 139 THR F CA 1
ATOM 11326 C C . THR F 2 139 ? -47.604 -21.292 19.974 1.00 63.43 139 THR F C 1
ATOM 11327 O O . THR F 2 139 ? -46.973 -20.422 20.572 1.00 59.98 139 THR F O 1
ATOM 11331 N N . PHE F 2 140 ? -48.894 -21.543 20.187 1.00 63.08 140 PHE F N 1
ATOM 11332 C CA . PHE F 2 140 ? -49.642 -21.016 21.355 1.00 64.81 140 PHE F CA 1
ATOM 11333 C C . PHE F 2 140 ? -49.168 -21.752 22.609 1.00 67.58 140 PHE F C 1
ATOM 11334 O O . PHE F 2 140 ? -48.614 -22.862 22.515 1.00 70.64 140 PHE F O 1
ATOM 11342 N N . TYR F 2 141 ? -49.431 -21.171 23.767 1.00 66.86 141 TYR F N 1
ATOM 11343 C CA . TYR F 2 141 ? -49.121 -21.792 25.061 1.00 68.61 141 TYR F CA 1
ATOM 11344 C C . TYR F 2 141 ? -50.416 -22.316 25.673 1.00 69.77 141 TYR F C 1
ATOM 11345 O O . TYR F 2 141 ? -50.365 -22.742 26.824 1.00 77.25 141 TYR F O 1
ATOM 11354 N N . HIS F 2 142 ? -51.515 -22.315 24.922 1.00 68.73 142 HIS F N 1
ATOM 11355 C CA . HIS F 2 142 ? -52.829 -22.825 25.377 1.00 69.95 142 HIS F CA 1
ATOM 11356 C C . HIS F 2 142 ? -53.510 -23.589 24.252 1.00 72.36 142 HIS F C 1
ATOM 11357 O O . HIS F 2 142 ? -53.053 -23.389 23.084 1.00 69.50 142 HIS F O 1
ATOM 11364 N N . LYS F 2 143 ? -54.537 -24.401 24.579 1.00 74.02 143 LYS F N 1
ATOM 11365 C CA . LYS F 2 143 ? -55.429 -24.991 23.546 1.00 78.47 143 LYS F CA 1
ATOM 11366 C C . LYS F 2 143 ? -56.113 -23.800 22.854 1.00 74.85 143 LYS F C 1
ATOM 11367 O O . LYS F 2 143 ? -56.615 -22.899 23.558 1.00 71.55 143 LYS F O 1
ATOM 11373 N N . CYS F 2 144 ? -56.018 -23.754 21.521 1.00 71.61 144 CYS F N 1
ATOM 11374 C CA . CYS F 2 144 ? -56.710 -22.779 20.653 1.00 70.79 144 CYS F CA 1
ATOM 11375 C C . CYS F 2 144 ? -57.629 -23.586 19.740 1.00 69.70 144 CYS F C 1
ATOM 11376 O O . CYS F 2 144 ? -57.169 -24.048 18.687 1.00 71.41 144 CYS F O 1
ATOM 11379 N N . ASP F 2 145 ? -58.844 -23.854 20.232 1.00 74.58 145 ASP F N 1
ATOM 11380 C CA . ASP F 2 145 ? -59.953 -24.523 19.501 1.00 75.08 145 ASP F CA 1
ATOM 11381 C C . ASP F 2 145 ? -60.400 -23.603 18.358 1.00 73.32 145 ASP F C 1
ATOM 11382 O O . ASP F 2 145 ? -60.037 -22.408 18.376 1.00 70.34 145 ASP F O 1
ATOM 11387 N N . ASN F 2 146 ? -61.178 -24.135 17.419 1.00 73.18 146 ASN F N 1
ATOM 11388 C CA . ASN F 2 146 ? -61.657 -23.400 16.217 1.00 74.23 146 ASN F CA 1
ATOM 11389 C C . ASN F 2 146 ? -62.315 -22.078 16.643 1.00 76.00 146 ASN F C 1
ATOM 11390 O O . ASN F 2 146 ? -62.205 -21.117 15.900 1.00 75.33 146 ASN F O 1
ATOM 11395 N N . GLU F 2 147 ? -62.943 -22.008 17.814 1.00 80.26 147 GLU F N 1
ATOM 11396 C CA . GLU F 2 147 ? -63.554 -20.742 18.297 1.00 86.16 147 GLU F CA 1
ATOM 11397 C C . GLU F 2 147 ? -62.426 -19.738 18.611 1.00 80.39 147 GLU F C 1
ATOM 11398 O O . GLU F 2 147 ? -62.570 -18.553 18.302 1.00 73.03 147 GLU F O 1
ATOM 11404 N N . CYS F 2 148 ? -61.322 -20.202 19.196 1.00 81.87 148 CYS F N 1
ATOM 11405 C CA . CYS F 2 148 ? -60.127 -19.373 19.529 1.00 77.91 148 CYS F CA 1
ATOM 11406 C C . CYS F 2 148 ? -59.426 -18.918 18.231 1.00 70.70 148 CYS F C 1
ATOM 11407 O O . CYS F 2 148 ? -59.098 -17.741 18.103 1.00 62.55 148 CYS F O 1
ATOM 11410 N N . ILE F 2 149 ? -59.221 -19.824 17.279 1.00 71.06 149 ILE F N 1
ATOM 11411 C CA . ILE F 2 149 ? -58.542 -19.524 15.982 1.00 70.28 149 ILE F CA 1
ATOM 11412 C C . ILE F 2 149 ? -59.327 -18.420 15.266 1.00 68.60 149 ILE F C 1
ATOM 11413 O O . ILE F 2 149 ? -58.723 -17.392 14.951 1.00 67.49 149 ILE F O 1
ATOM 11418 N N . GLU F 2 150 ? -60.630 -18.618 15.046 1.00 67.69 150 GLU F N 1
ATOM 11419 C CA . GLU F 2 150 ? -61.512 -17.651 14.344 1.00 65.37 150 GLU F CA 1
ATOM 11420 C C . GLU F 2 150 ? -61.424 -16.287 15.030 1.00 65.54 150 GLU F C 1
ATOM 11421 O O . GLU F 2 150 ? -61.570 -15.280 14.346 1.00 74.80 150 GLU F O 1
ATOM 11427 N N . LYS F 2 151 ? -61.168 -16.235 16.328 1.00 64.55 151 LYS F N 1
ATOM 11428 C CA . LYS F 2 151 ? -61.028 -14.943 17.041 1.00 65.79 151 LYS F CA 1
ATOM 11429 C C . LYS F 2 151 ? -59.675 -14.308 16.704 1.00 65.85 151 LYS F C 1
ATOM 11430 O O . LYS F 2 151 ? -59.614 -13.069 16.692 1.00 63.87 151 LYS F O 1
ATOM 11436 N N . VAL F 2 152 ? -58.637 -15.110 16.437 1.00 66.94 152 VAL F N 1
ATOM 11437 C CA . VAL F 2 152 ? -57.296 -14.607 16.020 1.00 68.80 152 VAL F CA 1
ATOM 11438 C C . VAL F 2 152 ? -57.448 -14.032 14.610 1.00 72.05 152 VAL F C 1
ATOM 11439 O O . VAL F 2 152 ? -56.915 -12.926 14.362 1.00 73.01 152 VAL F O 1
ATOM 11443 N N . ARG F 2 153 ? -58.182 -14.744 13.744 1.00 75.94 153 ARG F N 1
ATOM 11444 C CA . ARG F 2 153 ? -58.383 -14.394 12.311 1.00 75.27 153 ARG F CA 1
ATOM 11445 C C . ARG F 2 153 ? -59.177 -13.085 12.206 1.00 76.92 153 ARG F C 1
ATOM 11446 O O . ARG F 2 153 ? -58.749 -12.213 11.428 1.00 80.76 153 ARG F O 1
ATOM 11454 N N . ASN F 2 154 ? -60.265 -12.930 12.966 1.00 78.59 154 ASN F N 1
ATOM 11455 C CA . ASN F 2 154 ? -61.151 -11.738 12.865 1.00 81.35 154 ASN F CA 1
ATOM 11456 C C . ASN F 2 154 ? -60.708 -10.662 13.868 1.00 80.82 154 ASN F C 1
ATOM 11457 O O . ASN F 2 154 ? -61.463 -9.681 14.039 1.00 82.52 154 ASN F O 1
ATOM 11462 N N . GLY F 2 155 ? -59.536 -10.822 14.493 1.00 77.93 155 GLY F N 1
ATOM 11463 C CA . GLY F 2 155 ? -58.918 -9.826 15.396 1.00 78.62 155 GLY F CA 1
ATOM 11464 C C . GLY F 2 155 ? -59.727 -9.495 16.657 1.00 80.34 155 GLY F C 1
ATOM 11465 O O . GLY F 2 155 ? -59.566 -8.380 17.167 1.00 75.08 155 GLY F O 1
ATOM 11466 N N . THR F 2 156 ? -60.558 -10.410 17.171 1.00 84.49 156 THR F N 1
ATOM 11467 C CA . THR F 2 156 ? -61.315 -10.247 18.450 1.00 87.48 156 THR F CA 1
ATOM 11468 C C . THR F 2 156 ? -60.620 -10.997 19.600 1.00 81.37 156 THR F C 1
ATOM 11469 O O . THR F 2 156 ? -61.210 -11.003 20.700 1.00 83.78 156 THR F O 1
ATOM 11473 N N . TYR F 2 157 ? -59.448 -11.610 19.367 1.00 75.31 157 TYR F N 1
ATOM 11474 C CA . TYR F 2 157 ? -58.669 -12.428 20.346 1.00 73.63 157 TYR F CA 1
ATOM 11475 C C . TYR F 2 157 ? -58.235 -11.552 21.521 1.00 77.86 157 TYR F C 1
ATOM 11476 O O . TYR F 2 157 ? -57.292 -10.742 21.364 1.00 80.72 157 TYR F O 1
ATOM 11485 N N . ASP F 2 158 ? -58.914 -11.698 22.660 1.00 82.99 158 ASP F N 1
ATOM 11486 C CA . ASP F 2 158 ? -58.501 -11.076 23.948 1.00 83.97 158 ASP F CA 1
ATOM 11487 C C . ASP F 2 158 ? -57.472 -11.996 24.620 1.00 85.86 158 ASP F C 1
ATOM 11488 O O . ASP F 2 158 ? -57.812 -13.167 24.914 1.00 87.75 158 ASP F O 1
ATOM 11493 N N . HIS F 2 159 ? -56.271 -11.468 24.879 1.00 83.93 159 HIS F N 1
ATOM 11494 C CA . HIS F 2 159 ? -55.112 -12.222 25.420 1.00 79.55 159 HIS F CA 1
ATOM 11495 C C . HIS F 2 159 ? -55.305 -12.494 26.909 1.00 80.80 159 HIS F C 1
ATOM 11496 O O . HIS F 2 159 ? -54.598 -13.356 27.436 1.00 77.34 159 HIS F O 1
ATOM 11503 N N . LYS F 2 160 ? -56.227 -11.788 27.559 1.00 83.20 160 LYS F N 1
ATOM 11504 C CA . LYS F 2 160 ? -56.551 -12.014 28.986 1.00 85.20 160 LYS F CA 1
ATOM 11505 C C . LYS F 2 160 ? -57.288 -13.344 29.148 1.00 86.87 160 LYS F C 1
ATOM 11506 O O . LYS F 2 160 ? -57.051 -13.993 30.169 1.00 89.86 160 LYS F O 1
ATOM 11512 N N . GLU F 2 161 ? -58.137 -13.732 28.190 1.00 92.83 161 GLU F N 1
ATOM 11513 C CA . GLU F 2 161 ? -58.975 -14.958 28.279 1.00 95.62 161 GLU F CA 1
ATOM 11514 C C . GLU F 2 161 ? -58.056 -16.178 28.487 1.00 91.61 161 GLU F C 1
ATOM 11515 O O . GLU F 2 161 ? -58.487 -17.145 29.151 1.00 83.76 161 GLU F O 1
ATOM 11521 N N . PHE F 2 162 ? -56.822 -16.131 27.976 1.00 90.65 162 PHE F N 1
ATOM 11522 C CA . PHE F 2 162 ? -55.876 -17.282 27.964 1.00 88.72 162 PHE F CA 1
ATOM 11523 C C . PHE F 2 162 ? -54.545 -16.898 28.626 1.00 85.56 162 PHE F C 1
ATOM 11524 O O . PHE F 2 162 ? -53.555 -17.585 28.422 1.00 84.23 162 PHE F O 1
ATOM 11532 N N . GLU F 2 163 ? -54.511 -15.828 29.412 1.00 86.80 163 GLU F N 1
ATOM 11533 C CA . GLU F 2 163 ? -53.244 -15.246 29.930 1.00 87.46 163 GLU F CA 1
ATOM 11534 C C . GLU F 2 163 ? -52.598 -16.155 30.971 1.00 88.64 163 GLU F C 1
ATOM 11535 O O . GLU F 2 163 ? -51.399 -16.353 30.903 1.00 83.30 163 GLU F O 1
ATOM 11541 N N . GLU F 2 164 ? -53.388 -16.632 31.933 1.00 94.72 164 GLU F N 1
ATOM 11542 C CA . GLU F 2 164 ? -52.976 -17.517 33.055 1.00 96.33 164 GLU F CA 1
ATOM 11543 C C . GLU F 2 164 ? -52.601 -18.886 32.466 1.00 87.99 164 GLU F C 1
ATOM 11544 O O . GLU F 2 164 ? -51.494 -19.336 32.759 1.00 84.12 164 GLU F O 1
ATOM 11550 N N . GLU F 2 165 ? -53.482 -19.520 31.670 1.00 81.54 165 GLU F N 1
ATOM 11551 C CA . GLU F 2 165 ? -53.222 -20.861 31.078 1.00 78.95 165 GLU F CA 1
ATOM 11552 C C . GLU F 2 165 ? -51.833 -20.818 30.426 1.00 77.40 165 GLU F C 1
ATOM 11553 O O . GLU F 2 165 ? -51.059 -21.771 30.615 1.00 75.01 165 GLU F O 1
ATOM 11559 N N . SER F 2 166 ? -51.557 -19.748 29.670 1.00 81.06 166 SER F N 1
ATOM 11560 C CA . SER F 2 166 ? -50.321 -19.509 28.870 1.00 80.02 166 SER F CA 1
ATOM 11561 C C . SER F 2 166 ? -49.118 -19.364 29.801 1.00 83.90 166 SER F C 1
ATOM 11562 O O . SER F 2 166 ? -48.161 -20.133 29.659 1.00 83.03 166 SER F O 1
ATOM 11565 N N . ARG F 2 167 ? -49.174 -18.423 30.739 1.00 90.10 167 ARG F N 1
ATOM 11566 C CA . ARG F 2 167 ? -48.104 -18.210 31.751 1.00 95.71 167 ARG F CA 1
ATOM 11567 C C . ARG F 2 167 ? -47.774 -19.550 32.440 1.00 94.91 167 ARG F C 1
ATOM 11568 O O . ARG F 2 167 ? -46.574 -19.824 32.605 1.00 87.87 167 ARG F O 1
ATOM 11576 N N . LEU F 2 168 ? -48.781 -20.377 32.767 1.00 97.51 168 LEU F N 1
ATOM 11577 C CA . LEU F 2 168 ? -48.600 -21.674 33.482 1.00 100.07 168 LEU F CA 1
ATOM 11578 C C . LEU F 2 168 ? -47.850 -22.666 32.563 1.00 98.04 168 LEU F C 1
ATOM 11579 O O . LEU F 2 168 ? -46.882 -23.255 33.037 1.00 97.61 168 LEU F O 1
ATOM 11584 N N . ASN F 2 169 ? -48.244 -22.836 31.289 1.00 93.54 169 ASN F N 1
ATOM 11585 C CA . ASN F 2 169 ? -47.593 -23.792 30.345 1.00 90.61 169 ASN F CA 1
ATOM 11586 C C . ASN F 2 169 ? -46.175 -23.314 30.023 1.00 93.60 169 ASN F C 1
ATOM 11587 O O . ASN F 2 169 ? -45.289 -24.170 29.897 1.00 91.48 169 ASN F O 1
ATOM 11592 N N . ARG F 2 170 ? -45.975 -21.999 29.885 1.00 96.41 170 ARG F N 1
ATOM 11593 C CA . ARG F 2 170 ? -44.670 -21.374 29.508 1.00 97.77 170 ARG F CA 1
ATOM 11594 C C . ARG F 2 170 ? -43.710 -21.464 30.689 1.00 107.18 170 ARG F C 1
ATOM 11595 O O . ARG F 2 170 ? -42.563 -21.927 30.466 1.00 107.13 170 ARG F O 1
ATOM 11603 N N . GLN F 2 171 ? -44.147 -21.013 31.877 1.00 115.88 171 GLN F N 1
ATOM 11604 C CA . GLN F 2 171 ? -43.362 -21.141 33.135 1.00 121.11 171 GLN F CA 1
ATOM 11605 C C . GLN F 2 171 ? -42.756 -22.556 33.150 1.00 121.23 171 GLN F C 1
ATOM 11606 O O . GLN F 2 171 ? -41.514 -22.667 33.251 1.00 119.86 171 GLN F O 1
ATOM 11612 N N . GLU F 2 172 ? -43.582 -23.588 32.930 1.00 123.24 172 GLU F N 1
ATOM 11613 C CA . GLU F 2 172 ? -43.195 -25.025 33.066 1.00 122.85 172 GLU F CA 1
ATOM 11614 C C . GLU F 2 172 ? -42.201 -25.408 31.945 1.00 115.99 172 GLU F C 1
ATOM 11615 O O . GLU F 2 172 ? -41.787 -26.569 31.928 1.00 120.68 172 GLU F O 1
ATOM 11621 N N . ILE F 2 173 ? -41.814 -24.491 31.042 1.00 109.84 173 ILE F N 1
ATOM 11622 C CA . ILE F 2 173 ? -40.751 -24.705 30.007 1.00 105.38 173 ILE F CA 1
ATOM 11623 C C . ILE F 2 173 ? -39.543 -23.786 30.279 1.00 105.20 173 ILE F C 1
ATOM 11624 O O . ILE F 2 173 ? -38.889 -23.675 31.324 1.00 104.64 173 ILE F O 1
#

InterPro domains:
  IPR000149 Haemagglutinin, influenzavirus A [PR00330] (20-43)
  IPR000149 Haemagglutinin, influenzavirus A [PR00330] (66-84)
  IPR000149 Haemagglutinin, influenzavirus A [PR00330] (106-121)
  IPR000149 Haemagglutinin, influenzavirus A [PR00330] (189-207)
  IPR000149 Haemagglutinin, influenzavirus A [PR00330] (227-244)
  IPR000149 Haemagglutinin, influenzavirus A [PR00330] (246-266)
  IPR000149 Haemagglutinin, influenzavirus A [PR00330] (306-322)
  IPR000149 Haemagglutinin, influenzavirus A [PR00330] (326-340)
  IPR001364 Haemagglutinin, influenzavirus A/B [MF_04072] (1-565)
  IPR001364 Haemagglutinin, influenzavirus A/B [PF00509] (19-565)
  IPR001364 Haemagglutinin, influenzavirus A/B [PR00329] (20-43)
  IPR001364 Haemagglutinin, influenzavirus A/B [PR00329] (306-322)
  IPR001364 Haemagglutinin, influenzavirus A/B [PR00329] (326-340)
  IPR001364 Haemagglutinin, influenzavirus A/B [PR00329] (377-400)
  IPR001364 Haemagglutinin, influenzavirus A/B [PR00329] (416-437)
  IPR001364 Haemagglutinin, influenzavirus A/B [PR00329] (479-497)
  IPR008980 Viral capsid/haemagglutinin protein [SSF49818] (16-341)
  IPR013828 Haemagglutinin, HA1 chain, alpha/beta domain superfamily [G3DSA:3.90.209.20] (64-285)

CATH classification: 2.10.77.10 (+1 more: 3.90.209.20)

Organism: NCBI:txid402474

Sequence (1464 aa):
DEICIGYLSNNSTEKVDTIIESNVTVTSSVELVENEYTGSFCSIDGKAPISLGDCSFAGWILGNPMCDDLIGKTSWSYIVEKPNPINGICYPGTLENEEELRLKFSGVLEFNKFEAFTSNGWGSVNSGAGVTAACKFGSSNSFFRNMVWLIHQSGTYPVIRRTFNNTKGRDVLMVWGVHHPATLKEHQDLYKKDNSYVAVGSESYNRRFTPEISTRPKVNGQAGRMTFYWTIVKPEEAITFESNGAFLAPRYAFELVSLGNGKLFRSDLNIESCSTKCQSEIGWINTNRSFHSVHRNTIGDCPKYVNVKSLKLATGLRNVPAGFIEGGWPGLINGWYGFQHRNEEGTGIAADKESTQTAIDQITSKVNNIVDRMNTNFESVQHEFSEIEERINQLSKHVDDSVIDIWSYNAQLLVLLENEKTLDLHDSNVRNLHEKVRRMLKDNAKDEGNGCFTFYHKCDNECIEKVRNGTYDHKEFEEESRLNRQEIDEICIGYLSNNSTEKVDTIIESNVTVTSSVELVENEYTGSFCSIDGKAPISLGDCSFAGWILGNPMCDDLIGKTSWSYIVEKPNPINGICYPGTLENEEELRLKFSGVLEFNKFEAFTSNGWGSVNSGAGVTAACKFGSSNSFFRNMVWLIHQSGTYPVIRRTFNNTKGRDVLMVWGVHHPATLKEHQDLYKKDNSYVAVGSESYNRRFTPEISTRPKVNGQAGRMTFYWTIVKPEEAITFESNGAFLAPRYAFELVSLGNGKLFRSDLNIESCSTKCQSEIGWINTNRSFHSVHRNTIGDCPKYVNVKSLKLATGLRNVPAGFIEGGWPGLINGWYGFQHRNEEGTGIAADKESTQTAIDQITSKVNNIVDRMNTNFESVQHEFSEIEERINQLSKHVDDSVIDIWSYNAQLLVLLENEKTLDLHDSNVRNLHEKVRRMLKDNAKDEGNGCFTFYHKCDNECIEKVRNGTYDHKEFEEESRLNRQEIDEICIGYLSNNSTEKVDTIIESNVTVTSSVELVENEYTGSFCSIDGKAPISLGDCSFAGWILGNPMCDDLIGKTSWSYIVEKPNPINGICYPGTLENEEELRLKFSGVLEFNKFEAFTSNGWGSVNSGAGVTAACKFGSSNSFFRNMVWLIHQSGTYPVIRRTFNNTKGRDVLMVWGVHHPATLKEHQDLYKKDNSYVAVGSESYNRRFTPEISTRPKVNGQAGRMTFYWTIVKPEEAITFESNGAFLAPRYAFELVSLGNGKLFRSDLNIESCSTKCQSEIGWINTNRSFHSVHRNTIGDCPKYVNVKSLKLATGLRNVPAGFIEGGWPGLINGWYGFQHRNEEGTGIAADKESTQTAIDQITSKVNNIVDRMNTNFESVQHEFSEIEERINQLSKHVDDSVIDIWSYNAQLLVLLENEKTLDLHDSNVRNLHEKVRRMLKDNAKDEGNGCFTFYHKCDNECIEKVRNGTYDHKEFEEESRLNRQEI